Protein AF-0000000066334214 (afdb_homodimer)

InterPro domains:
  IPR030960 3-dehydroquinate synthase, N-terminal domain [PF01761] (126-237)
  IPR035872 2-epi-5-epi-valiolone synthase-like [cd08199] (54-417)
  IPR050071 Dehydroquinate Synthase [PTHR43622] (53-425)
  IPR056179 3-dehydroquinate synthase, C-terminal domain [PF24621] (239-387)

Foldseek 3Di:
DDWFKWWWFDDPNDIDTDGPPDDDPPGDTFPKMWTWDQDPVGIDIDIGHDDDDDAAEAEDAPCLPLVHCCVPPVLPDDPVVSVCVLPDPDAAEEEEEEEQVLCVVCVVSNVVNCVVVRHHYDYHYDHFDLVPQDVVVLVVSLVVCVVVDDDQEPYAYEFEEALRRLQSVLQSCCPRVNHRAYEYEYLFLQCLQPNQQAQWHAGDDPLFGRPDTDRGHHSYYYYYLVSLQPPPLVRNLLNVLLLLLQQQAANVVLLVLLLVCVLVCSVNSLDDDPPDPPPPDDDSSVVSSVSSNVSVNVQCVVQRVCPPVLGSSCQLVQLLRVVVSVDPPPDDSSLSSQLSNLLLLLLCVLVPLDDPVQNVSSVVSSVSNVHANDDPSSDLVSNVVSQVVCCVVVVNFSQHWHGSGRNHIGTDRPRDPVSSVVSVVVSCVVRVPDD/DDWFKWWWFDDPNDIDTDGPVDDDPPGDTFPKMWTWDDDPVGIDIDIGHDDDDDAAEAEDAPCLPLVHCCVPCVLPDDPVVSVCVLPDPDAAEEEEEEEQVLCVVCVVSNVVNCVVVRHHYDYHYDHFDLVPQDVVVLVVSLVVCVVVDDDQEPYAYEFEEALRRLQSVLQSCCPRVNHRAYEYEYLFLQCLQPNQQAQWHAGDDPLFGRPDTDLGHHSYYYYYLVSLQPPPLVRNLLNVLLLLLQQQAANVVLLVLLLVCVLVCSVNSLDDDPPPPPPPDDDSSVVSSVSSNVSVCVQCVVQRVCPPVLGSSCQLVQLLRVVVSVDPPPDDSSLSSQLSNLLLLLLCVLVPLDDPVQNVSSVVSSVSNVHANDDPSSDLVSNVVSQVVCCVVVVNFSQHWHGSGRNHIGTDRPRDSVSSVVSVVVSCVVRVPDD

Sequence (870 aa):
MSDREFRLEHSDCTWSRRRADCMPAGGRLSDAKIYESHTEEGVTWTVVSPIIFSYRVIQSENLLDVRNDTLLLGHISSPEERQTLQNNSTQIKRFIVIDEAVNNLYGSQVKAYFDARKVTYRILPLPTTEQNKSMTLVTLILEEIHKFGIDRRTEPIIAIGGGVCLDVVGLAASLYRRRTPYIRVPTSLLAYIDASVGAKNGVNFMDCKNKLGSYVPPVAALLDRTFLKSLPRRHISNGLAEMMKMALMKHKELFELLEKEGRHLLDSRFQPSSTTQESVCPDAASVCTRLAIESMLEELAPNLWEDELDRLVDFGHIISPELEMKVLPALLHGEAVNIDMAFMVYVAHERGFLSEQEKRRIVVCMQSLDLPVWHSHCSLELILKSLNDRLKHSAGSLRMPLPTALGKARIFNDIEEMVVCQAFKKWSEELCEKPMSDREFRLEHSDCTWSRRRADCMPAGGRLSDAKIYESHTEEGVTWTVVSPIIFSYRVIQSENLLDVRNDTLLLGHISSPEERQTLQNNSTQIKRFIVIDEAVNNLYGSQVKAYFDARKVTYRILPLPTTEQNKSMTLVTLILEEIHKFGIDRRTEPIIAIGGGVCLDVVGLAASLYRRRTPYIRVPTSLLAYIDASVGAKNGVNFMDCKNKLGSYVPPVAALLDRTFLKSLPRRHISNGLAEMMKMALMKHKELFELLEKEGRHLLDSRFQPSSTTQESVCPDAASVCTRLAIESMLEELAPNLWEDELDRLVDFGHIISPELEMKVLPALLHGEAVNIDMAFMVYVAHERGFLSEQEKRRIVVCMQSLDLPVWHSHCSLELILKSLNDRLKHSAGSLRMPLPTALGKARIFNDIEEMVVCQAFKKWSEELCEKP

Structure (mmCIF, N/CA/C/O backbone):
data_AF-0000000066334214-model_v1
#
loop_
_entity.id
_entity.type
_entity.pdbx_description
1 polymer '2-epi-5-epi-valiolone synthase isoform X2'
#
loop_
_atom_site.group_PDB
_atom_site.id
_atom_site.type_symbol
_atom_site.label_atom_id
_atom_site.label_alt_id
_atom_site.label_comp_id
_atom_site.label_asym_id
_atom_site.label_entity_id
_atom_site.label_seq_id
_atom_site.pdbx_PDB_ins_code
_atom_site.Cartn_x
_atom_site.Cartn_y
_atom_site.Cartn_z
_atom_site.occupancy
_atom_site.B_iso_or_equiv
_atom_site.auth_seq_id
_atom_site.auth_comp_id
_atom_site.auth_asym_id
_atom_site.auth_atom_id
_atom_site.pdbx_PDB_model_num
ATOM 1 N N . MET A 1 1 ? 24.156 5.973 22.703 1 47.62 1 MET A N 1
ATOM 2 C CA . MET A 1 1 ? 23.094 6.395 23.625 1 47.62 1 MET A CA 1
ATOM 3 C C . MET A 1 1 ? 21.781 5.699 23.297 1 47.62 1 MET A C 1
ATOM 5 O O . MET A 1 1 ? 21.422 5.543 22.141 1 47.62 1 MET A O 1
ATOM 9 N N . SER A 1 2 ? 21.297 4.973 24.203 1 63.44 2 SER A N 1
ATOM 10 C CA . SER A 1 2 ? 20.188 4.051 24.062 1 63.44 2 SER A CA 1
ATOM 11 C C . SER A 1 2 ? 18.891 4.789 23.719 1 63.44 2 SER A C 1
ATOM 13 O O . SER A 1 2 ? 18.625 5.855 24.281 1 63.44 2 SER A O 1
ATOM 15 N N . ASP A 1 3 ? 18.219 4.488 22.672 1 83.31 3 ASP A N 1
ATOM 16 C CA . ASP A 1 3 ? 16.922 5.043 22.281 1 83.31 3 ASP A CA 1
ATOM 17 C C . ASP A 1 3 ? 15.914 4.914 23.422 1 83.31 3 ASP A C 1
ATOM 19 O O . ASP A 1 3 ? 15.859 3.887 24.094 1 83.31 3 ASP A O 1
ATOM 23 N N . ARG A 1 4 ? 15.391 6.051 23.859 1 91.25 4 ARG A N 1
ATOM 24 C CA . ARG A 1 4 ? 14.266 6.016 24.781 1 91.25 4 ARG A CA 1
ATOM 25 C C . ARG A 1 4 ? 13.008 5.484 24.109 1 91.25 4 ARG A C 1
ATOM 27 O O . ARG A 1 4 ? 12.625 5.965 23.047 1 91.25 4 ARG A O 1
ATOM 34 N N . GLU A 1 5 ? 12.5 4.434 24.734 1 94.88 5 GLU A N 1
ATOM 35 C CA . GLU A 1 5 ? 11.289 3.822 24.203 1 94.88 5 GLU A CA 1
ATOM 36 C C . GLU A 1 5 ? 10.031 4.445 24.797 1 94.88 5 GLU A C 1
ATOM 38 O O . GLU A 1 5 ? 9.953 4.645 26.016 1 94.88 5 GLU A O 1
ATOM 43 N N . PHE A 1 6 ? 9.078 4.793 23.969 1 96.12 6 PHE A N 1
ATOM 44 C CA . PHE A 1 6 ? 7.785 5.32 24.406 1 96.12 6 PHE A CA 1
ATOM 45 C C . PHE A 1 6 ? 6.648 4.426 23.938 1 96.12 6 PHE A C 1
ATOM 47 O O . PHE A 1 6 ? 6.629 3.988 22.781 1 96.12 6 PHE A O 1
ATOM 54 N N . ARG A 1 7 ? 5.75 4.102 24.844 1 95.94 7 ARG A N 1
ATOM 55 C CA . ARG A 1 7 ? 4.492 3.453 24.5 1 95.94 7 ARG A CA 1
ATOM 56 C C . ARG A 1 7 ? 3.398 4.48 24.234 1 95.94 7 ARG A C 1
ATOM 58 O O . ARG A 1 7 ? 3.508 5.637 24.656 1 95.94 7 ARG A O 1
ATOM 65 N N . LEU A 1 8 ? 2.434 4.125 23.562 1 96.94 8 LEU A N 1
ATOM 66 C CA . LEU A 1 8 ? 1.336 5.027 23.219 1 96.94 8 LEU A CA 1
ATOM 67 C C . LEU A 1 8 ? 0.044 4.586 23.906 1 96.94 8 LEU A C 1
ATOM 69 O O . LEU A 1 8 ? -0.318 3.41 23.859 1 96.94 8 LEU A O 1
ATOM 73 N N . GLU A 1 9 ? -0.569 5.508 24.531 1 96 9 GLU A N 1
ATOM 74 C CA . GLU A 1 9 ? -1.808 5.258 25.266 1 96 9 GLU A CA 1
ATOM 75 C C . GLU A 1 9 ? -2.922 6.191 24.797 1 96 9 GLU A C 1
ATOM 77 O O . GLU A 1 9 ? -2.684 7.375 24.562 1 96 9 GLU A O 1
ATOM 82 N N . HIS A 1 10 ? -4.059 5.641 24.656 1 95.81 10 HIS A N 1
ATOM 83 C CA . HIS A 1 10 ? -5.223 6.406 24.219 1 95.81 10 HIS A CA 1
ATOM 84 C C . HIS A 1 10 ? -6.156 6.703 25.391 1 95.81 10 HIS A C 1
ATOM 86 O O . HIS A 1 10 ? -6.645 5.785 26.047 1 95.81 10 HIS A O 1
ATOM 92 N N . SER A 1 11 ? -6.336 7.969 25.688 1 91.88 11 SER A N 1
ATOM 93 C CA . SER A 1 11 ? -7.254 8.438 26.719 1 91.88 11 SER A CA 1
ATOM 94 C C . SER A 1 11 ? -7.887 9.766 26.328 1 91.88 11 SER A C 1
ATOM 96 O O . SER A 1 11 ? -7.211 10.648 25.781 1 91.88 11 SER A O 1
ATOM 98 N N . ASP A 1 12 ? -9.195 9.891 26.516 1 88 12 ASP A N 1
ATOM 99 C CA . ASP A 1 12 ? -9.938 11.125 26.25 1 88 12 ASP A CA 1
ATOM 100 C C . ASP A 1 12 ? -9.766 11.562 24.797 1 88 12 ASP A C 1
ATOM 102 O O . ASP A 1 12 ? -9.375 12.703 24.531 1 88 12 ASP A O 1
ATOM 106 N N . CYS A 1 13 ? -9.836 10.656 23.812 1 89.69 13 CYS A N 1
ATOM 107 C CA . CYS A 1 13 ? -9.867 10.852 22.359 1 89.69 13 CYS A CA 1
ATOM 108 C C . CYS A 1 13 ? -8.508 11.281 21.844 1 89.69 13 CYS A C 1
ATOM 110 O O . CYS A 1 13 ? -8.406 11.859 20.75 1 89.69 13 CYS A O 1
ATOM 112 N N . THR A 1 14 ? -7.5 11.047 22.703 1 92.75 14 THR A N 1
ATOM 113 C CA . THR A 1 14 ? -6.176 11.461 22.25 1 92.75 14 THR A CA 1
ATOM 114 C C . THR A 1 14 ? -5.137 10.383 22.562 1 92.75 14 THR A C 1
ATOM 116 O O . THR A 1 14 ? -5.312 9.602 23.5 1 92.75 14 THR A O 1
ATOM 119 N N . TRP A 1 15 ? -4.137 10.32 21.703 1 95.38 15 TRP A N 1
ATOM 120 C CA . TRP A 1 15 ? -2.986 9.461 21.953 1 95.38 15 TRP A CA 1
ATOM 121 C C . TRP A 1 15 ? -1.84 10.234 22.578 1 95.38 15 TRP A C 1
ATOM 123 O O . TRP A 1 15 ? -1.565 11.375 22.203 1 95.38 15 TRP A O 1
ATOM 133 N N . SER A 1 16 ? -1.214 9.664 23.531 1 94.44 16 SER A N 1
ATOM 134 C CA . SER A 1 16 ? -0.067 10.273 24.188 1 94.44 16 SER A CA 1
ATOM 135 C C . SER A 1 16 ? 1.072 9.273 24.359 1 94.44 16 SER A C 1
ATOM 137 O O . SER A 1 16 ? 0.835 8.078 24.516 1 94.44 16 SER A O 1
ATOM 139 N N . ARG A 1 17 ? 2.23 9.797 24.281 1 93.62 17 ARG A N 1
ATOM 140 C CA . ARG A 1 17 ? 3.387 8.938 24.5 1 93.62 17 ARG A CA 1
ATOM 141 C C . ARG A 1 17 ? 3.799 8.945 25.969 1 93.62 17 ARG A C 1
ATOM 143 O O . ARG A 1 17 ? 3.727 9.984 26.641 1 93.62 17 ARG A O 1
ATOM 150 N N . ARG A 1 18 ? 4.145 7.809 26.422 1 92.88 18 ARG A N 1
ATOM 151 C CA . ARG A 1 18 ? 4.66 7.625 27.781 1 92.88 18 ARG A CA 1
ATOM 152 C C . ARG A 1 18 ? 5.914 6.754 27.766 1 92.88 18 ARG A C 1
ATOM 154 O O . ARG A 1 18 ? 6.02 5.816 26.969 1 92.88 18 ARG A O 1
ATOM 161 N N . ARG A 1 19 ? 6.781 7.09 28.688 1 92 19 ARG A N 1
ATOM 162 C CA . ARG A 1 19 ? 7.969 6.246 28.781 1 92 19 ARG A CA 1
ATOM 163 C C . ARG A 1 19 ? 7.59 4.805 29.109 1 92 19 ARG A C 1
ATOM 165 O O . ARG A 1 19 ? 6.699 4.562 29.922 1 92 19 ARG A O 1
ATOM 172 N N . ALA A 1 20 ? 8.289 3.906 28.547 1 85.31 20 ALA A N 1
ATOM 173 C CA . ALA A 1 20 ? 7.938 2.492 28.656 1 85.31 20 ALA A CA 1
ATOM 174 C C . ALA A 1 20 ? 8.133 1.988 30.078 1 85.31 20 ALA A C 1
ATOM 176 O O . ALA A 1 20 ? 7.477 1.033 30.5 1 85.31 20 ALA A O 1
ATOM 177 N N . ASP A 1 21 ? 8.945 2.654 30.812 1 85 21 ASP A N 1
ATOM 178 C CA . ASP A 1 21 ? 9.258 2.211 32.188 1 85 21 ASP A CA 1
ATOM 179 C C . ASP A 1 21 ? 8.273 2.781 33.188 1 85 21 ASP A C 1
ATOM 181 O O . ASP A 1 21 ? 8.297 2.42 34.375 1 85 21 ASP A O 1
ATOM 185 N N . CYS A 1 22 ? 7.32 3.635 32.688 1 83.88 22 CYS A N 1
ATOM 186 C CA . CYS A 1 22 ? 6.32 4.227 33.562 1 83.88 22 CYS A CA 1
ATOM 187 C C . CYS A 1 22 ? 5.031 3.418 33.531 1 83.88 22 CYS A C 1
ATOM 189 O O . CYS A 1 22 ? 4.746 2.717 32.562 1 83.88 22 CYS A O 1
ATOM 191 N N . MET A 1 23 ? 4.289 3.426 34.625 1 82.56 23 MET A N 1
ATOM 192 C CA . MET A 1 23 ? 3.004 2.738 34.688 1 82.56 23 MET A CA 1
ATOM 193 C C . MET A 1 23 ? 1.98 3.371 33.781 1 82.56 23 MET A C 1
ATOM 195 O O . MET A 1 23 ? 1.922 4.594 33.625 1 82.56 23 MET A O 1
ATOM 199 N N . PRO A 1 24 ? 1.276 2.541 33.25 1 79.81 24 PRO A N 1
ATOM 200 C CA . PRO A 1 24 ? 0.223 3.094 32.375 1 79.81 24 PRO A CA 1
ATOM 201 C C . PRO A 1 24 ? -0.779 3.945 33.156 1 79.81 24 PRO A C 1
ATOM 203 O O . PRO A 1 24 ? -1.002 3.711 34.344 1 79.81 24 PRO A O 1
ATOM 206 N N . ALA A 1 25 ? -1.306 4.969 32.531 1 79 25 ALA A N 1
ATOM 207 C CA . ALA A 1 25 ? -2.229 5.906 33.156 1 79 25 ALA A CA 1
ATOM 208 C C . ALA A 1 25 ? -3.674 5.445 33 1 79 25 ALA A C 1
ATOM 210 O O . ALA A 1 25 ? -4.609 6.199 33.281 1 79 25 ALA A O 1
ATOM 211 N N . GLY A 1 26 ? -3.932 4.137 32.5 1 80.12 26 GLY A N 1
ATOM 212 C CA . GLY A 1 26 ? -5.285 3.605 32.469 1 80.12 26 GLY A CA 1
ATOM 213 C C . GLY A 1 26 ? -5.91 3.656 31.094 1 80.12 26 GLY A C 1
ATOM 214 O O . GLY A 1 26 ? -7.023 3.162 30.891 1 80.12 26 GLY A O 1
ATOM 215 N N . GLY A 1 27 ? -5.344 4.141 30.125 1 90.31 27 GLY A N 1
ATOM 216 C CA . GLY A 1 27 ? -5.922 4.172 28.797 1 90.31 27 GLY A CA 1
ATOM 217 C C . GLY A 1 27 ? -5.617 2.928 27.984 1 90.31 27 GLY A C 1
ATOM 218 O O . GLY A 1 27 ? -5.004 1.984 28.484 1 90.31 27 GLY A O 1
ATOM 219 N N . ARG A 1 28 ? -6.246 2.826 26.766 1 93.12 28 ARG A N 1
ATOM 220 C CA . ARG A 1 28 ? -5.973 1.732 25.844 1 93.12 28 ARG A CA 1
ATOM 221 C C . ARG A 1 28 ? -4.551 1.822 25.297 1 93.12 28 ARG A C 1
ATOM 223 O O . ARG A 1 28 ? -4.145 2.867 24.781 1 93.12 28 ARG A O 1
ATOM 230 N N . LEU A 1 29 ? -3.832 0.771 25.391 1 94.94 29 LEU A N 1
ATOM 231 C CA . LEU A 1 29 ? -2.447 0.739 24.922 1 94.94 29 LEU A CA 1
ATOM 232 C C . LEU A 1 29 ? -2.375 0.319 23.453 1 94.94 29 LEU A C 1
ATOM 234 O O . LEU A 1 29 ? -3.133 -0.548 23.016 1 94.94 29 LEU A O 1
ATOM 238 N N . SER A 1 30 ? -1.458 0.873 22.797 1 95.75 30 SER A N 1
ATOM 239 C CA . SER A 1 30 ? -1.206 0.499 21.406 1 95.75 30 SER A CA 1
ATOM 240 C C . SER A 1 30 ? -0.027 -0.462 21.312 1 95.75 30 SER A C 1
ATOM 242 O O . SER A 1 30 ? 0.83 -0.504 22.188 1 95.75 30 SER A O 1
ATOM 244 N N . ASP A 1 31 ? -0.008 -1.257 20.219 1 95.38 31 ASP A N 1
ATOM 245 C CA . ASP A 1 31 ? 1.153 -2.08 19.891 1 95.38 31 ASP A CA 1
ATOM 246 C C . ASP A 1 31 ? 2.256 -1.247 19.25 1 95.38 31 ASP A C 1
ATOM 248 O O . ASP A 1 31 ? 3.402 -1.693 19.156 1 95.38 31 ASP A O 1
ATOM 252 N N . ALA A 1 32 ? 1.971 -0.025 18.766 1 97.25 32 ALA A N 1
ATOM 253 C CA . ALA A 1 32 ? 2.969 0.855 18.156 1 97.25 32 ALA A CA 1
ATOM 254 C C . ALA A 1 32 ? 3.871 1.472 19.234 1 97.25 32 ALA A C 1
ATOM 256 O O . ALA A 1 32 ? 3.479 1.584 20.391 1 97.25 32 ALA A O 1
ATOM 257 N N . LYS A 1 33 ? 5.062 1.808 18.844 1 97.25 33 LYS A N 1
ATOM 258 C CA . LYS A 1 33 ? 6.051 2.434 19.719 1 97.25 33 LYS A CA 1
ATOM 259 C C . LYS A 1 33 ? 6.777 3.568 19.016 1 97.25 33 LYS A C 1
ATOM 261 O O . LYS A 1 33 ? 6.824 3.604 17.781 1 97.25 33 LYS A O 1
ATOM 266 N N . ILE A 1 34 ? 7.234 4.434 19.781 1 97.44 34 ILE A N 1
ATOM 267 C CA . ILE A 1 34 ? 8.133 5.477 19.297 1 97.44 34 ILE A CA 1
ATOM 268 C C . ILE A 1 34 ? 9.43 5.453 20.094 1 97.44 34 ILE A C 1
ATOM 270 O O . ILE A 1 34 ? 9.414 5.391 21.328 1 97.44 34 ILE A O 1
ATOM 274 N N . TYR A 1 35 ? 10.508 5.387 19.438 1 96.88 35 TYR A N 1
ATOM 275 C CA . TYR A 1 35 ? 11.82 5.543 20.062 1 96.88 35 TYR A CA 1
ATOM 276 C C . TYR A 1 35 ? 12.398 6.922 19.781 1 96.88 35 TYR A C 1
ATOM 278 O O . TYR A 1 35 ? 12.227 7.465 18.688 1 96.88 35 TYR A O 1
ATOM 286 N N . GLU A 1 36 ? 12.984 7.469 20.703 1 95.75 36 GLU A N 1
ATOM 287 C CA . GLU A 1 36 ? 13.578 8.797 20.562 1 95.75 36 GLU A CA 1
ATOM 288 C C . GLU A 1 36 ? 15.055 8.789 20.953 1 95.75 36 GLU A C 1
ATOM 290 O O . GLU A 1 36 ? 15.438 8.148 21.938 1 95.75 36 GLU A O 1
ATOM 295 N N . SER A 1 37 ? 15.836 9.391 20.109 1 93.06 37 SER A N 1
ATOM 296 C CA . SER A 1 37 ? 17.25 9.562 20.422 1 93.06 37 SER A CA 1
ATOM 297 C C . SER A 1 37 ? 17.703 11 20.172 1 93.06 37 SER A C 1
ATOM 299 O O . SER A 1 37 ? 17.219 11.656 19.25 1 93.06 37 SER A O 1
ATOM 301 N N . HIS A 1 38 ? 18.547 11.484 21.016 1 89.25 38 HIS A N 1
ATOM 302 C CA . HIS A 1 38 ? 19.125 12.828 20.922 1 89.25 38 HIS A CA 1
ATOM 303 C C . HIS A 1 38 ? 20.625 12.766 20.688 1 89.25 38 HIS A C 1
ATOM 305 O O . HIS A 1 38 ? 21.344 12.055 21.406 1 89.25 38 HIS A O 1
ATOM 311 N N . THR A 1 39 ? 21.062 13.32 19.609 1 79.25 39 THR A N 1
ATOM 312 C CA . THR A 1 39 ? 22.484 13.461 19.344 1 79.25 39 THR A CA 1
ATOM 313 C C . THR A 1 39 ? 22.859 14.922 19.125 1 79.25 39 THR A C 1
ATOM 315 O O . THR A 1 39 ? 22 15.805 19.188 1 79.25 39 THR A O 1
ATOM 318 N N . GLU A 1 40 ? 24.141 15.172 18.984 1 75.12 40 GLU A N 1
ATOM 319 C CA . GLU A 1 40 ? 24.609 16.531 18.688 1 75.12 40 GLU A CA 1
ATOM 320 C C . GLU A 1 40 ? 24.031 17.031 17.359 1 75.12 40 GLU A C 1
ATOM 322 O O . GLU A 1 40 ? 23.844 18.234 17.188 1 75.12 40 GLU A O 1
ATOM 327 N N . GLU A 1 41 ? 23.641 16.094 16.516 1 73.31 41 GLU A N 1
ATOM 328 C CA . GLU A 1 41 ? 23.172 16.438 15.18 1 73.31 41 GLU A CA 1
ATOM 329 C C . GLU A 1 41 ? 21.672 16.688 15.156 1 73.31 41 GLU A C 1
ATOM 331 O O . GLU A 1 41 ? 21.141 17.281 14.211 1 73.31 41 GLU A O 1
ATOM 336 N N . GLY A 1 42 ? 21.047 16.312 16.234 1 83.06 42 GLY A N 1
ATOM 337 C CA . GLY A 1 42 ? 19.609 16.562 16.25 1 83.06 42 GLY A CA 1
ATOM 338 C C . GLY A 1 42 ? 18.828 15.453 16.938 1 83.06 42 GLY A C 1
ATOM 339 O O . GLY A 1 42 ? 19.359 14.734 17.781 1 83.06 42 GLY A O 1
ATOM 340 N N . VAL A 1 43 ? 17.562 15.531 16.766 1 93.38 43 VAL A N 1
ATOM 341 C CA . VAL A 1 43 ? 16.641 14.594 17.406 1 93.38 43 VAL A CA 1
ATOM 342 C C . VAL A 1 43 ? 16.125 13.594 16.359 1 93.38 43 VAL A C 1
ATOM 344 O O . VAL A 1 43 ? 15.867 13.961 15.219 1 93.38 43 VAL A O 1
ATOM 347 N N . THR A 1 44 ? 16.062 12.297 16.703 1 95.88 44 THR A N 1
ATOM 348 C CA . THR A 1 44 ? 15.531 11.25 15.844 1 95.88 44 THR A CA 1
ATOM 349 C C . THR A 1 44 ? 14.383 10.516 16.531 1 95.88 44 THR A C 1
ATOM 351 O O . THR A 1 44 ? 14.516 10.086 17.688 1 95.88 44 THR A O 1
ATOM 354 N N . TRP A 1 45 ? 13.25 10.492 15.891 1 97.19 45 TRP A N 1
ATOM 355 C CA . TRP A 1 45 ? 12.164 9.609 16.281 1 97.19 45 TRP A CA 1
ATOM 356 C C . TRP A 1 45 ? 12.086 8.391 15.367 1 97.19 45 TRP A C 1
ATOM 358 O O . TRP A 1 45 ? 12.109 8.523 14.141 1 97.19 45 TRP A O 1
ATOM 368 N N . THR A 1 46 ? 12.07 7.207 15.867 1 97.12 46 THR A N 1
ATOM 369 C CA . THR A 1 46 ? 11.789 5.988 15.109 1 97.12 46 THR A CA 1
ATOM 370 C C . THR A 1 46 ? 10.391 5.457 15.438 1 97.12 46 THR A C 1
ATOM 372 O O . THR A 1 46 ? 10.102 5.141 16.594 1 97.12 46 THR A O 1
ATOM 375 N N . VAL A 1 47 ? 9.586 5.441 14.477 1 97.75 47 VAL A N 1
ATOM 376 C CA . VAL A 1 47 ? 8.211 4.973 14.625 1 97.75 47 VAL A CA 1
ATOM 377 C C . VAL A 1 47 ? 8.133 3.496 14.242 1 97.75 47 VAL A C 1
ATOM 379 O O . VAL A 1 47 ? 8.609 3.092 13.18 1 97.75 47 VAL A O 1
ATOM 382 N N . VAL A 1 48 ? 7.609 2.688 15.102 1 97.5 48 VAL A N 1
ATOM 383 C CA . VAL A 1 48 ? 7.359 1.272 14.852 1 97.5 48 VAL A CA 1
ATOM 384 C C . VAL A 1 48 ? 5.863 0.986 14.969 1 97.5 48 VAL A C 1
ATOM 386 O O . VAL A 1 48 ? 5.301 1.007 16.062 1 97.5 48 VAL A O 1
ATOM 389 N N . SER A 1 49 ? 5.246 0.706 13.859 1 97.62 49 SER A N 1
ATOM 390 C CA . SER A 1 49 ? 3.793 0.563 13.797 1 97.62 49 SER A CA 1
ATOM 391 C C . SER A 1 49 ? 3.393 -0.747 13.133 1 97.62 49 SER A C 1
ATOM 393 O O . SER A 1 49 ? 3.617 -0.932 11.93 1 97.62 49 SER A O 1
ATOM 395 N N . PRO A 1 50 ? 2.758 -1.685 13.836 1 96.38 50 PRO A N 1
ATOM 396 C CA . PRO A 1 50 ? 2.273 -2.926 13.234 1 96.38 50 PRO A CA 1
ATOM 397 C C . PRO A 1 50 ? 0.936 -2.75 12.516 1 96.38 50 PRO A C 1
ATOM 399 O O . PRO A 1 50 ? 0.07 -2.01 12.992 1 96.38 50 PRO A O 1
ATOM 402 N N . ILE A 1 51 ? 0.786 -3.318 11.43 1 96.19 51 ILE A N 1
ATOM 403 C CA . ILE A 1 51 ? -0.459 -3.465 10.68 1 96.19 51 ILE A CA 1
ATOM 404 C C . ILE A 1 51 ? -0.777 -4.945 10.484 1 96.19 51 ILE A C 1
ATOM 406 O O . ILE A 1 51 ? 0.102 -5.734 10.133 1 96.19 51 ILE A O 1
ATOM 410 N N . ILE A 1 52 ? -1.974 -5.324 10.742 1 96.19 52 ILE A N 1
ATOM 411 C CA . ILE A 1 52 ? -2.363 -6.723 10.578 1 96.19 52 ILE A CA 1
ATOM 412 C C . ILE A 1 52 ? -3.283 -6.859 9.367 1 96.19 52 ILE A C 1
ATOM 414 O O . ILE A 1 52 ? -4.344 -6.234 9.312 1 96.19 52 ILE A O 1
ATOM 418 N N . PHE A 1 53 ? -2.879 -7.598 8.406 1 96.06 53 PHE A N 1
ATOM 419 C CA . PHE A 1 53 ? -3.752 -7.973 7.305 1 96.06 53 PHE A CA 1
ATOM 420 C C . PHE A 1 53 ? -4.527 -9.242 7.633 1 96.06 53 PHE A C 1
ATOM 422 O O . PHE A 1 53 ? -3.959 -10.203 8.156 1 96.06 53 PHE A O 1
ATOM 429 N N . SER A 1 54 ? -5.758 -9.219 7.406 1 96.62 54 SER A N 1
ATOM 430 C CA . SER A 1 54 ? -6.625 -10.391 7.543 1 96.62 54 SER A CA 1
ATOM 431 C C . SER A 1 54 ? -7.523 -10.555 6.324 1 96.62 54 SER A C 1
ATOM 433 O O . SER A 1 54 ? -8.234 -9.625 5.938 1 96.62 54 SER A O 1
ATOM 435 N N . TYR A 1 55 ? -7.477 -11.641 5.672 1 97.44 55 TYR A N 1
ATOM 436 C CA . TYR A 1 55 ? -8.328 -11.891 4.512 1 97.44 55 TYR A CA 1
ATOM 437 C C . TYR A 1 55 ? -8.727 -13.359 4.43 1 97.44 55 TYR A C 1
ATOM 439 O O . TYR A 1 55 ? -8.094 -14.211 5.055 1 97.44 55 TYR A O 1
ATOM 447 N N . ARG A 1 56 ? -9.742 -13.625 3.654 1 97.06 56 ARG A N 1
ATOM 448 C CA . ARG A 1 56 ? -10.32 -14.961 3.586 1 97.06 56 ARG A CA 1
ATOM 449 C C . ARG A 1 56 ? -10.133 -15.57 2.201 1 97.06 56 ARG A C 1
ATOM 451 O O . ARG A 1 56 ? -10.195 -14.867 1.192 1 97.06 56 ARG A O 1
ATOM 458 N N . VAL A 1 57 ? -9.844 -16.797 2.168 1 98.06 57 VAL A N 1
ATOM 459 C CA . VAL A 1 57 ? -9.883 -17.625 0.97 1 98.06 57 VAL A CA 1
ATOM 460 C C . VAL A 1 57 ? -10.953 -18.703 1.127 1 98.06 57 VAL A C 1
ATOM 462 O O . VAL A 1 57 ? -10.859 -19.562 2.021 1 98.06 57 VAL A O 1
ATOM 465 N N . ILE A 1 58 ? -11.961 -18.688 0.245 1 97.19 58 ILE A N 1
ATOM 466 C CA . ILE A 1 58 ? -13.133 -19.547 0.43 1 97.19 58 ILE A CA 1
ATOM 467 C C . ILE A 1 58 ? -13.344 -20.406 -0.811 1 97.19 58 ILE A C 1
ATOM 469 O O . ILE A 1 58 ? -13.492 -19.891 -1.919 1 97.19 58 ILE A O 1
ATOM 473 N N . GLN A 1 59 ? -13.305 -21.625 -0.646 1 96.56 59 GLN A N 1
ATOM 474 C CA . GLN A 1 59 ? -13.75 -22.547 -1.697 1 96.56 59 GLN A CA 1
ATOM 475 C C . GLN A 1 59 ? -15.25 -22.781 -1.624 1 96.56 59 GLN A C 1
ATOM 477 O O . GLN A 1 59 ? -15.766 -23.25 -0.604 1 96.56 59 GLN A O 1
ATOM 482 N N . SER A 1 60 ? -15.945 -22.375 -2.568 1 94.88 60 SER A N 1
ATOM 483 C CA . SER A 1 60 ? -17.391 -22.516 -2.664 1 94.88 60 SER A CA 1
ATOM 484 C C . SER A 1 60 ? -17.828 -22.781 -4.102 1 94.88 60 SER A C 1
ATOM 486 O O . SER A 1 60 ? -17.422 -22.062 -5.02 1 94.88 60 SER A O 1
ATOM 488 N N . GLU A 1 61 ? -18.625 -23.781 -4.328 1 93.38 61 GLU A N 1
ATOM 489 C CA . GLU A 1 61 ? -19.094 -24.094 -5.676 1 93.38 61 GLU A CA 1
ATOM 490 C C . GLU A 1 61 ? -20.375 -23.344 -5.996 1 93.38 61 GLU A C 1
ATOM 492 O O . GLU A 1 61 ? -21.172 -23.031 -5.094 1 93.38 61 GLU A O 1
ATOM 497 N N . ASN A 1 62 ? -20.562 -23 -7.215 1 95.44 62 ASN A N 1
ATOM 498 C CA . ASN A 1 62 ? -21.781 -22.359 -7.73 1 95.44 62 ASN A CA 1
ATOM 499 C C . ASN A 1 62 ? -22.031 -21.016 -7.062 1 95.44 62 ASN A C 1
ATOM 501 O O . ASN A 1 62 ? -23.109 -20.766 -6.543 1 95.44 62 ASN A O 1
ATOM 505 N N . LEU A 1 63 ? -21.062 -20.203 -7.117 1 97.12 63 LEU A N 1
ATOM 506 C CA . LEU A 1 63 ? -21.094 -18.875 -6.516 1 97.12 63 LEU A CA 1
ATOM 507 C C . LEU A 1 63 ? -22.219 -18.047 -7.105 1 97.12 63 LEU A C 1
ATOM 509 O O . LEU A 1 63 ? -22.734 -17.125 -6.453 1 97.12 63 LEU A O 1
ATOM 513 N N . LEU A 1 64 ? -22.641 -18.359 -8.344 1 98.12 64 LEU A N 1
ATOM 514 C CA . LEU A 1 64 ? -23.625 -17.531 -9.031 1 98.12 64 LEU A CA 1
ATOM 515 C C . LEU A 1 64 ? -25.031 -18.062 -8.82 1 98.12 64 LEU A C 1
ATOM 517 O O . LEU A 1 64 ? -26 -17.547 -9.398 1 98.12 64 LEU A O 1
ATOM 521 N N . ASP A 1 65 ? -25.156 -19.141 -8.078 1 96.81 65 ASP A N 1
ATOM 522 C CA . ASP A 1 65 ? -26.469 -19.562 -7.621 1 96.81 65 ASP A CA 1
ATOM 523 C C . ASP A 1 65 ? -27.047 -18.578 -6.605 1 96.81 65 ASP A C 1
ATOM 525 O O . ASP A 1 65 ? -26.406 -18.266 -5.605 1 96.81 65 ASP A O 1
ATOM 529 N N . VAL A 1 66 ? -28.266 -18.156 -6.777 1 95.62 66 VAL A N 1
ATOM 530 C CA . VAL A 1 66 ? -28.906 -17.125 -5.961 1 95.62 66 VAL A CA 1
ATOM 531 C C . VAL A 1 66 ? -29 -17.609 -4.512 1 95.62 66 VAL A C 1
ATOM 533 O O . VAL A 1 66 ? -29.016 -16.797 -3.584 1 95.62 66 VAL A O 1
ATOM 536 N N . ARG A 1 67 ? -29.125 -18.906 -4.32 1 94.44 67 ARG A N 1
ATOM 537 C CA . ARG A 1 67 ? -29.234 -19.469 -2.979 1 94.44 67 ARG A CA 1
ATOM 538 C C . ARG A 1 67 ? -27.891 -19.469 -2.264 1 94.44 67 ARG A C 1
ATOM 540 O O . ARG A 1 67 ? -27.828 -19.656 -1.046 1 94.44 67 ARG A O 1
ATOM 547 N N . ASN A 1 68 ? -26.688 -19.219 -2.936 1 95.38 68 ASN A N 1
ATOM 548 C CA . ASN A 1 68 ? -25.344 -19.156 -2.365 1 95.38 68 ASN A CA 1
ATOM 549 C C . ASN A 1 68 ? -25 -17.75 -1.896 1 95.38 68 ASN A C 1
ATOM 551 O O . ASN A 1 68 ? -24.891 -16.828 -2.707 1 95.38 68 ASN A O 1
ATOM 555 N N . ASP A 1 69 ? -24.672 -17.531 -0.673 1 93.5 69 ASP A N 1
ATOM 556 C CA . ASP A 1 69 ? -24.469 -16.203 -0.099 1 93.5 69 ASP A CA 1
ATOM 557 C C . ASP A 1 69 ? -23 -15.797 -0.181 1 93.5 69 ASP A C 1
ATOM 559 O O . ASP A 1 69 ? -22.641 -14.656 0.139 1 93.5 69 ASP A O 1
ATOM 563 N N . THR A 1 70 ? -22.141 -16.672 -0.637 1 95.88 70 THR A N 1
ATOM 564 C CA . THR A 1 70 ? -20.703 -16.469 -0.517 1 95.88 70 THR A CA 1
ATOM 565 C C . THR A 1 70 ? -20.25 -15.266 -1.34 1 95.88 70 THR A C 1
ATOM 567 O O . THR A 1 70 ? -19.422 -14.469 -0.885 1 95.88 70 THR A O 1
ATOM 570 N N . LEU A 1 71 ? -20.781 -15.133 -2.555 1 97.12 71 LEU A N 1
ATOM 571 C CA . LEU A 1 71 ? -20.375 -14.031 -3.418 1 97.12 71 LEU A CA 1
ATOM 572 C C . LEU A 1 71 ? -20.703 -12.688 -2.768 1 97.12 71 LEU A C 1
ATOM 574 O O . LEU A 1 71 ? -19.922 -11.734 -2.883 1 97.12 71 LEU A O 1
ATOM 578 N N . LEU A 1 72 ? -21.828 -12.594 -2.072 1 95.19 72 LEU A N 1
ATOM 579 C CA . LEU A 1 72 ? -22.312 -11.328 -1.513 1 95.19 72 LEU A CA 1
ATOM 580 C C . LEU A 1 72 ? -21.75 -11.117 -0.105 1 95.19 72 LEU A C 1
ATOM 582 O O . LEU A 1 72 ? -21.406 -10 0.267 1 95.19 72 LEU A O 1
ATOM 586 N N . LEU A 1 73 ? -21.594 -12.234 0.711 1 94 73 LEU A N 1
ATOM 587 C CA . LEU A 1 73 ? -21.359 -12.07 2.145 1 94 73 LEU A CA 1
ATOM 588 C C . LEU A 1 73 ? -20.078 -12.766 2.578 1 94 73 LEU A C 1
ATOM 590 O O . LEU A 1 73 ? -19.641 -12.617 3.723 1 94 73 LEU A O 1
ATOM 594 N N . GLY A 1 74 ? -19.422 -13.461 1.692 1 94.06 74 GLY A N 1
ATOM 595 C CA . GLY A 1 74 ? -18.281 -14.305 2.051 1 94.06 74 GLY A CA 1
ATOM 596 C C . GLY A 1 74 ? -17.141 -13.531 2.664 1 94.06 74 GLY A C 1
ATOM 597 O O . GLY A 1 74 ? -16.375 -14.078 3.459 1 94.06 74 GLY A O 1
ATOM 598 N N . HIS A 1 75 ? -16.969 -12.211 2.326 1 94.94 75 HIS A N 1
ATOM 599 C CA . HIS A 1 75 ? -15.859 -11.398 2.803 1 94.94 75 HIS A CA 1
ATOM 600 C C . HIS A 1 75 ? -16.062 -10.969 4.25 1 94.94 75 HIS A C 1
ATOM 602 O O . HIS A 1 75 ? -15.141 -10.469 4.895 1 94.94 75 HIS A O 1
ATOM 608 N N . ILE A 1 76 ? -17.281 -11.172 4.789 1 92.81 76 ILE A N 1
ATOM 609 C CA . ILE A 1 76 ? -17.594 -10.75 6.148 1 92.81 76 ILE A CA 1
ATOM 610 C C . ILE A 1 76 ? -17.406 -11.922 7.109 1 92.81 76 ILE A C 1
ATOM 612 O O . ILE A 1 76 ? -18.047 -12.961 6.973 1 92.81 76 ILE A O 1
ATOM 616 N N . SER A 1 77 ? -16.562 -11.766 8.047 1 86.31 77 SER A N 1
ATOM 617 C CA . SER A 1 77 ? -16.25 -12.844 8.984 1 86.31 77 SER A CA 1
ATOM 618 C C . SER A 1 77 ? -17.172 -12.797 10.203 1 86.31 77 SER A C 1
ATOM 620 O O . SER A 1 77 ? -17.562 -13.844 10.734 1 86.31 77 SER A O 1
ATOM 622 N N . SER A 1 78 ? -17.578 -11.648 10.625 1 86.44 78 SER A N 1
ATOM 623 C CA . SER A 1 78 ? -18.375 -11.461 11.828 1 86.44 78 SER A CA 1
ATOM 624 C C . SER A 1 78 ? -19.844 -11.789 11.578 1 86.44 78 SER A C 1
ATOM 626 O O . SER A 1 78 ? -20.484 -11.156 10.727 1 86.44 78 SER A O 1
ATOM 628 N N . PRO A 1 79 ? -20.297 -12.688 12.336 1 84.62 79 PRO A N 1
ATOM 629 C CA . PRO A 1 79 ? -21.719 -12.984 12.188 1 84.62 79 PRO A CA 1
ATOM 630 C C . PRO A 1 79 ? -22.609 -11.766 12.438 1 84.62 79 PRO A C 1
ATOM 632 O O . PRO A 1 79 ? -23.641 -11.594 11.781 1 84.62 79 PRO A O 1
ATOM 635 N N . GLU A 1 80 ? -22.156 -10.938 13.312 1 86.69 80 GLU A N 1
ATOM 636 C CA . GLU A 1 80 ? -22.906 -9.734 13.625 1 86.69 80 GLU A CA 1
ATOM 637 C C . GLU A 1 80 ? -22.938 -8.781 12.43 1 86.69 80 GLU A C 1
ATOM 639 O O . GLU A 1 80 ? -23.984 -8.219 12.102 1 86.69 80 GLU A O 1
ATOM 644 N N . GLU A 1 81 ? -21.797 -8.641 11.852 1 85.06 81 GLU A N 1
ATOM 645 C CA . GLU A 1 81 ? -21.719 -7.77 10.688 1 85.06 81 GLU A CA 1
ATOM 646 C C . GLU A 1 81 ? -22.562 -8.312 9.531 1 85.06 81 GLU A C 1
ATOM 648 O O . GLU A 1 81 ? -23.188 -7.547 8.797 1 85.06 81 GLU A O 1
ATOM 653 N N . ARG A 1 82 ? -22.562 -9.555 9.367 1 85.44 82 ARG A N 1
ATOM 654 C CA . ARG A 1 82 ? -23.344 -10.195 8.32 1 85.44 82 ARG A CA 1
ATOM 655 C C . ARG A 1 82 ? -24.844 -9.945 8.523 1 85.44 82 ARG A C 1
ATOM 657 O O . ARG A 1 82 ? -25.547 -9.625 7.574 1 85.44 82 ARG A O 1
ATOM 664 N N . GLN A 1 83 ? -25.219 -10.102 9.773 1 84.06 83 GLN A N 1
ATOM 665 C CA . GLN A 1 83 ? -26.625 -9.891 10.102 1 84.06 83 GLN A CA 1
ATOM 666 C C . GLN A 1 83 ? -27.031 -8.438 9.875 1 84.06 83 GLN A C 1
ATOM 668 O O . GLN A 1 83 ? -28.125 -8.156 9.391 1 84.06 83 GLN A O 1
ATOM 673 N N . THR A 1 84 ? -26.156 -7.578 10.227 1 82.56 84 THR A N 1
ATOM 674 C CA . THR A 1 84 ? -26.422 -6.152 10.055 1 82.56 84 THR A CA 1
ATOM 675 C C . THR A 1 84 ? -26.594 -5.812 8.578 1 82.56 84 THR A C 1
ATOM 677 O O . THR A 1 84 ? -27.5 -5.047 8.219 1 82.56 84 THR A O 1
ATOM 680 N N . LEU A 1 85 ? -25.766 -6.344 7.773 1 82.25 85 LEU A N 1
ATOM 681 C CA . LEU A 1 85 ? -25.844 -6.078 6.34 1 82.25 85 LEU A CA 1
ATOM 682 C C . LEU A 1 85 ? -27.141 -6.645 5.754 1 82.25 85 LEU A C 1
ATOM 684 O O . LEU A 1 85 ? -27.75 -6.023 4.891 1 82.25 85 LEU A O 1
ATOM 688 N N . GLN A 1 86 ? -27.469 -7.742 6.246 1 79.69 86 GLN A N 1
ATOM 689 C CA . GLN A 1 86 ? -28.656 -8.422 5.73 1 79.69 86 GLN A CA 1
ATOM 690 C C . GLN A 1 86 ? -29.938 -7.703 6.176 1 79.69 86 GLN A C 1
ATOM 692 O O . GLN A 1 86 ? -30.938 -7.715 5.461 1 79.69 86 GLN A O 1
ATOM 697 N N . ASN A 1 87 ? -29.812 -7.074 7.359 1 78.19 87 ASN A N 1
ATOM 698 C CA . ASN A 1 87 ? -31 -6.426 7.926 1 78.19 87 ASN A CA 1
ATOM 699 C C . ASN A 1 87 ? -31.078 -4.957 7.516 1 78.19 87 ASN A C 1
ATOM 701 O O . ASN A 1 87 ? -32.125 -4.316 7.699 1 78.19 87 ASN A O 1
ATOM 705 N N . ASN A 1 88 ? -29.953 -4.523 7.18 1 69.94 88 ASN A N 1
ATOM 706 C CA . ASN A 1 88 ? -29.906 -3.104 6.84 1 69.94 88 ASN A CA 1
ATOM 707 C C . ASN A 1 88 ? -30.812 -2.781 5.652 1 69.94 88 ASN A C 1
ATOM 709 O O . ASN A 1 88 ? -30.859 -3.537 4.68 1 69.94 88 ASN A O 1
ATOM 713 N N . SER A 1 89 ? -31.609 -1.829 5.867 1 63.81 89 SER A N 1
ATOM 714 C CA . SER A 1 89 ? -32.562 -1.35 4.867 1 63.81 89 SER A CA 1
ATOM 715 C C . SER A 1 89 ? -31.844 -0.657 3.713 1 63.81 89 SER A C 1
ATOM 717 O O . SER A 1 89 ? -32.438 -0.403 2.668 1 63.81 89 SER A O 1
ATOM 719 N N . THR A 1 90 ? -30.609 -0.388 3.992 1 70 90 THR A N 1
ATOM 720 C CA . THR A 1 90 ? -29.906 0.302 2.914 1 70 90 THR A CA 1
ATOM 721 C C . THR A 1 90 ? -29.484 -0.681 1.825 1 70 90 THR A C 1
ATOM 723 O O . THR A 1 90 ? -29.172 -1.838 2.113 1 70 90 THR A O 1
ATOM 726 N N . GLN A 1 91 ? -29.656 -0.239 0.698 1 82.38 91 GLN A N 1
ATOM 727 C CA . GLN A 1 91 ? -29.359 -1.062 -0.469 1 82.38 91 GLN A CA 1
ATOM 728 C C . GLN A 1 91 ? -27.859 -1.363 -0.563 1 82.38 91 GLN A C 1
ATOM 730 O O . GLN A 1 91 ? -27.031 -0.458 -0.459 1 82.38 91 GLN A O 1
ATOM 735 N N . ILE A 1 92 ? -27.594 -2.641 -0.613 1 90.25 92 ILE A N 1
ATOM 736 C CA . ILE A 1 92 ? -26.219 -3.096 -0.827 1 90.25 92 ILE A CA 1
ATOM 737 C C . ILE A 1 92 ? -25.766 -2.699 -2.229 1 90.25 92 ILE A C 1
ATOM 739 O O . ILE A 1 92 ? -26.516 -2.811 -3.193 1 90.25 92 ILE A O 1
ATOM 743 N N . LYS A 1 93 ? -24.547 -2.141 -2.277 1 93.06 93 LYS A N 1
ATOM 744 C CA . LYS A 1 93 ? -23.969 -1.713 -3.547 1 93.06 93 LYS A CA 1
ATOM 745 C C . LYS A 1 93 ? -22.719 -2.518 -3.879 1 93.06 93 LYS A C 1
ATOM 747 O O . LYS A 1 93 ? -21.906 -2.795 -2.998 1 93.06 93 LYS A O 1
ATOM 752 N N . ARG A 1 94 ? -22.656 -2.975 -5.16 1 97.38 94 ARG A N 1
ATOM 753 C CA . ARG A 1 94 ? -21.469 -3.695 -5.621 1 97.38 94 ARG A CA 1
ATOM 754 C C . ARG A 1 94 ? -21.031 -3.213 -7 1 97.38 94 ARG A C 1
ATOM 756 O O . ARG A 1 94 ? -21.875 -2.977 -7.871 1 97.38 94 ARG A O 1
ATOM 763 N N . PHE A 1 95 ? -19.797 -2.943 -7.16 1 98.56 95 PHE A N 1
ATOM 764 C CA . PHE A 1 95 ? -19.172 -2.684 -8.453 1 98.56 95 PHE A CA 1
ATOM 765 C C . PHE A 1 95 ? -18.375 -3.898 -8.922 1 98.56 95 PHE A C 1
ATOM 767 O O . PHE A 1 95 ? -17.484 -4.371 -8.227 1 98.56 95 PHE A O 1
ATOM 774 N N . ILE A 1 96 ? -18.672 -4.414 -10.125 1 98.88 96 ILE A N 1
ATOM 775 C CA . ILE A 1 96 ? -18.078 -5.656 -10.609 1 98.88 96 ILE A CA 1
ATOM 776 C C . ILE A 1 96 ? -17.25 -5.375 -11.859 1 98.88 96 ILE A C 1
ATOM 778 O O . ILE A 1 96 ? -17.766 -4.809 -12.836 1 98.88 96 ILE A O 1
ATOM 782 N N . VAL A 1 97 ? -16.016 -5.68 -11.797 1 98.94 97 VAL A N 1
ATOM 783 C CA . VAL A 1 97 ? -15.203 -5.758 -13 1 98.94 97 VAL A CA 1
ATOM 784 C C . VAL A 1 97 ? -15.086 -7.211 -13.453 1 98.94 97 VAL A C 1
ATOM 786 O O . VAL A 1 97 ? -14.68 -8.078 -12.68 1 98.94 97 VAL A O 1
ATOM 789 N N . ILE A 1 98 ? -15.492 -7.492 -14.664 1 98.88 98 ILE A N 1
ATOM 790 C CA . ILE A 1 98 ? -15.5 -8.867 -15.164 1 98.88 98 ILE A CA 1
ATOM 791 C C . ILE A 1 98 ? -14.766 -8.938 -16.5 1 98.88 98 ILE A C 1
ATOM 793 O O . ILE A 1 98 ? -14.914 -8.047 -17.344 1 98.88 98 ILE A O 1
ATOM 797 N N . ASP A 1 99 ? -13.867 -9.906 -16.578 1 98.69 99 ASP A N 1
ATOM 798 C CA . ASP A 1 99 ? -13.219 -10.117 -17.875 1 98.69 99 ASP A CA 1
ATOM 799 C C . ASP A 1 99 ? -14.25 -10.281 -18.984 1 98.69 99 ASP A C 1
ATOM 801 O O . ASP A 1 99 ? -15.258 -10.977 -18.812 1 98.69 99 ASP A O 1
ATOM 805 N N . GLU A 1 100 ? -13.977 -9.727 -20.094 1 98.5 100 GLU A N 1
ATOM 806 C CA . GLU A 1 100 ? -14.922 -9.703 -21.203 1 98.5 100 GLU A CA 1
ATOM 807 C C . GLU A 1 100 ? -15.297 -11.117 -21.641 1 98.5 100 GLU A C 1
ATOM 809 O O . GLU A 1 100 ? -16.469 -11.398 -21.906 1 98.5 100 GLU A O 1
ATOM 814 N N . ALA A 1 101 ? -14.352 -12 -21.781 1 97.62 101 ALA A N 1
ATOM 815 C CA . ALA A 1 101 ? -14.633 -13.375 -22.172 1 97.62 101 ALA A CA 1
ATOM 816 C C . ALA A 1 101 ? -15.523 -14.07 -21.141 1 97.62 101 ALA A C 1
ATOM 818 O O . ALA A 1 101 ? -16.422 -14.836 -21.5 1 97.62 101 ALA A O 1
ATOM 819 N N . VAL A 1 102 ? -15.281 -13.805 -19.891 1 98.5 102 VAL A N 1
ATOM 820 C CA . VAL A 1 102 ? -16.078 -14.375 -18.812 1 98.5 102 VAL A CA 1
ATOM 821 C C . VAL A 1 102 ? -17.484 -13.781 -18.844 1 98.5 102 VAL A C 1
ATOM 823 O O . VAL A 1 102 ? -18.469 -14.484 -18.625 1 98.5 102 VAL A O 1
ATOM 826 N N . ASN A 1 103 ? -17.547 -12.523 -19.078 1 98.75 103 ASN A N 1
ATOM 827 C CA . ASN A 1 103 ? -18.844 -11.859 -19.172 1 98.75 103 ASN A CA 1
ATOM 828 C C . ASN A 1 103 ? -19.688 -12.477 -20.281 1 98.75 103 ASN A C 1
ATOM 830 O O . ASN A 1 103 ? -20.906 -12.602 -20.141 1 98.75 103 ASN A O 1
ATOM 834 N N . ASN A 1 104 ? -19.094 -12.773 -21.375 1 98.44 104 ASN A N 1
ATOM 835 C CA . ASN A 1 104 ? -19.812 -13.383 -22.484 1 98.44 104 ASN A CA 1
ATOM 836 C C . ASN A 1 104 ? -20.406 -14.734 -22.094 1 98.44 104 ASN A C 1
ATOM 838 O O . ASN A 1 104 ? -21.469 -15.125 -22.594 1 98.44 104 ASN A O 1
ATOM 842 N N . LEU A 1 105 ? -19.797 -15.414 -21.234 1 98.25 105 LEU A N 1
ATOM 843 C CA . LEU A 1 105 ? -20.219 -16.75 -20.844 1 98.25 105 LEU A CA 1
ATOM 844 C C . LEU A 1 105 ? -21.156 -16.703 -19.625 1 98.25 105 LEU A C 1
ATOM 846 O O . LEU A 1 105 ? -22.141 -17.438 -19.562 1 98.25 105 LEU A O 1
ATOM 850 N N . TYR A 1 106 ? -20.812 -15.781 -18.641 1 98.19 106 TYR A N 1
ATOM 851 C CA . TYR A 1 106 ? -21.453 -15.867 -17.344 1 98.19 106 TYR A CA 1
ATOM 852 C C . TYR A 1 106 ? -22.156 -14.547 -16.984 1 98.19 106 TYR A C 1
ATOM 854 O O . TYR A 1 106 ? -22.781 -14.438 -15.938 1 98.19 106 TYR A O 1
ATOM 862 N N . GLY A 1 107 ? -22.031 -13.516 -17.766 1 98.38 107 GLY A N 1
ATOM 863 C CA . GLY A 1 107 ? -22.547 -12.188 -17.469 1 98.38 107 GLY A CA 1
ATOM 864 C C . GLY A 1 107 ? -24.016 -12.188 -17.094 1 98.38 107 GLY A C 1
ATOM 865 O O . GLY A 1 107 ? -24.438 -11.492 -16.172 1 98.38 107 GLY A O 1
ATOM 866 N N . SER A 1 108 ? -24.844 -12.945 -17.812 1 98.38 108 SER A N 1
ATOM 867 C CA . SER A 1 108 ? -26.266 -13.023 -17.5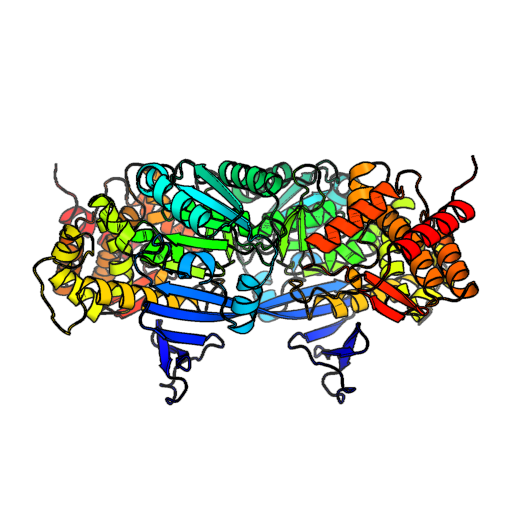31 1 98.38 108 SER A CA 1
ATOM 868 C C . SER A 1 108 ? -26.531 -13.617 -16.156 1 98.38 108 SER A C 1
ATOM 870 O O . SER A 1 108 ? -27.438 -13.172 -15.453 1 98.38 108 SER A O 1
ATOM 872 N N . GLN A 1 109 ? -25.75 -14.625 -15.82 1 98.38 109 GLN A N 1
ATOM 873 C CA . GLN A 1 109 ? -25.922 -15.242 -14.508 1 98.38 109 GLN A CA 1
ATOM 874 C C . GLN A 1 109 ? -25.5 -14.281 -13.398 1 98.38 109 GLN A C 1
ATOM 876 O O . GLN A 1 109 ? -26.094 -14.273 -12.32 1 98.38 109 GLN A O 1
ATOM 881 N N . VAL A 1 110 ? -24.453 -13.5 -13.648 1 98.69 110 VAL A N 1
ATOM 882 C CA . VAL A 1 110 ? -24 -12.516 -12.672 1 98.69 110 VAL A CA 1
ATOM 883 C C . VAL A 1 110 ? -25.109 -11.484 -12.438 1 98.69 110 VAL A C 1
ATOM 885 O O . VAL A 1 110 ? -25.438 -11.164 -11.289 1 98.69 110 VAL A O 1
ATOM 888 N N . LYS A 1 111 ? -25.672 -10.984 -13.492 1 98.44 111 LYS A N 1
ATOM 889 C CA . LYS A 1 111 ? -26.781 -10.031 -13.391 1 98.44 111 LYS A CA 1
ATOM 890 C C . LYS A 1 111 ? -27.953 -10.625 -12.625 1 98.44 111 LYS A C 1
ATOM 892 O O . LYS A 1 111 ? -28.5 -9.984 -11.727 1 98.44 111 LYS A O 1
ATOM 897 N N . ALA A 1 112 ? -28.297 -11.844 -12.977 1 98.5 112 ALA A N 1
ATOM 898 C CA . ALA A 1 112 ? -29.422 -12.516 -12.336 1 98.5 112 ALA A CA 1
ATOM 899 C C . ALA A 1 112 ? -29.188 -12.68 -10.836 1 98.5 112 ALA A C 1
ATOM 901 O O . ALA A 1 112 ? -30.109 -12.523 -10.039 1 98.5 112 ALA A O 1
ATOM 902 N N . TYR A 1 113 ? -27.984 -12.992 -10.5 1 98.44 113 TYR A N 1
ATOM 903 C CA . TYR A 1 113 ? -27.625 -13.172 -9.094 1 98.44 113 TYR A CA 1
ATOM 904 C C . TYR A 1 113 ? -27.859 -11.891 -8.305 1 98.44 113 TYR A C 1
ATOM 906 O O . TYR A 1 113 ? -28.531 -11.922 -7.262 1 98.44 113 TYR A O 1
ATOM 914 N N . PHE A 1 114 ? -27.375 -10.742 -8.789 1 97.88 114 PHE A N 1
ATOM 915 C CA . PHE A 1 114 ? -27.453 -9.484 -8.047 1 97.88 114 PHE A CA 1
ATOM 916 C C . PHE A 1 114 ? -28.875 -8.914 -8.117 1 97.88 114 PHE A C 1
ATOM 918 O O . PHE A 1 114 ? -29.344 -8.297 -7.156 1 97.88 114 PHE A O 1
ATOM 925 N N . ASP A 1 115 ? -29.578 -9.141 -9.258 1 97.69 115 ASP A N 1
ATOM 926 C CA . ASP A 1 115 ? -30.984 -8.727 -9.359 1 97.69 115 ASP A CA 1
ATOM 927 C C . ASP A 1 115 ? -31.844 -9.445 -8.328 1 97.69 115 ASP A C 1
ATOM 929 O O . ASP A 1 115 ? -32.656 -8.812 -7.629 1 97.69 115 ASP A O 1
ATOM 933 N N . ALA A 1 116 ? -31.641 -10.711 -8.258 1 97 116 ALA A N 1
ATOM 934 C CA . ALA A 1 116 ? -32.438 -11.531 -7.359 1 97 116 ALA A CA 1
ATOM 935 C C . ALA A 1 116 ? -32.219 -11.141 -5.906 1 97 116 ALA A C 1
ATOM 937 O O . ALA A 1 116 ? -33.094 -11.273 -5.066 1 97 116 ALA A O 1
ATOM 938 N N . ARG A 1 117 ? -31.109 -10.609 -5.664 1 93.81 117 ARG A N 1
ATOM 939 C CA . ARG A 1 117 ? -30.734 -10.281 -4.289 1 93.81 117 ARG A CA 1
ATOM 940 C C . ARG A 1 117 ? -30.938 -8.789 -4.016 1 93.81 117 ARG A C 1
ATOM 942 O O . ARG A 1 117 ? -30.5 -8.281 -2.979 1 93.81 117 ARG A O 1
ATOM 949 N N . LYS A 1 118 ? -31.438 -8.023 -4.934 1 93.94 118 LYS A N 1
ATOM 950 C CA . LYS A 1 118 ? -31.812 -6.617 -4.832 1 93.94 118 LYS A CA 1
ATOM 951 C C . LYS A 1 118 ? -30.609 -5.746 -4.508 1 93.94 118 LYS A C 1
ATOM 953 O O . LYS A 1 118 ? -30.672 -4.871 -3.643 1 93.94 118 LYS A O 1
ATOM 958 N N . VAL A 1 119 ? -29.516 -6.078 -5.098 1 95.31 119 VAL A N 1
ATOM 959 C CA . VAL A 1 119 ? -28.297 -5.305 -4.961 1 95.31 119 VAL A CA 1
ATOM 960 C C . VAL A 1 119 ? -28.219 -4.246 -6.059 1 95.31 119 VAL A C 1
ATOM 962 O O . VAL A 1 119 ? -28.562 -4.516 -7.211 1 95.31 119 VAL A O 1
ATOM 965 N N . THR A 1 120 ? -27.922 -2.982 -5.684 1 96.19 120 THR A N 1
ATOM 966 C CA . THR A 1 120 ? -27.547 -1.989 -6.684 1 96.19 120 THR A CA 1
ATOM 967 C C . THR A 1 120 ? -26.141 -2.26 -7.207 1 96.19 120 THR A C 1
ATOM 969 O O . THR A 1 120 ? -25.188 -2.336 -6.43 1 96.19 120 THR A O 1
ATOM 972 N N . TYR A 1 121 ? -26.047 -2.459 -8.555 1 97.62 121 TYR A N 1
ATOM 973 C CA . TYR A 1 121 ? -24.734 -2.869 -9.047 1 97.62 121 TYR A CA 1
ATOM 974 C C . TYR A 1 121 ? -24.438 -2.232 -10.398 1 97.62 121 TYR A C 1
ATOM 976 O O . TYR A 1 121 ? -25.328 -1.693 -11.047 1 97.62 121 TYR A O 1
ATOM 984 N N . ARG A 1 122 ? -23.172 -2.219 -10.711 1 98.31 122 ARG A N 1
ATOM 985 C CA . ARG A 1 122 ? -22.656 -1.914 -12.039 1 98.31 122 ARG A CA 1
ATOM 986 C C . ARG A 1 122 ? -21.641 -2.961 -12.477 1 98.31 122 ARG A C 1
ATOM 988 O O . ARG A 1 122 ? -20.734 -3.318 -11.719 1 98.31 122 ARG A O 1
ATOM 995 N N . ILE A 1 123 ? -21.859 -3.537 -13.617 1 98.69 123 ILE A N 1
ATOM 996 C CA . ILE A 1 123 ? -20.922 -4.488 -14.211 1 98.69 123 ILE A CA 1
ATOM 997 C C . ILE A 1 123 ? -20.094 -3.795 -15.297 1 98.69 123 ILE A C 1
ATOM 999 O O . ILE A 1 123 ? -20.656 -3.145 -16.188 1 98.69 123 ILE A O 1
ATOM 1003 N N . LEU A 1 124 ? -18.781 -3.871 -15.18 1 98.81 124 LEU A N 1
ATOM 1004 C CA . LEU A 1 124 ? -17.859 -3.309 -16.156 1 98.81 124 LEU A CA 1
ATOM 1005 C C . LEU A 1 124 ? -17.078 -4.414 -16.859 1 98.81 124 LEU A C 1
ATOM 1007 O O . LEU A 1 124 ? -16.016 -4.824 -16.375 1 98.81 124 LEU A O 1
ATOM 1011 N N . PRO A 1 125 ? -17.578 -4.941 -17.969 1 98.69 125 PRO A N 1
ATOM 1012 C CA . PRO A 1 125 ? -16.781 -5.895 -18.75 1 98.69 125 PRO A CA 1
ATOM 1013 C C . PRO A 1 125 ? -15.586 -5.238 -19.438 1 98.69 125 PRO A C 1
ATOM 1015 O O . PRO A 1 125 ? -15.727 -4.18 -20.062 1 98.69 125 PRO A O 1
ATOM 1018 N N . LEU A 1 126 ? -14.422 -5.773 -19.297 1 98.19 126 LEU A N 1
ATOM 1019 C CA . LEU A 1 126 ? -13.219 -5.246 -19.922 1 98.19 126 LEU A CA 1
ATOM 1020 C C . LEU A 1 126 ? -12.344 -6.379 -20.453 1 98.19 126 LEU A C 1
ATOM 1022 O O . LEU A 1 126 ? -12.227 -7.43 -19.812 1 98.19 126 LEU A O 1
ATOM 1026 N N . PRO A 1 127 ? -11.82 -6.172 -21.641 1 97.44 127 PRO A N 1
ATOM 1027 C CA . PRO A 1 127 ? -10.781 -7.121 -22.031 1 97.44 127 PRO A CA 1
ATOM 1028 C C . PRO A 1 127 ? -9.539 -7.047 -21.141 1 97.44 127 PRO A C 1
ATOM 1030 O O . PRO A 1 127 ? -9 -5.961 -20.922 1 97.44 127 PRO A O 1
ATOM 1033 N N . THR A 1 128 ? -9.125 -8.117 -20.578 1 96.12 128 THR A N 1
ATOM 1034 C CA . THR A 1 128 ? -7.941 -8.156 -19.719 1 96.12 128 THR A CA 1
ATOM 1035 C C . THR A 1 128 ? -6.926 -9.172 -20.234 1 96.12 128 THR A C 1
ATOM 1037 O O . THR A 1 128 ? -7.098 -10.375 -20.062 1 96.12 128 THR A O 1
ATOM 1040 N N . THR A 1 129 ? -5.934 -8.727 -20.828 1 95.44 129 THR A N 1
ATOM 1041 C CA . THR A 1 129 ? -4.82 -9.508 -21.359 1 95.44 129 THR A CA 1
ATOM 1042 C C . THR A 1 129 ? -3.488 -8.977 -20.844 1 95.44 129 THR A C 1
ATOM 1044 O O . THR A 1 129 ? -3.422 -7.863 -20.312 1 95.44 129 THR A O 1
ATOM 1047 N N . GLU A 1 130 ? -2.504 -9.766 -21 1 95.06 130 GLU A N 1
ATOM 1048 C CA . GLU A 1 130 ? -1.184 -9.312 -20.578 1 95.06 130 GLU A CA 1
ATOM 1049 C C . GLU A 1 130 ? -0.746 -8.07 -21.344 1 95.06 130 GLU A C 1
ATOM 1051 O O . GLU A 1 130 ? -0.041 -7.219 -20.812 1 95.06 130 GLU A O 1
ATOM 1056 N N . GLN A 1 131 ? -1.179 -7.934 -22.547 1 93.69 131 GLN A N 1
ATOM 1057 C CA . GLN A 1 131 ? -0.8 -6.828 -23.422 1 93.69 131 GLN A CA 1
ATOM 1058 C C . GLN A 1 131 ? -1.388 -5.508 -22.922 1 93.69 131 GLN A C 1
ATOM 1060 O O . GLN A 1 131 ? -0.765 -4.453 -23.062 1 93.69 131 GLN A O 1
ATOM 1065 N N . ASN A 1 132 ? -2.561 -5.578 -22.344 1 95.81 132 ASN A N 1
ATOM 1066 C CA . ASN A 1 132 ? -3.176 -4.332 -21.922 1 95.81 132 ASN A CA 1
ATOM 1067 C C . ASN A 1 132 ? -3.123 -4.18 -20.391 1 95.81 132 ASN A C 1
ATOM 1069 O O . ASN A 1 132 ? -3.836 -3.352 -19.828 1 95.81 132 ASN A O 1
ATOM 1073 N N . LYS A 1 133 ? -2.42 -5.062 -19.797 1 97.62 133 LYS A N 1
ATOM 1074 C CA . LYS A 1 133 ? -2.191 -4.977 -18.359 1 97.62 133 LYS A CA 1
ATOM 1075 C C . LYS A 1 133 ? -1.324 -3.77 -18 1 97.62 133 LYS A C 1
ATOM 1077 O O . LYS A 1 133 ? -0.117 -3.904 -17.797 1 97.62 133 LYS A O 1
ATOM 1082 N N . SER A 1 134 ? -1.904 -2.619 -17.844 1 97.5 134 SER A N 1
ATOM 1083 C CA . SER A 1 134 ? -1.186 -1.354 -17.719 1 97.5 134 SER A CA 1
ATOM 1084 C C . SER A 1 134 ? -1.908 -0.394 -16.781 1 97.5 134 SER A C 1
ATOM 1086 O O . SER A 1 134 ? -3.041 -0.653 -16.375 1 97.5 134 SER A O 1
ATOM 1088 N N . MET A 1 135 ? -1.262 0.767 -16.578 1 97.62 135 MET A N 1
ATOM 1089 C CA . MET A 1 135 ? -1.863 1.804 -15.75 1 97.62 135 MET A CA 1
ATOM 1090 C C . MET A 1 135 ? -3.051 2.447 -16.453 1 97.62 135 MET A C 1
ATOM 1092 O O . MET A 1 135 ? -3.975 2.941 -15.805 1 97.62 135 MET A O 1
ATOM 1096 N N . THR A 1 136 ? -3.053 2.426 -17.719 1 97.44 136 THR A N 1
ATOM 1097 C CA . THR A 1 136 ? -4.184 2.953 -18.469 1 97.44 136 THR A CA 1
ATOM 1098 C C . THR A 1 136 ? -5.461 2.186 -18.141 1 97.44 136 THR A C 1
ATOM 1100 O O . THR A 1 136 ? -6.512 2.789 -17.906 1 97.44 136 THR A O 1
ATOM 1103 N N . LEU A 1 137 ? -5.328 0.892 -18.125 1 98.31 137 LEU A N 1
ATOM 1104 C CA . LEU A 1 137 ? -6.473 0.058 -17.781 1 98.31 137 LEU A CA 1
ATOM 1105 C C . LEU A 1 137 ? -6.906 0.303 -16.344 1 98.31 137 LEU A C 1
ATOM 1107 O O . LEU A 1 137 ? -8.102 0.385 -16.047 1 98.31 137 LEU A O 1
ATOM 1111 N N . VAL A 1 138 ? -5.98 0.459 -15.43 1 98.69 138 VAL A N 1
ATOM 1112 C CA . VAL A 1 138 ? -6.266 0.738 -14.023 1 98.69 138 VAL A CA 1
ATOM 1113 C C . VAL A 1 138 ? -7.043 2.045 -13.906 1 98.69 138 VAL A C 1
ATOM 1115 O O . VAL A 1 138 ? -8.055 2.113 -13.195 1 98.69 138 VAL A O 1
ATOM 1118 N N . THR A 1 139 ? -6.574 3.062 -14.625 1 97.88 139 THR A N 1
ATOM 1119 C CA . THR A 1 139 ? -7.199 4.379 -14.555 1 97.88 139 THR A CA 1
ATOM 1120 C C . THR A 1 139 ? -8.625 4.332 -15.086 1 97.88 139 THR A C 1
ATOM 1122 O O . THR A 1 139 ? -9.523 4.973 -14.539 1 97.88 139 THR A O 1
ATOM 1125 N N . LEU A 1 140 ? -8.82 3.561 -16.125 1 98.19 140 LEU A N 1
ATOM 1126 C CA . LEU A 1 140 ? -10.156 3.391 -16.672 1 98.19 140 LEU A CA 1
ATOM 1127 C C . LEU A 1 140 ? -11.109 2.795 -15.633 1 98.19 140 LEU A C 1
ATOM 1129 O O . LEU A 1 140 ? -12.234 3.266 -15.477 1 98.19 140 LEU A O 1
ATOM 1133 N N . ILE A 1 141 ? -10.68 1.824 -14.969 1 98.75 141 ILE A N 1
ATOM 1134 C CA . ILE A 1 141 ? -11.484 1.177 -13.938 1 98.75 141 ILE A CA 1
ATOM 1135 C C . ILE A 1 141 ? -11.781 2.17 -12.812 1 98.75 141 ILE A C 1
ATOM 1137 O O . ILE A 1 141 ? -12.922 2.266 -12.352 1 98.75 141 ILE A O 1
ATOM 1141 N N . LEU A 1 142 ? -10.773 2.947 -12.445 1 98.5 142 LEU A N 1
ATOM 1142 C CA . LEU A 1 142 ? -10.906 3.916 -11.359 1 98.5 142 LEU A CA 1
ATOM 1143 C C . LEU A 1 142 ? -11.938 4.98 -11.703 1 98.5 142 LEU A C 1
ATOM 1145 O O . LEU A 1 142 ? -12.719 5.402 -10.844 1 98.5 142 LEU A O 1
ATOM 1149 N N . GLU A 1 143 ? -11.938 5.422 -12.938 1 98.44 143 GLU A N 1
ATOM 1150 C CA . GLU A 1 143 ? -12.914 6.406 -13.375 1 98.44 143 GLU A CA 1
ATOM 1151 C C . GLU A 1 143 ? -14.336 5.879 -13.203 1 98.44 143 GLU A C 1
ATOM 1153 O O . GLU A 1 143 ? -15.219 6.594 -12.719 1 98.44 143 GLU A O 1
ATOM 1158 N N . GLU A 1 144 ? -14.523 4.621 -13.586 1 98.56 144 GLU A N 1
ATOM 1159 C CA . GLU A 1 144 ? -15.852 4.023 -13.492 1 98.56 144 GLU A CA 1
ATOM 1160 C C . GLU A 1 144 ? -16.266 3.807 -12.039 1 98.56 144 GLU A C 1
ATOM 1162 O O . GLU A 1 144 ? -17.438 3.982 -11.688 1 98.56 144 GLU A O 1
ATOM 1167 N N . ILE A 1 145 ? -15.344 3.416 -11.211 1 97.69 145 ILE A N 1
ATOM 1168 C CA . ILE A 1 145 ? -15.602 3.256 -9.789 1 97.69 145 ILE A CA 1
ATOM 1169 C C . ILE A 1 145 ? -16.016 4.598 -9.188 1 97.69 145 ILE A C 1
ATOM 1171 O O . ILE A 1 145 ? -17 4.672 -8.438 1 97.69 145 ILE A O 1
ATOM 1175 N N . HIS A 1 146 ? -15.25 5.602 -9.523 1 96.31 146 HIS A N 1
ATOM 1176 C CA . HIS A 1 146 ? -15.516 6.934 -8.992 1 96.31 146 HIS A CA 1
ATOM 1177 C C . HIS A 1 146 ? -16.906 7.426 -9.398 1 96.31 146 HIS A C 1
ATOM 1179 O O . HIS A 1 146 ? -17.625 7.996 -8.578 1 96.31 146 HIS A O 1
ATOM 1185 N N . LYS A 1 147 ? -17.312 7.191 -10.656 1 96.44 147 LYS A N 1
ATOM 1186 C CA . LYS A 1 147 ? -18.609 7.609 -11.156 1 96.44 147 LYS A CA 1
ATOM 1187 C C . LYS A 1 147 ? -19.734 6.867 -10.453 1 96.44 147 LYS A C 1
ATOM 1189 O O . LYS A 1 147 ? -20.781 7.445 -10.156 1 96.44 147 LYS A O 1
ATOM 1194 N N . PHE A 1 148 ? -19.5 5.605 -10.188 1 95.56 148 PHE A N 1
ATOM 1195 C CA . PHE A 1 148 ? -20.516 4.781 -9.547 1 95.56 148 PHE A CA 1
ATOM 1196 C C . PHE A 1 148 ? -20.672 5.16 -8.078 1 95.56 148 PHE A C 1
ATOM 1198 O O . PHE A 1 148 ? -21.781 5.141 -7.535 1 95.56 148 PHE A O 1
ATOM 1205 N N . GLY A 1 149 ? -19.516 5.496 -7.465 1 91.06 149 GLY A N 1
ATOM 1206 C CA . GLY A 1 149 ? -19.547 5.879 -6.062 1 91.06 149 GLY A CA 1
ATOM 1207 C C . GLY A 1 149 ? -19.719 4.703 -5.121 1 91.06 149 GLY A C 1
ATOM 1208 O O . GLY A 1 149 ? -20.781 4.062 -5.121 1 91.06 149 GLY A O 1
ATOM 1209 N N . ILE A 1 150 ? -18.703 4.312 -4.473 1 90.25 150 ILE A N 1
ATOM 1210 C CA . ILE A 1 150 ? -18.781 3.227 -3.5 1 90.25 150 ILE A CA 1
ATOM 1211 C C . ILE A 1 150 ? -18.266 3.711 -2.146 1 90.25 150 ILE A C 1
ATOM 1213 O O . ILE A 1 150 ? -17.484 4.668 -2.076 1 90.25 150 ILE A O 1
ATOM 1217 N N . ASP A 1 151 ? -18.75 3 -1.152 1 87.38 151 ASP A N 1
ATOM 1218 C CA . ASP A 1 151 ? -18.188 3.242 0.172 1 87.38 151 ASP A CA 1
ATOM 1219 C C . ASP A 1 151 ? -16.797 2.615 0.305 1 87.38 151 ASP A C 1
ATOM 1221 O O . ASP A 1 151 ? -16.594 1.458 -0.072 1 87.38 151 ASP A O 1
ATOM 1225 N N . ARG A 1 152 ? -15.898 3.334 0.83 1 86.56 152 ARG A N 1
ATOM 1226 C CA . ARG A 1 152 ? -14.492 2.943 0.824 1 86.56 152 ARG A CA 1
ATOM 1227 C C . ARG A 1 152 ? -14.227 1.829 1.831 1 86.56 152 ARG A C 1
ATOM 1229 O O . ARG A 1 152 ? -13.164 1.206 1.811 1 86.56 152 ARG A O 1
ATOM 1236 N N . ARG A 1 153 ? -15.18 1.487 2.73 1 86 153 ARG A N 1
ATOM 1237 C CA . ARG A 1 153 ? -14.883 0.52 3.781 1 86 153 ARG A CA 1
ATOM 1238 C C . ARG A 1 153 ? -15.805 -0.691 3.689 1 86 153 ARG A C 1
ATOM 1240 O O . ARG A 1 153 ? -15.422 -1.8 4.066 1 86 153 ARG A O 1
ATOM 1247 N N . THR A 1 154 ? -17 -0.468 3.186 1 87.25 154 THR A N 1
ATOM 1248 C CA . THR A 1 154 ? -17.984 -1.521 3.35 1 87.25 154 THR A CA 1
ATOM 1249 C C . THR A 1 154 ? -18.438 -2.061 1.992 1 87.25 154 THR A C 1
ATOM 1251 O O . THR A 1 154 ? -19.156 -3.061 1.921 1 87.25 154 THR A O 1
ATOM 1254 N N . GLU A 1 155 ? -18.047 -1.457 0.953 1 92.75 155 GLU A N 1
ATOM 1255 C CA . GLU A 1 155 ? -18.484 -1.879 -0.376 1 92.75 155 GLU A CA 1
ATOM 1256 C C . GLU A 1 155 ? -17.297 -2.32 -1.229 1 92.75 155 GLU A C 1
ATOM 1258 O O . GLU A 1 155 ? -16.734 -1.52 -1.981 1 92.75 155 GLU A O 1
ATOM 1263 N N . PRO A 1 156 ? -16.969 -3.574 -1.215 1 97.19 156 PRO A N 1
ATOM 1264 C CA . PRO A 1 156 ? -15.82 -4.062 -1.971 1 97.19 156 PRO A CA 1
ATOM 1265 C C . PRO A 1 156 ? -16.078 -4.105 -3.477 1 97.19 156 PRO A C 1
ATOM 1267 O O . PRO A 1 156 ? -17.203 -4.363 -3.908 1 97.19 156 PRO A O 1
ATOM 1270 N N . ILE A 1 157 ? -15.047 -3.852 -4.227 1 98.62 157 ILE A N 1
ATOM 1271 C CA . ILE A 1 157 ? -15.031 -4.09 -5.668 1 98.62 157 ILE A CA 1
ATOM 1272 C C . ILE A 1 157 ? -14.859 -5.582 -5.941 1 98.62 157 ILE A C 1
ATOM 1274 O O . ILE A 1 157 ? -14.039 -6.246 -5.297 1 98.62 157 ILE A O 1
ATOM 1278 N N . ILE A 1 158 ? -15.609 -6.164 -6.848 1 98.88 158 ILE A N 1
ATOM 1279 C CA . ILE A 1 158 ? -15.508 -7.59 -7.145 1 98.88 158 ILE A CA 1
ATOM 1280 C C . ILE A 1 158 ? -14.852 -7.785 -8.508 1 98.88 158 ILE A C 1
ATOM 1282 O O . ILE A 1 158 ? -15.328 -7.254 -9.516 1 98.88 158 ILE A O 1
ATOM 1286 N N . ALA A 1 159 ? -13.781 -8.453 -8.547 1 98.94 159 ALA A N 1
ATOM 1287 C CA . ALA A 1 159 ? -13.109 -8.836 -9.789 1 98.94 159 ALA A CA 1
ATOM 1288 C C . ALA A 1 159 ? -13.422 -10.281 -10.164 1 98.94 159 ALA A C 1
ATOM 1290 O O . ALA A 1 159 ? -13.203 -11.195 -9.367 1 98.94 159 ALA A O 1
ATOM 1291 N N . ILE A 1 160 ? -13.922 -10.516 -11.328 1 98.88 160 ILE A N 1
ATOM 1292 C CA . ILE A 1 160 ? -14.242 -11.852 -11.828 1 98.88 160 ILE A CA 1
ATOM 1293 C C . ILE A 1 160 ? -13.469 -12.117 -13.117 1 98.88 160 ILE A C 1
ATOM 1295 O O . ILE A 1 160 ? -13.75 -11.5 -14.156 1 98.88 160 ILE A O 1
ATOM 1299 N N . GLY A 1 161 ? -12.508 -12.953 -13.086 1 98.69 161 GLY A N 1
ATOM 1300 C CA . GLY A 1 161 ? -11.719 -13.219 -14.281 1 98.69 161 GLY A CA 1
ATOM 1301 C C . GLY A 1 161 ? -10.422 -13.953 -13.992 1 98.69 161 GLY A C 1
ATOM 1302 O O . GLY A 1 161 ? -10.289 -14.609 -12.961 1 98.69 161 GLY A O 1
ATOM 1303 N N . GLY A 1 162 ? -9.547 -13.984 -14.945 1 98.06 162 GLY A N 1
ATOM 1304 C CA . GLY A 1 162 ? -8.227 -14.57 -14.758 1 98.06 162 GLY A CA 1
ATOM 1305 C C . GLY A 1 162 ? -7.281 -13.695 -13.969 1 98.06 162 GLY A C 1
ATOM 1306 O O . GLY A 1 162 ? -7.711 -12.734 -13.32 1 98.06 162 GLY A O 1
ATOM 1307 N N . GLY A 1 163 ? -6.023 -14.055 -14 1 97.81 163 GLY A N 1
ATOM 1308 C CA . GLY A 1 163 ? -5.02 -13.391 -13.188 1 97.81 163 GLY A CA 1
ATOM 1309 C C . GLY A 1 163 ? -4.832 -11.93 -13.547 1 97.81 163 GLY A C 1
ATOM 1310 O O . GLY A 1 163 ? -4.66 -11.086 -12.664 1 97.81 163 GLY A O 1
ATOM 1311 N N . VAL A 1 164 ? -4.836 -11.641 -14.852 1 97.88 164 VAL A N 1
ATOM 1312 C CA . VAL A 1 164 ? -4.645 -10.266 -15.289 1 97.88 164 VAL A CA 1
ATOM 1313 C C . VAL A 1 164 ? -5.762 -9.383 -14.734 1 97.88 164 VAL A C 1
ATOM 1315 O O . VAL A 1 164 ? -5.504 -8.305 -14.195 1 97.88 164 VAL A O 1
ATOM 1318 N N . CYS A 1 165 ? -7.004 -9.82 -14.836 1 98.69 165 CYS A N 1
ATOM 1319 C CA . CYS A 1 165 ? -8.156 -9.094 -14.312 1 98.69 165 CYS A CA 1
ATOM 1320 C C . CYS A 1 165 ? -8.031 -8.875 -12.805 1 98.69 165 CYS A C 1
ATOM 1322 O O . CYS A 1 165 ? -8.211 -7.762 -12.32 1 98.69 165 CYS A O 1
ATOM 1324 N N . LEU A 1 166 ? -7.691 -9.93 -12.109 1 98.75 166 LEU A N 1
ATOM 1325 C CA . LEU A 1 166 ? -7.582 -9.867 -10.656 1 98.75 166 LEU A CA 1
ATOM 1326 C C . LEU A 1 166 ? -6.48 -8.906 -10.234 1 98.75 166 LEU A C 1
ATOM 1328 O O . LEU A 1 166 ? -6.656 -8.133 -9.289 1 98.75 166 LEU A O 1
ATOM 1332 N N . ASP A 1 167 ? -5.367 -8.898 -10.93 1 98.56 167 ASP A N 1
ATOM 1333 C CA . ASP A 1 167 ? -4.234 -8.039 -10.609 1 98.56 167 ASP A CA 1
ATOM 1334 C C . ASP A 1 167 ? -4.586 -6.566 -10.82 1 98.56 167 ASP A C 1
ATOM 1336 O O . ASP A 1 167 ? -4.316 -5.73 -9.953 1 98.56 167 ASP A O 1
ATOM 1340 N N . VAL A 1 168 ? -5.16 -6.297 -11.969 1 98.81 168 VAL A N 1
ATOM 1341 C CA . VAL A 1 168 ? -5.445 -4.914 -12.344 1 98.81 168 VAL A CA 1
ATOM 1342 C C . VAL A 1 168 ? -6.496 -4.332 -11.398 1 98.81 168 VAL A C 1
ATOM 1344 O O . VAL A 1 168 ? -6.359 -3.197 -10.938 1 98.81 168 VAL A O 1
ATOM 1347 N N . VAL A 1 169 ? -7.504 -5.09 -11.086 1 98.88 169 VAL A N 1
ATOM 1348 C CA . VAL A 1 169 ? -8.562 -4.617 -10.188 1 98.88 169 VAL A CA 1
ATOM 1349 C C . VAL A 1 169 ? -8.008 -4.461 -8.773 1 98.88 169 VAL A C 1
ATOM 1351 O O . VAL A 1 169 ? -8.359 -3.516 -8.07 1 98.88 169 VAL A O 1
ATOM 1354 N N . GLY A 1 170 ? -7.18 -5.422 -8.359 1 98.75 170 GLY A N 1
ATOM 1355 C CA . GLY A 1 170 ? -6.535 -5.293 -7.062 1 98.75 170 GLY A CA 1
ATOM 1356 C C . GLY A 1 170 ? -5.727 -4.016 -6.922 1 98.75 170 GLY A C 1
ATOM 1357 O O . GLY A 1 170 ? -5.785 -3.348 -5.887 1 98.75 170 GLY A O 1
ATOM 1358 N N . LEU A 1 171 ? -4.984 -3.699 -7.977 1 98.88 171 LEU A N 1
ATOM 1359 C CA . LEU A 1 171 ? -4.207 -2.465 -7.938 1 98.88 171 LEU A CA 1
ATOM 1360 C C . LEU A 1 171 ? -5.125 -1.247 -7.902 1 98.88 171 LEU A C 1
ATOM 1362 O O . LEU A 1 171 ? -4.887 -0.307 -7.141 1 98.88 171 LEU A O 1
ATOM 1366 N N . ALA A 1 172 ? -6.164 -1.25 -8.711 1 98.81 172 ALA A N 1
ATOM 1367 C CA . ALA A 1 172 ? -7.133 -0.156 -8.695 1 98.81 172 ALA A CA 1
ATOM 1368 C C . ALA A 1 172 ? -7.723 0.039 -7.301 1 98.81 172 ALA A C 1
ATOM 1370 O O . ALA A 1 172 ? -7.773 1.161 -6.793 1 98.81 172 ALA A O 1
ATOM 1371 N N . ALA A 1 173 ? -8.117 -1.026 -6.703 1 98.62 173 ALA A N 1
ATOM 1372 C CA . ALA A 1 173 ? -8.711 -0.98 -5.371 1 98.62 173 ALA A CA 1
ATOM 1373 C C . ALA A 1 173 ? -7.715 -0.461 -4.34 1 98.62 173 ALA A C 1
ATOM 1375 O O . ALA A 1 173 ? -8.078 0.317 -3.453 1 98.62 173 ALA A O 1
ATOM 1376 N N . SER A 1 174 ? -6.465 -0.893 -4.477 1 98.12 174 SER A N 1
ATOM 1377 C CA . SER A 1 174 ? -5.422 -0.479 -3.545 1 98.12 174 SER A CA 1
ATOM 1378 C C . SER A 1 174 ? -5.164 1.021 -3.635 1 98.12 174 SER A C 1
ATOM 1380 O O . SER A 1 174 ? -4.812 1.657 -2.639 1 98.12 174 SER A O 1
ATOM 1382 N N . LEU A 1 175 ? -5.344 1.58 -4.809 1 98.5 175 LEU A N 1
ATOM 1383 C CA . LEU A 1 175 ? -5.051 2.99 -5.047 1 98.5 175 LEU A CA 1
ATOM 1384 C C . LEU A 1 175 ? -6.238 3.863 -4.656 1 98.5 175 LEU A C 1
ATOM 1386 O O . LEU A 1 175 ? -6.055 4.977 -4.156 1 98.5 175 LEU A O 1
ATOM 1390 N N . TYR A 1 176 ? -7.445 3.396 -4.953 1 97.94 176 TYR A N 1
ATOM 1391 C CA . TYR A 1 176 ? -8.641 4.215 -4.758 1 97.94 176 TYR A CA 1
ATOM 1392 C C . TYR A 1 176 ? -8.898 4.453 -3.273 1 97.94 176 TYR A C 1
ATOM 1394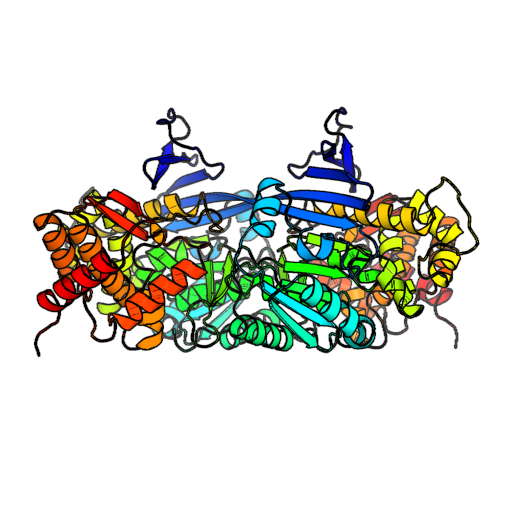 O O . TYR A 1 176 ? -9.148 3.508 -2.52 1 97.94 176 TYR A O 1
ATOM 1402 N N . ARG A 1 177 ? -8.789 5.734 -2.934 1 95.06 177 ARG A N 1
ATOM 1403 C CA . ARG A 1 177 ? -8.898 6.16 -1.542 1 95.06 177 ARG A CA 1
ATOM 1404 C C . ARG A 1 177 ? -7.965 5.359 -0.646 1 95.06 177 ARG A C 1
ATOM 1406 O O . ARG A 1 177 ? -8.305 5.035 0.493 1 95.06 177 ARG A O 1
ATOM 1413 N N . ARG A 1 178 ? -6.797 4.848 -1.262 1 96.62 178 ARG A N 1
ATOM 1414 C CA . ARG A 1 178 ? -5.594 4.312 -0.635 1 96.62 178 ARG A CA 1
ATOM 1415 C C . ARG A 1 178 ? -5.789 2.859 -0.219 1 96.62 178 ARG A C 1
ATOM 1417 O O . ARG A 1 178 ? -4.816 2.152 0.061 1 96.62 178 ARG A O 1
ATOM 1424 N N . ARG A 1 179 ? -7.059 2.373 -0.116 1 95.19 179 ARG A N 1
ATOM 1425 C CA . ARG A 1 179 ? -7.23 0.983 0.292 1 95.19 179 ARG A CA 1
ATOM 1426 C C . ARG A 1 179 ? -8.703 0.579 0.255 1 95.19 179 ARG A C 1
ATOM 1428 O O . ARG A 1 179 ? -9.25 0.112 1.257 1 95.19 179 ARG A O 1
ATOM 1435 N N . THR A 1 180 ? -9.32 0.656 -0.809 1 96.5 180 THR A N 1
ATOM 1436 C CA . THR A 1 180 ? -10.695 0.177 -0.947 1 96.5 180 THR A CA 1
ATOM 1437 C C . THR A 1 180 ? -10.734 -1.349 -0.979 1 96.5 180 THR A C 1
ATOM 1439 O O . THR A 1 180 ? -9.938 -1.98 -1.675 1 96.5 180 THR A O 1
ATOM 1442 N N . PRO A 1 181 ? -11.602 -1.97 -0.182 1 97 181 PRO A N 1
ATOM 1443 C CA . PRO A 1 181 ? -11.648 -3.434 -0.182 1 97 181 PRO A CA 1
ATOM 1444 C C . PRO A 1 181 ? -12.055 -4.012 -1.537 1 97 181 PRO A C 1
ATOM 1446 O O . PRO A 1 181 ? -12.82 -3.381 -2.275 1 97 181 PRO A O 1
ATOM 1449 N N . TYR A 1 182 ? -11.586 -5.191 -1.85 1 98.56 182 TYR A N 1
ATOM 1450 C CA . TYR A 1 182 ? -11.953 -5.867 -3.088 1 98.56 182 TYR A CA 1
ATOM 1451 C C . TYR A 1 182 ? -11.992 -7.379 -2.896 1 98.56 182 TYR A C 1
ATOM 1453 O O . TYR A 1 182 ? -11.508 -7.895 -1.888 1 98.56 182 TYR A O 1
ATOM 1461 N N . ILE A 1 183 ? -12.703 -8.039 -3.783 1 98.75 183 ILE A N 1
ATOM 1462 C CA . ILE A 1 183 ? -12.883 -9.484 -3.779 1 98.75 183 ILE A CA 1
ATOM 1463 C C . ILE A 1 183 ? -12.383 -10.078 -5.094 1 98.75 183 ILE A C 1
ATOM 1465 O O . ILE A 1 183 ? -12.617 -9.516 -6.164 1 98.75 183 ILE A O 1
ATOM 1469 N N . ARG A 1 184 ? -11.664 -11.148 -4.988 1 98.88 184 ARG A N 1
ATOM 1470 C CA . ARG A 1 184 ? -11.203 -11.883 -6.168 1 98.88 184 ARG A CA 1
ATOM 1471 C C . ARG A 1 184 ? -12.07 -13.109 -6.418 1 98.88 184 ARG A C 1
ATOM 1473 O O . ARG A 1 184 ? -12.305 -13.906 -5.508 1 98.88 184 ARG A O 1
ATOM 1480 N N . VAL A 1 185 ? -12.547 -13.266 -7.605 1 98.88 185 VAL A N 1
ATOM 1481 C CA . VAL A 1 185 ? -13.219 -14.469 -8.086 1 98.88 185 VAL A CA 1
ATOM 1482 C C . VAL A 1 185 ? -12.492 -15.023 -9.305 1 98.88 185 VAL A C 1
ATOM 1484 O O . VAL A 1 185 ? -12.852 -14.711 -10.445 1 98.88 185 VAL A O 1
ATOM 1487 N N . PRO A 1 186 ? -11.57 -15.891 -9.047 1 98.75 186 PRO A N 1
ATOM 1488 C CA . PRO A 1 186 ? -10.805 -16.438 -10.172 1 98.75 186 PRO A CA 1
ATOM 1489 C C . PRO A 1 186 ? -11.625 -17.375 -11.039 1 98.75 186 PRO A C 1
ATOM 1491 O O . PRO A 1 186 ? -12.367 -18.219 -10.516 1 98.75 186 PRO A O 1
ATOM 1494 N N . THR A 1 187 ? -11.422 -17.203 -12.359 1 98.56 187 THR A N 1
ATOM 1495 C CA . THR A 1 187 ? -12.18 -18.047 -13.273 1 98.56 187 THR A CA 1
ATOM 1496 C C . THR A 1 187 ? -11.242 -18.922 -14.109 1 98.56 187 THR A C 1
ATOM 1498 O O . THR A 1 187 ? -11.695 -19.688 -14.961 1 98.56 187 THR A O 1
ATOM 1501 N N . SER A 1 188 ? -9.945 -18.828 -13.969 1 98.38 188 SER A N 1
ATOM 1502 C CA . SER A 1 188 ? -8.961 -19.75 -14.539 1 98.38 188 SER A CA 1
ATOM 1503 C C . SER A 1 188 ? -8.234 -20.531 -13.445 1 98.38 188 SER A C 1
ATOM 1505 O O . SER A 1 188 ? -8.188 -20.094 -12.297 1 98.38 188 SER A O 1
ATOM 1507 N N . LEU A 1 189 ? -7.742 -21.672 -13.828 1 98.44 189 LEU A N 1
ATOM 1508 C CA . LEU A 1 189 ? -7.031 -22.5 -12.852 1 98.44 189 LEU A CA 1
ATOM 1509 C C . LEU A 1 189 ? -5.777 -21.781 -12.359 1 98.44 189 LEU A C 1
ATOM 1511 O O . LEU A 1 189 ? -5.438 -21.875 -11.172 1 98.44 189 LEU A O 1
ATOM 1515 N N . LEU A 1 190 ? -5.07 -21.094 -13.25 1 98.19 190 LEU A N 1
ATOM 1516 C CA . LEU A 1 190 ? -3.883 -20.344 -12.859 1 98.19 190 LEU A CA 1
ATOM 1517 C C . LEU A 1 190 ? -4.219 -19.328 -11.781 1 98.19 190 LEU A C 1
ATOM 1519 O O . LEU A 1 190 ? -3.518 -19.234 -10.766 1 98.19 190 LEU A O 1
ATOM 1523 N N . ALA A 1 191 ? -5.23 -18.531 -12.031 1 98.12 191 ALA A N 1
ATOM 1524 C CA . ALA A 1 191 ? -5.648 -17.531 -11.055 1 98.12 191 ALA A CA 1
ATOM 1525 C C . ALA A 1 191 ? -6.121 -18.188 -9.758 1 98.12 191 ALA A C 1
ATOM 1527 O O . ALA A 1 191 ? -5.879 -17.656 -8.672 1 98.12 191 ALA A O 1
ATOM 1528 N N . TYR A 1 192 ? -6.801 -19.328 -9.906 1 98.06 192 TYR A N 1
ATOM 1529 C CA . TYR A 1 192 ? -7.316 -20.094 -8.773 1 98.06 192 TYR A CA 1
ATOM 1530 C C . TYR A 1 192 ? -6.199 -20.438 -7.797 1 98.06 192 TYR A C 1
ATOM 1532 O O . TYR A 1 192 ? -6.371 -20.328 -6.582 1 98.06 192 TYR A O 1
ATOM 1540 N N . ILE A 1 193 ? -5.062 -20.734 -8.281 1 96.62 193 ILE A N 1
ATOM 1541 C CA . ILE A 1 193 ? -3.98 -21.266 -7.465 1 96.62 193 ILE A CA 1
ATOM 1542 C C . ILE A 1 193 ? -3.012 -20.156 -7.094 1 96.62 193 ILE A C 1
ATOM 1544 O O . ILE A 1 193 ? -2.461 -20.141 -5.992 1 96.62 193 ILE A O 1
ATOM 1548 N N . ASP A 1 194 ? -2.768 -19.203 -7.902 1 95.31 194 ASP A N 1
ATOM 1549 C CA . ASP A 1 194 ? -1.671 -18.25 -7.734 1 95.31 194 ASP A CA 1
ATOM 1550 C C . ASP A 1 194 ? -2.195 -16.844 -7.434 1 95.31 194 ASP A C 1
ATOM 1552 O O . ASP A 1 194 ? -2.164 -16.406 -6.285 1 95.31 194 ASP A O 1
ATOM 1556 N N . ALA A 1 195 ? -2.865 -16.172 -8.352 1 92.81 195 ALA A N 1
ATOM 1557 C CA . ALA A 1 195 ? -3.248 -14.766 -8.273 1 92.81 195 ALA A CA 1
ATOM 1558 C C . ALA A 1 195 ? -4.262 -14.539 -7.156 1 92.81 195 ALA A C 1
ATOM 1560 O O . ALA A 1 195 ? -4.32 -13.445 -6.582 1 92.81 195 ALA A O 1
ATOM 1561 N N . SER A 1 196 ? -4.984 -15.492 -6.777 1 93.44 196 SER A N 1
ATOM 1562 C CA . SER A 1 196 ? -6.098 -15.305 -5.855 1 93.44 196 SER A CA 1
ATOM 1563 C C . SER A 1 196 ? -5.621 -15.289 -4.406 1 93.44 196 SER A C 1
ATOM 1565 O O . SER A 1 196 ? -6.227 -14.633 -3.555 1 93.44 196 SER A O 1
ATOM 1567 N N . VAL A 1 197 ? -4.539 -15.945 -4.051 1 93.06 197 VAL A N 1
ATOM 1568 C CA . VAL A 1 197 ? -4.277 -16.25 -2.648 1 93.06 197 VAL A CA 1
ATOM 1569 C C . VAL A 1 197 ? -3.264 -15.266 -2.082 1 93.06 197 VAL A C 1
ATOM 1571 O O . VAL A 1 197 ? -3.096 -15.164 -0.863 1 93.06 197 VAL A O 1
ATOM 1574 N N . GLY A 1 198 ? -2.65 -14.523 -2.826 1 94 198 GLY A N 1
ATOM 1575 C CA . GLY A 1 198 ? -1.61 -13.633 -2.344 1 94 198 GLY A CA 1
ATOM 1576 C C . GLY A 1 198 ? -2.053 -12.18 -2.283 1 94 198 GLY A C 1
ATOM 1577 O O . GLY A 1 198 ? -3.236 -11.875 -2.449 1 94 198 GLY A O 1
ATOM 1578 N N . ALA A 1 199 ? -1.086 -11.328 -1.916 1 97.19 199 ALA A N 1
ATOM 1579 C CA . ALA A 1 199 ? -1.379 -9.914 -1.721 1 97.19 199 ALA A CA 1
ATOM 1580 C C . ALA A 1 199 ? -0.902 -9.086 -2.91 1 97.19 199 ALA A C 1
ATOM 1582 O O . ALA A 1 199 ? -1.259 -7.91 -3.041 1 97.19 199 ALA A O 1
ATOM 1583 N N . LYS A 1 200 ? -0.154 -9.727 -3.836 1 97.06 200 LYS A N 1
ATOM 1584 C CA . LYS A 1 200 ? 0.507 -8.969 -4.895 1 97.06 200 LYS A CA 1
ATOM 1585 C C . LYS A 1 200 ? -0.482 -8.57 -5.988 1 97.06 200 LYS A C 1
ATOM 1587 O O . LYS A 1 200 ? -1.289 -9.398 -6.43 1 97.06 200 LYS A O 1
ATOM 1592 N N . ASN A 1 201 ? -0.464 -7.355 -6.316 1 97.5 201 ASN A N 1
ATOM 1593 C CA . ASN A 1 201 ? -1.089 -6.801 -7.512 1 97.5 201 ASN A CA 1
ATOM 1594 C C . ASN A 1 201 ? -0.078 -6.059 -8.383 1 97.5 201 ASN A C 1
ATOM 1596 O O . ASN A 1 201 ? 1.017 -5.727 -7.922 1 97.5 201 ASN A O 1
ATOM 1600 N N . GLY A 1 202 ? -0.48 -5.844 -9.625 1 97.56 202 GLY A N 1
ATOM 1601 C CA . GLY A 1 202 ? 0.474 -5.066 -10.398 1 97.56 202 GLY A CA 1
ATOM 1602 C C . GLY A 1 202 ? 0.131 -5 -11.875 1 97.56 202 GLY A C 1
ATOM 1603 O O . GLY A 1 202 ? -0.796 -5.672 -12.336 1 97.56 202 GLY A O 1
ATOM 1604 N N . VAL A 1 203 ? 0.85 -4.203 -12.562 1 98.56 203 VAL A N 1
ATOM 1605 C CA . VAL A 1 203 ? 0.729 -4.023 -14 1 98.56 203 VAL A CA 1
ATOM 1606 C C . VAL A 1 203 ? 2.115 -3.879 -14.625 1 98.56 203 VAL A C 1
ATOM 1608 O O . VAL A 1 203 ? 3.098 -3.639 -13.914 1 98.56 203 VAL A O 1
ATOM 1611 N N . ASN A 1 204 ? 2.119 -4.164 -15.875 1 97.88 204 ASN A N 1
ATOM 1612 C CA . ASN A 1 204 ? 3.361 -3.99 -16.625 1 97.88 204 ASN A CA 1
ATOM 1613 C C . ASN A 1 204 ? 3.713 -2.514 -16.797 1 97.88 204 ASN A C 1
ATOM 1615 O O . ASN A 1 204 ? 2.842 -1.649 -16.703 1 97.88 204 ASN A O 1
ATOM 1619 N N . PHE A 1 205 ? 4.941 -2.25 -16.938 1 97.56 205 PHE A N 1
ATOM 1620 C CA . PHE A 1 205 ? 5.449 -0.894 -17.094 1 97.56 205 PHE A CA 1
ATOM 1621 C C . PHE A 1 205 ? 6.754 -0.896 -17.891 1 97.56 205 PHE A C 1
ATOM 1623 O O . PHE A 1 205 ? 7.652 -1.696 -17.609 1 97.56 205 PHE A O 1
ATOM 1630 N N . MET A 1 206 ? 6.863 -0.08 -18.906 1 95.25 206 MET A N 1
ATOM 1631 C CA . MET A 1 206 ? 8.047 0.048 -19.75 1 95.25 206 MET A CA 1
ATOM 1632 C C . MET A 1 206 ? 8.492 -1.313 -20.266 1 95.25 206 MET A C 1
ATOM 1634 O O . MET A 1 206 ? 9.664 -1.669 -20.172 1 95.25 206 MET A O 1
ATOM 1638 N N . ASP A 1 207 ? 7.535 -2.16 -20.656 1 91.31 207 ASP A N 1
ATOM 1639 C CA . ASP A 1 207 ? 7.734 -3.461 -21.281 1 91.31 207 ASP A CA 1
ATOM 1640 C C . ASP A 1 207 ? 8.336 -4.465 -20.297 1 91.31 207 ASP A C 1
ATOM 1642 O O . ASP A 1 207 ? 8.984 -5.43 -20.719 1 91.31 207 ASP A O 1
ATOM 1646 N N . CYS A 1 208 ? 8.141 -4.176 -19.062 1 93.31 208 CYS A N 1
ATOM 1647 C CA . CYS A 1 208 ? 8.539 -5.113 -18.031 1 93.31 208 CYS A CA 1
ATOM 1648 C C . CYS A 1 208 ? 7.332 -5.605 -17.234 1 93.31 208 CYS A C 1
ATOM 1650 O O . CYS A 1 208 ? 6.422 -4.832 -16.953 1 93.31 208 CYS A O 1
ATOM 1652 N N . LYS A 1 209 ? 7.355 -6.809 -16.953 1 94.06 209 LYS A N 1
ATOM 1653 C CA . LYS A 1 209 ? 6.215 -7.457 -16.312 1 94.06 209 LYS A CA 1
ATOM 1654 C C . LYS A 1 209 ? 6.09 -7.027 -14.852 1 94.06 209 LYS A C 1
ATOM 1656 O O . LYS A 1 209 ? 7.07 -7.047 -14.109 1 94.06 209 LYS A O 1
ATOM 1661 N N . ASN A 1 210 ? 4.898 -6.625 -14.453 1 95.81 210 ASN A N 1
ATOM 1662 C CA . ASN A 1 210 ? 4.516 -6.375 -13.07 1 95.81 210 ASN A CA 1
ATOM 1663 C C . ASN A 1 210 ? 5.492 -5.43 -12.375 1 95.81 210 ASN A C 1
ATOM 1665 O O . ASN A 1 210 ? 5.871 -5.656 -11.227 1 95.81 210 ASN A O 1
ATOM 1669 N N . LYS A 1 211 ? 5.852 -4.355 -13.07 1 96.56 211 LYS A N 1
ATOM 1670 C CA . LYS A 1 211 ? 6.852 -3.439 -12.531 1 96.56 211 LYS A CA 1
ATOM 1671 C C . LYS A 1 211 ? 6.223 -2.432 -11.578 1 96.56 211 LYS A C 1
ATOM 1673 O O . LYS A 1 211 ? 6.906 -1.866 -10.719 1 96.56 211 LYS A O 1
ATOM 1678 N N . LEU A 1 212 ? 4.922 -2.156 -11.742 1 98.44 212 LEU A N 1
ATOM 1679 C CA . LEU A 1 212 ? 4.164 -1.316 -10.82 1 98.44 212 LEU A CA 1
ATOM 1680 C C . LEU A 1 212 ? 3.113 -2.135 -10.078 1 98.44 212 LEU A C 1
ATOM 1682 O O . LEU A 1 212 ? 2.473 -3.008 -10.664 1 98.44 212 LEU A O 1
ATOM 1686 N N . GLY A 1 213 ? 3.023 -1.853 -8.789 1 98.38 213 GLY A N 1
ATOM 1687 C CA . GLY A 1 213 ? 2.012 -2.605 -8.062 1 98.38 213 GLY A CA 1
ATOM 1688 C C . GLY A 1 213 ? 1.979 -2.287 -6.578 1 98.38 213 GLY A C 1
ATOM 1689 O O . GLY A 1 213 ? 2.467 -1.238 -6.152 1 98.38 213 GLY A O 1
ATOM 1690 N N . SER A 1 214 ? 1.294 -3.172 -5.785 1 98.12 214 SER A N 1
ATOM 1691 C CA . SER A 1 214 ? 1.155 -3.037 -4.34 1 98.12 214 SER A CA 1
ATOM 1692 C C . SER A 1 214 ? 1.052 -4.402 -3.664 1 98.12 214 SER A C 1
ATOM 1694 O O . SER A 1 214 ? 0.883 -5.422 -4.336 1 98.12 214 SER A O 1
ATOM 1696 N N . TYR A 1 215 ? 1.301 -4.438 -2.336 1 97.62 215 TYR A N 1
ATOM 1697 C CA . TYR A 1 215 ? 1.097 -5.609 -1.495 1 97.62 215 TYR A CA 1
ATOM 1698 C C . TYR A 1 215 ? -0.155 -5.457 -0.638 1 97.62 215 TYR A C 1
ATOM 1700 O O . TYR A 1 215 ? -0.064 -5.281 0.579 1 97.62 215 TYR A O 1
ATOM 1708 N N . VAL A 1 216 ? -1.338 -5.473 -1.261 1 97.44 216 VAL A N 1
ATOM 1709 C CA . VAL A 1 216 ? -2.602 -5.387 -0.537 1 97.44 216 VAL A CA 1
ATOM 1710 C C . VAL A 1 216 ? -3.486 -6.578 -0.9 1 97.44 216 VAL A C 1
ATOM 1712 O O . VAL A 1 216 ? -3.951 -6.691 -2.037 1 97.44 216 VAL A O 1
ATOM 1715 N N . PRO A 1 217 ? -3.699 -7.445 0.038 1 97.94 217 PRO A N 1
ATOM 1716 C CA . PRO A 1 217 ? -4.535 -8.609 -0.267 1 97.94 217 PRO A CA 1
ATOM 1717 C C . PRO A 1 217 ? -6.016 -8.258 -0.384 1 97.94 217 PRO A C 1
ATOM 1719 O O . PRO A 1 217 ? -6.445 -7.203 0.096 1 97.94 217 PRO A O 1
ATOM 1722 N N . PRO A 1 218 ? -6.777 -9.086 -1.118 1 98.31 218 PRO A N 1
ATOM 1723 C CA . PRO A 1 218 ? -8.234 -8.914 -1.087 1 98.31 218 PRO A CA 1
ATOM 1724 C C . PRO A 1 218 ? -8.828 -9.18 0.292 1 98.31 218 PRO A C 1
ATOM 1726 O O . PRO A 1 218 ? -8.172 -9.773 1.149 1 98.31 218 PRO A O 1
ATOM 1729 N N . VAL A 1 219 ? -10.008 -8.68 0.504 1 97.75 219 VAL A N 1
ATOM 1730 C CA . VAL A 1 219 ? -10.695 -9.047 1.738 1 97.75 219 VAL A CA 1
ATOM 1731 C C . VAL A 1 219 ? -11.148 -10.508 1.66 1 97.75 219 VAL A C 1
ATOM 1733 O O . VAL A 1 219 ? -11.289 -11.172 2.686 1 97.75 219 VAL A O 1
ATOM 1736 N N . ALA A 1 220 ? -11.359 -10.961 0.376 1 98.25 220 ALA A N 1
ATOM 1737 C CA . ALA A 1 220 ? -11.695 -12.367 0.178 1 98.25 220 ALA A CA 1
ATOM 1738 C C . ALA A 1 220 ? -11.344 -12.82 -1.238 1 98.25 220 ALA A C 1
ATOM 1740 O O . ALA A 1 220 ? -11.492 -12.047 -2.193 1 98.25 220 ALA A O 1
ATOM 1741 N N . ALA A 1 221 ? -10.875 -13.961 -1.345 1 98.56 221 ALA A N 1
ATOM 1742 C CA . ALA A 1 221 ? -10.797 -14.711 -2.598 1 98.56 221 ALA A CA 1
ATOM 1743 C C . ALA A 1 221 ? -11.805 -15.859 -2.613 1 98.56 221 ALA A C 1
ATOM 1745 O O . ALA A 1 221 ? -11.789 -16.719 -1.724 1 98.56 221 ALA A O 1
ATOM 1746 N N . LEU A 1 222 ? -12.688 -15.883 -3.584 1 98.44 222 LEU A N 1
ATOM 1747 C CA . LEU A 1 222 ? -13.742 -16.891 -3.67 1 98.44 222 LEU A CA 1
ATOM 1748 C C . LEU A 1 222 ? -13.445 -17.891 -4.789 1 98.44 222 LEU A C 1
ATOM 1750 O O . LEU A 1 222 ? -13.586 -17.562 -5.969 1 98.44 222 LEU A O 1
ATOM 1754 N N . LEU A 1 223 ? -13.094 -19.031 -4.402 1 98.25 223 LEU A N 1
ATOM 1755 C CA . LEU A 1 223 ? -12.617 -20.062 -5.324 1 98.25 223 LEU A CA 1
ATOM 1756 C C . LEU A 1 223 ? -13.75 -21.016 -5.707 1 98.25 223 LEU A C 1
ATOM 1758 O O . LEU A 1 223 ? -14.234 -21.781 -4.867 1 98.25 223 LEU A O 1
ATOM 1762 N N . ASP A 1 224 ? -14.164 -20.969 -6.953 1 97.5 224 ASP A N 1
ATOM 1763 C CA . ASP A 1 224 ? -15.234 -21.797 -7.48 1 97.5 224 ASP A CA 1
ATOM 1764 C C . ASP A 1 224 ? -14.758 -22.609 -8.688 1 97.5 224 ASP A C 1
ATOM 1766 O O . ASP A 1 224 ? -14.609 -22.047 -9.781 1 97.5 224 ASP A O 1
ATOM 1770 N N . ARG A 1 225 ? -14.648 -23.875 -8.602 1 95.56 225 ARG A N 1
ATOM 1771 C CA . ARG A 1 225 ? -14.133 -24.734 -9.656 1 95.56 225 ARG A CA 1
ATOM 1772 C C . ARG A 1 225 ? -15.117 -24.828 -10.82 1 95.56 225 ARG A C 1
ATOM 1774 O O . ARG A 1 225 ? -14.742 -25.219 -11.93 1 95.56 225 ARG A O 1
ATOM 1781 N N . THR A 1 226 ? -16.359 -24.469 -10.57 1 96 226 THR A N 1
ATOM 1782 C CA . THR A 1 226 ? -17.359 -24.594 -11.625 1 96 226 THR A CA 1
ATOM 1783 C C . THR A 1 226 ? -17.016 -23.672 -12.797 1 96 226 THR A C 1
ATOM 1785 O O . THR A 1 226 ? -17.391 -23.953 -13.938 1 96 226 THR A O 1
ATOM 1788 N N . PHE A 1 227 ? -16.281 -22.594 -12.547 1 97.75 227 PHE A N 1
ATOM 1789 C CA . PHE A 1 227 ? -15.898 -21.688 -13.625 1 97.75 227 PHE A CA 1
ATOM 1790 C C . PHE A 1 227 ? -14.945 -22.375 -14.594 1 97.75 227 PHE A C 1
ATOM 1792 O O . PHE A 1 227 ? -14.812 -21.953 -15.75 1 97.75 227 PHE A O 1
ATOM 1799 N N . LEU A 1 228 ? -14.25 -23.438 -14.148 1 97.94 228 LEU A N 1
ATOM 1800 C CA . LEU A 1 228 ? -13.242 -24.094 -14.969 1 97.94 228 LEU A CA 1
ATOM 1801 C C . LEU A 1 228 ? -13.891 -24.906 -16.094 1 97.94 228 LEU A C 1
ATOM 1803 O O . LEU A 1 228 ? -13.219 -25.297 -17.047 1 97.94 228 LEU A O 1
ATOM 1807 N N . LYS A 1 229 ? -15.203 -25.141 -15.969 1 96.19 229 LYS A N 1
ATOM 1808 C CA . LYS A 1 229 ? -15.938 -25.938 -16.953 1 96.19 229 LYS A CA 1
ATOM 1809 C C . LYS A 1 229 ? -15.82 -25.328 -18.344 1 96.19 229 LYS A C 1
ATOM 1811 O O . LYS A 1 229 ? -15.805 -26.062 -19.344 1 96.19 229 LYS A O 1
ATOM 1816 N N . SER A 1 230 ? -15.734 -24.094 -18.406 1 96.44 230 SER A N 1
ATOM 1817 C CA . SER A 1 230 ? -15.766 -23.406 -19.688 1 96.44 230 SER A CA 1
ATOM 1818 C C . SER A 1 230 ? -14.359 -23.062 -20.172 1 96.44 230 SER A C 1
ATOM 1820 O O . SER A 1 230 ? -14.188 -22.484 -21.25 1 96.44 230 SER A O 1
ATOM 1822 N N . LEU A 1 231 ? -13.383 -23.406 -19.406 1 96.69 231 LEU A N 1
ATOM 1823 C CA . LEU A 1 231 ? -12.008 -23.031 -19.719 1 96.69 231 LEU A CA 1
ATOM 1824 C C . LEU A 1 231 ? -11.438 -23.922 -20.812 1 96.69 231 LEU A C 1
ATOM 1826 O O . LEU A 1 231 ? -11.555 -25.156 -20.75 1 96.69 231 LEU A O 1
ATOM 1830 N N . PRO A 1 232 ? -10.836 -23.328 -21.844 1 96.25 232 PRO A N 1
ATOM 1831 C CA . PRO A 1 232 ? -10.109 -24.172 -22.797 1 96.25 232 PRO A CA 1
ATOM 1832 C C . PRO A 1 232 ? -9.023 -25.016 -22.141 1 96.25 232 PRO A C 1
ATOM 1834 O O . PRO A 1 232 ? -8.414 -24.594 -21.156 1 96.25 232 PRO A O 1
ATOM 1837 N N . ARG A 1 233 ? -8.766 -26.141 -22.672 1 97.38 233 ARG A N 1
ATOM 1838 C CA . ARG A 1 233 ? -7.809 -27.125 -22.156 1 97.38 233 ARG A CA 1
ATOM 1839 C C . ARG A 1 233 ? -6.453 -26.469 -21.891 1 97.38 233 ARG A C 1
ATOM 1841 O O . ARG A 1 233 ? -5.824 -26.719 -20.859 1 97.38 233 ARG A O 1
ATOM 1848 N N . ARG A 1 234 ? -5.973 -25.562 -22.828 1 97.81 234 ARG A N 1
ATOM 1849 C CA . ARG A 1 234 ? -4.672 -24.906 -22.703 1 97.81 234 ARG A CA 1
ATOM 1850 C C . ARG A 1 234 ? -4.59 -24.094 -21.422 1 97.81 234 ARG A C 1
ATOM 1852 O O . ARG A 1 234 ? -3.529 -24.016 -20.797 1 97.81 234 ARG A O 1
ATOM 1859 N N . HIS A 1 235 ? -5.742 -23.547 -21.031 1 97.81 235 HIS A N 1
ATOM 1860 C CA . HIS A 1 235 ? -5.762 -22.703 -19.844 1 97.81 235 HIS A CA 1
ATOM 1861 C C . HIS A 1 235 ? -5.848 -23.547 -18.578 1 97.81 235 HIS A C 1
ATOM 1863 O O . HIS A 1 235 ? -5.484 -23.078 -17.484 1 97.81 235 HIS A O 1
ATOM 1869 N N . ILE A 1 236 ? -6.355 -24.766 -18.703 1 98.31 236 ILE A N 1
ATOM 1870 C CA . ILE A 1 236 ? -6.25 -25.688 -17.578 1 98.31 236 ILE A CA 1
ATOM 1871 C C . ILE A 1 236 ? -4.793 -26.094 -17.391 1 98.31 236 ILE A C 1
ATOM 1873 O O . ILE A 1 236 ? -4.27 -26.031 -16.266 1 98.31 236 ILE A O 1
ATOM 1877 N N . SER A 1 237 ? -4.191 -26.469 -18.469 1 98.5 237 SER A N 1
ATOM 1878 C CA . SER A 1 237 ? -2.775 -26.828 -18.438 1 98.5 237 SER A CA 1
ATOM 1879 C C . SER A 1 237 ? -1.932 -25.688 -17.891 1 98.5 237 SER A C 1
ATOM 1881 O O . SER A 1 237 ? -1.056 -25.891 -17.047 1 98.5 237 SER A O 1
ATOM 1883 N N . ASN A 1 238 ? -2.23 -24.469 -18.359 1 98.06 238 ASN A N 1
ATOM 1884 C CA . ASN A 1 238 ? -1.555 -23.266 -17.906 1 98.06 238 ASN A CA 1
ATOM 1885 C C . ASN A 1 238 ? -1.562 -23.141 -16.391 1 98.06 238 ASN A C 1
ATOM 1887 O O . ASN A 1 238 ? -0.552 -22.781 -15.781 1 98.06 238 ASN A O 1
ATOM 1891 N N . GLY A 1 239 ? -2.68 -23.484 -15.773 1 98.12 239 GLY A N 1
ATOM 1892 C CA . GLY A 1 239 ? -2.809 -23.406 -14.328 1 98.12 239 GLY A CA 1
ATOM 1893 C C . GLY A 1 239 ? -2.078 -24.516 -13.602 1 98.12 239 GLY A C 1
ATOM 1894 O O . GLY A 1 239 ? -1.629 -24.344 -12.469 1 98.12 239 GLY A O 1
ATOM 1895 N N . LEU A 1 240 ? -1.964 -25.688 -14.266 1 98.31 240 LEU A N 1
ATOM 1896 C CA . LEU A 1 240 ? -1.294 -26.844 -13.68 1 98.31 240 LEU A CA 1
ATOM 1897 C C . LEU A 1 240 ? 0.187 -26.562 -13.453 1 98.31 240 LEU A C 1
ATOM 1899 O O . LEU A 1 240 ? 0.828 -27.203 -12.617 1 98.31 240 LEU A O 1
ATOM 1903 N N . ALA A 1 241 ? 0.702 -25.578 -14.148 1 98.31 241 ALA A N 1
ATOM 1904 C CA . ALA A 1 241 ? 2.094 -25.188 -13.945 1 98.31 241 ALA A CA 1
ATOM 1905 C C . ALA A 1 241 ? 2.334 -24.734 -12.508 1 98.31 241 ALA A C 1
ATOM 1907 O O . ALA A 1 241 ? 3.342 -25.094 -11.898 1 98.31 241 ALA A O 1
ATOM 1908 N N . GLU A 1 242 ? 1.414 -24 -11.961 1 97.56 242 GLU A N 1
ATOM 1909 C CA . GLU A 1 242 ? 1.565 -23.5 -10.594 1 97.56 242 GLU A CA 1
ATOM 1910 C C . GLU A 1 242 ? 1.39 -24.609 -9.57 1 97.56 242 GLU A C 1
ATOM 1912 O O . GLU A 1 242 ? 2.025 -24.609 -8.516 1 97.56 242 GLU A O 1
ATOM 1917 N N . MET A 1 243 ? 0.549 -25.562 -9.906 1 97.38 243 MET A N 1
ATOM 1918 C CA . MET A 1 243 ? 0.43 -26.734 -9.039 1 97.38 243 MET A CA 1
ATOM 1919 C C . MET A 1 243 ? 1.716 -27.562 -9.047 1 97.38 243 MET A C 1
ATOM 1921 O O . MET A 1 243 ? 2.164 -28.031 -8 1 97.38 243 MET A O 1
ATOM 1925 N N . MET A 1 244 ? 2.234 -27.719 -10.258 1 98.19 244 MET A N 1
ATOM 1926 C CA . MET A 1 244 ? 3.5 -28.422 -10.414 1 98.19 244 MET A CA 1
ATOM 1927 C C . MET A 1 244 ? 4.609 -27.75 -9.617 1 98.19 244 MET A C 1
ATOM 1929 O O . MET A 1 244 ? 5.434 -28.422 -9 1 98.19 244 MET A O 1
ATOM 1933 N N . LYS A 1 245 ? 4.629 -26.422 -9.641 1 98.19 245 LYS A N 1
ATOM 1934 C CA . LYS A 1 245 ? 5.59 -25.641 -8.859 1 98.19 245 LYS A CA 1
ATOM 1935 C C . LYS A 1 245 ? 5.555 -26.047 -7.387 1 98.19 245 LYS A C 1
ATOM 1937 O O . LYS A 1 245 ? 6.594 -26.344 -6.797 1 98.19 245 LYS A O 1
ATOM 1942 N N . MET A 1 246 ? 4.383 -26.078 -6.816 1 96.62 246 MET A N 1
ATOM 1943 C CA . MET A 1 246 ? 4.242 -26.406 -5.402 1 96.62 246 MET A CA 1
ATOM 1944 C C . MET A 1 246 ? 4.578 -27.875 -5.145 1 96.62 246 MET A C 1
ATOM 1946 O O . MET A 1 246 ? 5.125 -28.219 -4.094 1 96.62 246 MET A O 1
ATOM 1950 N N . ALA A 1 247 ? 4.223 -28.703 -6.102 1 97.81 247 ALA A N 1
ATOM 1951 C CA . ALA A 1 247 ? 4.535 -30.125 -5.996 1 97.81 247 ALA A CA 1
ATOM 1952 C C . ALA A 1 247 ? 6.039 -30.359 -5.895 1 97.81 247 ALA A C 1
ATOM 1954 O O . ALA A 1 247 ? 6.5 -31.125 -5.051 1 97.81 247 ALA A O 1
ATOM 1955 N N . LEU A 1 248 ? 6.789 -29.672 -6.695 1 98.06 248 LEU A N 1
ATOM 1956 C CA . LEU A 1 248 ? 8.234 -29.859 -6.758 1 98.06 248 LEU A CA 1
ATOM 1957 C C . LEU A 1 248 ? 8.922 -29.219 -5.559 1 98.06 248 LEU A C 1
ATOM 1959 O O . LEU A 1 248 ? 9.914 -29.734 -5.051 1 98.06 248 LEU A O 1
ATOM 1963 N N . MET A 1 249 ? 8.359 -28.156 -5.074 1 97 249 MET A N 1
ATOM 1964 C CA . MET A 1 249 ? 9.039 -27.359 -4.062 1 97 249 MET A CA 1
ATOM 1965 C C . MET A 1 249 ? 8.766 -27.891 -2.664 1 97 249 MET A C 1
ATOM 1967 O O . MET A 1 249 ? 9.609 -27.797 -1.776 1 97 249 MET A O 1
ATOM 1971 N N . LYS A 1 250 ? 7.578 -28.516 -2.5 1 95.25 250 LYS A N 1
ATOM 1972 C CA . LYS A 1 250 ? 7.293 -28.734 -1.085 1 95.25 250 LYS A CA 1
ATOM 1973 C C . LYS A 1 250 ? 6.398 -29.953 -0.887 1 95.25 250 LYS A C 1
ATOM 1975 O O . LYS A 1 250 ? 6.207 -30.406 0.242 1 95.25 250 LYS A O 1
ATOM 1980 N N . HIS A 1 251 ? 5.809 -30.547 -1.97 1 94.81 251 HIS A N 1
ATOM 1981 C CA . HIS A 1 251 ? 4.773 -31.547 -1.715 1 94.81 251 HIS A CA 1
ATOM 1982 C C . HIS A 1 251 ? 4.922 -32.75 -2.646 1 94.81 251 HIS A C 1
ATOM 1984 O O . HIS A 1 251 ? 4.203 -32.844 -3.645 1 94.81 251 HIS A O 1
ATOM 1990 N N . LYS A 1 252 ? 5.57 -33.719 -2.199 1 96.19 252 LYS A N 1
ATOM 1991 C CA . LYS A 1 252 ? 5.812 -34.938 -2.988 1 96.19 252 LYS A CA 1
ATOM 1992 C C . LYS A 1 252 ? 4.5 -35.625 -3.35 1 96.19 252 LYS A C 1
ATOM 1994 O O . LYS A 1 252 ? 4.332 -36.125 -4.473 1 96.19 252 LYS A O 1
ATOM 1999 N N . GLU A 1 253 ? 3.619 -35.625 -2.436 1 95.88 253 GLU A N 1
ATOM 2000 C CA . GLU A 1 253 ? 2.334 -36.281 -2.68 1 95.88 253 GLU A CA 1
ATOM 2001 C C . GLU A 1 253 ? 1.568 -35.562 -3.801 1 95.88 253 GLU A C 1
ATOM 2003 O O . GLU A 1 253 ? 0.896 -36.219 -4.602 1 95.88 253 GLU A O 1
ATOM 2008 N N . LEU A 1 254 ? 1.623 -34.312 -3.779 1 97 254 LEU A N 1
ATOM 2009 C CA . LEU A 1 254 ? 0.981 -33.562 -4.863 1 97 254 LEU A CA 1
ATOM 2010 C C . LEU A 1 254 ? 1.601 -33.938 -6.207 1 97 254 LEU A C 1
ATOM 2012 O O . LEU A 1 254 ? 0.89 -34.062 -7.207 1 97 254 LEU A O 1
ATOM 2016 N N . PHE A 1 255 ? 2.885 -34.125 -6.266 1 97.88 255 PHE A N 1
ATOM 2017 C CA . PHE A 1 255 ? 3.555 -34.531 -7.496 1 97.88 255 PHE A CA 1
ATOM 2018 C C . PHE A 1 255 ? 3.045 -35.875 -7.969 1 97.88 255 PHE A C 1
ATOM 2020 O O . PHE A 1 255 ? 2.719 -36.062 -9.148 1 97.88 255 PHE A O 1
ATOM 2027 N N . GLU A 1 256 ? 2.988 -36.719 -7.004 1 97.88 256 GLU A N 1
ATOM 2028 C CA . GLU A 1 256 ? 2.547 -38.094 -7.332 1 97.88 256 GLU A CA 1
ATOM 2029 C C . GLU A 1 256 ? 1.101 -38.094 -7.816 1 97.88 256 GLU A C 1
ATOM 2031 O O . GLU A 1 256 ? 0.745 -38.844 -8.711 1 97.88 256 GLU A O 1
ATOM 2036 N N . LEU A 1 257 ? 0.341 -37.25 -7.23 1 96.88 257 LEU A N 1
ATOM 2037 C CA . LEU A 1 257 ? -1.045 -37.125 -7.668 1 96.88 257 LEU A CA 1
ATOM 2038 C C . LEU A 1 257 ? -1.119 -36.594 -9.094 1 96.88 257 LEU A C 1
ATOM 2040 O O . LEU A 1 257 ? -1.94 -37.031 -9.891 1 96.88 257 LEU A O 1
ATOM 2044 N N . LEU A 1 258 ? -0.303 -35.625 -9.398 1 97.69 258 LEU A N 1
ATOM 2045 C CA . LEU A 1 258 ? -0.279 -35.062 -10.742 1 97.69 258 LEU A CA 1
ATOM 2046 C C . LEU A 1 258 ? 0.213 -36.094 -11.758 1 97.69 258 LEU A C 1
ATOM 2048 O O . LEU A 1 258 ? -0.277 -36.156 -12.883 1 97.69 258 LEU A O 1
ATOM 2052 N N . GLU A 1 259 ? 1.145 -36.844 -11.328 1 97.44 259 GLU A N 1
ATOM 2053 C CA . GLU A 1 259 ? 1.658 -37.906 -12.188 1 97.44 259 GLU A CA 1
ATOM 2054 C C . GLU A 1 259 ? 0.571 -38.906 -12.508 1 97.44 259 GLU A C 1
ATOM 2056 O O . GLU A 1 259 ? 0.444 -39.344 -13.656 1 97.44 259 GLU A O 1
ATOM 2061 N N . LYS A 1 260 ? -0.166 -39.219 -11.484 1 97.12 260 LYS A N 1
ATOM 2062 C CA . LYS A 1 260 ? -1.151 -40.281 -11.609 1 97.12 260 LYS A CA 1
ATOM 2063 C C . LYS A 1 260 ? -2.438 -39.781 -12.25 1 97.12 260 LYS A C 1
ATOM 2065 O O . LYS A 1 260 ? -3.018 -40.438 -13.117 1 97.12 260 LYS A O 1
ATOM 2070 N N . GLU A 1 261 ? -2.857 -38.594 -11.836 1 96.62 261 GLU A N 1
ATOM 2071 C CA . GLU A 1 261 ? -4.203 -38.125 -12.172 1 96.62 261 GLU A CA 1
ATOM 2072 C C . GLU A 1 261 ? -4.16 -36.906 -13.086 1 96.62 261 GLU A C 1
ATOM 2074 O O . GLU A 1 261 ? -5.203 -36.438 -13.531 1 96.62 261 GLU A O 1
ATOM 2079 N N . GLY A 1 262 ? -3.029 -36.406 -13.422 1 96.62 262 GLY A N 1
ATOM 2080 C CA . GLY A 1 262 ? -2.887 -35.156 -14.102 1 96.62 262 GLY A CA 1
ATOM 2081 C C . GLY A 1 262 ? -3.643 -35.094 -15.422 1 96.62 262 GLY A C 1
ATOM 2082 O O . GLY A 1 262 ? -4.324 -34.094 -15.703 1 96.62 262 GLY A O 1
ATOM 2083 N N . ARG A 1 263 ? -3.531 -36.094 -16.234 1 95.75 263 ARG A N 1
ATOM 2084 C CA . ARG A 1 263 ? -4.207 -36.125 -17.516 1 95.75 263 ARG A CA 1
ATOM 2085 C C . ARG A 1 263 ? -5.723 -36.125 -17.344 1 95.75 263 ARG A C 1
ATOM 2087 O O . ARG A 1 263 ? -6.438 -35.469 -18.094 1 95.75 263 ARG A O 1
ATOM 2094 N N . HIS A 1 264 ? -6.156 -36.906 -16.375 1 95.56 264 HIS A N 1
ATOM 2095 C CA . HIS A 1 264 ? -7.586 -36.906 -16.094 1 95.56 264 HIS A CA 1
ATOM 2096 C C . HIS A 1 264 ? -8.078 -35.562 -15.641 1 95.56 264 HIS A C 1
ATOM 2098 O O . HIS A 1 264 ? -9.164 -35.125 -16.031 1 95.56 264 HIS A O 1
ATOM 2104 N N . LEU A 1 265 ? -7.34 -34.938 -14.805 1 96.81 265 LEU A N 1
ATOM 2105 C CA . LEU A 1 265 ? -7.684 -33.594 -14.328 1 96.81 265 LEU A CA 1
ATOM 2106 C C . LEU A 1 265 ? -7.777 -32.625 -15.492 1 96.81 265 LEU A C 1
ATOM 2108 O O . LEU A 1 265 ? -8.703 -31.812 -15.547 1 96.81 265 LEU A O 1
ATOM 2112 N N . LEU A 1 266 ? -6.797 -32.719 -16.375 1 96.81 266 LEU A N 1
ATOM 2113 C CA . LEU A 1 266 ? -6.777 -31.891 -17.562 1 96.81 266 LEU A CA 1
ATOM 2114 C C . LEU A 1 266 ? -8.016 -32.125 -18.422 1 96.81 266 LEU A C 1
ATOM 2116 O O . LEU A 1 266 ? -8.695 -31.188 -18.828 1 96.81 266 LEU A O 1
ATOM 2120 N N . ASP A 1 267 ? -8.367 -33.344 -18.641 1 95.44 267 ASP A N 1
ATOM 2121 C CA . ASP A 1 267 ? -9.461 -33.719 -19.516 1 95.44 267 ASP A CA 1
ATOM 2122 C C . ASP A 1 267 ? -10.812 -33.375 -18.906 1 95.44 267 ASP A C 1
ATOM 2124 O O . ASP A 1 267 ? -11.75 -33 -19.625 1 95.44 267 ASP A O 1
ATOM 2128 N N . SER A 1 268 ? -10.914 -33.5 -17.609 1 95.88 268 SER A N 1
ATOM 2129 C CA . SER A 1 268 ? -12.188 -33.25 -16.938 1 95.88 268 SER A CA 1
ATOM 2130 C C . SER A 1 268 ? -12.359 -31.781 -16.594 1 95.88 268 SER A C 1
ATOM 2132 O O . SER A 1 268 ? -13.406 -31.375 -16.062 1 95.88 268 SER A O 1
ATOM 2134 N N . ARG A 1 269 ? -11.273 -31.016 -16.844 1 97 269 ARG A N 1
ATOM 2135 C CA . ARG A 1 269 ? -11.258 -29.609 -16.453 1 97 269 ARG A CA 1
ATOM 2136 C C . ARG A 1 269 ? -11.539 -29.438 -14.961 1 97 269 ARG A C 1
ATOM 2138 O O . ARG A 1 269 ? -12.289 -28.547 -14.562 1 97 269 ARG A O 1
ATOM 2145 N N . PHE A 1 270 ? -11.078 -30.453 -14.242 1 96.56 270 PHE A N 1
ATOM 2146 C CA . PHE A 1 270 ? -11.164 -30.469 -12.789 1 96.56 270 PHE A CA 1
ATOM 2147 C C . PHE A 1 270 ? -12.617 -30.594 -12.336 1 96.56 270 PHE A C 1
ATOM 2149 O O . PHE A 1 270 ? -12.969 -30.141 -11.242 1 96.56 270 PHE A O 1
ATOM 2156 N N . GLN A 1 271 ? -13.453 -31.078 -13.211 1 95 271 GLN A N 1
ATOM 2157 C CA . GLN A 1 271 ? -14.836 -31.359 -12.836 1 95 271 GLN A CA 1
ATOM 2158 C C . GLN A 1 271 ? -14.992 -32.812 -12.352 1 95 271 GLN A C 1
ATOM 2160 O O . GLN A 1 271 ? -14.219 -33.688 -12.742 1 95 271 GLN A O 1
ATOM 2165 N N . PRO A 1 272 ? -15.922 -33 -11.469 1 86.44 272 PRO A N 1
ATOM 2166 C CA . PRO A 1 272 ? -16.125 -34.375 -11.008 1 86.44 272 PRO A CA 1
ATOM 2167 C C . PRO A 1 272 ? -16.641 -35.312 -12.117 1 86.44 272 PRO A C 1
ATOM 2169 O O . PRO A 1 272 ? -17.312 -34.844 -13.039 1 86.44 272 PRO A O 1
ATOM 2172 N N . SER A 1 273 ? -16.109 -36.5 -12.242 1 73.31 273 SER A N 1
ATOM 2173 C CA . SER A 1 273 ? -16.609 -37.469 -13.219 1 73.31 273 SER A CA 1
ATOM 2174 C C . SER A 1 273 ? -18.078 -37.812 -12.984 1 73.31 273 SER A C 1
ATOM 2176 O O . SER A 1 273 ? -18.531 -37.844 -11.844 1 73.31 273 SER A O 1
ATOM 2178 N N . SER A 1 274 ? -18.969 -37.531 -14.047 1 60.06 274 SER A N 1
ATOM 2179 C CA . SER A 1 274 ? -20.359 -37.938 -13.961 1 60.06 274 SER A CA 1
ATOM 2180 C C . SER A 1 274 ? -20.5 -39.344 -13.367 1 60.06 274 SER A C 1
ATOM 2182 O O . SER A 1 274 ? -21.484 -39.656 -12.711 1 60.06 274 SER A O 1
ATOM 2184 N N . THR A 1 275 ? -19.656 -40.25 -13.945 1 52.41 275 THR A N 1
ATOM 2185 C CA . THR A 1 275 ? -19.844 -41.656 -13.617 1 52.41 275 THR A CA 1
ATOM 2186 C C . THR A 1 275 ? -19.469 -41.938 -12.156 1 52.41 275 THR A C 1
ATOM 2188 O O . THR A 1 275 ? -19.609 -43.062 -11.672 1 52.41 275 THR A O 1
ATOM 2191 N N . THR A 1 276 ? -18.594 -41.188 -11.758 1 49.28 276 THR A N 1
ATOM 2192 C CA . THR A 1 276 ? -18.078 -41.594 -10.453 1 49.28 276 THR A CA 1
ATOM 2193 C C . THR A 1 276 ? -19.078 -41.281 -9.352 1 49.28 276 THR A C 1
ATOM 2195 O O . THR A 1 276 ? -19.391 -40.125 -9.094 1 49.28 276 THR A O 1
ATOM 2198 N N . GLN A 1 277 ? -20 -42.125 -9.203 1 44.91 277 GLN A N 1
ATOM 2199 C CA . GLN A 1 277 ? -20.938 -42.312 -8.102 1 44.91 277 GLN A CA 1
ATOM 2200 C C . GLN A 1 277 ? -20.422 -41.688 -6.816 1 44.91 277 GLN A C 1
ATOM 2202 O O . GLN A 1 277 ? -19.234 -41.344 -6.719 1 44.91 277 GLN A O 1
ATOM 2207 N N . GLU A 1 278 ? -21.188 -42 -5.656 1 46.06 278 GLU A N 1
ATOM 2208 C CA . GLU A 1 278 ? -21.266 -41.812 -4.207 1 46.06 278 GLU A CA 1
ATOM 2209 C C . GLU A 1 278 ? -19.891 -42 -3.562 1 46.06 278 GLU A C 1
ATOM 2211 O O . GLU A 1 278 ? -19.797 -42.469 -2.42 1 46.06 278 GLU A O 1
ATOM 2216 N N . SER A 1 279 ? -18.859 -42.031 -4.312 1 48.88 279 SER A N 1
ATOM 2217 C CA . SER A 1 279 ? -17.703 -42.469 -3.527 1 48.88 279 SER A CA 1
ATOM 2218 C C . SER A 1 279 ? -17.312 -41.406 -2.498 1 48.88 279 SER A C 1
ATOM 2220 O O . SER A 1 279 ? -17.422 -40.219 -2.758 1 48.88 279 SER A O 1
ATOM 2222 N N . VAL A 1 280 ? -17.344 -41.781 -1.281 1 52 280 VAL A N 1
ATOM 2223 C CA . VAL A 1 280 ? -17.016 -41.156 -0.003 1 52 280 VAL A CA 1
ATOM 2224 C C . VAL A 1 280 ? -15.664 -40.469 -0.106 1 52 280 VAL A C 1
ATOM 2226 O O . VAL A 1 280 ? -15.352 -39.562 0.695 1 52 280 VAL A O 1
ATOM 2229 N N . CYS A 1 281 ? -14.797 -40.781 -1.166 1 56.59 281 CYS A N 1
ATOM 2230 C CA . CYS A 1 281 ? -13.469 -40.188 -1.134 1 56.59 281 CYS A CA 1
ATOM 2231 C C . CYS A 1 281 ? -13.414 -38.906 -1.973 1 56.59 281 CYS A C 1
ATOM 2233 O O . CYS A 1 281 ? -14.023 -38.844 -3.039 1 56.59 281 CYS A O 1
ATOM 2235 N N . PRO A 1 282 ? -12.812 -37.938 -1.47 1 72.81 282 PRO A N 1
ATOM 2236 C CA . PRO A 1 282 ? -12.664 -36.719 -2.252 1 72.81 282 PRO A CA 1
ATOM 2237 C C . PRO A 1 282 ? -12.031 -36.969 -3.621 1 72.81 282 PRO A C 1
ATOM 2239 O O . PRO A 1 282 ? -11.133 -37.781 -3.752 1 72.81 282 PRO A O 1
ATOM 2242 N N . ASP A 1 283 ? -12.57 -36.406 -4.621 1 87.06 283 ASP A N 1
ATOM 2243 C CA . ASP A 1 283 ? -12.039 -36.562 -5.973 1 87.06 283 ASP A CA 1
ATOM 2244 C C . ASP A 1 283 ? -10.672 -35.906 -6.094 1 87.06 283 ASP A C 1
ATOM 2246 O O . ASP A 1 283 ? -10.312 -35.062 -5.273 1 87.06 283 ASP A O 1
ATOM 2250 N N . ALA A 1 284 ? -9.852 -36.312 -7.051 1 92.44 284 ALA A N 1
ATOM 2251 C CA . ALA A 1 284 ? -8.477 -35.875 -7.254 1 92.44 284 ALA A CA 1
ATOM 2252 C C . ALA A 1 284 ? -8.398 -34.375 -7.434 1 92.44 284 ALA A C 1
ATOM 2254 O O . ALA A 1 284 ? -7.465 -33.719 -6.949 1 92.44 284 ALA A O 1
ATOM 2255 N N . ALA A 1 285 ? -9.414 -33.812 -8.102 1 95 285 ALA A N 1
ATOM 2256 C CA . ALA A 1 285 ? -9.438 -32.375 -8.344 1 95 285 ALA A CA 1
ATOM 2257 C C . ALA A 1 285 ? -9.531 -31.609 -7.027 1 95 285 ALA A C 1
ATOM 2259 O O . ALA A 1 285 ? -8.805 -30.625 -6.828 1 95 285 ALA A O 1
ATOM 2260 N N . SER A 1 286 ? -10.391 -32.062 -6.133 1 93.44 286 SER A N 1
ATOM 2261 C CA . SER A 1 286 ? -10.562 -31.406 -4.836 1 93.44 286 SER A CA 1
ATOM 2262 C C . SER A 1 286 ? -9.297 -31.5 -3.99 1 93.44 286 SER A C 1
ATOM 2264 O O . SER A 1 286 ? -8.898 -30.531 -3.344 1 93.44 286 SER A O 1
ATOM 2266 N N . VAL A 1 287 ? -8.719 -32.656 -4.027 1 94.31 287 VAL A N 1
ATOM 2267 C CA . VAL A 1 287 ? -7.52 -32.875 -3.227 1 94.31 287 VAL A CA 1
ATOM 2268 C C . VAL A 1 287 ? -6.383 -32 -3.75 1 94.31 287 VAL A C 1
ATOM 2270 O O . VAL A 1 287 ? -5.699 -31.328 -2.977 1 94.31 287 VAL A O 1
ATOM 2273 N N . CYS A 1 288 ? -6.18 -31.984 -5.062 1 95.88 288 CYS A N 1
ATOM 2274 C CA . CYS A 1 288 ? -5.078 -31.234 -5.672 1 95.88 288 CYS A CA 1
ATOM 2275 C C . CYS A 1 288 ? -5.234 -29.734 -5.438 1 95.88 288 CYS A C 1
ATOM 2277 O O . CYS A 1 288 ? -4.266 -29.062 -5.098 1 95.88 288 CYS A O 1
ATOM 2279 N N . THR A 1 289 ? -6.457 -29.234 -5.613 1 95.56 289 THR A N 1
ATOM 2280 C CA . THR A 1 289 ? -6.672 -27.797 -5.43 1 95.56 289 THR A CA 1
ATOM 2281 C C . THR A 1 289 ? -6.48 -27.406 -3.971 1 95.56 289 THR A C 1
ATOM 2283 O O . THR A 1 289 ? -5.879 -26.375 -3.676 1 95.56 289 THR A O 1
ATOM 2286 N N . ARG A 1 290 ? -6.926 -28.219 -3.092 1 94.25 290 ARG A N 1
ATOM 2287 C CA . ARG A 1 290 ? -6.77 -27.938 -1.67 1 94.25 290 ARG A CA 1
ATOM 2288 C C . ARG A 1 290 ? -5.297 -27.906 -1.272 1 94.25 290 ARG A C 1
ATOM 2290 O O . ARG A 1 290 ? -4.844 -26.984 -0.602 1 94.25 290 ARG A O 1
ATOM 2297 N N . LEU A 1 291 ? -4.57 -28.922 -1.688 1 95.06 291 LEU A N 1
ATOM 2298 C CA . LEU A 1 291 ? -3.152 -29.016 -1.364 1 95.06 291 LEU A CA 1
ATOM 2299 C C . LEU A 1 291 ? -2.395 -27.812 -1.928 1 95.06 291 LEU A C 1
ATOM 2301 O O . LEU A 1 291 ? -1.536 -27.234 -1.252 1 95.06 291 LEU A O 1
ATOM 2305 N N . ALA A 1 292 ? -2.734 -27.484 -3.156 1 95.62 292 ALA A N 1
ATOM 2306 C CA . ALA A 1 292 ? -2.061 -26.359 -3.807 1 95.62 292 ALA A CA 1
ATOM 2307 C C . ALA A 1 292 ? -2.326 -25.062 -3.061 1 95.62 292 ALA A C 1
ATOM 2309 O O . ALA A 1 292 ? -1.399 -24.297 -2.797 1 95.62 292 ALA A O 1
ATOM 2310 N N . ILE A 1 293 ? -3.566 -24.766 -2.676 1 96.38 293 ILE A N 1
ATOM 2311 C CA . ILE A 1 293 ? -3.955 -23.547 -1.993 1 96.38 293 ILE A CA 1
ATOM 2312 C C . ILE A 1 293 ? -3.295 -23.484 -0.618 1 96.38 293 ILE A C 1
ATOM 2314 O O . ILE A 1 293 ? -2.713 -22.469 -0.243 1 96.38 293 ILE A O 1
ATOM 2318 N N . GLU A 1 294 ? -3.359 -24.578 0.085 1 95.75 294 GLU A N 1
ATOM 2319 C CA . GLU A 1 294 ? -2.779 -24.641 1.424 1 95.75 294 GLU A CA 1
ATOM 2320 C C . GLU A 1 294 ? -1.269 -24.422 1.379 1 95.75 294 GLU A C 1
ATOM 2322 O O . GLU A 1 294 ? -0.713 -23.703 2.205 1 95.75 294 GLU A O 1
ATOM 2327 N N . SER A 1 295 ? -0.642 -25.078 0.438 1 95.38 295 SER A N 1
ATOM 2328 C CA . SER A 1 295 ? 0.803 -24.922 0.297 1 95.38 295 SER A CA 1
ATOM 2329 C C . SER A 1 295 ? 1.179 -23.484 -0.014 1 95.38 295 SER A C 1
ATOM 2331 O O . SER A 1 295 ? 2.154 -22.953 0.527 1 95.38 295 SER A O 1
ATOM 2333 N N . MET A 1 296 ? 0.411 -22.891 -0.883 1 96.44 296 MET A N 1
ATOM 2334 C CA . MET A 1 296 ? 0.668 -21.484 -1.232 1 96.44 296 MET A CA 1
ATOM 2335 C C . MET A 1 296 ? 0.456 -20.578 -0.027 1 96.44 296 MET A C 1
ATOM 2337 O O . MET A 1 296 ? 1.262 -19.688 0.228 1 96.44 296 MET A O 1
ATOM 2341 N N . LEU A 1 297 ? -0.608 -20.781 0.731 1 97.31 297 LEU A N 1
ATOM 2342 C CA . LEU A 1 297 ? -0.915 -19.953 1.899 1 97.31 297 LEU A CA 1
ATOM 2343 C C . LEU A 1 297 ? 0.184 -20.078 2.951 1 97.31 297 LEU A C 1
ATOM 2345 O O . LEU A 1 297 ? 0.546 -19.094 3.592 1 97.31 297 LEU A O 1
ATOM 2349 N N . GLU A 1 298 ? 0.729 -21.297 3.121 1 97.06 298 GLU A N 1
ATOM 2350 C CA . GLU A 1 298 ? 1.809 -21.531 4.074 1 97.06 298 GLU A CA 1
ATOM 2351 C C . GLU A 1 298 ? 3.023 -20.672 3.762 1 97.06 298 GLU A C 1
ATOM 2353 O O . GLU A 1 298 ? 3.67 -20.141 4.672 1 97.06 298 GLU A O 1
ATOM 2358 N N . GLU A 1 299 ? 3.273 -20.516 2.504 1 96.88 299 GLU A N 1
ATOM 2359 C CA . GLU A 1 299 ? 4.477 -19.812 2.08 1 96.88 299 GLU A CA 1
ATOM 2360 C C . GLU A 1 299 ? 4.25 -18.312 2.057 1 96.88 299 GLU A C 1
ATOM 2362 O O . GLU A 1 299 ? 5.188 -17.531 2.234 1 96.88 299 GLU A O 1
ATOM 2367 N N . LEU A 1 300 ? 3.016 -17.875 1.877 1 97.31 300 LEU A N 1
ATOM 2368 C CA . LEU A 1 300 ? 2.748 -16.453 1.659 1 97.31 300 LEU A CA 1
ATOM 2369 C C . LEU A 1 300 ? 2.432 -15.758 2.975 1 97.31 300 LEU A C 1
ATOM 2371 O O . LEU A 1 300 ? 2.869 -14.625 3.201 1 97.31 300 LEU A O 1
ATOM 2375 N N . ALA A 1 301 ? 1.713 -16.359 3.885 1 97.81 301 ALA A N 1
ATOM 2376 C CA . ALA A 1 301 ? 1.171 -15.734 5.086 1 97.81 301 ALA A CA 1
ATOM 2377 C C . ALA A 1 301 ? 2.285 -15.148 5.949 1 97.81 301 ALA A C 1
ATOM 2379 O O . ALA A 1 301 ? 2.182 -14.016 6.422 1 97.81 301 ALA A O 1
ATOM 2380 N N . PRO A 1 302 ? 3.43 -15.883 6.152 1 97.31 302 PRO A N 1
ATOM 2381 C CA . PRO A 1 302 ? 4.469 -15.367 7.043 1 97.31 302 PRO A CA 1
ATOM 2382 C C . PRO A 1 302 ? 5.316 -14.281 6.391 1 97.31 302 PRO A C 1
ATOM 2384 O O . PRO A 1 302 ? 6.125 -13.633 7.062 1 97.31 302 PRO A O 1
ATOM 2387 N N . ASN A 1 303 ? 5.164 -14.055 5.078 1 96.69 303 ASN A N 1
ATOM 2388 C CA . ASN A 1 303 ? 6.008 -13.148 4.309 1 96.69 303 ASN A CA 1
ATOM 2389 C C . ASN A 1 303 ? 5.219 -12.445 3.211 1 96.69 303 ASN A C 1
ATOM 2391 O O . ASN A 1 303 ? 5.625 -12.445 2.047 1 96.69 303 ASN A O 1
ATOM 2395 N N . LEU A 1 304 ? 4.113 -11.898 3.678 1 96.75 304 LEU A N 1
ATOM 2396 C CA . LEU A 1 304 ? 3.115 -11.375 2.752 1 96.75 304 LEU A CA 1
ATOM 2397 C C . LEU A 1 304 ? 3.697 -10.25 1.904 1 96.75 304 LEU A C 1
ATOM 2399 O O . LEU A 1 304 ? 3.334 -10.094 0.737 1 96.75 304 LEU A O 1
ATOM 2403 N N . TRP A 1 305 ? 4.609 -9.43 2.428 1 95.75 305 TRP A N 1
ATOM 2404 C CA . TRP A 1 305 ? 5.203 -8.305 1.709 1 95.75 305 TRP A CA 1
ATOM 2405 C C . TRP A 1 305 ? 6.59 -8.664 1.181 1 95.75 305 TRP A C 1
ATOM 2407 O O . TRP A 1 305 ? 7.332 -7.793 0.722 1 95.75 305 TRP A O 1
ATOM 2417 N N . GLU A 1 306 ? 6.973 -9.891 1.324 1 93.94 306 GLU A N 1
ATOM 2418 C CA . GLU A 1 306 ? 8.203 -10.438 0.757 1 93.94 306 GLU A CA 1
ATOM 2419 C C . GLU A 1 306 ? 9.43 -9.727 1.318 1 93.94 306 GLU A C 1
ATOM 2421 O O . GLU A 1 306 ? 10.352 -9.383 0.574 1 93.94 306 GLU A O 1
ATOM 2426 N N . ASP A 1 307 ? 9.445 -9.477 2.539 1 92.31 307 ASP A N 1
ATOM 2427 C CA . ASP A 1 307 ? 10.609 -8.914 3.211 1 92.31 307 ASP A CA 1
ATOM 2428 C C . ASP A 1 307 ? 11.773 -9.914 3.229 1 92.31 307 ASP A C 1
ATOM 2430 O O . ASP A 1 307 ? 12.938 -9.516 3.158 1 92.31 307 ASP A O 1
ATOM 2434 N N . GLU A 1 308 ? 11.391 -11.156 3.451 1 92.38 308 GLU A N 1
ATOM 2435 C CA . GLU A 1 308 ? 12.375 -12.227 3.279 1 92.38 308 GLU A CA 1
ATOM 2436 C C . GLU A 1 308 ? 12.453 -12.672 1.822 1 92.38 308 GLU A C 1
ATOM 2438 O O . GLU A 1 308 ? 11.461 -13.117 1.248 1 92.38 308 GLU A O 1
ATOM 2443 N N . LEU A 1 309 ? 13.602 -12.633 1.283 1 92.25 309 LEU A N 1
ATOM 2444 C CA . LEU A 1 309 ? 13.742 -12.789 -0.161 1 92.25 309 LEU A CA 1
ATOM 2445 C C . LEU A 1 309 ? 13.992 -14.242 -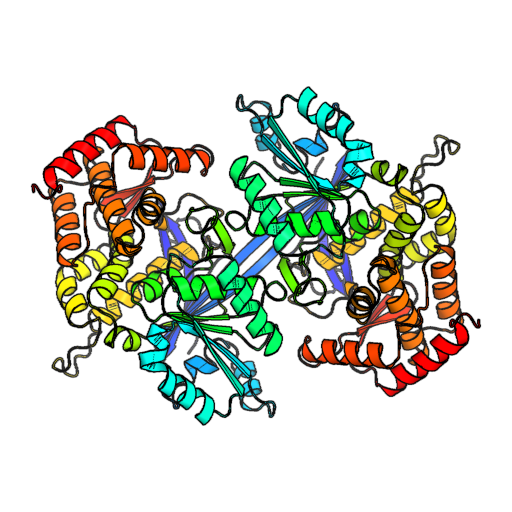0.534 1 92.25 309 LEU A C 1
ATOM 2447 O O . LEU A 1 309 ? 13.883 -14.617 -1.704 1 92.25 309 LEU A O 1
ATOM 2451 N N . ASP A 1 310 ? 14.383 -15.016 0.451 1 93.81 310 ASP A N 1
ATOM 2452 C CA . ASP A 1 310 ? 14.516 -16.438 0.178 1 93.81 310 ASP A CA 1
ATOM 2453 C C . ASP A 1 310 ? 13.148 -17.125 0.145 1 93.81 310 ASP A C 1
ATOM 2455 O O . ASP A 1 310 ? 12.641 -17.562 1.18 1 93.81 310 ASP A O 1
ATOM 2459 N N . ARG A 1 311 ? 12.641 -17.297 -1.035 1 94.44 311 ARG A N 1
ATOM 2460 C CA . ARG A 1 311 ? 11.281 -17.812 -1.186 1 94.44 311 ARG A CA 1
ATOM 2461 C C . ARG A 1 311 ? 11.25 -18.984 -2.162 1 94.44 311 ARG A C 1
ATOM 2463 O O . ARG A 1 311 ? 11.609 -18.828 -3.332 1 94.44 311 ARG A O 1
ATOM 2470 N N . LEU A 1 312 ? 10.672 -20.016 -1.785 1 96.44 312 LEU A N 1
ATOM 2471 C CA . LEU A 1 312 ? 10.562 -21.188 -2.643 1 96.44 312 LEU A CA 1
ATOM 2472 C C . LEU A 1 312 ? 9.586 -20.938 -3.787 1 96.44 312 LEU A C 1
ATOM 2474 O O . LEU A 1 312 ? 9.75 -21.484 -4.879 1 96.44 312 LEU A O 1
ATOM 2478 N N . VAL A 1 313 ? 8.648 -20.047 -3.531 1 95.69 313 VAL A N 1
ATOM 2479 C CA . VAL A 1 313 ? 7.59 -19.797 -4.508 1 95.69 313 VAL A CA 1
ATOM 2480 C C . VAL A 1 313 ? 8.156 -19.016 -5.691 1 95.69 313 VAL A C 1
ATOM 2482 O O . VAL A 1 313 ? 7.473 -18.828 -6.707 1 95.69 313 VAL A O 1
ATOM 2485 N N . ASP A 1 314 ? 9.43 -18.609 -5.602 1 95.56 314 ASP A N 1
ATOM 2486 C CA . ASP A 1 314 ? 10.07 -17.938 -6.727 1 95.56 314 ASP A CA 1
ATOM 2487 C C . ASP A 1 314 ? 10.531 -18.953 -7.777 1 95.56 314 ASP A C 1
ATOM 2489 O O . ASP A 1 314 ? 10.938 -18.578 -8.875 1 95.56 314 ASP A O 1
ATOM 2493 N N . PHE A 1 315 ? 10.438 -20.281 -7.434 1 98 315 PHE A N 1
ATOM 2494 C CA . PHE A 1 315 ? 10.742 -21.312 -8.422 1 98 315 PHE A CA 1
ATOM 2495 C C . PHE A 1 315 ? 9.898 -21.125 -9.672 1 98 315 PHE A C 1
ATOM 2497 O O . PHE A 1 315 ? 8.68 -20.969 -9.586 1 98 315 PHE A O 1
ATOM 2504 N N . GLY A 1 316 ? 10.586 -21.016 -10.766 1 98.12 316 GLY A N 1
ATOM 2505 C CA . GLY A 1 316 ? 9.906 -20.781 -12.023 1 98.12 316 GLY A CA 1
ATOM 2506 C C . GLY A 1 316 ? 9.742 -19.297 -12.352 1 98.12 316 GLY A C 1
ATOM 2507 O O . GLY A 1 316 ? 9.141 -18.953 -13.367 1 98.12 316 GLY A O 1
ATOM 2508 N N . HIS A 1 317 ? 10.289 -18.406 -11.578 1 96.81 317 HIS A N 1
ATOM 2509 C CA . HIS A 1 317 ? 10.086 -16.984 -11.797 1 96.81 317 HIS A CA 1
ATOM 2510 C C . HIS A 1 317 ? 11.414 -16.25 -11.898 1 96.81 317 HIS A C 1
ATOM 2512 O O . HIS A 1 317 ? 11.508 -15.062 -11.555 1 96.81 317 HIS A O 1
ATOM 2518 N N . ILE A 1 318 ? 12.391 -16.922 -12.266 1 96.12 318 ILE A N 1
ATOM 2519 C CA . ILE A 1 318 ? 13.688 -16.281 -12.477 1 96.12 318 ILE A CA 1
ATOM 2520 C C . ILE A 1 318 ? 13.836 -15.875 -13.938 1 96.12 318 ILE A C 1
ATOM 2522 O O . ILE A 1 318 ? 14.148 -14.719 -14.234 1 96.12 318 ILE A O 1
ATOM 2526 N N . ILE A 1 319 ? 13.5 -16.719 -14.852 1 97.56 319 ILE A N 1
ATOM 2527 C CA . ILE A 1 319 ? 13.672 -16.484 -16.281 1 97.56 319 ILE A CA 1
ATOM 2528 C C . ILE A 1 319 ? 12.328 -16.109 -16.906 1 97.56 319 ILE A C 1
ATOM 2530 O O . ILE A 1 319 ? 12.273 -15.32 -17.859 1 97.56 319 ILE A O 1
ATOM 2534 N N . SER A 1 320 ? 11.258 -16.688 -16.375 1 97.88 320 SER A N 1
ATOM 2535 C CA . SER A 1 320 ? 9.945 -16.672 -17.016 1 97.88 320 SER A CA 1
ATOM 2536 C C . SER A 1 320 ? 9.438 -15.25 -17.219 1 97.88 320 SER A C 1
ATOM 2538 O O . SER A 1 320 ? 8.789 -14.953 -18.219 1 97.88 320 SER A O 1
ATOM 2540 N N . PRO A 1 321 ? 9.695 -14.305 -16.281 1 95.25 321 PRO A N 1
ATOM 2541 C CA . PRO A 1 321 ? 9.172 -12.953 -16.516 1 95.25 321 PRO A CA 1
ATOM 2542 C C . PRO A 1 321 ? 9.719 -12.336 -17.797 1 95.25 321 PRO A C 1
ATOM 2544 O O . PRO A 1 321 ? 8.953 -11.789 -18.609 1 95.25 321 PRO A O 1
ATOM 2547 N N . GLU A 1 322 ? 10.984 -12.453 -18.016 1 95.12 322 GLU A N 1
ATOM 2548 C CA . GLU A 1 322 ? 11.594 -11.922 -19.234 1 95.12 322 GLU A CA 1
ATOM 2549 C C . GLU A 1 322 ? 11.133 -12.695 -20.469 1 95.12 322 GLU A C 1
ATOM 2551 O O . GLU A 1 322 ? 10.875 -12.102 -21.516 1 95.12 322 GLU A O 1
ATOM 2556 N N . LEU A 1 323 ? 11.047 -14.008 -20.328 1 97.31 323 LEU A N 1
ATOM 2557 C CA . LEU A 1 323 ? 10.617 -14.852 -21.438 1 97.31 323 LEU A CA 1
ATOM 2558 C C . LEU A 1 323 ? 9.195 -14.5 -21.875 1 97.31 323 LEU A C 1
ATOM 2560 O O . LEU A 1 323 ? 8.922 -14.359 -23.062 1 97.31 323 LEU A O 1
ATOM 2564 N N . GLU A 1 324 ? 8.305 -14.344 -20.859 1 95.56 324 GLU A N 1
ATOM 2565 C CA . GLU A 1 324 ? 6.906 -14.016 -21.125 1 95.56 324 GLU A CA 1
ATOM 2566 C C . GLU A 1 324 ? 6.781 -12.711 -21.906 1 95.56 324 GLU A C 1
ATOM 2568 O O . GLU A 1 324 ? 6.035 -12.641 -22.891 1 95.56 324 GLU A O 1
ATOM 2573 N N . MET A 1 325 ? 7.52 -11.711 -21.531 1 92.81 325 MET A N 1
ATOM 2574 C CA . MET A 1 325 ? 7.438 -10.398 -22.156 1 92.81 325 MET A CA 1
ATOM 2575 C C . MET A 1 325 ? 8.016 -10.438 -23.562 1 92.81 325 MET A C 1
ATOM 2577 O O . MET A 1 325 ? 7.535 -9.734 -24.453 1 92.81 325 MET A O 1
ATOM 2581 N N . LYS A 1 326 ? 8.977 -11.281 -23.766 1 93.5 326 LYS A N 1
ATOM 2582 C CA . LYS A 1 326 ? 9.648 -11.375 -25.047 1 93.5 326 LYS A CA 1
ATOM 2583 C C . LYS A 1 326 ? 8.75 -12.039 -26.094 1 93.5 326 LYS A C 1
ATOM 2585 O O . LYS A 1 326 ? 8.766 -11.664 -27.266 1 93.5 326 LYS A O 1
ATOM 2590 N N . VAL A 1 327 ? 7.973 -12.945 -25.641 1 93.06 327 VAL A N 1
ATOM 2591 C CA . VAL A 1 327 ? 7.258 -13.719 -26.656 1 93.06 327 VAL A CA 1
ATOM 2592 C C . VAL A 1 327 ? 5.754 -13.492 -26.5 1 93.06 327 VAL A C 1
ATOM 2594 O O . VAL A 1 327 ? 4.953 -14.328 -26.938 1 93.06 327 VAL A O 1
ATOM 2597 N N . LEU A 1 328 ? 5.398 -12.492 -25.859 1 85.12 328 LEU A N 1
ATOM 2598 C CA . LEU A 1 328 ? 3.984 -12.141 -25.766 1 85.12 328 LEU A CA 1
ATOM 2599 C C . LEU A 1 328 ? 3.379 -11.961 -27.156 1 85.12 328 LEU A C 1
ATOM 2601 O O . LEU A 1 328 ? 4 -11.359 -28.047 1 85.12 328 LEU A O 1
ATOM 2605 N N . PRO A 1 329 ? 2.24 -12.523 -27.391 1 87.94 329 PRO A N 1
ATOM 2606 C CA . PRO A 1 329 ? 1.366 -13.234 -26.453 1 87.94 329 PRO A CA 1
ATOM 2607 C C . PRO A 1 329 ? 1.432 -14.75 -26.625 1 87.94 329 PRO A C 1
ATOM 2609 O O . PRO A 1 329 ? 0.516 -15.461 -26.203 1 87.94 329 PRO A O 1
ATOM 2612 N N . ALA A 1 330 ? 2.457 -15.25 -27.312 1 92.31 330 ALA A N 1
ATOM 2613 C CA . ALA A 1 330 ? 2.525 -16.656 -27.719 1 92.31 330 ALA A CA 1
ATOM 2614 C C . ALA A 1 330 ? 2.525 -17.578 -26.5 1 92.31 330 ALA A C 1
ATOM 2616 O O . ALA A 1 330 ? 1.895 -18.641 -26.531 1 92.31 330 ALA A O 1
ATOM 2617 N N . LEU A 1 331 ? 3.172 -17.188 -25.453 1 95.38 331 LEU A N 1
ATOM 2618 C CA . LEU A 1 331 ? 3.223 -18 -24.25 1 95.38 331 LEU A CA 1
ATOM 2619 C C . LEU A 1 331 ? 2.309 -17.438 -23.172 1 95.38 331 LEU A C 1
ATOM 2621 O O . LEU A 1 331 ? 2.281 -16.219 -22.938 1 95.38 331 LEU A O 1
ATOM 2625 N N . LEU A 1 332 ? 1.553 -18.312 -22.609 1 96.56 332 LEU A N 1
ATOM 2626 C CA . LEU A 1 332 ? 0.837 -17.969 -21.391 1 96.56 332 LEU A CA 1
ATOM 2627 C C . LEU A 1 332 ? 1.777 -17.969 -20.188 1 96.56 332 LEU A C 1
ATOM 2629 O O . LEU A 1 332 ? 2.893 -18.484 -20.266 1 96.56 332 LEU A O 1
ATOM 2633 N N . HIS A 1 333 ? 1.379 -17.359 -19.125 1 96.69 333 HIS A N 1
ATOM 2634 C CA . HIS A 1 333 ? 2.205 -17.219 -17.922 1 96.69 333 HIS A CA 1
ATOM 2635 C C . HIS A 1 333 ? 2.676 -18.578 -17.422 1 96.69 333 HIS A C 1
ATOM 2637 O O . HIS A 1 333 ? 3.873 -18.781 -17.203 1 96.69 333 HIS A O 1
ATOM 2643 N N . GLY A 1 334 ? 1.715 -19.5 -17.219 1 98.12 334 GLY A N 1
ATOM 2644 C CA . GLY A 1 334 ? 2.059 -20.812 -16.703 1 98.12 334 GLY A CA 1
ATOM 2645 C C . GLY A 1 334 ? 3.01 -21.578 -17.594 1 98.12 334 GLY A C 1
ATOM 2646 O O . GLY A 1 334 ? 3.834 -22.359 -17.125 1 98.12 334 GLY A O 1
ATOM 2647 N N . GLU A 1 335 ? 2.869 -21.359 -18.891 1 98.44 335 GLU A N 1
ATOM 2648 C CA . GLU A 1 335 ? 3.771 -21.984 -19.859 1 98.44 335 GLU A CA 1
ATOM 2649 C C . GLU A 1 335 ? 5.199 -21.469 -19.688 1 98.44 335 GLU A C 1
ATOM 2651 O O . GLU A 1 335 ? 6.145 -22.266 -19.641 1 98.44 335 GLU A O 1
ATOM 2656 N N . ALA A 1 336 ? 5.324 -20.172 -19.562 1 98.25 336 ALA A N 1
ATOM 2657 C CA . ALA A 1 336 ? 6.645 -19.594 -19.344 1 98.25 336 ALA A CA 1
ATOM 2658 C C . ALA A 1 336 ? 7.238 -20.078 -18.016 1 98.25 336 ALA A C 1
ATOM 2660 O O . ALA A 1 336 ? 8.43 -20.375 -17.938 1 98.25 336 ALA A O 1
ATOM 2661 N N . VAL A 1 337 ? 6.438 -20.141 -17.031 1 98.56 337 VAL A N 1
ATOM 2662 C CA . VAL A 1 337 ? 6.855 -20.594 -15.711 1 98.56 337 VAL A CA 1
ATOM 2663 C C . VAL A 1 337 ? 7.363 -22.031 -15.797 1 98.56 337 VAL A C 1
ATOM 2665 O O . VAL A 1 337 ? 8.406 -22.359 -15.227 1 98.56 337 VAL A O 1
ATOM 2668 N N . ASN A 1 338 ? 6.625 -22.828 -16.531 1 98.75 338 ASN A N 1
ATOM 2669 C CA . ASN A 1 338 ? 7.02 -24.219 -16.609 1 98.75 338 ASN A CA 1
ATOM 2670 C C . ASN A 1 338 ? 8.32 -24.391 -17.391 1 98.75 338 ASN A C 1
ATOM 2672 O O . ASN A 1 338 ? 9.125 -25.281 -17.078 1 98.75 338 ASN A O 1
ATOM 2676 N N . ILE A 1 339 ? 8.523 -23.641 -18.438 1 98.5 339 ILE A N 1
ATOM 2677 C CA . ILE A 1 339 ? 9.781 -23.672 -19.172 1 98.5 339 ILE A CA 1
ATOM 2678 C C . ILE A 1 339 ? 10.938 -23.312 -18.234 1 98.5 339 ILE A C 1
ATOM 2680 O O . ILE A 1 339 ? 11.969 -23.984 -18.234 1 98.5 339 ILE A O 1
ATOM 2684 N N . ASP A 1 340 ? 10.727 -22.281 -17.484 1 98.75 340 ASP A N 1
ATOM 2685 C CA . ASP A 1 340 ? 11.695 -21.875 -16.469 1 98.75 340 ASP A CA 1
ATOM 2686 C C . ASP A 1 340 ? 11.953 -23 -15.469 1 98.75 340 ASP A C 1
ATOM 2688 O O . ASP A 1 340 ? 13.109 -23.328 -15.188 1 98.75 340 ASP A O 1
ATOM 2692 N N . MET A 1 341 ? 10.914 -23.641 -15.008 1 98.81 341 MET A N 1
ATOM 2693 C CA . MET A 1 341 ? 11.039 -24.734 -14.047 1 98.81 341 MET A CA 1
ATOM 2694 C C . MET A 1 341 ? 11.781 -25.906 -14.664 1 98.81 341 MET A C 1
ATOM 2696 O O . MET A 1 341 ? 12.648 -26.5 -14.016 1 98.81 341 MET A O 1
ATOM 2700 N N . ALA A 1 342 ? 11.414 -26.234 -15.875 1 98.75 342 ALA A N 1
ATOM 2701 C CA . ALA A 1 342 ? 12.086 -27.344 -16.562 1 98.75 342 ALA A CA 1
ATOM 2702 C C . ALA A 1 342 ? 13.594 -27.094 -16.641 1 98.75 342 ALA A C 1
ATOM 2704 O O . ALA A 1 342 ? 14.383 -28 -16.344 1 98.75 342 ALA A O 1
ATOM 2705 N N . PHE A 1 343 ? 13.969 -25.969 -17.016 1 98.69 343 PHE A N 1
ATOM 2706 C CA . PHE A 1 343 ? 15.383 -25.641 -17.094 1 98.69 343 PHE A CA 1
ATOM 2707 C C . PHE A 1 343 ? 16.047 -25.75 -15.727 1 98.69 343 PHE A C 1
ATOM 2709 O O . PHE A 1 343 ? 17.141 -26.312 -15.602 1 98.69 343 PHE A O 1
ATOM 2716 N N . MET A 1 344 ? 15.383 -25.219 -14.703 1 98.75 344 MET A N 1
ATOM 2717 C CA . MET A 1 344 ? 15.938 -25.25 -13.352 1 98.75 344 MET A CA 1
ATOM 2718 C C . MET A 1 344 ? 16.094 -26.688 -12.867 1 98.75 344 MET A C 1
ATOM 2720 O O . MET A 1 344 ? 17 -26.984 -12.078 1 98.75 344 MET A O 1
ATOM 2724 N N . VAL A 1 345 ? 15.211 -27.547 -13.312 1 98.75 345 VAL A N 1
ATOM 2725 C CA . VAL A 1 345 ? 15.352 -28.969 -13.008 1 98.75 345 VAL A CA 1
ATOM 2726 C C . VAL A 1 345 ? 16.672 -29.5 -13.57 1 98.75 345 VAL A C 1
ATOM 2728 O O . VAL A 1 345 ? 17.359 -30.297 -12.922 1 98.75 345 VAL A O 1
ATOM 2731 N N . TYR A 1 346 ? 17.047 -29.062 -14.781 1 98.75 346 TYR A N 1
ATOM 2732 C CA . TYR A 1 346 ? 18.328 -29.453 -15.359 1 98.75 346 TYR A CA 1
ATOM 2733 C C . TYR A 1 346 ? 19.484 -28.859 -14.57 1 98.75 346 TYR A C 1
ATOM 2735 O O . TYR A 1 346 ? 20.516 -29.5 -14.398 1 98.75 346 TYR A O 1
ATOM 2743 N N . VAL A 1 347 ? 19.344 -27.625 -14.117 1 98.75 347 VAL A N 1
ATOM 2744 C CA . VAL A 1 347 ? 20.359 -27.016 -13.273 1 98.75 347 VAL A CA 1
ATOM 2745 C C . VAL A 1 347 ? 20.531 -27.844 -12 1 98.75 347 VAL A C 1
ATOM 2747 O O . VAL A 1 347 ? 21.672 -28.125 -11.602 1 98.75 347 VAL A O 1
ATOM 2750 N N . ALA A 1 348 ? 19.422 -28.203 -11.367 1 98.75 348 ALA A N 1
ATOM 2751 C CA . ALA A 1 348 ? 19.469 -29.031 -10.156 1 98.75 348 ALA A CA 1
ATOM 2752 C C . ALA A 1 348 ? 20.156 -30.359 -10.422 1 98.75 348 ALA A C 1
ATOM 2754 O O . ALA A 1 348 ? 20.938 -30.844 -9.586 1 98.75 348 ALA A O 1
ATOM 2755 N N . HIS A 1 349 ? 19.859 -30.938 -11.531 1 98.62 349 HIS A N 1
ATOM 2756 C CA . HIS A 1 349 ? 20.484 -32.188 -11.898 1 98.62 349 HIS A CA 1
ATOM 2757 C C . HIS A 1 349 ? 21.984 -32.031 -12.078 1 98.62 349 HIS A C 1
ATOM 2759 O O . HIS A 1 349 ? 22.766 -32.875 -11.602 1 98.62 349 HIS A O 1
ATOM 2765 N N . GLU A 1 350 ? 22.391 -31 -12.789 1 98.19 350 GLU A N 1
ATOM 2766 C CA . GLU A 1 350 ? 23.812 -30.734 -13.047 1 98.19 350 GLU A CA 1
ATOM 2767 C C . GLU A 1 350 ? 24.578 -30.531 -11.742 1 98.19 350 GLU A C 1
ATOM 2769 O O . GLU A 1 350 ? 25.75 -30.875 -11.656 1 98.19 350 GLU A O 1
ATOM 2774 N N . ARG A 1 351 ? 23.922 -30.031 -10.727 1 97.5 351 ARG A N 1
ATOM 2775 C CA . ARG A 1 351 ? 24.547 -29.797 -9.422 1 97.5 351 ARG A CA 1
ATOM 2776 C C . ARG A 1 351 ? 24.516 -31.047 -8.562 1 97.5 351 ARG A C 1
ATOM 2778 O O . ARG A 1 351 ? 25.109 -31.094 -7.488 1 97.5 351 ARG A O 1
ATOM 2785 N N . GLY A 1 352 ? 23.797 -32.031 -8.984 1 97.5 352 GLY A N 1
ATOM 2786 C CA . GLY A 1 352 ? 23.734 -33.312 -8.289 1 97.5 352 GLY A CA 1
ATOM 2787 C C . GLY A 1 352 ? 22.609 -33.406 -7.277 1 97.5 352 GLY A C 1
ATOM 2788 O O . GLY A 1 352 ? 22.594 -34.281 -6.434 1 97.5 352 GLY A O 1
ATOM 2789 N N . PHE A 1 353 ? 21.703 -32.531 -7.363 1 98.06 353 PHE A N 1
ATOM 2790 C CA . PHE A 1 353 ? 20.609 -32.5 -6.395 1 98.06 353 PHE A CA 1
ATOM 2791 C C . PHE A 1 353 ? 19.531 -33.5 -6.777 1 98.06 353 PHE A C 1
ATOM 2793 O O . PHE A 1 353 ? 18.812 -34 -5.91 1 98.06 353 PHE A O 1
ATOM 2800 N N . LEU A 1 354 ? 19.375 -33.781 -8.078 1 98.38 354 LEU A N 1
ATOM 2801 C CA . LEU A 1 354 ? 18.391 -34.719 -8.594 1 98.38 354 LEU A CA 1
ATOM 2802 C C . LEU A 1 354 ? 19.078 -35.844 -9.359 1 98.38 354 LEU A C 1
ATOM 2804 O O . LEU A 1 354 ? 20.047 -35.625 -10.086 1 98.38 354 LEU A O 1
ATOM 2808 N N . SER A 1 355 ? 18.516 -37.062 -9.203 1 98.25 355 SER A N 1
ATOM 2809 C CA . SER A 1 355 ? 18.953 -38.156 -10.039 1 98.25 355 SER A CA 1
ATOM 2810 C C . SER A 1 355 ? 18.422 -38.031 -11.461 1 98.25 355 SER A C 1
ATOM 2812 O O . SER A 1 355 ? 17.5 -37.25 -11.719 1 98.25 355 SER A O 1
ATOM 2814 N N . GLU A 1 356 ? 19.031 -38.781 -12.297 1 98.06 356 GLU A N 1
ATOM 2815 C CA . GLU A 1 356 ? 18.562 -38.812 -13.672 1 98.06 356 GLU A CA 1
ATOM 2816 C C . GLU A 1 356 ? 17.109 -39.281 -13.742 1 98.06 356 GLU A C 1
ATOM 2818 O O . GLU A 1 356 ? 16.312 -38.781 -14.539 1 98.06 356 GLU A O 1
ATOM 2823 N N . GLN A 1 357 ? 16.812 -40.219 -12.922 1 98 357 GLN A N 1
ATOM 2824 C CA . GLN A 1 357 ? 15.453 -40.75 -12.891 1 98 357 GLN A CA 1
ATOM 2825 C C . GLN A 1 357 ? 14.453 -39.688 -12.422 1 98 357 GLN A C 1
ATOM 2827 O O . GLN A 1 357 ? 13.375 -39.562 -13 1 98 357 GLN A O 1
ATOM 2832 N N . GLU A 1 358 ? 14.805 -39.031 -11.414 1 98.12 358 GLU A N 1
ATOM 2833 C CA . GLU A 1 358 ? 13.93 -37.969 -10.914 1 98.12 358 GLU A CA 1
ATOM 2834 C C . GLU A 1 358 ? 13.727 -36.875 -11.953 1 98.12 358 GLU A C 1
ATOM 2836 O O . GLU A 1 358 ? 12.609 -36.406 -12.164 1 98.12 358 GLU A O 1
ATOM 2841 N N . LYS A 1 359 ? 14.82 -36.438 -12.555 1 98.38 359 LYS A N 1
ATOM 2842 C CA . LYS A 1 359 ? 14.742 -35.438 -13.609 1 98.38 359 LYS A CA 1
ATOM 2843 C C . LYS A 1 359 ? 13.789 -35.875 -14.719 1 98.38 359 LYS A C 1
ATOM 2845 O O . LYS A 1 359 ? 12.914 -35.094 -15.125 1 98.38 359 LYS A O 1
ATOM 2850 N N . ARG A 1 360 ? 13.93 -37.062 -15.18 1 97.88 360 ARG A N 1
ATOM 2851 C CA . ARG A 1 360 ? 13.094 -37.594 -16.25 1 97.88 360 ARG A CA 1
ATOM 2852 C C . ARG A 1 360 ? 11.633 -37.688 -15.828 1 97.88 360 ARG A C 1
ATOM 2854 O O . ARG A 1 360 ? 10.734 -37.344 -16.609 1 97.88 360 ARG A O 1
ATOM 2861 N N . ARG A 1 361 ? 11.438 -38.156 -14.609 1 98.06 361 ARG A N 1
ATOM 2862 C CA . ARG A 1 361 ? 10.086 -38.25 -14.07 1 98.06 361 ARG A CA 1
ATOM 2863 C C . ARG A 1 361 ? 9.391 -36.906 -14.055 1 98.06 361 ARG A C 1
ATOM 2865 O O . ARG A 1 361 ? 8.219 -36.781 -14.414 1 98.06 361 ARG A O 1
ATOM 2872 N N . ILE A 1 362 ? 10.109 -35.875 -13.648 1 98.62 362 ILE A N 1
ATOM 2873 C CA . ILE A 1 362 ? 9.555 -34.531 -13.57 1 98.62 362 ILE A CA 1
ATOM 2874 C C . ILE A 1 362 ? 9.211 -34.031 -14.977 1 98.62 362 ILE A C 1
ATOM 2876 O O . ILE A 1 362 ? 8.094 -33.562 -15.219 1 98.62 362 ILE A O 1
ATOM 2880 N N . VAL A 1 363 ? 10.125 -34.156 -15.922 1 98.5 363 VAL A N 1
ATOM 2881 C CA . VAL A 1 363 ? 9.953 -33.625 -17.266 1 98.5 363 VAL A CA 1
ATOM 2882 C C . VAL A 1 363 ? 8.797 -34.344 -17.953 1 98.5 363 VAL A C 1
ATOM 2884 O O . VAL A 1 363 ? 7.953 -33.719 -18.594 1 98.5 363 VAL A O 1
ATOM 2887 N N . VAL A 1 364 ? 8.703 -35.656 -17.797 1 98.31 364 VAL A N 1
ATOM 2888 C CA . VAL A 1 364 ? 7.641 -36.438 -18.391 1 98.31 364 VAL A CA 1
ATOM 2889 C C . VAL A 1 364 ? 6.293 -36.031 -17.797 1 98.31 364 VAL A C 1
ATOM 2891 O O . VAL A 1 364 ? 5.293 -35.938 -18.516 1 98.31 364 VAL A O 1
ATOM 2894 N N . CYS A 1 365 ? 6.277 -35.844 -16.516 1 98.44 365 CYS A N 1
ATOM 2895 C CA . CYS A 1 365 ? 5.047 -35.406 -15.883 1 98.44 365 CYS A CA 1
ATOM 2896 C C . CYS A 1 365 ? 4.602 -34.031 -16.438 1 98.44 365 CYS A C 1
ATOM 2898 O O . CYS A 1 365 ? 3.426 -33.844 -16.75 1 98.44 365 CYS A O 1
ATOM 2900 N N . MET A 1 366 ? 5.551 -33.094 -16.578 1 98.56 366 MET A N 1
ATOM 2901 C CA . MET A 1 366 ? 5.234 -31.797 -17.141 1 98.56 366 MET A CA 1
ATOM 2902 C C . MET A 1 366 ? 4.625 -31.953 -18.531 1 98.56 366 MET A C 1
ATOM 2904 O O . MET A 1 366 ? 3.598 -31.344 -18.844 1 98.56 366 MET A O 1
ATOM 2908 N N . GLN A 1 367 ? 5.23 -32.75 -19.297 1 98.19 367 GLN A N 1
ATOM 2909 C CA . GLN A 1 367 ? 4.766 -32.969 -20.672 1 98.19 367 GLN A CA 1
ATOM 2910 C C . GLN A 1 367 ? 3.383 -33.625 -20.688 1 98.19 367 GLN A C 1
ATOM 2912 O O . GLN A 1 367 ? 2.539 -33.281 -21.516 1 98.19 367 GLN A O 1
ATOM 2917 N N . SER A 1 368 ? 3.135 -34.5 -19.781 1 98 368 SER A N 1
ATOM 2918 C CA . SER A 1 368 ? 1.849 -35.188 -19.719 1 98 368 SER A CA 1
ATOM 2919 C C . SER A 1 368 ? 0.729 -34.219 -19.344 1 98 368 SER A C 1
ATOM 2921 O O . SER A 1 368 ? -0.447 -34.5 -19.578 1 98 368 SER A O 1
ATOM 2923 N N . LEU A 1 369 ? 1.064 -33.156 -18.766 1 98.31 369 LEU A N 1
ATOM 2924 C CA . LEU A 1 369 ? 0.1 -32.125 -18.391 1 98.31 369 LEU A CA 1
ATOM 2925 C C . LEU A 1 369 ? -0.062 -31.109 -19.516 1 98.31 369 LEU A C 1
ATOM 2927 O O . LEU A 1 369 ? -0.652 -30.047 -19.297 1 98.31 369 LEU A O 1
ATOM 2931 N N . ASP A 1 370 ? 0.539 -31.375 -20.656 1 98.19 370 ASP A N 1
ATOM 2932 C CA . ASP A 1 370 ? 0.502 -30.516 -21.828 1 98.19 370 ASP A CA 1
ATOM 2933 C C . ASP A 1 370 ? 1.244 -29.203 -21.578 1 98.19 370 ASP A C 1
ATOM 2935 O O . ASP A 1 370 ? 0.87 -28.156 -22.125 1 98.19 370 ASP A O 1
ATOM 2939 N N . LEU A 1 371 ? 2.217 -29.219 -20.688 1 98.38 371 LEU A N 1
ATOM 2940 C CA . LEU A 1 371 ? 3.027 -28.031 -20.422 1 98.38 371 LEU A CA 1
ATOM 2941 C C . LEU A 1 371 ? 4.301 -28.047 -21.266 1 98.38 371 LEU A C 1
ATOM 2943 O O . LEU A 1 371 ? 4.965 -29.078 -21.375 1 98.38 371 LEU A O 1
ATOM 2947 N N . PRO A 1 372 ? 4.598 -26.922 -21.906 1 98.06 372 PRO A N 1
ATOM 2948 C CA . PRO A 1 372 ? 5.875 -26.875 -22.625 1 98.06 372 PRO A CA 1
ATOM 2949 C C . PRO A 1 372 ? 7.082 -26.938 -21.688 1 98.06 372 PRO A C 1
ATOM 2951 O O . PRO A 1 372 ? 7.047 -26.344 -20.594 1 98.06 372 PRO A O 1
ATOM 2954 N N . VAL A 1 373 ? 8.133 -27.578 -22.125 1 98.38 373 VAL A N 1
ATOM 2955 C CA . VAL A 1 373 ? 9.32 -27.734 -21.297 1 98.38 373 VAL A CA 1
ATOM 2956 C C . VAL A 1 373 ? 10.516 -27.047 -21.969 1 98.38 373 VAL A C 1
ATOM 2958 O O . VAL A 1 373 ? 11.625 -27.062 -21.438 1 98.38 373 VAL A O 1
ATOM 2961 N N . TRP A 1 374 ? 10.266 -26.453 -23.094 1 96.94 374 TRP A N 1
ATOM 2962 C CA . TRP A 1 374 ? 11.297 -25.781 -23.875 1 96.94 374 TRP A CA 1
ATOM 2963 C C . TRP A 1 374 ? 10.688 -24.734 -24.797 1 96.94 374 TRP A C 1
ATOM 2965 O O . TRP A 1 374 ? 9.523 -24.844 -25.188 1 96.94 374 TRP A O 1
ATOM 2975 N N . HIS A 1 375 ? 11.375 -23.703 -25.078 1 96.69 375 HIS A N 1
ATOM 2976 C CA . HIS A 1 375 ? 11.039 -22.703 -26.078 1 96.69 375 HIS A CA 1
ATOM 2977 C C . HIS A 1 375 ? 12.297 -22.078 -26.688 1 96.69 375 HIS A C 1
ATOM 2979 O O . HIS A 1 375 ? 13.266 -21.812 -25.969 1 96.69 375 HIS A O 1
ATOM 2985 N N . SER A 1 376 ? 12.281 -21.781 -27.969 1 95.44 376 SER A N 1
ATOM 2986 C CA . SER A 1 376 ? 13.469 -21.328 -28.688 1 95.44 376 SER A CA 1
ATOM 2987 C C . SER A 1 376 ? 13.922 -19.953 -28.188 1 95.44 376 SER A C 1
ATOM 2989 O O . SER A 1 376 ? 15.109 -19.641 -28.219 1 95.44 376 SER A O 1
ATOM 2991 N N . HIS A 1 377 ? 13.008 -19.188 -27.641 1 96 377 HIS A N 1
ATOM 2992 C CA . HIS A 1 377 ? 13.352 -17.844 -27.203 1 96 377 HIS A CA 1
ATOM 2993 C C . HIS A 1 377 ? 13.914 -17.844 -25.781 1 96 377 HIS A C 1
ATOM 2995 O O . HIS A 1 377 ? 14.375 -16.812 -25.281 1 96 377 HIS A O 1
ATOM 3001 N N . CYS A 1 378 ? 13.828 -18.969 -25.109 1 97.19 378 CYS A N 1
ATOM 3002 C CA . CYS A 1 378 ? 14.555 -19.109 -23.859 1 97.19 378 CYS A CA 1
ATOM 3003 C C . CYS A 1 378 ? 16.016 -19.438 -24.109 1 97.19 378 CYS A C 1
ATOM 3005 O O . CYS A 1 378 ? 16.484 -20.531 -23.781 1 97.19 378 CYS A O 1
ATOM 3007 N N . SER A 1 379 ? 16.75 -18.453 -24.672 1 97.25 379 SER A N 1
ATOM 3008 C CA . SER A 1 379 ? 18.141 -18.609 -25.062 1 97.25 379 SER A CA 1
ATOM 3009 C C . SER A 1 379 ? 19.078 -18.469 -23.875 1 97.25 379 SER A C 1
ATOM 3011 O O . SER A 1 379 ? 18.656 -18.016 -22.797 1 97.25 379 SER A O 1
ATOM 3013 N N . LEU A 1 380 ? 20.25 -18.891 -24.062 1 97.88 380 LEU A N 1
ATOM 3014 C CA . LEU A 1 380 ? 21.25 -18.734 -23 1 97.88 380 LEU A CA 1
ATOM 3015 C C . LEU A 1 380 ? 21.453 -17.25 -22.656 1 97.88 380 LEU A C 1
ATOM 3017 O O . LEU A 1 380 ? 21.625 -16.922 -21.484 1 97.88 380 LEU A O 1
ATOM 3021 N N . GLU A 1 381 ? 21.406 -16.422 -23.656 1 97.62 381 GLU A N 1
ATOM 3022 C CA . GLU A 1 381 ? 21.531 -14.984 -23.438 1 97.62 381 GLU A CA 1
ATOM 3023 C C . GLU A 1 381 ? 20.406 -14.461 -22.531 1 97.62 381 GLU A C 1
ATOM 3025 O O . GLU A 1 381 ? 20.672 -13.703 -21.594 1 97.62 381 GLU A O 1
ATOM 3030 N N . LEU A 1 382 ? 19.234 -14.867 -22.797 1 97.75 382 LEU A N 1
ATOM 3031 C CA . LEU A 1 382 ? 18.094 -14.453 -21.984 1 97.75 382 LEU A CA 1
ATOM 3032 C C . LEU A 1 382 ? 18.234 -14.953 -20.547 1 97.75 382 LEU A C 1
ATOM 3034 O O . LEU A 1 382 ? 17.922 -14.227 -19.594 1 97.75 382 LEU A O 1
ATOM 3038 N N . ILE A 1 383 ? 18.672 -16.188 -20.422 1 98.19 383 ILE A N 1
ATOM 3039 C CA . ILE A 1 383 ? 18.828 -16.812 -19.125 1 98.19 383 ILE A CA 1
ATOM 3040 C C . ILE A 1 383 ? 19.875 -16.047 -18.297 1 98.19 383 ILE A C 1
ATOM 3042 O O . ILE A 1 383 ? 19.609 -15.672 -17.156 1 98.19 383 ILE A O 1
ATOM 3046 N N . LEU A 1 384 ? 20.953 -15.766 -18.906 1 97.38 384 LEU A N 1
ATOM 3047 C CA . LEU A 1 384 ? 22.031 -15.062 -18.203 1 97.38 384 LEU A CA 1
ATOM 3048 C C . LEU A 1 384 ? 21.609 -13.633 -17.859 1 97.38 384 LEU A C 1
ATOM 3050 O O . LEU A 1 384 ? 21.938 -13.125 -16.781 1 97.38 384 LEU A O 1
ATOM 3054 N N . LYS A 1 385 ? 20.938 -13.031 -18.75 1 95.62 385 LYS A N 1
ATOM 3055 C CA . LYS A 1 385 ? 20.391 -11.703 -18.469 1 95.62 385 LYS A CA 1
ATO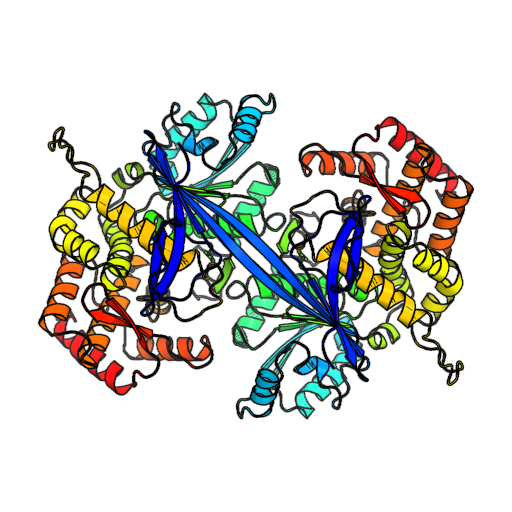M 3056 C C . LYS A 1 385 ? 19.469 -11.734 -17.266 1 95.62 385 LYS A C 1
ATOM 3058 O O . LYS A 1 385 ? 19.547 -10.867 -16.391 1 95.62 385 LYS A O 1
ATOM 3063 N N . SER A 1 386 ? 18.562 -12.703 -17.219 1 95.75 386 SER A N 1
ATOM 3064 C CA . SER A 1 386 ? 17.609 -12.836 -16.125 1 95.75 386 SER A CA 1
ATOM 3065 C C . SER A 1 386 ? 18.312 -13.07 -14.797 1 95.75 386 SER A C 1
ATOM 3067 O O . SER A 1 386 ? 17.922 -12.523 -13.766 1 95.75 386 SER A O 1
ATOM 3069 N N . LEU A 1 387 ? 19.328 -13.891 -14.859 1 95.5 387 LEU A N 1
ATOM 3070 C CA . LEU A 1 387 ? 20.094 -14.18 -13.648 1 95.5 387 LEU A CA 1
ATOM 3071 C C . LEU A 1 387 ? 20.828 -12.938 -13.164 1 95.5 387 LEU A C 1
ATOM 3073 O O . LEU A 1 387 ? 20.906 -12.68 -11.961 1 95.5 387 LEU A O 1
ATOM 3077 N N . ASN A 1 388 ? 21.328 -12.188 -14.086 1 91.69 388 ASN A N 1
ATOM 3078 C CA . ASN A 1 388 ? 22 -10.938 -13.727 1 91.69 388 ASN A CA 1
ATOM 3079 C C . ASN A 1 388 ? 21.031 -9.938 -13.117 1 91.69 388 ASN A C 1
ATOM 3081 O O . ASN A 1 388 ? 21.375 -9.227 -12.172 1 91.69 388 ASN A O 1
ATOM 3085 N N . ASP A 1 389 ? 19.891 -9.906 -13.688 1 87.69 389 ASP A N 1
ATOM 3086 C CA . ASP A 1 389 ? 18.844 -9.031 -13.141 1 87.69 389 ASP A CA 1
ATOM 3087 C C . ASP A 1 389 ? 18.469 -9.453 -11.719 1 87.69 389 ASP A C 1
ATOM 3089 O O . ASP A 1 389 ? 18.281 -8.602 -10.852 1 87.69 389 ASP A O 1
ATOM 3093 N N . ARG A 1 390 ? 18.391 -10.711 -11.547 1 88 390 ARG A N 1
ATOM 3094 C CA . ARG A 1 390 ? 18.094 -11.234 -10.219 1 88 390 ARG A CA 1
ATOM 3095 C C . ARG A 1 390 ? 19.188 -10.852 -9.219 1 88 390 ARG A C 1
ATOM 3097 O O . ARG A 1 390 ? 18.875 -10.453 -8.094 1 88 390 ARG A O 1
ATOM 3104 N N . LEU A 1 391 ? 20.406 -10.906 -9.617 1 85.94 391 LEU A N 1
ATOM 3105 C CA . LEU A 1 391 ? 21.516 -10.531 -8.758 1 85.94 391 LEU A CA 1
ATOM 3106 C C . LEU A 1 391 ? 21.438 -9.055 -8.367 1 85.94 391 LEU A C 1
ATOM 3108 O O . LEU A 1 391 ? 21.641 -8.711 -7.203 1 85.94 391 LEU A O 1
ATOM 3112 N N . LYS A 1 392 ? 21.047 -8.32 -9.281 1 77.62 392 LYS A N 1
ATOM 3113 C CA . LYS A 1 392 ? 20.969 -6.883 -9.062 1 77.62 392 LYS A CA 1
ATOM 3114 C C . LYS A 1 392 ? 19.828 -6.535 -8.109 1 77.62 392 LYS A C 1
ATOM 3116 O O . LYS A 1 392 ? 19.953 -5.613 -7.293 1 77.62 392 LYS A O 1
ATOM 3121 N N . HIS A 1 393 ? 18.781 -7.336 -8.156 1 77.94 393 HIS A N 1
ATOM 3122 C CA . HIS A 1 393 ? 17.578 -6.949 -7.438 1 77.94 393 HIS A CA 1
ATOM 3123 C C . HIS A 1 393 ? 17.406 -7.758 -6.152 1 77.94 393 HIS A C 1
ATOM 3125 O O . HIS A 1 393 ? 16.453 -7.547 -5.398 1 77.94 393 HIS A O 1
ATOM 3131 N N . SER A 1 394 ? 18.281 -8.602 -5.91 1 80.12 394 SER A N 1
ATOM 3132 C CA . SER A 1 394 ? 18.234 -9.43 -4.707 1 80.12 394 SER A CA 1
ATOM 3133 C C . SER A 1 394 ? 19.469 -9.219 -3.846 1 80.12 394 SER A C 1
ATOM 3135 O O . SER A 1 394 ? 20.047 -10.188 -3.332 1 80.12 394 SER A O 1
ATOM 3137 N N . ALA A 1 395 ? 19.906 -7.973 -3.834 1 73.75 395 ALA A N 1
ATOM 3138 C CA . ALA A 1 395 ? 21.016 -7.57 -2.963 1 73.75 395 ALA A CA 1
ATOM 3139 C C . ALA A 1 395 ? 22.281 -8.367 -3.27 1 73.75 395 ALA A C 1
ATOM 3141 O O . ALA A 1 395 ? 22.984 -8.812 -2.355 1 73.75 395 ALA A O 1
ATOM 3142 N N . GLY A 1 396 ? 22.453 -8.812 -4.473 1 79.31 396 GLY A N 1
ATOM 3143 C CA . GLY A 1 396 ? 23.688 -9.445 -4.898 1 79.31 396 GLY A CA 1
ATOM 3144 C C . GLY A 1 396 ? 23.672 -10.953 -4.719 1 79.31 396 GLY A C 1
ATOM 3145 O O . GLY A 1 396 ? 24.734 -11.594 -4.734 1 79.31 396 GLY A O 1
ATOM 3146 N N . SER A 1 397 ? 22.5 -11.5 -4.453 1 88.75 397 SER A N 1
ATOM 3147 C CA . SER A 1 397 ? 22.359 -12.945 -4.309 1 88.75 397 SER A CA 1
ATOM 3148 C C . SER A 1 397 ? 21.359 -13.5 -5.316 1 88.75 397 SER A C 1
ATOM 3150 O O . SER A 1 397 ? 20.328 -12.867 -5.598 1 88.75 397 SER A O 1
ATOM 3152 N N . LEU A 1 398 ? 21.625 -14.672 -5.805 1 91.75 398 LEU A N 1
ATOM 3153 C CA . LEU A 1 398 ? 20.734 -15.289 -6.781 1 91.75 398 LEU A CA 1
ATOM 3154 C C . LEU A 1 398 ? 19.453 -15.766 -6.113 1 91.75 398 LEU A C 1
ATOM 3156 O O . LEU A 1 398 ? 18.375 -15.719 -6.715 1 91.75 398 LEU A O 1
ATOM 3160 N N . ARG A 1 399 ? 19.625 -16.312 -4.855 1 94.5 399 ARG A N 1
ATOM 3161 C CA . ARG A 1 399 ? 18.5 -16.859 -4.105 1 94.5 399 ARG A CA 1
ATOM 3162 C C . ARG A 1 399 ? 17.672 -17.781 -4.977 1 94.5 399 ARG A C 1
ATOM 3164 O O . ARG A 1 399 ? 16.453 -17.625 -5.082 1 94.5 399 ARG A O 1
ATOM 3171 N N . MET A 1 400 ? 18.312 -18.719 -5.602 1 96.81 400 MET A N 1
ATOM 3172 C CA . MET A 1 400 ? 17.703 -19.609 -6.586 1 96.81 400 MET A CA 1
ATOM 3173 C C . MET A 1 400 ? 17.062 -20.812 -5.91 1 96.81 400 MET A C 1
ATOM 3175 O O . MET A 1 400 ? 17.766 -21.625 -5.309 1 96.81 400 MET A O 1
ATOM 3179 N N . PRO A 1 401 ? 15.758 -20.906 -5.965 1 97.94 401 PRO A N 1
ATOM 3180 C CA . PRO A 1 401 ? 15.156 -22.141 -5.477 1 97.94 401 PRO A CA 1
ATOM 3181 C C . PRO A 1 401 ? 15.359 -23.312 -6.426 1 97.94 401 PRO A C 1
ATOM 3183 O O . PRO A 1 401 ? 15.109 -23.203 -7.629 1 97.94 401 PRO A O 1
ATOM 3186 N N . LEU A 1 402 ? 15.852 -24.406 -5.934 1 98.44 402 LEU A N 1
ATOM 3187 C CA . LEU A 1 402 ? 16.047 -25.609 -6.715 1 98.44 402 LEU A CA 1
ATOM 3188 C C . LEU A 1 402 ? 15.539 -26.844 -5.957 1 98.44 402 LEU A C 1
ATOM 3190 O O . LEU A 1 402 ? 15.695 -26.922 -4.738 1 98.44 402 LEU A O 1
ATOM 3194 N N . PRO A 1 403 ? 14.898 -27.734 -6.703 1 98.38 403 PRO A N 1
ATOM 3195 C CA . PRO A 1 403 ? 14.531 -29 -6.051 1 98.38 403 PRO A CA 1
ATOM 3196 C C . PRO A 1 403 ? 15.742 -29.844 -5.691 1 98.38 403 PRO A C 1
ATOM 3198 O O . PRO A 1 403 ? 16.703 -29.938 -6.473 1 98.38 403 PRO A O 1
ATOM 3201 N N . THR A 1 404 ? 15.719 -30.438 -4.504 1 98 404 THR A N 1
ATOM 3202 C CA . THR A 1 404 ? 16.766 -31.344 -4.051 1 98 404 THR A CA 1
ATOM 3203 C C . THR A 1 404 ? 16.266 -32.781 -4.008 1 98 404 THR A C 1
ATOM 3205 O O . THR A 1 404 ? 17.062 -33.719 -3.82 1 98 404 THR A O 1
ATOM 3208 N N . ALA A 1 405 ? 15.07 -32.938 -4.047 1 96.88 405 ALA A N 1
ATOM 3209 C CA . ALA A 1 405 ? 14.305 -34.156 -4.211 1 96.88 405 ALA A CA 1
ATOM 3210 C C . ALA A 1 405 ? 12.867 -33.875 -4.637 1 96.88 405 ALA A C 1
ATOM 3212 O O . ALA A 1 405 ? 12.469 -32.688 -4.723 1 96.88 405 ALA A O 1
ATOM 3213 N N . LEU A 1 406 ? 12.141 -34.906 -4.977 1 96.38 406 LEU A N 1
ATOM 3214 C CA . LEU A 1 406 ? 10.727 -34.688 -5.273 1 96.38 406 LEU A CA 1
ATOM 3215 C C . LEU A 1 406 ? 10 -34.125 -4.051 1 96.38 406 LEU A C 1
ATOM 3217 O O . LEU A 1 406 ? 9.945 -34.781 -3.01 1 96.38 406 LEU A O 1
ATOM 3221 N N . GLY A 1 407 ? 9.539 -32.906 -4.211 1 96.44 407 GLY A N 1
ATOM 3222 C CA . GLY A 1 407 ? 8.781 -32.281 -3.137 1 96.44 407 GLY A CA 1
ATOM 3223 C C . GLY A 1 407 ? 9.656 -31.656 -2.074 1 96.44 407 GLY A C 1
ATOM 3224 O O . GLY A 1 407 ? 9.18 -31.344 -0.98 1 96.44 407 GLY A O 1
ATOM 3225 N N . LYS A 1 408 ? 10.875 -31.531 -2.311 1 96.88 408 LYS A N 1
ATOM 3226 C CA . LYS A 1 408 ? 11.844 -30.891 -1.431 1 96.88 408 LYS A CA 1
ATOM 3227 C C . LYS A 1 408 ? 12.734 -29.922 -2.209 1 96.88 408 LYS A C 1
ATOM 3229 O O . LYS A 1 408 ? 13.148 -30.219 -3.332 1 96.88 408 LYS A O 1
ATOM 3234 N N . ALA A 1 409 ? 12.953 -28.828 -1.589 1 97.88 409 ALA A N 1
ATOM 3235 C CA . ALA A 1 409 ? 13.75 -27.812 -2.287 1 97.88 409 ALA A CA 1
ATOM 3236 C C . ALA A 1 409 ? 14.523 -26.953 -1.3 1 97.88 409 ALA A C 1
ATOM 3238 O O . ALA A 1 409 ? 14.234 -26.938 -0.103 1 97.88 409 ALA A O 1
ATOM 3239 N N . ARG A 1 410 ? 15.508 -26.266 -1.722 1 97.31 410 ARG A N 1
ATOM 3240 C CA . ARG A 1 410 ? 16.297 -25.297 -0.983 1 97.31 410 ARG A CA 1
ATOM 3241 C C . ARG A 1 410 ? 16.641 -24.094 -1.856 1 97.31 410 ARG A C 1
ATOM 3243 O O . ARG A 1 410 ? 16.359 -24.094 -3.057 1 97.31 410 ARG A O 1
ATOM 3250 N N . ILE A 1 411 ? 17.156 -23.078 -1.249 1 96.94 411 ILE A N 1
ATOM 3251 C CA . ILE A 1 411 ? 17.578 -21.875 -1.939 1 96.94 411 ILE A CA 1
ATOM 3252 C C . ILE A 1 411 ? 19.094 -21.844 -2.041 1 96.94 411 ILE A C 1
ATOM 3254 O O . ILE A 1 411 ? 19.797 -22.031 -1.044 1 96.94 411 ILE A O 1
ATOM 3258 N N . PHE A 1 412 ? 19.594 -21.547 -3.193 1 96.81 412 PHE A N 1
ATOM 3259 C CA . PHE A 1 412 ? 21.031 -21.609 -3.424 1 96.81 412 PHE A CA 1
ATOM 3260 C C . PHE A 1 412 ? 21.562 -20.266 -3.916 1 96.81 412 PHE A C 1
ATOM 3262 O O . PHE A 1 412 ? 20.906 -19.594 -4.715 1 96.81 412 PHE A O 1
ATOM 3269 N N . ASN A 1 413 ? 22.688 -19.922 -3.488 1 94.81 413 ASN A N 1
ATOM 3270 C CA . ASN A 1 413 ? 23.328 -18.672 -3.869 1 94.81 413 ASN A CA 1
ATOM 3271 C C . ASN A 1 413 ? 24.672 -18.906 -4.555 1 94.81 413 ASN A C 1
ATOM 3273 O O . ASN A 1 413 ? 25.328 -17.953 -4.973 1 94.81 413 ASN A O 1
ATOM 3277 N N . ASP A 1 414 ? 25.016 -20.109 -4.773 1 93.88 414 ASP A N 1
ATOM 3278 C CA . ASP A 1 414 ? 26.375 -20.422 -5.211 1 93.88 414 ASP A CA 1
ATOM 3279 C C . ASP A 1 414 ? 26.359 -21.203 -6.523 1 93.88 414 ASP A C 1
ATOM 3281 O O . ASP A 1 414 ? 27.266 -21.984 -6.797 1 93.88 414 ASP A O 1
ATOM 3285 N N . ILE A 1 415 ? 25.312 -21.047 -7.273 1 95.38 415 ILE A N 1
ATOM 3286 C CA . ILE A 1 415 ? 25.266 -21.719 -8.562 1 95.38 415 ILE A CA 1
ATOM 3287 C C . ILE A 1 415 ? 26.156 -20.984 -9.562 1 95.38 415 ILE A C 1
ATOM 3289 O O . ILE A 1 415 ? 25.891 -19.844 -9.922 1 95.38 415 ILE A O 1
ATOM 3293 N N . GLU A 1 416 ? 27.156 -21.625 -10 1 95.12 416 GLU A N 1
ATOM 3294 C CA . GLU A 1 416 ? 28.109 -21.031 -10.93 1 95.12 416 GLU A CA 1
ATOM 3295 C C . GLU A 1 416 ? 27.531 -20.938 -12.336 1 95.12 416 GLU A C 1
ATOM 3297 O O . GLU A 1 416 ? 26.734 -21.781 -12.742 1 95.12 416 GLU A O 1
ATOM 3302 N N . GLU A 1 417 ? 28.031 -20 -13.016 1 95.88 417 GLU A N 1
ATOM 3303 C CA . GLU A 1 417 ? 27.609 -19.797 -14.391 1 95.88 417 GLU A CA 1
ATOM 3304 C C . GLU A 1 417 ? 27.891 -21.031 -15.25 1 95.88 417 GLU A C 1
ATOM 3306 O O . GLU A 1 417 ? 27.109 -21.359 -16.156 1 95.88 417 GLU A O 1
ATOM 3311 N N . MET A 1 418 ? 28.953 -21.656 -14.977 1 97 418 MET A N 1
ATOM 3312 C CA . MET A 1 418 ? 29.328 -22.844 -15.742 1 97 418 MET A CA 1
ATOM 3313 C C . MET A 1 418 ? 28.266 -23.938 -15.609 1 97 418 MET A C 1
ATOM 3315 O O . MET A 1 418 ? 27.984 -24.656 -16.578 1 97 418 MET A O 1
ATOM 3319 N N . VAL A 1 419 ? 27.719 -24.094 -14.445 1 98 419 VAL A N 1
ATOM 3320 C CA . VAL A 1 419 ? 26.672 -25.062 -14.211 1 98 419 VAL A CA 1
ATOM 3321 C C . VAL A 1 419 ? 25.438 -24.719 -15.055 1 98 419 VAL A C 1
ATOM 3323 O O . VAL A 1 419 ? 24.812 -25.594 -15.648 1 98 419 VAL A O 1
ATOM 3326 N N . VAL A 1 420 ? 25.125 -23.469 -15.109 1 98.25 420 VAL A N 1
ATOM 3327 C CA . VAL A 1 420 ? 23.984 -22.969 -15.891 1 98.25 420 VAL A CA 1
ATOM 3328 C C . VAL A 1 420 ? 24.219 -23.266 -17.375 1 98.25 420 VAL A C 1
ATOM 3330 O O . VAL A 1 420 ? 23.312 -23.75 -18.062 1 98.25 420 VAL A O 1
ATOM 3333 N N . CYS A 1 421 ? 25.406 -23.047 -17.844 1 98.12 421 CYS A N 1
ATOM 3334 C CA . CYS A 1 421 ? 25.734 -23.266 -19.234 1 98.12 421 CYS A CA 1
ATOM 3335 C C . CYS A 1 421 ? 25.672 -24.75 -19.594 1 98.12 421 CYS A C 1
ATOM 3337 O O . CYS A 1 421 ? 25.156 -25.109 -20.656 1 98.12 421 CYS A O 1
ATOM 3339 N N . GLN A 1 422 ? 26.156 -25.531 -18.719 1 98.31 422 GLN A N 1
ATOM 3340 C CA . GLN A 1 422 ? 26.109 -26.984 -18.953 1 98.31 422 GLN A CA 1
ATOM 3341 C C . GLN A 1 422 ? 24.672 -27.484 -18.938 1 98.31 422 GLN A C 1
ATOM 3343 O O . GLN A 1 422 ? 24.312 -28.328 -19.766 1 98.31 422 GLN A O 1
ATOM 3348 N N . ALA A 1 423 ? 23.953 -27.031 -17.984 1 98.56 423 ALA A N 1
ATOM 3349 C CA . ALA A 1 423 ? 22.547 -27.391 -17.922 1 98.56 423 ALA A CA 1
ATOM 3350 C C . ALA A 1 423 ? 21.812 -26.984 -19.203 1 98.56 423 ALA A C 1
ATOM 3352 O O . ALA A 1 423 ? 20.969 -27.719 -19.719 1 98.56 423 ALA A O 1
ATOM 3353 N N . PHE A 1 424 ? 22.141 -25.828 -19.656 1 98.44 424 PHE A N 1
ATOM 3354 C CA . PHE A 1 424 ? 21.5 -25.328 -20.875 1 98.44 424 PHE A CA 1
ATOM 3355 C C . PHE A 1 424 ? 21.797 -26.234 -22.062 1 98.44 424 PHE A C 1
ATOM 3357 O O . PHE A 1 424 ? 20.906 -26.547 -22.859 1 98.44 424 PHE A O 1
ATOM 3364 N N . LYS A 1 425 ? 23.016 -26.562 -22.188 1 97.56 425 LYS A N 1
ATOM 3365 C CA . LYS A 1 425 ? 23.422 -27.438 -23.281 1 97.56 425 LYS A CA 1
ATOM 3366 C C . LYS A 1 425 ? 22.641 -28.75 -23.234 1 97.56 425 LYS A C 1
ATOM 3368 O O . LYS A 1 425 ? 22.094 -29.188 -24.25 1 97.56 425 LYS A O 1
ATOM 3373 N N . LYS A 1 426 ? 22.578 -29.359 -22.078 1 97.56 426 LYS A N 1
ATOM 3374 C CA . LYS A 1 426 ? 21.891 -30.641 -21.922 1 97.56 426 LYS A CA 1
ATOM 3375 C C . LYS A 1 426 ? 20.391 -30.469 -22.156 1 97.56 426 LYS A C 1
ATOM 3377 O O . LYS A 1 426 ? 19.766 -31.297 -22.828 1 97.56 426 LYS A O 1
ATOM 3382 N N . TRP A 1 427 ? 19.859 -29.469 -21.531 1 98.12 427 TRP A N 1
ATOM 3383 C CA . TRP A 1 427 ? 18.438 -29.156 -21.641 1 98.12 427 TRP A CA 1
ATOM 3384 C C . TRP A 1 427 ? 18.047 -28.953 -23.109 1 98.12 427 TRP A C 1
ATOM 3386 O O . TRP A 1 427 ? 17.047 -29.516 -23.562 1 98.12 427 TRP A O 1
ATOM 3396 N N . SER A 1 428 ? 18.828 -28.156 -23.828 1 96.38 428 SER A N 1
ATOM 3397 C CA . SER A 1 428 ? 18.562 -27.891 -25.25 1 96.38 428 SER A CA 1
ATOM 3398 C C . SER A 1 428 ? 18.719 -29.141 -26.094 1 96.38 428 SER A C 1
ATOM 3400 O O . SER A 1 428 ? 17.922 -29.391 -27 1 96.38 428 SER A O 1
ATOM 3402 N N . GLU A 1 429 ? 19.672 -29.891 -25.859 1 95.31 429 GLU A N 1
ATOM 3403 C CA . GLU A 1 429 ? 19.938 -31.125 -26.609 1 95.31 429 GLU A CA 1
ATOM 3404 C C . GLU A 1 429 ? 18.812 -32.125 -26.406 1 95.31 429 GLU A C 1
ATOM 3406 O O . GLU A 1 429 ? 18.391 -32.812 -27.344 1 95.31 429 GLU A O 1
ATOM 3411 N N . GLU A 1 430 ? 18.359 -32.219 -25.188 1 96 430 GLU A N 1
ATOM 3412 C CA . GLU A 1 430 ? 17.406 -33.25 -24.844 1 96 430 GLU A CA 1
ATOM 3413 C C . GLU A 1 430 ? 15.984 -32.844 -25.219 1 96 430 GLU A C 1
ATOM 3415 O O . GLU A 1 430 ? 15.164 -33.688 -25.578 1 96 430 GLU A O 1
ATOM 3420 N N . LEU A 1 431 ? 15.68 -31.578 -25.047 1 93.81 431 LEU A N 1
ATOM 3421 C CA . LEU A 1 431 ? 14.266 -31.219 -25.109 1 93.81 431 LEU A CA 1
ATOM 3422 C C . LEU A 1 431 ? 13.969 -30.391 -26.359 1 93.81 431 LEU A C 1
ATOM 3424 O O . LEU A 1 431 ? 12.805 -30.219 -26.719 1 93.81 431 LEU A O 1
ATOM 3428 N N . CYS A 1 432 ? 15.078 -29.797 -26.953 1 84.19 432 CYS A N 1
ATOM 3429 C CA . CYS A 1 432 ? 14.844 -29.016 -28.156 1 84.19 432 CYS A CA 1
ATOM 3430 C C . CYS A 1 432 ? 14.188 -29.859 -29.25 1 84.19 432 CYS A C 1
ATOM 3432 O O . CYS A 1 432 ? 14.562 -31.016 -29.438 1 84.19 432 CYS A O 1
ATOM 3434 N N . GLU A 1 433 ? 12.891 -29.703 -29.406 1 66 433 GLU A N 1
ATOM 3435 C CA . GLU A 1 433 ? 12.266 -30.422 -30.5 1 66 433 GLU A CA 1
ATOM 3436 C C . GLU A 1 433 ? 13.047 -30.25 -31.797 1 66 433 GLU A C 1
ATOM 3438 O O . GLU A 1 433 ? 13.406 -29.141 -32.188 1 66 433 GLU A O 1
ATOM 3443 N N . LYS A 1 434 ? 13.953 -31.203 -32.188 1 50.19 434 LYS A N 1
ATOM 3444 C CA . LYS A 1 434 ? 14.531 -31.203 -33.531 1 50.19 434 LYS A CA 1
ATOM 3445 C C . LYS A 1 434 ? 13.477 -30.906 -34.594 1 50.19 434 LYS A C 1
ATOM 3447 O O . LYS A 1 434 ? 12.344 -31.406 -34.5 1 50.19 434 LYS A O 1
ATOM 3452 N N . PRO A 1 435 ? 13.711 -29.766 -35.375 1 40.53 435 PRO A N 1
ATOM 3453 C CA . PRO A 1 435 ? 12.742 -29.656 -36.469 1 40.53 435 PRO A CA 1
ATOM 3454 C C . PRO A 1 435 ? 12.398 -31 -37.094 1 40.53 435 PRO A C 1
ATOM 3456 O O . PRO A 1 435 ? 13.227 -31.922 -37.062 1 40.53 435 PRO A O 1
ATOM 3459 N N . MET B 1 1 ? -19 -23.891 14.391 1 47.5 1 MET B N 1
ATOM 3460 C CA . MET B 1 1 ? -17.797 -24.719 14.5 1 47.5 1 MET B CA 1
ATOM 3461 C C . MET B 1 1 ? -16.547 -23.859 14.531 1 47.5 1 MET B C 1
ATOM 3463 O O . MET B 1 1 ? -16.438 -22.875 13.797 1 47.5 1 MET B O 1
ATOM 3467 N N . SER B 1 2 ? -15.828 -23.953 15.562 1 63.97 2 SER B N 1
ATOM 3468 C CA . SER B 1 2 ? -14.695 -23.109 15.914 1 63.97 2 SER B CA 1
ATOM 3469 C C . SER B 1 2 ? -13.57 -23.219 14.883 1 63.97 2 SER B C 1
ATOM 3471 O O . SER B 1 2 ? -13.281 -24.328 14.398 1 63.97 2 SER B O 1
ATOM 3473 N N . ASP B 1 3 ? -13.102 -22.188 14.289 1 83.44 3 ASP B N 1
ATOM 3474 C CA . ASP B 1 3 ? -11.977 -22.156 13.359 1 83.44 3 ASP B CA 1
ATOM 3475 C C . ASP B 1 3 ? -10.742 -22.828 13.969 1 83.44 3 ASP B C 1
ATOM 3477 O O . ASP B 1 3 ? -10.461 -22.656 15.156 1 83.44 3 ASP B O 1
ATOM 3481 N N . ARG B 1 4 ? -10.234 -23.844 13.297 1 91.5 4 ARG B N 1
ATOM 3482 C CA . ARG B 1 4 ? -8.953 -24.422 13.688 1 91.5 4 ARG B CA 1
ATOM 3483 C C . ARG B 1 4 ? -7.812 -23.453 13.398 1 91.5 4 ARG B C 1
ATOM 3485 O O . ARG B 1 4 ? -7.688 -22.938 12.281 1 91.5 4 ARG B O 1
ATOM 3492 N N . GLU B 1 5 ? -7.094 -23.188 14.477 1 94.94 5 GLU B N 1
ATOM 3493 C CA . GLU B 1 5 ? -5.969 -22.266 14.344 1 94.94 5 GLU B CA 1
ATOM 3494 C C . GLU B 1 5 ? -4.684 -23.016 14 1 94.94 5 GLU B C 1
ATOM 3496 O O . GLU B 1 5 ? -4.383 -24.047 14.602 1 94.94 5 GLU B O 1
ATOM 3501 N N . PHE B 1 6 ? -3.947 -22.531 13.023 1 96.12 6 PHE B N 1
ATOM 3502 C CA . PHE B 1 6 ? -2.654 -23.078 12.641 1 96.12 6 PHE B CA 1
ATOM 3503 C C . PHE B 1 6 ? -1.556 -22.031 12.781 1 96.12 6 PHE B C 1
ATOM 3505 O O . PHE B 1 6 ? -1.731 -20.891 12.375 1 96.12 6 PHE B O 1
ATOM 3512 N N . ARG B 1 7 ? -0.465 -22.422 13.406 1 96.06 7 ARG B N 1
ATOM 3513 C CA . ARG B 1 7 ? 0.752 -21.625 13.422 1 96.06 7 ARG B CA 1
ATOM 3514 C C . ARG B 1 7 ? 1.663 -21.984 12.258 1 96.06 7 ARG B C 1
ATOM 3516 O O . ARG B 1 7 ? 1.533 -23.078 11.68 1 96.06 7 ARG B O 1
ATOM 3523 N N . LEU B 1 8 ? 2.518 -21.172 11.914 1 96.94 8 LEU B N 1
ATOM 3524 C CA . LEU B 1 8 ? 3.432 -21.406 10.797 1 96.94 8 LEU B CA 1
ATOM 3525 C C . LEU B 1 8 ? 4.871 -21.516 11.297 1 96.94 8 LEU B C 1
ATOM 3527 O O . LEU B 1 8 ? 5.328 -20.656 12.07 1 96.94 8 LEU B O 1
ATOM 3531 N N . GLU B 1 9 ? 5.512 -22.531 10.883 1 96.19 9 GLU B N 1
ATOM 3532 C CA . GLU B 1 9 ? 6.891 -22.797 11.273 1 96.19 9 GLU B CA 1
ATOM 3533 C C . GLU B 1 9 ? 7.793 -22.969 10.055 1 96.19 9 GLU B C 1
ATOM 3535 O O . GLU B 1 9 ? 7.395 -23.578 9.062 1 96.19 9 GLU B O 1
ATOM 3540 N N . HIS B 1 10 ? 8.93 -22.406 10.148 1 95.94 10 HIS B N 1
ATOM 3541 C CA . HIS B 1 10 ? 9.898 -22.469 9.062 1 95.94 10 HIS B CA 1
ATOM 3542 C C . HIS B 1 10 ? 11.023 -23.453 9.383 1 95.94 10 HIS B C 1
ATOM 3544 O O . HIS B 1 10 ? 11.719 -23.297 10.391 1 95.94 10 HIS B O 1
ATOM 3550 N N . SER B 1 11 ? 11.141 -24.469 8.578 1 92.25 11 SER B N 1
ATOM 3551 C CA . SER B 1 11 ? 12.203 -25.453 8.695 1 92.25 11 SER B CA 1
ATOM 3552 C C . SER B 1 11 ? 12.625 -25.984 7.324 1 92.25 11 SER B C 1
ATOM 3554 O O . SER B 1 11 ? 11.781 -26.219 6.457 1 92.25 11 SER B O 1
ATOM 3556 N N . ASP B 1 12 ? 13.93 -26.047 7.086 1 88.62 12 ASP B N 1
ATOM 3557 C CA . ASP B 1 12 ? 14.484 -26.578 5.844 1 88.62 12 ASP B CA 1
ATOM 3558 C C . ASP B 1 12 ? 13.969 -25.812 4.637 1 88.62 12 ASP B C 1
ATOM 3560 O O . ASP B 1 12 ? 13.438 -26.406 3.695 1 88.62 12 ASP B O 1
ATOM 3564 N N . CYS B 1 13 ? 13.906 -24.469 4.672 1 90.12 13 CYS B N 1
ATOM 3565 C CA . CYS B 1 13 ? 13.609 -23.5 3.611 1 90.12 13 CYS B CA 1
ATOM 3566 C C . CYS B 1 13 ? 12.133 -23.531 3.25 1 90.12 13 CYS B C 1
ATOM 3568 O O . CYS B 1 13 ? 11.742 -23.094 2.166 1 90.12 13 CYS B O 1
ATOM 3570 N N . THR B 1 14 ? 11.367 -24.141 4.18 1 93 14 THR B N 1
ATOM 3571 C CA . THR B 1 14 ? 9.945 -24.234 3.861 1 93 14 THR B CA 1
ATOM 3572 C C . THR B 1 14 ? 9.094 -23.859 5.07 1 93 14 THR B C 1
ATOM 3574 O O . THR B 1 14 ? 9.523 -24.031 6.215 1 93 14 THR B O 1
ATOM 3577 N N . TRP B 1 15 ? 7.953 -23.266 4.777 1 95.5 15 TRP B N 1
ATOM 3578 C CA . TRP B 1 15 ? 6.961 -22.969 5.809 1 95.5 15 TRP B CA 1
ATOM 3579 C C . TRP B 1 15 ? 5.902 -24.062 5.863 1 95.5 15 TRP B C 1
ATOM 3581 O O . TRP B 1 15 ? 5.445 -24.547 4.824 1 95.5 15 TRP B O 1
ATOM 3591 N N . SER B 1 16 ? 5.535 -24.453 7.016 1 94.56 16 SER B N 1
ATOM 3592 C CA . SER B 1 16 ? 4.492 -25.453 7.211 1 94.56 16 SER B CA 1
ATOM 3593 C C . SER B 1 16 ? 3.514 -25.031 8.297 1 94.56 16 SER B C 1
ATOM 3595 O O . SER B 1 16 ? 3.891 -24.328 9.242 1 94.56 16 SER B O 1
ATOM 3597 N N . ARG B 1 17 ? 2.314 -25.406 8.078 1 93.75 17 ARG B N 1
ATOM 3598 C CA . ARG B 1 17 ? 1.316 -25.125 9.109 1 93.75 17 ARG B CA 1
ATOM 3599 C C . ARG B 1 17 ? 1.216 -26.266 10.109 1 93.75 17 ARG B C 1
ATOM 3601 O O . ARG B 1 17 ? 1.322 -27.438 9.734 1 93.75 17 ARG B O 1
ATOM 3608 N N . ARG B 1 18 ? 1.073 -25.891 11.312 1 93 18 ARG B N 1
ATOM 3609 C CA . ARG B 1 18 ? 0.865 -26.828 12.414 1 93 18 ARG B CA 1
ATOM 3610 C C . ARG B 1 18 ? -0.273 -26.375 13.32 1 93 18 ARG B C 1
ATOM 3612 O O . ARG B 1 18 ? -0.446 -25.172 13.547 1 93 18 ARG B O 1
ATOM 3619 N N . ARG B 1 19 ? -0.995 -27.375 13.828 1 92.19 19 ARG B N 1
ATOM 3620 C CA . ARG B 1 19 ? -2.053 -27 14.766 1 92.19 19 ARG B CA 1
ATOM 3621 C C . ARG B 1 19 ? -1.483 -26.281 15.977 1 92.19 19 ARG B C 1
ATOM 3623 O O . ARG B 1 19 ? -0.426 -26.641 16.484 1 92.19 19 ARG B O 1
ATOM 3630 N N . ALA B 1 20 ? -2.164 -25.297 16.422 1 85.38 20 ALA B N 1
ATOM 3631 C CA . ALA B 1 20 ? -1.669 -24.422 17.484 1 85.38 20 ALA B CA 1
ATOM 3632 C C . ALA B 1 20 ? -1.519 -25.188 18.797 1 85.38 20 ALA B C 1
ATOM 3634 O O . ALA B 1 20 ? -0.699 -24.828 19.641 1 85.38 20 ALA B O 1
ATOM 3635 N N . ASP B 1 21 ? -2.219 -26.266 18.922 1 85.12 21 ASP B N 1
ATOM 3636 C CA . ASP B 1 21 ? -2.211 -27.016 20.172 1 85.12 21 ASP B CA 1
ATOM 3637 C C . ASP B 1 21 ? -1.094 -28.047 20.188 1 85.12 21 ASP B C 1
ATOM 3639 O O . ASP B 1 21 ? -0.847 -28.703 21.203 1 85.12 21 ASP B O 1
ATOM 3643 N N . CYS B 1 22 ? -0.36 -28.156 19.031 1 83.88 22 CYS B N 1
ATOM 3644 C CA . CYS B 1 22 ? 0.738 -29.109 18.938 1 83.88 22 CYS B CA 1
ATOM 3645 C C . CYS B 1 22 ? 2.068 -28.438 19.266 1 83.88 22 CYS B C 1
ATOM 3647 O O . CYS B 1 22 ? 2.215 -27.234 19.125 1 83.88 22 CYS B O 1
ATOM 3649 N N . MET B 1 23 ? 3.023 -29.188 19.781 1 82.81 23 MET B N 1
ATOM 3650 C CA . MET B 1 23 ? 4.359 -28.688 20.094 1 82.81 23 MET B CA 1
ATOM 3651 C C . MET B 1 23 ? 5.102 -28.312 18.812 1 82.81 23 MET B C 1
ATOM 3653 O O . MET B 1 23 ? 5.02 -29 17.812 1 82.81 23 MET B O 1
ATOM 3657 N N . PRO B 1 24 ? 5.766 -27.297 18.953 1 80.19 24 PRO B N 1
ATOM 3658 C CA . PRO B 1 24 ? 6.566 -26.906 17.781 1 80.19 24 PRO B CA 1
ATOM 3659 C C . PRO B 1 24 ? 7.617 -27.953 17.438 1 80.19 24 PRO B C 1
ATOM 3661 O O . PRO B 1 24 ? 8.094 -28.688 18.312 1 80.19 24 PRO B O 1
ATOM 3664 N N . ALA B 1 25 ? 7.91 -28.094 16.156 1 80.06 25 ALA B N 1
ATOM 3665 C CA . ALA B 1 25 ? 8.852 -29.109 15.672 1 80.06 25 ALA B CA 1
ATOM 3666 C C . ALA B 1 25 ? 10.273 -28.547 15.633 1 80.06 25 ALA B C 1
ATOM 3668 O O . ALA B 1 25 ? 11.172 -29.172 15.062 1 80.06 25 ALA B O 1
ATOM 3669 N N . GLY B 1 26 ? 10.539 -27.312 16.25 1 80.69 26 GLY B N 1
ATOM 3670 C CA . GLY B 1 26 ? 11.898 -26.812 16.359 1 80.69 26 GLY B CA 1
ATOM 3671 C C . GLY B 1 26 ? 12.227 -25.75 15.328 1 80.69 26 GLY B C 1
ATOM 3672 O O . GLY B 1 26 ? 13.305 -25.156 15.359 1 80.69 26 GLY B O 1
ATOM 3673 N N . GLY B 1 27 ? 11.422 -25.406 14.453 1 90.5 27 GLY B N 1
ATOM 3674 C CA . GLY B 1 27 ? 11.703 -24.375 13.469 1 90.5 27 GLY B CA 1
ATOM 3675 C C . GLY B 1 27 ? 11.359 -22.969 13.953 1 90.5 27 GLY B C 1
ATOM 3676 O O . GLY B 1 27 ? 10.938 -22.797 15.102 1 90.5 27 GLY B O 1
ATOM 3677 N N . ARG B 1 28 ? 11.742 -21.938 13.156 1 93.5 28 ARG B N 1
ATOM 3678 C CA . ARG B 1 28 ? 11.391 -20.547 13.453 1 93.5 28 ARG B CA 1
ATOM 3679 C C . ARG B 1 28 ? 9.891 -20.328 13.32 1 93.5 28 ARG B C 1
ATOM 3681 O O . ARG B 1 28 ? 9.297 -20.672 12.297 1 93.5 28 ARG B O 1
ATOM 3688 N N . LEU B 1 29 ? 9.305 -19.781 14.305 1 95 29 LEU B N 1
ATOM 3689 C CA . LEU B 1 29 ? 7.863 -19.531 14.312 1 95 29 LEU B CA 1
ATOM 3690 C C . LEU B 1 29 ? 7.539 -18.172 13.727 1 95 29 LEU B C 1
ATOM 3692 O O . LEU B 1 29 ? 8.273 -17.203 13.938 1 95 29 LEU B O 1
ATOM 3696 N N . SER B 1 30 ? 6.469 -18.109 13.078 1 95.88 30 SER B N 1
ATOM 3697 C CA . SER B 1 30 ? 5.977 -16.844 12.539 1 95.88 30 SER B CA 1
ATOM 3698 C C . SER B 1 30 ? 4.895 -16.25 13.43 1 95.88 30 SER B C 1
ATOM 3700 O O . SER B 1 30 ? 4.242 -16.969 14.188 1 95.88 30 SER B O 1
ATOM 3702 N N . ASP B 1 31 ? 4.723 -14.914 13.344 1 95.44 31 ASP B N 1
ATOM 3703 C CA . ASP B 1 31 ? 3.602 -14.242 14 1 95.44 31 ASP B CA 1
ATOM 3704 C C . ASP B 1 31 ? 2.318 -14.406 13.188 1 95.44 31 ASP B C 1
ATOM 3706 O O . ASP B 1 31 ? 1.224 -14.141 13.695 1 95.44 31 ASP B O 1
ATOM 3710 N N . ALA B 1 32 ? 2.375 -14.812 11.906 1 97.25 32 ALA B N 1
ATOM 3711 C CA . ALA B 1 32 ? 1.197 -15.031 11.07 1 97.25 32 ALA B CA 1
ATOM 3712 C C . ALA B 1 32 ? 0.478 -16.312 11.469 1 97.25 32 ALA B C 1
ATOM 3714 O O . ALA B 1 32 ? 1.085 -17.219 12.039 1 97.25 32 ALA B O 1
ATOM 3715 N N . LYS B 1 33 ? -0.791 -16.375 11.211 1 97.31 33 LYS B N 1
ATOM 3716 C CA . LYS B 1 33 ? -1.635 -17.531 11.492 1 97.31 33 LYS B CA 1
ATOM 3717 C C . LYS B 1 33 ? -2.596 -17.797 10.344 1 97.31 33 LYS B C 1
ATOM 3719 O O . LYS B 1 33 ? -2.898 -16.906 9.555 1 97.31 33 LYS B O 1
ATOM 3724 N N . ILE B 1 34 ? -2.965 -19 10.281 1 97.5 34 ILE B N 1
ATOM 3725 C CA . ILE B 1 34 ? -4.039 -19.391 9.375 1 97.5 34 ILE B CA 1
ATOM 3726 C C . ILE B 1 34 ? -5.141 -20.094 10.164 1 97.5 34 ILE B C 1
ATOM 3728 O O . ILE B 1 34 ? -4.863 -20.984 10.984 1 97.5 34 ILE B O 1
ATOM 3732 N N . TYR B 1 35 ? -6.316 -19.672 10.016 1 96.94 35 TYR B N 1
ATOM 3733 C CA . TYR B 1 35 ? -7.484 -20.344 10.562 1 96.94 35 TYR B CA 1
ATOM 3734 C C . TYR B 1 35 ? -8.242 -21.094 9.469 1 96.94 35 TYR B C 1
ATOM 3736 O O . TYR B 1 35 ? -8.352 -20.609 8.336 1 96.94 35 TYR B O 1
ATOM 3744 N N . GLU B 1 36 ? -8.672 -22.203 9.758 1 95.88 36 GLU B N 1
ATOM 3745 C CA . GLU B 1 36 ? -9.398 -23.031 8.805 1 95.88 36 GLU B CA 1
ATOM 3746 C C . GLU B 1 36 ? -10.758 -23.453 9.359 1 95.88 36 GLU B C 1
ATOM 3748 O O . GLU B 1 36 ? -10.867 -23.797 10.531 1 95.88 36 GLU B O 1
ATOM 3753 N N . SER B 1 37 ? -11.75 -23.297 8.539 1 93.25 37 SER B N 1
ATOM 3754 C CA . SER B 1 37 ? -13.086 -23.781 8.891 1 93.25 37 SER B CA 1
ATOM 3755 C C . SER B 1 37 ? -13.703 -24.578 7.746 1 93.25 37 SER B C 1
ATOM 3757 O O . SER B 1 37 ? -13.484 -24.266 6.574 1 93.25 37 SER B O 1
ATOM 3759 N N . HIS B 1 38 ? -14.398 -25.625 8.086 1 89.44 38 HIS B N 1
ATOM 3760 C CA . HIS B 1 38 ? -15.094 -26.469 7.133 1 89.44 38 HIS B CA 1
ATOM 3761 C C . HIS B 1 38 ? -16.609 -26.422 7.34 1 89.44 38 HIS B C 1
ATOM 3763 O O . HIS B 1 38 ? -17.078 -26.547 8.469 1 89.44 38 HIS B O 1
ATOM 3769 N N . THR B 1 39 ? -17.297 -26.016 6.324 1 79.38 39 THR B N 1
ATOM 3770 C CA . THR B 1 39 ? -18.75 -26.062 6.344 1 79.38 39 THR B CA 1
ATOM 3771 C C . THR B 1 39 ? -19.281 -26.891 5.184 1 79.38 39 THR B C 1
ATOM 3773 O O . THR B 1 39 ? -18.516 -27.438 4.391 1 79.38 39 THR B O 1
ATOM 3776 N N . GLU B 1 40 ? -20.594 -27.109 5.168 1 75.44 40 GLU B N 1
ATOM 3777 C CA . GLU B 1 40 ? -21.219 -27.828 4.062 1 75.44 40 GLU B CA 1
ATOM 3778 C C . GLU B 1 40 ? -20.984 -27.125 2.732 1 75.44 40 GLU B C 1
ATOM 3780 O O . GLU B 1 40 ? -20.938 -27.766 1.681 1 75.44 40 GLU B O 1
ATOM 3785 N N . GLU B 1 41 ? -20.703 -25.844 2.812 1 73.25 41 GLU B N 1
ATOM 3786 C CA . GLU B 1 41 ? -20.562 -25.016 1.61 1 73.25 41 GLU B CA 1
ATOM 3787 C C . GLU B 1 41 ? -19.125 -25 1.111 1 73.25 41 GLU B C 1
ATOM 3789 O O . GLU B 1 41 ? -18.859 -24.641 -0.035 1 73.25 41 GLU B O 1
ATOM 3794 N N . GLY B 1 42 ? -18.25 -25.484 1.95 1 83.31 42 GLY B N 1
ATOM 3795 C CA . GLY B 1 42 ? -16.875 -25.5 1.488 1 83.31 42 GLY B CA 1
ATOM 3796 C C . GLY B 1 42 ? -15.867 -25.219 2.59 1 83.31 42 GLY B C 1
ATOM 3797 O O . GLY B 1 42 ? -16.156 -25.453 3.768 1 83.31 42 GLY B O 1
ATOM 3798 N N . VAL B 1 43 ? -14.672 -24.984 2.17 1 93.5 43 VAL B N 1
ATOM 3799 C CA . VAL B 1 43 ? -13.57 -24.75 3.09 1 93.5 43 VAL B CA 1
ATOM 3800 C C . VAL B 1 43 ? -13.188 -23.266 3.082 1 93.5 43 VAL B C 1
ATOM 3802 O O . VAL B 1 43 ? -13.211 -22.625 2.033 1 93.5 43 VAL B O 1
ATOM 3805 N N . THR B 1 44 ? -12.938 -22.672 4.246 1 95.88 44 THR B N 1
ATOM 3806 C CA . THR B 1 44 ? -12.5 -21.281 4.387 1 95.88 44 THR B CA 1
ATOM 3807 C C . THR B 1 44 ? -11.172 -21.203 5.141 1 95.88 44 THR B C 1
ATOM 3809 O O . THR B 1 44 ? -11.023 -21.812 6.207 1 95.88 44 THR B O 1
ATOM 3812 N N . TRP B 1 45 ? -10.195 -20.594 4.516 1 97.25 45 TRP B N 1
ATOM 3813 C CA . TRP B 1 45 ? -8.969 -20.219 5.211 1 97.25 45 TRP B CA 1
ATOM 3814 C C . TRP B 1 45 ? -8.969 -18.719 5.523 1 97.25 45 TRP B C 1
ATOM 3816 O O . TRP B 1 45 ? -9.258 -17.906 4.656 1 97.25 45 TRP B O 1
ATOM 3826 N N . THR B 1 46 ? -8.734 -18.312 6.727 1 97.19 46 THR B N 1
ATOM 3827 C CA . THR B 1 46 ? -8.5 -16.922 7.105 1 97.19 46 THR B CA 1
ATOM 3828 C C . THR B 1 46 ? -7.027 -16.688 7.422 1 97.19 46 THR B C 1
ATOM 3830 O O . THR B 1 46 ? -6.477 -17.328 8.328 1 97.19 46 THR B O 1
ATOM 3833 N N . VAL B 1 47 ? -6.438 -15.891 6.66 1 97.81 47 VAL B N 1
ATOM 3834 C CA . VAL B 1 47 ? -5.023 -15.562 6.824 1 97.81 47 VAL B CA 1
ATOM 3835 C C . VAL B 1 47 ? -4.883 -14.305 7.676 1 97.81 47 VAL B C 1
ATOM 3837 O O . VAL B 1 47 ? -5.523 -13.289 7.402 1 97.81 47 VAL B O 1
ATOM 3840 N N . VAL B 1 48 ? -4.125 -14.367 8.719 1 97.56 48 VAL B N 1
ATOM 3841 C CA . VAL B 1 48 ? -3.795 -13.227 9.57 1 97.56 48 VAL B CA 1
ATOM 3842 C C . VAL B 1 48 ? -2.287 -12.984 9.555 1 97.56 48 VAL B C 1
ATOM 3844 O O . VAL B 1 48 ? -1.52 -13.781 10.102 1 97.56 48 VAL B O 1
ATOM 3847 N N . SER B 1 49 ? -1.884 -11.914 8.938 1 97.62 49 SER B N 1
ATOM 3848 C CA . SER B 1 49 ? -0.467 -11.648 8.719 1 97.62 49 SER B CA 1
ATOM 3849 C C . SER B 1 49 ? -0.088 -10.25 9.188 1 97.62 49 SER B C 1
ATOM 3851 O O . SER B 1 49 ? -0.535 -9.25 8.617 1 97.62 49 SER B O 1
ATOM 3853 N N . PRO B 1 50 ? 0.767 -10.102 10.203 1 96.44 50 PRO B N 1
ATOM 3854 C CA . PRO B 1 50 ? 1.229 -8.781 10.656 1 96.44 50 PRO B CA 1
ATOM 3855 C C . PRO B 1 50 ? 2.363 -8.234 9.797 1 96.44 50 PRO B C 1
ATOM 3857 O O . PRO B 1 50 ? 3.234 -8.984 9.352 1 96.44 50 PRO B O 1
ATOM 3860 N N . ILE B 1 51 ? 2.34 -7.031 9.508 1 96.19 51 ILE B N 1
ATOM 3861 C CA . ILE B 1 51 ? 3.41 -6.258 8.891 1 96.19 51 ILE B CA 1
ATOM 3862 C C . ILE B 1 51 ? 3.822 -5.117 9.82 1 96.19 51 ILE B C 1
ATOM 3864 O O . ILE B 1 51 ? 2.971 -4.422 10.375 1 96.19 51 ILE B O 1
ATOM 3868 N N . ILE B 1 52 ? 5.074 -4.941 10.016 1 96.25 52 ILE B N 1
ATOM 3869 C CA . ILE B 1 52 ? 5.555 -3.869 10.883 1 96.25 52 ILE B CA 1
ATOM 3870 C C . ILE B 1 52 ? 6.215 -2.781 10.039 1 96.25 52 ILE B C 1
ATOM 3872 O O . ILE B 1 52 ? 7.18 -3.047 9.32 1 96.25 52 ILE B O 1
ATOM 3876 N N . PHE B 1 53 ? 5.699 -1.625 10.07 1 96.06 53 PHE B N 1
ATOM 3877 C CA . PHE B 1 53 ? 6.359 -0.465 9.484 1 96.06 53 PHE B CA 1
ATOM 3878 C C . PHE B 1 53 ? 7.305 0.185 10.484 1 96.06 53 PHE B C 1
ATOM 3880 O O . PHE B 1 53 ? 6.949 0.379 11.648 1 96.06 53 PHE B O 1
ATOM 3887 N N . SER B 1 54 ? 8.453 0.449 10.086 1 96.62 54 SER B N 1
ATOM 3888 C CA . SER B 1 54 ? 9.438 1.188 10.867 1 96.62 54 SER B CA 1
ATOM 3889 C C . SER B 1 54 ? 10.086 2.297 10.047 1 96.62 54 SER B C 1
ATOM 3891 O O . SER B 1 54 ? 10.609 2.043 8.961 1 96.62 54 SER B O 1
ATOM 3893 N N . TYR B 1 55 ? 10.008 3.494 10.453 1 97.38 55 TYR B N 1
ATOM 3894 C CA . TYR B 1 55 ? 10.617 4.605 9.734 1 97.38 55 TYR B CA 1
ATOM 3895 C C . TYR B 1 55 ? 11.117 5.672 10.703 1 97.38 55 TYR B C 1
ATOM 3897 O O . TYR B 1 55 ? 10.711 5.703 11.867 1 97.38 55 TYR B O 1
ATOM 3905 N N . ARG B 1 56 ? 11.977 6.531 10.203 1 97.06 56 ARG B N 1
ATOM 3906 C CA . ARG B 1 56 ? 12.648 7.512 11.047 1 97.06 56 ARG B CA 1
ATOM 3907 C C . ARG B 1 56 ? 12.234 8.93 10.672 1 97.06 56 ARG B C 1
ATOM 3909 O O . ARG B 1 56 ? 12.023 9.227 9.492 1 97.06 56 ARG B O 1
ATOM 3916 N N . VAL B 1 57 ? 12.07 9.727 11.625 1 98 57 VAL B N 1
ATOM 3917 C CA . VAL B 1 57 ? 11.938 11.172 11.484 1 98 57 VAL B CA 1
ATOM 3918 C C . VAL B 1 57 ? 13.109 11.867 12.18 1 98 57 VAL B C 1
ATOM 3920 O O . VAL B 1 57 ? 13.289 11.742 13.391 1 98 57 VAL B O 1
ATOM 3923 N N . ILE B 1 58 ? 13.914 12.609 11.398 1 97.19 58 ILE B N 1
ATOM 3924 C CA . ILE B 1 58 ? 15.18 13.133 11.906 1 97.19 58 ILE B CA 1
ATOM 3925 C C . ILE B 1 58 ? 15.211 14.648 11.734 1 97.19 58 ILE B C 1
ATOM 3927 O O . ILE B 1 58 ? 15.094 15.156 10.617 1 97.19 58 ILE B O 1
ATOM 3931 N N . GLN B 1 59 ? 15.312 15.32 12.766 1 96.56 59 GLN B N 1
ATOM 3932 C CA . GLN B 1 59 ? 15.617 16.75 12.695 1 96.56 59 GLN B CA 1
ATOM 3933 C C . GLN B 1 59 ? 17.125 17 12.617 1 96.56 59 GLN B C 1
ATOM 3935 O O . GLN B 1 59 ? 17.875 16.578 13.5 1 96.56 59 GLN B O 1
ATOM 3940 N N . SER B 1 60 ? 17.562 17.5 11.578 1 94.81 60 SER B N 1
ATOM 3941 C CA . SER B 1 60 ? 18.969 17.797 11.328 1 94.81 60 SER B CA 1
ATOM 3942 C C . SER B 1 60 ? 19.125 19.078 10.523 1 94.81 60 SER B C 1
ATOM 3944 O O . SER B 1 60 ? 18.469 19.266 9.508 1 94.81 60 SER B O 1
ATOM 3946 N N . GLU B 1 61 ? 19.953 19.984 10.977 1 93.25 61 GLU B N 1
ATOM 3947 C CA . GLU B 1 61 ? 20.172 21.234 10.266 1 93.25 61 GLU B CA 1
ATOM 3948 C C . GLU B 1 61 ? 21.297 21.094 9.242 1 93.25 61 GLU B C 1
ATOM 3950 O O . GLU B 1 61 ? 22.203 20.297 9.422 1 93.25 61 GLU B O 1
ATOM 3955 N N . ASN B 1 62 ? 21.203 21.812 8.18 1 95.38 62 ASN B N 1
ATOM 3956 C CA . ASN B 1 62 ? 22.219 21.891 7.133 1 95.38 62 ASN B CA 1
ATOM 3957 C C . ASN B 1 62 ? 22.453 20.531 6.488 1 95.38 62 ASN B C 1
ATOM 3959 O O . ASN B 1 62 ? 23.609 20.078 6.41 1 95.38 62 ASN B O 1
ATOM 3963 N N . LEU B 1 63 ? 21.422 19.953 6.035 1 97.06 63 LEU B N 1
ATOM 3964 C CA . LEU B 1 63 ? 21.453 18.625 5.406 1 97.06 63 LEU B CA 1
ATOM 3965 C C . LEU B 1 63 ? 22.359 18.641 4.18 1 97.06 63 LEU B C 1
ATOM 3967 O O . LEU B 1 63 ? 22.906 17.594 3.801 1 97.06 63 LEU B O 1
ATOM 3971 N N . LEU B 1 64 ? 22.547 19.812 3.566 1 98.12 64 LEU B N 1
ATOM 3972 C CA . LEU B 1 64 ? 23.281 19.875 2.311 1 98.12 64 LEU B CA 1
ATOM 3973 C C . LEU B 1 64 ? 24.75 20.203 2.561 1 98.12 64 LEU B C 1
ATOM 3975 O O . LEU B 1 64 ? 25.516 20.391 1.613 1 98.12 64 LEU B O 1
ATOM 3979 N N . ASP B 1 65 ? 25.125 20.344 3.805 1 96.75 65 ASP B N 1
ATOM 3980 C CA . ASP B 1 65 ? 26.531 20.406 4.152 1 96.75 65 ASP B CA 1
ATOM 3981 C C . ASP B 1 65 ? 27.219 19.062 3.945 1 96.75 65 ASP B C 1
ATOM 3983 O O . ASP B 1 65 ? 26.766 18.047 4.473 1 96.75 65 ASP B O 1
ATOM 3987 N N . VAL B 1 66 ? 28.328 19.016 3.26 1 95.62 66 VAL B N 1
ATOM 3988 C CA . VAL B 1 66 ? 29.031 17.797 2.881 1 95.62 66 VAL B CA 1
ATOM 3989 C C . VAL B 1 66 ? 29.453 17.031 4.137 1 95.62 66 VAL B C 1
ATOM 3991 O O . VAL B 1 66 ? 29.562 15.805 4.117 1 95.62 66 VAL B O 1
ATOM 3994 N N . ARG B 1 67 ? 29.734 17.766 5.219 1 94.5 67 ARG B N 1
ATOM 3995 C CA . ARG B 1 67 ? 30.172 17.141 6.465 1 94.5 67 ARG B CA 1
ATOM 3996 C C . ARG B 1 67 ? 29 16.469 7.18 1 94.5 67 ARG B C 1
ATOM 3998 O O . ARG B 1 67 ? 29.203 15.672 8.094 1 94.5 67 ARG B O 1
ATOM 4005 N N . ASN B 1 68 ? 27.672 16.703 6.801 1 95.38 68 ASN B N 1
ATOM 4006 C CA . ASN B 1 68 ? 26.469 16.109 7.383 1 95.38 68 ASN B CA 1
ATOM 4007 C C . ASN B 1 68 ? 26.109 14.805 6.691 1 95.38 68 ASN B C 1
ATOM 4009 O O . ASN B 1 68 ? 25.75 14.797 5.508 1 95.38 68 ASN B O 1
ATOM 4013 N N . ASP B 1 69 ? 26 13.727 7.375 1 93.56 69 ASP B N 1
ATOM 4014 C CA . ASP B 1 69 ? 25.797 12.406 6.785 1 93.56 69 ASP B CA 1
ATOM 4015 C C . ASP B 1 69 ? 24.312 12.055 6.719 1 93.56 69 ASP B C 1
ATOM 4017 O O . ASP B 1 69 ? 23.922 11.031 6.145 1 93.56 69 ASP B O 1
ATOM 4021 N N . THR B 1 70 ? 23.469 12.891 7.262 1 95.81 70 THR B N 1
ATOM 4022 C CA . THR B 1 70 ? 22.062 12.539 7.477 1 95.81 70 THR B CA 1
ATOM 4023 C C . THR B 1 70 ? 21.344 12.32 6.148 1 95.81 70 THR B C 1
ATOM 4025 O O . THR B 1 70 ? 20.562 11.375 6.004 1 95.81 70 THR B O 1
ATOM 4028 N N . LEU B 1 71 ? 21.609 13.188 5.168 1 97.06 71 LEU B N 1
ATOM 4029 C CA . LEU B 1 71 ? 20.938 13.07 3.879 1 97.06 71 LEU B CA 1
ATOM 4030 C C . LEU B 1 71 ? 21.266 11.734 3.221 1 97.06 71 LEU B C 1
ATOM 4032 O O . LEU B 1 71 ? 20.391 11.125 2.594 1 97.06 71 LEU B O 1
ATOM 4036 N N . LEU B 1 72 ? 22.5 11.258 3.357 1 95.19 72 LEU B N 1
ATOM 4037 C CA . LEU B 1 72 ? 22.953 10.055 2.67 1 95.19 72 LEU B CA 1
ATOM 4038 C C . LEU B 1 72 ? 22.688 8.812 3.512 1 95.19 72 LEU B C 1
ATOM 4040 O O . LEU B 1 72 ? 22.312 7.766 2.98 1 95.19 72 LEU B O 1
ATOM 4044 N N . LEU B 1 73 ? 22.797 8.914 4.887 1 94.06 73 LEU B N 1
ATOM 4045 C CA . LEU B 1 73 ? 22.859 7.711 5.715 1 94.06 73 LEU B CA 1
ATOM 4046 C C . LEU B 1 73 ? 21.766 7.723 6.773 1 94.06 73 LEU B C 1
ATOM 4048 O O . LEU B 1 73 ? 21.562 6.73 7.477 1 94.06 73 LEU B O 1
ATOM 4052 N N . GLY B 1 74 ? 21 8.789 6.875 1 94.06 74 GLY B N 1
ATOM 4053 C CA . GLY B 1 74 ? 20.047 8.969 7.969 1 94.06 74 GLY B CA 1
ATOM 4054 C C . GLY B 1 74 ? 18.984 7.891 8.016 1 94.06 74 GLY B C 1
ATOM 4055 O O . GLY B 1 74 ? 18.453 7.574 9.086 1 94.06 74 GLY B O 1
ATOM 4056 N N . HIS B 1 75 ? 18.625 7.266 6.848 1 95 75 HIS B N 1
ATOM 4057 C CA . HIS B 1 75 ? 17.562 6.273 6.77 1 95 75 HIS B CA 1
ATOM 4058 C C . HIS B 1 75 ? 18.016 4.926 7.316 1 95 75 HIS B C 1
ATOM 4060 O O . HIS B 1 75 ? 17.203 4.031 7.543 1 95 75 HIS B O 1
ATOM 4066 N N . ILE B 1 76 ? 19.328 4.766 7.547 1 92.81 76 ILE B N 1
ATOM 4067 C CA . ILE B 1 76 ? 19.891 3.502 8.023 1 92.81 76 ILE B CA 1
ATOM 4068 C C . ILE B 1 76 ? 20 3.533 9.547 1 92.81 76 ILE B C 1
ATOM 4070 O O . ILE B 1 76 ? 20.703 4.379 10.102 1 92.81 76 ILE B O 1
ATOM 4074 N N . SER B 1 77 ? 19.359 2.646 10.195 1 86.38 77 SER B N 1
ATOM 4075 C CA . SER B 1 77 ? 19.359 2.629 11.656 1 86.38 77 SER B CA 1
ATOM 4076 C C . SER B 1 77 ? 20.484 1.763 12.203 1 86.38 77 SER B C 1
ATOM 4078 O O . SER B 1 77 ? 21.078 2.08 13.234 1 86.38 77 SER B O 1
ATOM 4080 N N . SER B 1 78 ? 20.859 0.739 11.523 1 86.5 78 SER B N 1
ATOM 4081 C CA . SER B 1 78 ? 21.859 -0.216 11.977 1 86.5 78 SER B CA 1
ATOM 4082 C C . SER B 1 78 ? 23.266 0.32 11.75 1 86.5 78 SER B C 1
ATOM 4084 O O . SER B 1 78 ? 23.656 0.605 10.617 1 86.5 78 SER B O 1
ATOM 4086 N N . PRO B 1 79 ? 23.969 0.371 12.805 1 84.88 79 PRO B N 1
ATOM 4087 C CA . PRO B 1 79 ? 25.344 0.807 12.633 1 84.88 79 PRO B CA 1
ATOM 4088 C C . PRO B 1 79 ? 26.141 -0.103 11.695 1 84.88 79 PRO B C 1
ATOM 4090 O O . PRO B 1 79 ? 26.984 0.372 10.938 1 84.88 79 PRO B O 1
ATOM 4093 N N . GLU B 1 80 ? 25.797 -1.33 11.727 1 86.75 80 GLU B N 1
ATOM 4094 C CA . GLU B 1 80 ? 26.484 -2.285 10.859 1 86.75 80 GLU B CA 1
ATOM 4095 C C . GLU B 1 80 ? 26.172 -2.016 9.391 1 86.75 80 GLU B C 1
ATOM 4097 O O . GLU B 1 80 ? 27.078 -2.037 8.547 1 86.75 80 GLU B O 1
ATOM 4102 N N . GLU B 1 81 ? 24.938 -1.769 9.164 1 85.19 81 GLU B N 1
ATOM 4103 C CA . GLU B 1 81 ? 24.531 -1.475 7.789 1 85.19 81 GLU B CA 1
ATOM 4104 C C . GLU B 1 81 ? 25.172 -0.177 7.297 1 85.19 81 GLU B C 1
ATOM 4106 O O . GLU B 1 81 ? 25.547 -0.069 6.129 1 85.19 81 GLU B O 1
ATOM 4111 N N . ARG B 1 82 ? 25.266 0.763 8.133 1 85.56 82 ARG B N 1
ATOM 4112 C CA . ARG B 1 82 ? 25.875 2.039 7.789 1 85.56 82 ARG B CA 1
ATOM 4113 C C . ARG B 1 82 ? 27.344 1.854 7.414 1 85.56 82 ARG B C 1
ATOM 4115 O O . ARG B 1 82 ? 27.828 2.43 6.43 1 85.56 82 ARG B O 1
ATOM 4122 N N . GLN B 1 83 ? 27.984 1.048 8.227 1 84.38 83 GLN B N 1
ATOM 4123 C CA . GLN B 1 83 ? 29.406 0.788 7.984 1 84.38 83 GLN B CA 1
ATOM 4124 C C . GLN B 1 83 ? 29.609 0.037 6.672 1 84.38 83 GLN B C 1
ATOM 4126 O O . GLN B 1 83 ? 30.547 0.321 5.926 1 84.38 83 GLN B O 1
ATOM 4131 N N . THR B 1 84 ? 28.734 -0.866 6.43 1 82.62 84 THR B N 1
ATOM 4132 C CA . THR B 1 84 ? 28.812 -1.646 5.199 1 82.62 84 THR B CA 1
ATOM 4133 C C . THR B 1 84 ? 28.656 -0.745 3.979 1 82.62 84 THR B C 1
ATOM 4135 O O . THR B 1 84 ? 29.375 -0.892 2.994 1 82.62 84 THR B O 1
ATOM 4138 N N . LEU B 1 85 ? 27.734 0.135 4.043 1 82.44 85 LEU B N 1
ATOM 4139 C CA . LEU B 1 85 ? 27.5 1.043 2.928 1 82.44 85 LEU B CA 1
ATOM 4140 C C . LEU B 1 85 ? 28.688 1.97 2.715 1 82.44 85 LEU B C 1
ATOM 4142 O O . LEU B 1 85 ? 29.047 2.264 1.574 1 82.44 85 LEU B O 1
ATOM 4146 N N . GLN B 1 86 ? 29.219 2.348 3.783 1 79.81 86 GLN B N 1
ATOM 4147 C CA . GLN B 1 86 ? 30.344 3.287 3.719 1 79.81 86 GLN B CA 1
ATOM 4148 C C . GLN B 1 86 ? 31.609 2.604 3.203 1 79.81 86 GLN B C 1
ATOM 4150 O O . GLN B 1 86 ? 32.438 3.238 2.555 1 79.81 86 GLN B O 1
ATOM 4155 N N . ASN B 1 87 ? 31.672 1.295 3.49 1 78.19 87 ASN B N 1
ATOM 4156 C CA . ASN B 1 87 ? 32.875 0.555 3.123 1 78.19 87 ASN B CA 1
ATOM 4157 C C . ASN B 1 87 ? 32.719 -0.107 1.756 1 78.19 87 ASN B C 1
ATOM 4159 O O . ASN B 1 87 ? 33.719 -0.58 1.183 1 78.19 87 ASN B O 1
ATOM 4163 N N . ASN B 1 88 ? 31.531 -0.239 1.449 1 70.06 88 ASN B N 1
ATOM 4164 C CA . ASN B 1 88 ? 31.281 -0.927 0.187 1 70.06 88 ASN B CA 1
ATOM 4165 C C . ASN B 1 88 ? 31.891 -0.175 -0.991 1 70.06 88 ASN B C 1
ATOM 4167 O O . ASN B 1 88 ? 31.828 1.055 -1.047 1 70.06 88 ASN B O 1
ATOM 4171 N N . SER B 1 89 ? 32.594 -0.889 -1.736 1 63.94 89 SER B N 1
ATOM 4172 C CA . SER B 1 89 ? 33.281 -0.374 -2.922 1 63.94 89 SER B CA 1
ATOM 4173 C C . SER B 1 89 ? 32.281 -0.017 -4.02 1 63.94 89 SER B C 1
ATOM 4175 O O . SER B 1 89 ? 32.656 0.652 -4.992 1 63.94 89 SER B O 1
ATOM 4177 N N . THR B 1 90 ? 31.109 -0.51 -3.781 1 70.38 90 THR B N 1
ATOM 4178 C CA . THR B 1 90 ? 30.141 -0.212 -4.832 1 70.38 90 THR B CA 1
ATOM 4179 C C . THR B 1 90 ? 29.594 1.208 -4.684 1 70.38 90 THR B C 1
ATOM 4181 O O . THR B 1 90 ? 29.469 1.714 -3.568 1 70.38 90 THR B O 1
ATOM 4184 N N . GLN B 1 91 ? 29.5 1.793 -5.758 1 82.5 91 GLN B N 1
ATOM 4185 C CA . GLN B 1 91 ? 29.047 3.18 -5.809 1 82.5 91 GLN B CA 1
ATOM 4186 C C . GLN B 1 91 ? 27.609 3.307 -5.336 1 82.5 91 GLN B C 1
ATOM 4188 O O . GLN B 1 91 ? 26.734 2.553 -5.773 1 82.5 91 GLN B O 1
ATOM 4193 N N . ILE B 1 92 ? 27.453 4.172 -4.352 1 90.38 92 ILE B N 1
ATOM 4194 C CA . ILE B 1 92 ? 26.125 4.496 -3.867 1 90.38 92 ILE B CA 1
ATOM 4195 C C . ILE B 1 92 ? 25.344 5.246 -4.949 1 90.38 92 ILE B C 1
ATOM 4197 O O . ILE B 1 92 ? 25.906 6.113 -5.633 1 90.38 92 ILE B O 1
ATOM 4201 N N . LYS B 1 93 ? 24.109 4.801 -5.145 1 93.12 93 LYS B N 1
ATOM 4202 C CA . LYS B 1 93 ? 23.25 5.422 -6.148 1 93.12 93 LYS B CA 1
ATOM 4203 C C . LYS B 1 93 ? 22.031 6.082 -5.496 1 93.12 93 LYS B C 1
ATOM 4205 O O . LYS B 1 93 ? 21.438 5.527 -4.57 1 93.12 93 LYS B O 1
ATOM 4210 N N . ARG B 1 94 ? 21.766 7.34 -5.953 1 97.38 94 ARG B N 1
ATOM 4211 C CA . ARG B 1 94 ? 20.578 8.047 -5.461 1 97.38 94 ARG B CA 1
ATOM 4212 C C . ARG B 1 94 ? 19.828 8.727 -6.605 1 97.38 94 ARG B C 1
ATOM 4214 O O . ARG B 1 94 ? 20.453 9.297 -7.504 1 97.38 94 ARG B O 1
ATOM 4221 N N . PHE B 1 95 ? 18.547 8.555 -6.641 1 98.56 95 PHE B N 1
ATOM 4222 C CA . PHE B 1 95 ? 17.656 9.289 -7.523 1 98.56 95 PHE B CA 1
ATOM 4223 C C . PHE B 1 95 ? 16.906 10.375 -6.754 1 98.56 95 PHE B C 1
ATOM 4225 O O . PHE B 1 95 ? 16.219 10.078 -5.777 1 98.56 95 PHE B O 1
ATOM 4232 N N . ILE B 1 96 ? 17 11.625 -7.191 1 98.88 96 ILE B N 1
ATOM 4233 C CA . ILE B 1 96 ? 16.453 12.75 -6.453 1 98.88 96 ILE B CA 1
ATOM 4234 C C . ILE B 1 96 ? 15.359 13.43 -7.285 1 98.88 96 ILE B C 1
ATOM 4236 O O . ILE B 1 96 ? 15.602 13.82 -8.43 1 98.88 96 ILE B O 1
ATOM 4240 N N . VAL B 1 97 ? 14.195 13.477 -6.758 1 98.94 97 VAL B N 1
ATOM 4241 C CA . VAL B 1 97 ? 13.156 14.352 -7.297 1 98.94 97 VAL B CA 1
ATOM 4242 C C . VAL B 1 97 ? 13.086 15.633 -6.469 1 98.94 97 VAL B C 1
ATOM 4244 O O . VAL B 1 97 ? 12.93 15.586 -5.246 1 98.94 97 VAL B O 1
ATOM 4247 N N . ILE B 1 98 ? 13.273 16.75 -7.105 1 98.88 98 ILE B N 1
ATOM 4248 C CA . ILE B 1 98 ? 13.312 18.031 -6.395 1 98.88 98 ILE B CA 1
ATOM 4249 C C . ILE B 1 98 ? 12.328 19 -7.035 1 98.88 98 ILE B C 1
ATOM 4251 O O . ILE B 1 98 ? 12.219 19.078 -8.266 1 98.88 98 ILE B O 1
ATOM 4255 N N . ASP B 1 99 ? 11.523 19.625 -6.18 1 98.69 99 ASP B N 1
ATOM 4256 C CA . ASP B 1 99 ? 10.648 20.672 -6.703 1 98.69 99 ASP B CA 1
ATOM 4257 C C . ASP B 1 99 ? 11.445 21.703 -7.496 1 98.69 99 ASP B C 1
ATOM 4259 O O . ASP B 1 99 ? 12.523 22.125 -7.07 1 98.69 99 ASP B O 1
ATOM 4263 N N . GLU B 1 100 ? 10.898 22.141 -8.547 1 98.5 100 GLU B N 1
ATOM 4264 C CA . GLU B 1 100 ? 11.602 23.047 -9.461 1 98.5 100 GLU B CA 1
ATOM 4265 C C . GLU B 1 100 ? 12.016 24.328 -8.758 1 98.5 100 GLU B C 1
ATOM 4267 O O . GLU B 1 100 ? 13.125 24.828 -8.961 1 98.5 100 GLU B O 1
ATOM 4272 N N . ALA B 1 101 ? 11.141 24.938 -8 1 97.62 101 ALA B N 1
ATOM 4273 C CA . ALA B 1 101 ? 11.469 26.156 -7.27 1 97.62 101 ALA B CA 1
ATOM 4274 C C . ALA B 1 101 ? 12.609 25.922 -6.281 1 97.62 101 ALA B C 1
ATOM 4276 O O . ALA B 1 101 ? 13.477 26.781 -6.113 1 97.62 101 ALA B O 1
ATOM 4277 N N . VAL B 1 102 ? 12.602 24.781 -5.645 1 98.5 102 VAL B N 1
ATOM 4278 C CA . VAL B 1 102 ? 13.656 24.438 -4.699 1 98.5 102 VAL B CA 1
ATOM 4279 C C . VAL B 1 102 ? 14.961 24.188 -5.449 1 98.5 102 VAL B C 1
ATOM 4281 O O . VAL B 1 102 ? 16.031 24.578 -4.984 1 98.5 102 VAL B O 1
ATOM 4284 N N . ASN B 1 103 ? 14.852 23.547 -6.543 1 98.75 103 ASN B N 1
ATOM 4285 C CA . ASN B 1 103 ? 16.031 23.312 -7.363 1 98.75 103 ASN B CA 1
ATOM 4286 C C . ASN B 1 103 ? 16.703 24.625 -7.773 1 98.75 103 ASN B C 1
ATOM 4288 O O . ASN B 1 103 ? 17.922 24.719 -7.828 1 98.75 103 ASN B O 1
ATOM 4292 N N . ASN B 1 104 ? 15.922 25.578 -8.125 1 98.44 104 ASN B N 1
ATOM 4293 C CA . ASN B 1 104 ? 16.453 26.875 -8.508 1 98.44 104 ASN B CA 1
ATOM 4294 C C . ASN B 1 104 ? 17.25 27.516 -7.371 1 98.44 104 ASN B C 1
ATOM 4296 O O . ASN B 1 104 ? 18.203 28.25 -7.613 1 98.44 104 ASN B O 1
ATOM 4300 N N . LEU B 1 105 ? 16.891 27.266 -6.191 1 98.25 105 LEU B N 1
ATOM 4301 C CA . LEU B 1 105 ? 17.5 27.891 -5.023 1 98.25 105 LEU B CA 1
ATOM 4302 C C . LEU B 1 105 ? 18.641 27.031 -4.496 1 98.25 105 LEU B C 1
ATOM 4304 O O . LEU B 1 105 ? 19.688 27.562 -4.098 1 98.25 105 LEU B O 1
ATOM 4308 N N . TYR B 1 106 ? 18.422 25.656 -4.492 1 98.19 106 TYR B N 1
ATOM 4309 C CA . TYR B 1 106 ? 19.328 24.797 -3.736 1 98.19 106 TYR B CA 1
ATOM 4310 C C . TYR B 1 106 ? 19.953 23.734 -4.637 1 98.19 106 TYR B C 1
ATOM 4312 O O . TYR B 1 106 ? 20.781 22.938 -4.191 1 98.19 106 TYR B O 1
ATOM 4320 N N . GLY B 1 107 ? 19.578 23.641 -5.887 1 98.38 107 GLY B N 1
ATOM 4321 C CA . GLY B 1 107 ? 20.016 22.594 -6.789 1 98.38 107 GLY B CA 1
ATOM 4322 C C . GLY B 1 107 ? 21.531 22.453 -6.855 1 98.38 107 GLY B C 1
ATOM 4323 O O . GLY B 1 107 ? 22.047 21.328 -6.875 1 98.38 107 GLY B O 1
ATOM 4324 N N . SER B 1 108 ? 22.25 23.562 -6.906 1 98.38 108 SER B N 1
ATOM 4325 C CA . SER B 1 108 ? 23.703 23.547 -6.969 1 98.38 108 SER B CA 1
ATOM 4326 C C . SER B 1 108 ? 24.312 22.922 -5.715 1 98.38 108 SER B C 1
ATOM 4328 O O . SER B 1 108 ? 25.297 22.188 -5.789 1 98.38 108 SER B O 1
ATOM 4330 N N . GLN B 1 109 ? 23.703 23.25 -4.578 1 98.38 109 GLN B N 1
ATOM 4331 C CA . GLN B 1 109 ? 24.188 22.688 -3.324 1 98.38 109 GLN B CA 1
ATOM 4332 C C . GLN B 1 109 ? 23.922 21.188 -3.258 1 98.38 109 GLN B C 1
ATOM 4334 O O . GLN B 1 109 ? 24.719 20.422 -2.713 1 98.38 109 GLN B O 1
ATOM 4339 N N . VAL B 1 110 ? 22.781 20.766 -3.793 1 98.69 110 VAL B N 1
ATOM 4340 C CA . VAL B 1 110 ? 22.453 19.344 -3.83 1 98.69 110 VAL B CA 1
ATOM 4341 C C . VAL B 1 110 ? 23.469 18.594 -4.676 1 98.69 110 VAL B C 1
ATOM 4343 O O . VAL B 1 110 ? 24 17.562 -4.258 1 98.69 110 VAL B O 1
ATOM 4346 N N . LYS B 1 111 ? 23.75 19.125 -5.824 1 98.44 111 LYS B N 1
ATOM 4347 C CA . LYS B 1 111 ? 24.766 18.516 -6.699 1 98.44 111 LYS B CA 1
ATOM 4348 C C . LYS B 1 111 ? 26.125 18.438 -6.008 1 98.44 111 LYS B C 1
ATOM 4350 O O . LYS B 1 111 ? 26.781 17.406 -6.039 1 98.44 111 LYS B O 1
ATOM 4355 N N . ALA B 1 112 ? 26.5 19.531 -5.383 1 98.5 112 ALA B N 1
ATOM 4356 C CA . ALA B 1 112 ? 27.797 19.594 -4.707 1 98.5 112 ALA B CA 1
ATOM 4357 C C . ALA B 1 112 ? 27.891 18.562 -3.596 1 98.5 112 ALA B C 1
ATOM 4359 O O . ALA B 1 112 ? 28.938 17.953 -3.395 1 98.5 112 ALA B O 1
ATOM 4360 N N . TYR B 1 113 ? 26.797 18.391 -2.896 1 98.44 113 TYR B N 1
ATOM 4361 C CA . TYR B 1 113 ? 26.75 17.422 -1.806 1 98.44 113 TYR B CA 1
ATOM 4362 C C . TYR B 1 113 ? 27.031 16.016 -2.312 1 98.44 113 TYR B C 1
ATOM 4364 O O . TYR B 1 113 ? 27.906 15.32 -1.777 1 98.44 113 TYR B O 1
ATOM 4372 N N . PHE B 1 114 ? 26.359 15.586 -3.385 1 97.81 114 PHE B N 1
ATOM 4373 C CA . PHE B 1 114 ? 26.469 14.219 -3.873 1 97.81 114 PHE B CA 1
ATOM 4374 C C . PHE B 1 114 ? 27.781 14.023 -4.633 1 97.81 114 PHE B C 1
ATOM 4376 O O . PHE B 1 114 ? 28.375 12.945 -4.59 1 97.81 114 PHE B O 1
ATOM 4383 N N . ASP B 1 115 ? 28.25 15.102 -5.328 1 97.69 115 ASP B N 1
ATOM 4384 C CA . ASP B 1 115 ? 29.547 15.023 -5.988 1 97.69 115 ASP B CA 1
ATOM 4385 C C . ASP B 1 115 ? 30.672 14.805 -4.977 1 97.69 115 ASP B C 1
ATOM 4387 O O . ASP B 1 115 ? 31.531 13.945 -5.172 1 97.69 115 ASP B O 1
ATOM 4391 N N . ALA B 1 116 ? 30.609 15.57 -3.943 1 97 116 ALA B N 1
ATOM 4392 C CA . ALA B 1 116 ? 31.656 15.508 -2.93 1 97 116 ALA B CA 1
ATOM 4393 C C . ALA B 1 116 ? 31.688 14.141 -2.258 1 97 116 ALA B C 1
ATOM 4395 O O . ALA B 1 116 ? 32.75 13.68 -1.815 1 97 116 ALA B O 1
ATOM 4396 N N . ARG B 1 117 ? 30.609 13.508 -2.277 1 93.88 117 ARG B N 1
ATOM 4397 C CA . ARG B 1 117 ? 30.516 12.227 -1.588 1 93.88 117 ARG B CA 1
ATOM 4398 C C . ARG B 1 117 ? 30.609 11.062 -2.57 1 93.88 117 ARG B C 1
ATOM 4400 O O . ARG B 1 117 ? 30.359 9.914 -2.211 1 93.88 117 ARG B O 1
ATOM 4407 N N . LYS B 1 118 ? 30.844 11.305 -3.824 1 94 118 LYS B N 1
ATOM 4408 C CA . LYS B 1 118 ? 31.094 10.344 -4.895 1 94 118 LYS B CA 1
ATOM 4409 C C . LYS B 1 118 ? 29.906 9.406 -5.094 1 94 118 LYS B C 1
ATOM 4411 O O . LYS B 1 118 ? 30.078 8.195 -5.219 1 94 118 LYS B O 1
ATOM 4416 N N . VAL B 1 119 ? 28.766 9.961 -4.988 1 95.31 119 VAL B N 1
ATOM 4417 C CA . VAL B 1 119 ? 27.516 9.242 -5.23 1 95.31 119 VAL B CA 1
ATOM 4418 C C . VAL B 1 119 ? 27.125 9.367 -6.699 1 95.31 119 VAL B C 1
ATOM 4420 O O . VAL B 1 119 ? 27.25 10.438 -7.293 1 95.31 119 VAL B O 1
ATOM 4423 N N . THR B 1 120 ? 26.781 8.219 -7.344 1 96.19 120 THR B N 1
ATOM 4424 C CA . THR B 1 120 ? 26.125 8.289 -8.641 1 96.19 120 THR B CA 1
ATOM 4425 C C . THR B 1 120 ? 24.672 8.727 -8.484 1 96.19 120 THR B C 1
ATOM 4427 O O . THR B 1 120 ? 23.906 8.102 -7.738 1 96.19 120 THR B O 1
ATOM 4430 N N . TYR B 1 121 ? 24.312 9.852 -9.164 1 97.62 121 TYR B N 1
ATOM 4431 C CA . TYR B 1 121 ? 22.984 10.367 -8.898 1 97.62 121 TYR B CA 1
ATOM 4432 C C . TYR B 1 121 ? 22.359 10.938 -10.172 1 97.62 121 TYR B C 1
ATOM 4434 O O . TYR B 1 121 ? 23.047 11.148 -11.164 1 97.62 121 TYR B O 1
ATOM 4442 N N . ARG B 1 122 ? 21.062 11.039 -10.125 1 98.31 122 ARG B N 1
ATOM 4443 C CA . ARG B 1 122 ? 20.25 11.789 -11.086 1 98.31 122 ARG B CA 1
ATOM 4444 C C . ARG B 1 122 ? 19.281 12.711 -10.367 1 98.31 122 ARG B C 1
ATOM 4446 O O . ARG B 1 122 ? 18.594 12.297 -9.438 1 98.31 122 ARG B O 1
ATOM 4453 N N . ILE B 1 123 ? 19.312 13.961 -10.703 1 98.69 123 ILE B N 1
ATOM 4454 C CA . ILE B 1 123 ? 18.359 14.945 -10.172 1 98.69 123 ILE B CA 1
ATOM 4455 C C . ILE B 1 123 ? 17.281 15.227 -11.211 1 98.69 123 ILE B C 1
ATOM 4457 O O . ILE B 1 123 ? 17.578 15.523 -12.375 1 98.69 123 ILE B O 1
ATOM 4461 N N . LEU B 1 124 ? 16.031 15.07 -10.812 1 98.81 124 LEU B N 1
ATOM 4462 C CA . LEU B 1 124 ? 14.883 15.344 -11.656 1 98.81 124 LEU B CA 1
ATOM 4463 C C . LEU B 1 124 ? 14.07 16.516 -11.117 1 98.81 124 LEU B C 1
ATOM 4465 O O . LEU B 1 124 ? 13.18 16.328 -10.289 1 98.81 124 LEU B O 1
ATOM 4469 N N . PRO B 1 125 ? 14.391 17.75 -11.531 1 98.69 125 PRO B N 1
ATOM 4470 C CA . PRO B 1 125 ? 13.555 18.891 -11.156 1 98.69 125 PRO B CA 1
ATOM 4471 C C . PRO B 1 125 ? 12.188 18.859 -11.836 1 98.69 125 PRO B C 1
ATOM 4473 O O . PRO B 1 125 ? 12.102 18.641 -13.055 1 98.69 125 PRO B O 1
ATOM 4476 N N . LEU B 1 126 ? 11.141 18.984 -11.117 1 98.25 126 LEU B N 1
ATOM 4477 C CA . LEU B 1 126 ? 9.789 19 -11.664 1 98.25 126 LEU B CA 1
ATOM 4478 C C . LEU B 1 126 ? 8.93 20.062 -10.961 1 98.25 126 LEU B C 1
ATOM 4480 O O . LEU B 1 126 ? 9.047 20.25 -9.75 1 98.25 126 LEU B O 1
ATOM 4484 N N . PRO B 1 127 ? 8.156 20.766 -11.742 1 97.56 127 PRO B N 1
ATOM 4485 C CA . PRO B 1 127 ? 7.156 21.594 -11.062 1 97.56 127 PRO B CA 1
ATOM 4486 C C . PRO B 1 127 ? 6.125 20.75 -10.305 1 97.56 127 PRO B C 1
ATOM 4488 O O . PRO B 1 127 ? 5.547 19.828 -10.867 1 97.56 127 PRO B O 1
ATOM 4491 N N . THR B 1 128 ? 5.938 20.984 -9.055 1 96.25 128 THR B N 1
ATOM 4492 C CA . THR B 1 128 ? 4.965 20.266 -8.242 1 96.25 128 THR B CA 1
ATOM 4493 C C . THR B 1 128 ? 3.961 21.219 -7.609 1 96.25 128 THR B C 1
ATOM 4495 O O . THR B 1 128 ? 4.27 21.891 -6.617 1 96.25 128 THR B O 1
ATOM 4498 N N . THR B 1 129 ? 2.84 21.297 -8.109 1 95.56 129 THR B N 1
ATOM 4499 C CA . THR B 1 129 ? 1.72 22.094 -7.641 1 95.56 129 THR B CA 1
ATOM 4500 C C . THR B 1 129 ? 0.475 21.234 -7.449 1 95.56 129 THR B C 1
ATOM 4502 O O . THR B 1 129 ? 0.416 20.109 -7.93 1 95.56 129 THR B O 1
ATOM 4505 N N . GLU B 1 130 ? -0.448 21.781 -6.762 1 95.06 130 GLU B N 1
ATOM 4506 C CA . GLU B 1 130 ? -1.689 21.047 -6.566 1 95.06 130 GLU B CA 1
ATOM 4507 C C . GLU B 1 130 ? -2.387 20.766 -7.895 1 95.06 130 GLU B C 1
ATOM 4509 O O . GLU B 1 130 ? -3.047 19.75 -8.062 1 95.06 130 GLU B O 1
ATOM 4514 N N . GLN B 1 131 ? -2.221 21.609 -8.844 1 93.81 131 GLN B N 1
ATOM 4515 C CA . GLN B 1 131 ? -2.867 21.5 -10.148 1 93.81 131 GLN B CA 1
ATOM 4516 C C . GLN B 1 131 ? -2.32 20.328 -10.938 1 93.81 131 GLN B C 1
ATOM 4518 O O . GLN B 1 131 ? -3.055 19.672 -11.695 1 93.81 131 GLN B O 1
ATOM 4523 N N . ASN B 1 132 ? -1.059 20.062 -10.758 1 95.81 132 ASN B N 1
ATOM 4524 C CA . ASN B 1 132 ? -0.488 18.969 -11.547 1 95.81 132 ASN B CA 1
ATOM 4525 C C . ASN B 1 132 ? -0.243 17.719 -10.688 1 95.81 132 ASN B C 1
ATOM 4527 O O . ASN B 1 132 ? 0.495 16.828 -11.086 1 95.81 132 ASN B O 1
ATOM 4531 N N . LYS B 1 133 ? -0.723 17.781 -9.508 1 97.62 133 LYS B N 1
ATOM 4532 C CA . LYS B 1 133 ? -0.665 16.625 -8.617 1 97.62 133 LYS B CA 1
ATOM 4533 C C . LYS B 1 133 ? -1.55 15.5 -9.125 1 97.62 133 LYS B C 1
ATOM 4535 O O . LYS B 1 133 ? -2.672 15.32 -8.648 1 97.62 133 LYS B O 1
ATOM 4540 N N . SER B 1 134 ? -1.049 14.664 -10 1 97.56 134 SER B N 1
ATOM 4541 C CA . SER B 1 134 ? -1.843 13.68 -10.727 1 97.56 134 SER B CA 1
ATOM 4542 C C . SER B 1 134 ? -1.037 12.422 -11.008 1 97.56 134 SER B C 1
ATOM 4544 O O . SER B 1 134 ? 0.176 12.391 -10.789 1 97.56 134 SER B O 1
ATOM 4546 N N . MET B 1 135 ? -1.739 11.445 -11.617 1 97.69 135 MET B N 1
ATOM 4547 C CA . MET B 1 135 ? -1.08 10.195 -11.992 1 97.69 135 MET B CA 1
ATOM 4548 C C . MET B 1 135 ? -0.127 10.414 -13.164 1 97.69 135 MET B C 1
ATOM 4550 O O . MET B 1 135 ? 0.856 9.688 -13.312 1 97.69 135 MET B O 1
ATOM 4554 N N . THR B 1 136 ? -0.385 11.375 -13.93 1 97.5 136 THR B N 1
ATOM 4555 C CA . THR B 1 136 ? 0.516 11.703 -15.031 1 97.5 136 THR B CA 1
ATOM 4556 C C . THR B 1 136 ? 1.899 12.078 -14.508 1 97.5 136 THR B C 1
ATOM 4558 O O . THR B 1 136 ? 2.91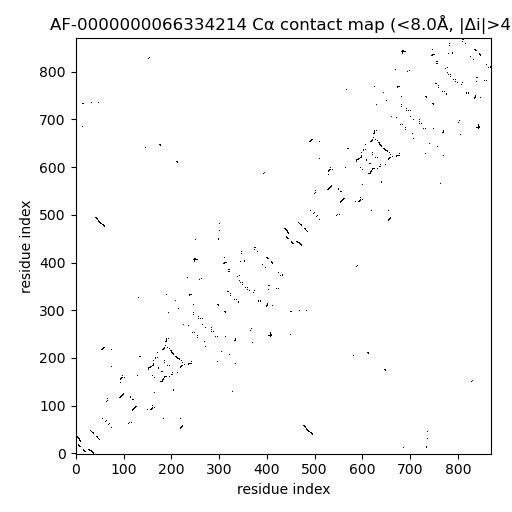4 11.602 -15.023 1 97.5 136 THR B O 1
ATOM 4561 N N . LEU B 1 137 ? 1.894 12.898 -13.508 1 98.31 137 LEU B N 1
ATOM 4562 C CA . LEU B 1 137 ? 3.158 13.297 -12.891 1 98.31 137 LEU B CA 1
ATOM 4563 C C . LEU B 1 137 ? 3.852 12.094 -12.258 1 98.31 137 LEU B C 1
ATOM 4565 O O . LEU B 1 137 ? 5.066 11.938 -12.375 1 98.31 137 LEU B O 1
ATOM 4569 N N . VAL B 1 138 ? 3.117 11.227 -11.609 1 98.69 138 VAL B N 1
ATOM 4570 C CA . VAL B 1 138 ? 3.656 10.016 -10.992 1 98.69 138 VAL B CA 1
ATOM 4571 C C . VAL B 1 138 ? 4.316 9.141 -12.055 1 98.69 138 VAL B C 1
ATOM 4573 O O . VAL B 1 138 ? 5.438 8.664 -11.867 1 98.69 138 VAL B O 1
ATOM 4576 N N . THR B 1 139 ? 3.615 8.969 -13.172 1 97.94 139 THR B N 1
ATOM 4577 C CA . THR B 1 139 ? 4.113 8.117 -14.242 1 97.94 139 THR B CA 1
ATOM 4578 C C . THR B 1 139 ? 5.402 8.68 -14.828 1 97.94 139 THR B C 1
ATOM 4580 O O . THR B 1 139 ? 6.328 7.934 -15.148 1 97.94 139 THR B O 1
ATOM 4583 N N . LEU B 1 140 ? 5.453 9.969 -14.945 1 98.19 140 LEU B N 1
ATOM 4584 C CA . LEU B 1 140 ? 6.66 10.617 -15.438 1 98.19 140 LEU B CA 1
ATOM 4585 C C . LEU B 1 140 ? 7.852 10.32 -14.531 1 98.19 140 LEU B C 1
ATOM 4587 O O . LEU B 1 140 ? 8.938 10 -15.016 1 98.19 140 LEU B O 1
ATOM 4591 N N . ILE B 1 141 ? 7.664 10.422 -13.297 1 98.75 141 ILE B N 1
ATOM 4592 C CA . ILE B 1 141 ? 8.719 10.148 -12.32 1 98.75 141 ILE B CA 1
ATOM 4593 C C . ILE B 1 141 ? 9.141 8.68 -12.422 1 98.75 141 ILE B C 1
ATOM 4595 O O . ILE B 1 141 ? 10.336 8.375 -12.438 1 98.75 141 ILE B O 1
ATOM 4599 N N . LEU B 1 142 ? 8.172 7.801 -12.578 1 98.5 142 LEU B N 1
ATOM 4600 C CA . LEU B 1 142 ? 8.43 6.367 -12.641 1 98.5 142 LEU B CA 1
ATOM 4601 C C . LEU B 1 142 ? 9.266 6.023 -13.875 1 98.5 142 LEU B C 1
ATOM 4603 O O . LEU B 1 142 ? 10.148 5.172 -13.805 1 98.5 142 LEU B O 1
ATOM 4607 N N . GLU B 1 143 ? 8.961 6.652 -14.977 1 98.44 143 GLU B N 1
ATOM 4608 C CA . GLU B 1 143 ? 9.742 6.422 -16.188 1 98.44 143 GLU B CA 1
ATOM 4609 C C . GLU B 1 143 ? 11.211 6.77 -15.984 1 98.44 143 GLU B C 1
ATOM 4611 O O . GLU B 1 143 ? 12.094 6.02 -16.391 1 98.44 143 GLU B O 1
ATOM 4616 N N . GLU B 1 144 ? 11.438 7.898 -15.305 1 98.56 144 GLU B N 1
ATOM 4617 C CA . GLU B 1 144 ? 12.805 8.344 -15.078 1 98.56 144 GLU B CA 1
ATOM 4618 C C . GLU B 1 144 ? 13.523 7.434 -14.078 1 98.56 144 GLU B C 1
ATOM 4620 O O . GLU B 1 144 ? 14.711 7.16 -14.227 1 98.56 144 GLU B O 1
ATOM 4625 N N . ILE B 1 145 ? 12.828 6.984 -13.078 1 97.75 145 ILE B N 1
ATOM 4626 C CA . ILE B 1 145 ? 13.383 6.047 -12.109 1 97.75 145 ILE B CA 1
ATOM 4627 C C . ILE B 1 145 ? 13.789 4.754 -12.82 1 97.75 145 ILE B C 1
ATOM 4629 O O . ILE B 1 145 ? 14.875 4.23 -12.594 1 97.75 145 ILE B O 1
ATOM 4633 N N . HIS B 1 146 ? 12.875 4.281 -13.633 1 96.44 146 HIS B N 1
ATOM 4634 C CA . HIS B 1 146 ? 13.109 3.035 -14.344 1 96.44 146 HIS B CA 1
ATOM 4635 C C . HIS B 1 146 ? 14.336 3.143 -15.25 1 96.44 146 HIS B C 1
ATOM 4637 O O . HIS B 1 146 ? 15.148 2.221 -15.305 1 96.44 146 HIS B O 1
ATOM 4643 N N . LYS B 1 147 ? 14.5 4.273 -15.953 1 96.5 147 LYS B N 1
ATOM 4644 C CA . LYS B 1 147 ? 15.633 4.496 -16.844 1 96.5 147 LYS B CA 1
ATOM 4645 C C . LYS B 1 147 ? 16.938 4.559 -16.078 1 96.5 147 LYS B C 1
ATOM 4647 O O . LYS B 1 147 ? 17.969 4.059 -16.531 1 96.5 147 LYS B O 1
ATOM 4652 N N . PHE B 1 148 ? 16.891 5.172 -14.914 1 95.69 148 PHE B N 1
ATOM 4653 C CA . PHE B 1 148 ? 18.078 5.328 -14.094 1 95.69 148 PHE B CA 1
ATOM 4654 C C . PHE B 1 148 ? 18.484 3.992 -13.484 1 95.69 148 PHE B C 1
ATOM 4656 O O . PHE B 1 148 ? 19.688 3.705 -13.352 1 95.69 148 PHE B O 1
ATOM 4663 N N . GLY B 1 149 ? 17.453 3.209 -13.109 1 91.19 149 GLY B N 1
ATOM 4664 C CA . GLY B 1 149 ? 17.734 1.911 -12.516 1 91.19 149 GLY B CA 1
ATOM 4665 C C . GLY B 1 149 ? 18.203 2.006 -11.078 1 91.19 149 GLY B C 1
ATOM 4666 O O . GLY B 1 149 ? 19.281 2.545 -10.812 1 91.19 149 GLY B O 1
ATOM 4667 N N . ILE B 1 150 ? 17.375 1.652 -10.172 1 90.38 150 ILE B N 1
ATOM 4668 C CA . ILE B 1 150 ? 17.75 1.649 -8.758 1 90.38 150 ILE B CA 1
ATOM 4669 C C . ILE B 1 150 ? 17.484 0.271 -8.164 1 90.38 150 ILE B C 1
ATOM 4671 O O . ILE B 1 150 ? 16.656 -0.49 -8.68 1 90.38 150 ILE B O 1
ATOM 4675 N N . ASP B 1 151 ? 18.219 0.041 -7.098 1 87.62 151 ASP B N 1
ATOM 4676 C CA . ASP B 1 151 ? 17.922 -1.157 -6.324 1 87.62 151 ASP B CA 1
ATOM 4677 C C . ASP B 1 151 ? 16.656 -0.963 -5.484 1 87.62 151 ASP B C 1
ATOM 4679 O O . ASP B 1 151 ? 16.5 0.054 -4.805 1 87.62 151 ASP B O 1
ATOM 4683 N N . ARG B 1 152 ? 15.789 -1.888 -5.523 1 87 152 ARG B N 1
ATOM 4684 C CA . ARG B 1 152 ? 14.461 -1.73 -4.949 1 87 152 ARG B CA 1
ATOM 4685 C C . ARG B 1 152 ? 14.508 -1.806 -3.426 1 87 152 ARG B C 1
ATOM 4687 O O . ARG B 1 152 ? 13.523 -1.504 -2.752 1 87 152 ARG B O 1
ATOM 4694 N N . ARG B 1 153 ? 15.648 -2.162 -2.797 1 86.31 153 ARG B N 1
ATOM 4695 C CA . ARG B 1 153 ? 15.664 -2.354 -1.351 1 86.31 153 ARG B CA 1
ATOM 4696 C C . ARG B 1 153 ? 16.656 -1.403 -0.685 1 86.31 153 ARG B C 1
ATOM 4698 O O . ARG B 1 153 ? 16.469 -1.002 0.464 1 86.31 153 ARG B O 1
ATOM 4705 N N . THR B 1 154 ? 17.703 -1.071 -1.403 1 87.38 154 THR B N 1
ATOM 4706 C CA . THR B 1 154 ? 18.797 -0.409 -0.711 1 87.38 154 THR B CA 1
ATOM 4707 C C . THR B 1 154 ? 19.016 1.003 -1.252 1 87.38 154 THR B C 1
ATOM 4709 O O . THR B 1 154 ? 19.781 1.778 -0.694 1 87.38 154 THR B O 1
ATOM 4712 N N . GLU B 1 155 ? 18.375 1.344 -2.287 1 92.88 155 GLU B N 1
ATOM 4713 C CA . GLU B 1 155 ? 18.562 2.654 -2.898 1 92.88 155 GLU B CA 1
ATOM 4714 C C . GLU B 1 155 ? 17.281 3.473 -2.871 1 92.88 155 GLU B C 1
ATOM 4716 O O . GLU B 1 155 ? 16.5 3.461 -3.832 1 92.88 155 GLU B O 1
ATOM 4721 N N . PRO B 1 156 ? 17.094 4.258 -1.858 1 97.19 156 PRO B N 1
ATOM 4722 C CA . PRO B 1 156 ? 15.852 5.039 -1.737 1 97.19 156 PRO B CA 1
ATOM 4723 C C . PRO B 1 156 ? 15.797 6.215 -2.711 1 97.19 156 PRO B C 1
ATOM 4725 O O . PRO B 1 156 ? 16.828 6.812 -3.021 1 97.19 156 PRO B O 1
ATOM 4728 N N . ILE B 1 157 ? 14.625 6.516 -3.164 1 98.69 157 ILE B N 1
ATOM 4729 C CA . ILE B 1 157 ? 14.336 7.746 -3.893 1 98.69 157 ILE B CA 1
ATOM 4730 C C . ILE B 1 157 ? 14.25 8.914 -2.912 1 98.69 157 ILE B C 1
ATOM 4732 O O . ILE B 1 157 ? 13.648 8.789 -1.843 1 98.69 157 ILE B O 1
ATOM 4736 N N . ILE B 1 158 ? 14.852 10.047 -3.203 1 98.88 158 ILE B N 1
ATOM 4737 C CA . ILE B 1 158 ? 14.82 11.188 -2.301 1 98.88 158 ILE B CA 1
ATOM 4738 C C . ILE B 1 158 ? 13.922 12.281 -2.877 1 98.88 158 ILE B C 1
ATOM 4740 O O . ILE B 1 158 ? 14.133 12.734 -4.004 1 98.88 158 ILE B O 1
ATOM 4744 N N . ALA B 1 159 ? 12.938 12.648 -2.188 1 98.94 159 ALA B N 1
ATOM 4745 C CA . ALA B 1 159 ? 12.062 13.766 -2.545 1 98.94 159 ALA B CA 1
ATOM 4746 C C . ALA B 1 159 ? 12.43 15.023 -1.765 1 98.94 159 ALA B C 1
ATOM 4748 O O . ALA B 1 159 ? 12.469 15.008 -0.532 1 98.94 159 ALA B O 1
ATOM 4749 N N . ILE B 1 160 ? 12.711 16.094 -2.422 1 98.88 160 ILE B N 1
ATOM 4750 C CA . ILE B 1 160 ? 13.039 17.375 -1.801 1 98.88 160 ILE B CA 1
ATOM 4751 C C . ILE B 1 160 ? 12.055 18.453 -2.262 1 98.88 160 ILE B C 1
ATOM 4753 O O . ILE B 1 160 ? 12.055 18.844 -3.428 1 98.88 160 ILE B O 1
ATOM 4757 N N . GLY B 1 161 ? 11.203 18.891 -1.414 1 98.69 161 GLY B N 1
ATOM 4758 C CA . GLY B 1 161 ? 10.219 19.875 -1.807 1 98.69 161 GLY B CA 1
ATOM 4759 C C . GLY B 1 161 ? 9.078 20.016 -0.811 1 98.69 161 GLY B C 1
ATOM 4760 O O . GLY B 1 161 ? 9.227 19.672 0.361 1 98.69 161 GLY B O 1
ATOM 4761 N N . GLY B 1 162 ? 8.039 20.672 -1.209 1 98.06 162 GLY B N 1
ATOM 4762 C CA . GLY B 1 162 ? 6.848 20.797 -0.382 1 98.06 162 GLY B CA 1
ATOM 4763 C C . GLY B 1 162 ? 6.004 19.547 -0.347 1 98.06 162 GLY B C 1
ATOM 4764 O O . GLY B 1 162 ? 6.461 18.469 -0.75 1 98.06 162 GLY B O 1
ATOM 4765 N N . GLY B 1 163 ? 4.805 19.688 0.163 1 97.81 163 GLY B N 1
ATOM 4766 C CA . GLY B 1 163 ? 3.924 18.547 0.384 1 97.81 163 GLY B CA 1
ATOM 4767 C C . GLY B 1 163 ? 3.535 17.844 -0.899 1 97.81 163 GLY B C 1
ATOM 4768 O O . GLY B 1 163 ? 3.465 16.609 -0.938 1 97.81 163 GLY B O 1
ATOM 4769 N N . VAL B 1 164 ? 3.246 18.625 -1.937 1 97.88 164 VAL B N 1
ATOM 4770 C CA . VAL B 1 164 ? 2.84 18.031 -3.203 1 97.88 164 VAL B CA 1
ATOM 4771 C C . VAL B 1 164 ? 3.963 17.141 -3.74 1 97.88 164 VAL B C 1
ATOM 4773 O O . VAL B 1 164 ? 3.721 16 -4.156 1 97.88 164 VAL B O 1
ATOM 4776 N N . CYS B 1 165 ? 5.191 17.625 -3.738 1 98.69 165 CYS B N 1
ATOM 4777 C CA . CYS B 1 165 ? 6.352 16.859 -4.188 1 98.69 165 CYS B CA 1
ATOM 4778 C C . CYS B 1 165 ? 6.512 15.578 -3.377 1 98.69 165 CYS B C 1
ATOM 4780 O O . CYS B 1 165 ? 6.684 14.5 -3.945 1 98.69 165 CYS B O 1
ATOM 4782 N N . LEU B 1 166 ? 6.426 15.719 -2.078 1 98.81 166 LEU B N 1
ATOM 4783 C CA . LEU B 1 166 ? 6.609 14.578 -1.188 1 98.81 166 LEU B CA 1
ATOM 4784 C C . LEU B 1 166 ? 5.531 13.523 -1.422 1 98.81 166 LEU B C 1
ATOM 4786 O O . LEU B 1 166 ? 5.82 12.328 -1.44 1 98.81 166 LEU B O 1
ATOM 4790 N N . ASP B 1 167 ? 4.305 13.945 -1.64 1 98.56 167 ASP B N 1
ATOM 4791 C CA . ASP B 1 167 ? 3.188 13.031 -1.853 1 98.56 167 ASP B CA 1
ATOM 4792 C C . ASP B 1 167 ? 3.35 12.258 -3.158 1 98.56 167 ASP B C 1
ATOM 4794 O O . ASP B 1 167 ? 3.188 11.031 -3.186 1 98.56 167 ASP B O 1
ATOM 4798 N N . VAL B 1 168 ? 3.652 12.992 -4.207 1 98.81 168 VAL B N 1
ATOM 4799 C CA . VAL B 1 168 ? 3.725 12.391 -5.535 1 98.81 168 VAL B CA 1
ATOM 4800 C C . VAL B 1 168 ? 4.887 11.398 -5.59 1 98.81 168 VAL B C 1
ATOM 4802 O O . VAL B 1 168 ? 4.742 10.297 -6.117 1 98.81 168 VAL B O 1
ATOM 4805 N N . VAL B 1 169 ? 6.004 11.758 -5.027 1 98.88 169 VAL B N 1
ATOM 4806 C CA . VAL B 1 169 ? 7.168 10.875 -5.031 1 98.88 169 VAL B CA 1
ATOM 4807 C C . VAL B 1 169 ? 6.898 9.664 -4.145 1 98.88 169 VAL B C 1
ATOM 4809 O O . VAL B 1 169 ? 7.297 8.547 -4.48 1 98.88 169 VAL B O 1
ATOM 4812 N N . GLY B 1 170 ? 6.27 9.898 -2.99 1 98.75 170 GLY B N 1
ATOM 4813 C CA . GLY B 1 170 ? 5.895 8.781 -2.141 1 98.75 170 GLY B CA 1
ATOM 4814 C C . GLY B 1 170 ? 5.016 7.766 -2.848 1 98.75 170 GLY B C 1
ATOM 4815 O O . GLY B 1 170 ? 5.219 6.559 -2.705 1 98.75 170 GLY B O 1
ATOM 4816 N N . LEU B 1 171 ? 4.047 8.281 -3.598 1 98.88 171 LEU B N 1
ATOM 4817 C CA . LEU B 1 171 ? 3.184 7.367 -4.336 1 98.88 171 LEU B CA 1
ATOM 4818 C C . LEU B 1 171 ? 3.971 6.629 -5.418 1 98.88 171 LEU B C 1
ATOM 4820 O O . LEU B 1 171 ? 3.805 5.422 -5.594 1 98.88 171 LEU B O 1
ATOM 4824 N N . ALA B 1 172 ? 4.82 7.336 -6.133 1 98.81 172 ALA B N 1
ATOM 4825 C CA . ALA B 1 172 ? 5.664 6.699 -7.145 1 98.81 172 ALA B CA 1
ATOM 4826 C C . ALA B 1 172 ? 6.5 5.578 -6.531 1 98.81 172 ALA B C 1
ATOM 4828 O O . ALA B 1 172 ? 6.551 4.469 -7.062 1 98.81 172 ALA B O 1
ATOM 4829 N N . ALA B 1 173 ? 7.105 5.871 -5.438 1 98.62 173 ALA B N 1
ATOM 4830 C CA . ALA B 1 173 ? 7.953 4.898 -4.758 1 98.62 173 ALA B CA 1
ATOM 4831 C C . ALA B 1 173 ? 7.145 3.691 -4.293 1 98.62 173 ALA B C 1
ATOM 4833 O O . ALA B 1 173 ? 7.598 2.551 -4.398 1 98.62 173 ALA B O 1
ATOM 4834 N N . SER B 1 174 ? 5.945 3.957 -3.801 1 98.19 174 SER B N 1
ATOM 4835 C CA . SER B 1 174 ? 5.082 2.889 -3.309 1 98.19 174 SER B CA 1
ATOM 4836 C C . SER B 1 174 ? 4.668 1.949 -4.438 1 98.19 174 SER B C 1
ATOM 4838 O O . SER B 1 174 ? 4.473 0.753 -4.215 1 98.19 174 SER B O 1
ATOM 4840 N N . LEU B 1 175 ? 4.551 2.477 -5.633 1 98.5 175 LEU B N 1
ATOM 4841 C CA . LEU B 1 175 ? 4.082 1.702 -6.777 1 98.5 175 LEU B CA 1
ATOM 4842 C C . LEU B 1 175 ? 5.238 0.947 -7.43 1 98.5 175 LEU B C 1
ATOM 4844 O O . LEU B 1 175 ? 5.055 -0.171 -7.914 1 98.5 175 LEU B O 1
ATOM 4848 N N . TYR B 1 176 ? 6.395 1.587 -7.512 1 98 176 TYR B N 1
ATOM 4849 C CA . TYR B 1 176 ? 7.52 1.013 -8.242 1 98 176 TYR B CA 1
ATOM 4850 C C . TYR B 1 176 ? 8.055 -0.228 -7.535 1 98 176 TYR B C 1
ATOM 4852 O O . TYR B 1 176 ? 8.547 -0.145 -6.41 1 98 176 TYR B O 1
ATOM 4860 N N . ARG B 1 177 ? 7.898 -1.335 -8.258 1 95.19 177 ARG B N 1
ATOM 4861 C CA . ARG B 1 177 ? 8.25 -2.645 -7.715 1 95.19 177 ARG B CA 1
ATOM 4862 C C . ARG B 1 177 ? 7.598 -2.867 -6.355 1 95.19 177 ARG B C 1
ATOM 4864 O O . ARG B 1 177 ? 8.195 -3.473 -5.461 1 95.19 177 ARG B O 1
ATOM 4871 N N . ARG B 1 178 ? 6.383 -2.18 -6.121 1 96.69 178 ARG B N 1
ATOM 4872 C CA . ARG B 1 178 ? 5.387 -2.412 -5.082 1 96.69 178 ARG B CA 1
ATOM 4873 C C . ARG B 1 178 ? 5.793 -1.751 -3.771 1 96.69 178 ARG B C 1
ATOM 4875 O O . ARG B 1 178 ? 4.969 -1.59 -2.869 1 96.69 178 ARG B O 1
ATOM 4882 N N . ARG B 1 179 ? 7.105 -1.383 -3.6 1 95.25 179 ARG B N 1
ATOM 4883 C CA . ARG B 1 179 ? 7.48 -0.766 -2.33 1 95.25 179 ARG B CA 1
ATOM 4884 C C . ARG B 1 179 ? 8.938 -0.329 -2.342 1 95.25 179 ARG B C 1
ATOM 4886 O O . ARG B 1 179 ? 9.703 -0.683 -1.444 1 95.25 179 ARG B O 1
ATOM 4893 N N . THR B 1 180 ? 9.328 0.45 -3.232 1 96.62 180 THR B N 1
ATOM 4894 C CA . THR B 1 180 ? 10.68 0.997 -3.236 1 96.62 180 THR B CA 1
ATOM 4895 C C . THR B 1 180 ? 10.852 2.025 -2.123 1 96.62 180 THR B C 1
ATOM 4897 O O . THR B 1 180 ? 9.984 2.887 -1.928 1 96.62 180 THR B O 1
ATOM 4900 N N . PRO B 1 181 ? 11.914 1.924 -1.325 1 97.06 181 PRO B N 1
ATOM 4901 C CA . PRO B 1 181 ? 12.094 2.889 -0.239 1 97.06 181 PRO B CA 1
ATOM 4902 C C . PRO B 1 181 ? 12.273 4.32 -0.743 1 97.06 181 PRO B C 1
ATOM 4904 O O . PRO B 1 181 ? 12.805 4.531 -1.834 1 97.06 181 PRO B O 1
ATOM 4907 N N . TYR B 1 182 ? 11.852 5.289 0.039 1 98.56 182 TYR B N 1
ATOM 4908 C CA . TYR B 1 182 ? 12.031 6.691 -0.311 1 98.56 182 TYR B CA 1
ATOM 4909 C C . TYR B 1 182 ? 12.242 7.543 0.936 1 98.56 182 TYR B C 1
ATOM 4911 O O . TYR B 1 182 ? 12.023 7.078 2.057 1 98.56 182 TYR B O 1
ATOM 4919 N N . ILE B 1 183 ? 12.812 8.711 0.726 1 98.75 183 ILE B N 1
ATOM 4920 C CA . ILE B 1 183 ? 13.125 9.672 1.776 1 98.75 183 ILE B CA 1
ATOM 4921 C C . ILE B 1 183 ? 12.422 10.992 1.493 1 98.75 183 ILE B C 1
ATOM 4923 O O . ILE B 1 183 ? 12.383 11.453 0.348 1 98.75 183 ILE B O 1
ATOM 4927 N N . ARG B 1 184 ? 11.852 11.555 2.508 1 98.88 184 ARG B N 1
ATOM 4928 C CA . ARG B 1 184 ? 11.227 12.875 2.406 1 98.88 184 ARG B CA 1
ATOM 4929 C C . ARG B 1 184 ? 12.133 13.953 2.992 1 98.88 184 ARG B C 1
ATOM 4931 O O . ARG B 1 184 ? 12.625 13.812 4.113 1 98.88 184 ARG B O 1
ATOM 4938 N N . VAL B 1 185 ? 12.375 14.984 2.262 1 98.88 185 VAL B N 1
ATOM 4939 C CA . VAL B 1 185 ? 13.047 16.203 2.725 1 98.88 185 VAL B CA 1
ATOM 4940 C C . VAL B 1 185 ? 12.141 17.406 2.516 1 98.88 185 VAL B C 1
ATOM 4942 O O . VAL B 1 185 ? 12.234 18.094 1.494 1 98.88 185 VAL B O 1
ATOM 4945 N N . PRO B 1 186 ? 11.375 17.688 3.516 1 98.75 186 PRO B N 1
ATOM 4946 C CA . PRO B 1 186 ? 10.453 18.812 3.371 1 98.75 186 PRO B CA 1
ATOM 4947 C C . PRO B 1 186 ? 11.164 20.172 3.367 1 98.75 186 PRO B C 1
ATOM 4949 O O . PRO B 1 186 ? 12.07 20.391 4.176 1 98.75 186 PRO B O 1
ATOM 4952 N N . THR B 1 187 ? 10.688 21.016 2.441 1 98.56 187 THR B N 1
ATOM 4953 C CA . THR B 1 187 ? 11.32 22.328 2.342 1 98.56 187 THR B CA 1
ATOM 4954 C C . THR B 1 187 ? 10.32 23.438 2.66 1 98.56 187 THR B C 1
ATOM 4956 O O . THR B 1 187 ? 10.656 24.625 2.607 1 98.56 187 THR B O 1
ATOM 4959 N N . SER B 1 188 ? 9.078 23.141 2.953 1 98.38 188 SER B N 1
ATOM 4960 C CA . SER B 1 188 ? 8.078 24.078 3.473 1 98.38 188 SER B CA 1
ATOM 4961 C C . SER B 1 188 ? 7.664 23.719 4.895 1 98.38 188 SER B C 1
ATOM 4963 O O . SER B 1 188 ? 7.816 22.562 5.309 1 98.38 188 SER B O 1
ATOM 4965 N N . LEU B 1 189 ? 7.215 24.703 5.598 1 98.38 189 LEU B N 1
ATOM 4966 C CA . LEU B 1 189 ? 6.797 24.453 6.973 1 98.38 189 LEU B CA 1
ATOM 4967 C C . LEU B 1 189 ? 5.609 23.5 7.016 1 98.38 189 LEU B C 1
ATOM 4969 O O . LEU B 1 189 ? 5.527 22.641 7.891 1 98.38 189 LEU B O 1
ATOM 4973 N N . LEU B 1 190 ? 4.672 23.656 6.074 1 98.12 190 LEU B N 1
ATOM 4974 C CA . LEU B 1 190 ? 3.527 22.75 6.008 1 98.12 190 LEU B CA 1
ATOM 4975 C C . LEU B 1 190 ? 3.982 21.297 5.855 1 98.12 190 LEU B C 1
ATOM 4977 O O . LEU B 1 190 ? 3.498 20.422 6.566 1 98.12 190 LEU B O 1
ATOM 4981 N N . ALA B 1 191 ? 4.844 21.062 4.91 1 98.12 191 ALA B N 1
ATOM 4982 C CA . ALA B 1 191 ? 5.355 19.719 4.688 1 98.12 191 ALA B CA 1
ATOM 4983 C C . ALA B 1 191 ? 6.145 19.219 5.898 1 98.12 191 ALA B C 1
ATOM 4985 O O . ALA B 1 191 ? 6.086 18.031 6.242 1 98.12 191 ALA B O 1
ATOM 4986 N N . TYR B 1 192 ? 6.891 20.141 6.52 1 98.06 192 TYR B N 1
ATOM 4987 C CA . TYR B 1 192 ? 7.691 19.844 7.703 1 98.06 192 TYR B CA 1
ATOM 4988 C C . TYR B 1 192 ? 6.832 19.234 8.805 1 98.06 192 TYR B C 1
ATOM 4990 O O . TYR B 1 192 ? 7.242 18.281 9.453 1 98.06 192 TYR B O 1
ATOM 4998 N N . ILE B 1 193 ? 5.652 19.688 8.945 1 96.62 193 ILE B N 1
ATOM 4999 C CA . ILE B 1 193 ? 4.809 19.328 10.078 1 96.62 193 ILE B CA 1
ATOM 5000 C C . ILE B 1 193 ? 3.842 18.219 9.672 1 96.62 193 ILE B C 1
ATOM 5002 O O . ILE B 1 193 ? 3.539 17.328 10.469 1 96.62 193 ILE B O 1
ATOM 5006 N N . ASP B 1 194 ? 3.35 18.188 8.508 1 95.19 194 ASP B N 1
ATOM 5007 C CA . ASP B 1 194 ? 2.225 17.328 8.125 1 95.19 194 ASP B CA 1
ATOM 5008 C C . ASP B 1 194 ? 2.668 16.234 7.164 1 95.19 194 ASP B C 1
ATOM 5010 O O . ASP B 1 194 ? 2.816 15.078 7.562 1 95.19 194 ASP B O 1
ATOM 5014 N N . ALA B 1 195 ? 3.076 16.547 5.949 1 93 195 ALA B N 1
ATOM 5015 C CA . ALA B 1 195 ? 3.338 15.594 4.867 1 93 195 ALA B CA 1
ATOM 5016 C C . ALA B 1 195 ? 4.527 14.703 5.199 1 93 195 ALA B C 1
ATOM 5018 O O . ALA B 1 195 ? 4.602 13.562 4.742 1 93 195 ALA B O 1
ATOM 5019 N N . SER B 1 196 ? 5.398 15.117 6.008 1 93.44 196 SER B N 1
ATOM 5020 C CA . SER B 1 196 ? 6.652 14.406 6.227 1 93.44 196 SER B CA 1
ATOM 5021 C C . SER B 1 196 ? 6.477 13.258 7.219 1 93.44 196 SER B C 1
ATOM 5023 O O . SER B 1 196 ? 7.168 12.242 7.129 1 93.44 196 SER B O 1
ATOM 5025 N N . VAL B 1 197 ? 5.566 13.32 8.156 1 93.06 197 VAL B N 1
ATOM 5026 C CA . VAL B 1 197 ? 5.625 12.445 9.32 1 93.06 197 VAL B CA 1
ATOM 5027 C C . VAL B 1 197 ? 4.656 11.281 9.133 1 93.06 197 VAL B C 1
ATOM 5029 O O . VAL B 1 197 ? 4.723 10.289 9.867 1 93.06 197 VAL B O 1
ATOM 5032 N N . GLY B 1 198 ? 3.836 11.297 8.234 1 93.94 198 GLY B N 1
ATOM 5033 C CA . GLY B 1 198 ? 2.834 10.258 8.078 1 93.94 198 GLY B CA 1
ATOM 5034 C C . GLY B 1 198 ? 3.143 9.297 6.938 1 93.94 198 GLY B C 1
ATOM 5035 O O . GLY B 1 198 ? 4.234 9.336 6.367 1 93.94 198 GLY B O 1
ATOM 5036 N N . ALA B 1 199 ? 2.193 8.375 6.73 1 97.12 199 ALA B N 1
ATOM 5037 C CA . ALA B 1 199 ? 2.389 7.332 5.73 1 97.12 199 ALA B CA 1
ATOM 5038 C C . ALA B 1 199 ? 1.604 7.637 4.457 1 97.12 199 ALA B C 1
ATOM 5040 O O . ALA B 1 199 ? 1.818 7.004 3.424 1 97.12 199 ALA B O 1
ATOM 5041 N N . LYS B 1 200 ? 0.745 8.672 4.508 1 97.06 200 LYS B N 1
ATOM 5042 C CA . LYS B 1 200 ? -0.188 8.906 3.408 1 97.06 200 LYS B CA 1
ATOM 5043 C C . LYS B 1 200 ? 0.514 9.562 2.223 1 97.06 200 LYS B C 1
ATOM 5045 O O . LYS B 1 200 ? 1.282 10.516 2.396 1 97.06 200 LYS B O 1
ATOM 5050 N N . ASN B 1 201 ? 0.319 9.016 1.108 1 97.44 201 ASN B N 1
ATOM 5051 C CA . ASN B 1 201 ? 0.628 9.617 -0.186 1 97.44 201 ASN B CA 1
ATOM 5052 C C . ASN B 1 201 ? -0.605 9.68 -1.083 1 97.44 201 ASN B C 1
ATOM 5054 O O . ASN B 1 201 ? -1.607 9.008 -0.816 1 97.44 201 ASN B O 1
ATOM 5058 N N . GLY B 1 202 ? -0.488 10.516 -2.104 1 97.56 202 GLY B N 1
ATOM 5059 C CA . GLY B 1 202 ? -1.65 10.5 -2.979 1 97.56 202 GLY B CA 1
ATOM 5060 C C . GLY B 1 202 ? -1.618 11.586 -4.031 1 97.56 202 GLY B C 1
ATOM 5061 O O . GLY B 1 202 ? -0.749 12.461 -4.004 1 97.56 202 GLY B O 1
ATOM 5062 N N . VAL B 1 203 ? -2.527 11.5 -4.918 1 98.56 203 VAL B N 1
ATOM 5063 C CA . VAL B 1 203 ? -2.717 12.477 -5.992 1 98.56 203 VAL B CA 1
ATOM 5064 C C . VAL B 1 203 ? -4.211 12.711 -6.215 1 98.56 203 VAL B C 1
ATOM 5066 O O . VAL B 1 203 ? -5.047 11.93 -5.75 1 98.56 203 VAL B O 1
ATOM 5069 N N . ASN B 1 204 ? -4.441 13.844 -6.789 1 97.81 204 ASN B N 1
ATOM 5070 C CA . ASN B 1 204 ? -5.82 14.172 -7.141 1 97.81 204 ASN B CA 1
ATOM 5071 C C . ASN B 1 204 ? -6.332 13.297 -8.281 1 97.81 204 ASN B C 1
ATOM 5073 O O . ASN B 1 204 ? -5.539 12.742 -9.055 1 97.81 204 ASN B O 1
ATOM 5077 N N . PHE B 1 205 ? -7.582 13.102 -8.328 1 97.56 205 PHE B N 1
ATOM 5078 C CA . PHE B 1 205 ? -8.234 12.289 -9.344 1 97.56 205 PHE B CA 1
ATOM 5079 C C . PHE B 1 205 ? -9.664 12.758 -9.578 1 97.56 205 PHE B C 1
ATOM 5081 O O . PHE B 1 205 ? -10.414 12.984 -8.617 1 97.56 205 PHE B O 1
ATOM 5088 N N . MET B 1 206 ? -10.055 12.969 -10.812 1 95.25 206 MET B N 1
ATOM 5089 C CA . MET B 1 206 ? -11.391 13.398 -11.203 1 95.25 206 MET B CA 1
ATOM 5090 C C . MET B 1 206 ? -11.805 14.648 -10.422 1 95.25 206 MET B C 1
ATOM 5092 O O . 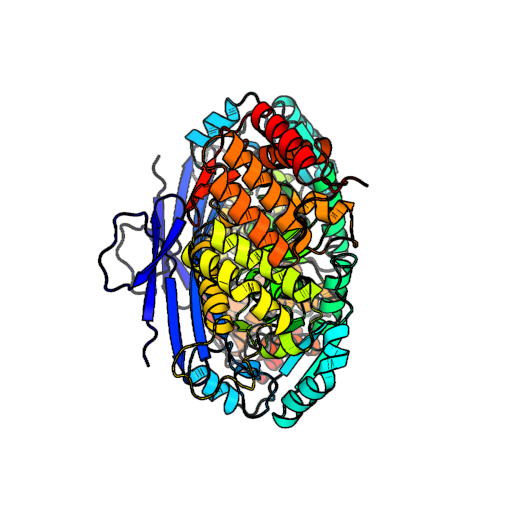MET B 1 206 ? -12.898 14.695 -9.852 1 95.25 206 MET B O 1
ATOM 5096 N N . ASP B 1 207 ? -10.867 15.578 -10.227 1 91.38 207 ASP B N 1
ATOM 5097 C CA . ASP B 1 207 ? -11.07 16.891 -9.609 1 91.38 207 ASP B CA 1
ATOM 5098 C C . ASP B 1 207 ? -11.367 16.75 -8.117 1 91.38 207 ASP B C 1
ATOM 5100 O O . ASP B 1 207 ? -11.992 17.641 -7.523 1 91.38 207 ASP B O 1
ATOM 5104 N N . CYS B 1 208 ? -10.961 15.656 -7.594 1 93.25 208 CYS B N 1
ATOM 5105 C CA . CYS B 1 208 ? -11.055 15.453 -6.152 1 93.25 208 CYS B CA 1
ATOM 5106 C C . CYS B 1 208 ? -9.672 15.312 -5.531 1 93.25 208 CYS B C 1
ATOM 5108 O O . CYS B 1 208 ? -8.789 14.672 -6.109 1 93.25 208 CYS B O 1
ATOM 5110 N N . LYS B 1 209 ? -9.523 15.891 -4.438 1 94.06 209 LYS B N 1
ATOM 5111 C CA . LYS B 1 209 ? -8.227 15.938 -3.773 1 94.06 209 LYS B CA 1
ATOM 5112 C C . LYS B 1 209 ? -7.84 14.578 -3.203 1 94.06 209 LYS B C 1
ATOM 5114 O O . LYS B 1 209 ? -8.641 13.938 -2.523 1 94.06 209 LYS B O 1
ATOM 5119 N N . ASN B 1 210 ? -6.637 14.133 -3.492 1 95.81 210 ASN B N 1
ATOM 5120 C CA . ASN B 1 210 ? -6 12.969 -2.887 1 95.81 210 ASN B CA 1
ATOM 5121 C C . ASN B 1 210 ? -6.898 11.742 -2.959 1 95.81 210 ASN B C 1
ATOM 5123 O O . ASN B 1 210 ? -7.012 10.984 -1.989 1 95.81 210 ASN B O 1
ATOM 5127 N N . LYS B 1 211 ? -7.492 11.516 -4.125 1 96.5 211 LYS B N 1
ATOM 5128 C CA . LYS B 1 211 ? -8.445 10.422 -4.27 1 96.5 211 LYS B CA 1
ATOM 5129 C C . LYS B 1 211 ? -7.723 9.102 -4.543 1 96.5 211 LYS B C 1
ATOM 5131 O O . LYS B 1 211 ? -8.266 8.031 -4.281 1 96.5 211 LYS B O 1
ATOM 5136 N N . LEU B 1 212 ? -6.516 9.172 -5.121 1 98.44 212 LEU B N 1
ATOM 5137 C CA . LEU B 1 212 ? -5.668 8 -5.316 1 98.44 212 LEU B CA 1
ATOM 5138 C C . LEU B 1 212 ? -4.418 8.078 -4.449 1 98.44 212 LEU B C 1
ATOM 5140 O O . LEU B 1 212 ? -3.832 9.156 -4.297 1 98.44 212 LEU B O 1
ATOM 5144 N N . GLY B 1 213 ? -4.09 6.93 -3.865 1 98.31 213 GLY B N 1
ATOM 5145 C CA . GLY B 1 213 ? -2.887 6.977 -3.051 1 98.31 213 GLY B CA 1
ATOM 5146 C C . GLY B 1 213 ? -2.58 5.66 -2.363 1 98.31 213 GLY B C 1
ATOM 5147 O O . GLY B 1 213 ? -3.057 4.605 -2.789 1 98.31 213 GLY B O 1
ATOM 5148 N N . SER B 1 214 ? -1.673 5.707 -1.338 1 98.12 214 SER B N 1
ATOM 5149 C CA . SER B 1 214 ? -1.254 4.547 -0.558 1 98.12 214 SER B CA 1
ATOM 5150 C C . SER B 1 214 ? -0.889 4.941 0.869 1 98.12 214 SER B C 1
ATOM 5152 O O . SER B 1 214 ? -0.771 6.129 1.178 1 98.12 214 SER B O 1
ATOM 5154 N N . TYR B 1 215 ? -0.841 3.945 1.781 1 97.62 215 TYR B N 1
ATOM 5155 C CA . TYR B 1 215 ? -0.375 4.109 3.154 1 97.62 215 TYR B CA 1
ATOM 5156 C C . TYR B 1 215 ? 1.01 3.498 3.334 1 97.62 215 TYR B C 1
ATOM 5158 O O . TYR B 1 215 ? 1.163 2.484 4.02 1 97.62 215 TYR B O 1
ATOM 5166 N N . VAL B 1 216 ? 2.035 4.062 2.695 1 97.44 216 VAL B N 1
ATOM 5167 C CA . VAL B 1 216 ? 3.408 3.59 2.838 1 97.44 216 VAL B CA 1
ATOM 5168 C C . VAL B 1 216 ? 4.301 4.73 3.318 1 97.44 216 VAL B C 1
ATOM 5170 O O . VAL B 1 216 ? 4.531 5.699 2.588 1 97.44 216 VAL B O 1
ATOM 5173 N N . PRO B 1 217 ? 4.781 4.633 4.512 1 97.94 217 PRO B N 1
ATOM 5174 C CA . PRO B 1 217 ? 5.637 5.707 5.02 1 97.94 217 PRO B CA 1
ATOM 5175 C C . PRO B 1 217 ? 7.023 5.703 4.383 1 97.94 217 PRO B C 1
ATOM 5177 O O . PRO B 1 217 ? 7.445 4.695 3.814 1 97.94 217 PRO B O 1
ATOM 5180 N N . PRO B 1 218 ? 7.691 6.859 4.387 1 98.31 218 PRO B N 1
ATOM 5181 C CA . PRO B 1 218 ? 9.102 6.859 3.986 1 98.31 218 PRO B CA 1
ATOM 5182 C C . PRO B 1 218 ? 9.984 6.059 4.941 1 98.31 218 PRO B C 1
ATOM 5184 O O . PRO B 1 218 ? 9.578 5.766 6.066 1 98.31 218 PRO B O 1
ATOM 5187 N N . VAL B 1 219 ? 11.125 5.668 4.457 1 97.75 219 VAL B N 1
ATOM 5188 C CA . VAL B 1 219 ? 12.078 5.047 5.375 1 97.75 219 VAL B CA 1
ATOM 5189 C C . VAL B 1 219 ? 12.641 6.105 6.324 1 97.75 219 VAL B C 1
ATOM 5191 O O . VAL B 1 219 ? 13.047 5.789 7.445 1 97.75 219 VAL B O 1
ATOM 5194 N N . ALA B 1 220 ? 12.633 7.383 5.805 1 98.25 220 ALA B N 1
ATOM 5195 C CA . ALA B 1 220 ? 13.047 8.484 6.668 1 98.25 220 ALA B CA 1
ATOM 5196 C C . ALA B 1 220 ? 12.469 9.812 6.184 1 98.25 220 ALA B C 1
ATOM 5198 O O . ALA B 1 220 ? 12.344 10.039 4.977 1 98.25 220 ALA B O 1
ATOM 5199 N N . ALA B 1 221 ? 12.102 10.594 7.074 1 98.56 221 ALA B N 1
ATOM 5200 C CA . ALA B 1 221 ? 11.844 12.016 6.855 1 98.56 221 ALA B CA 1
ATOM 5201 C C . ALA B 1 221 ? 12.922 12.875 7.504 1 98.56 221 ALA B C 1
ATOM 5203 O O . ALA B 1 221 ? 13.172 12.766 8.703 1 98.56 221 ALA B O 1
ATOM 5204 N N . LEU B 1 222 ? 13.586 13.703 6.727 1 98.44 222 LEU B N 1
ATOM 5205 C CA . LEU B 1 222 ? 14.688 14.531 7.215 1 98.44 222 LEU B CA 1
ATOM 5206 C C . LEU B 1 222 ? 14.258 15.992 7.32 1 98.44 222 LEU B C 1
ATOM 5208 O O . LEU B 1 222 ? 14.125 16.672 6.301 1 98.44 222 LEU B O 1
ATOM 5212 N N . LEU B 1 223 ? 14.102 16.422 8.492 1 98.25 223 LEU B N 1
ATOM 5213 C CA . LEU B 1 223 ? 13.555 17.75 8.781 1 98.25 223 LEU B CA 1
ATOM 5214 C C . LEU B 1 223 ? 14.664 18.75 9.023 1 98.25 223 LEU B C 1
ATOM 5216 O O . LEU B 1 223 ? 15.375 18.672 10.023 1 98.25 223 LEU B O 1
ATOM 5220 N N . ASP B 1 224 ? 14.82 19.703 8.109 1 97.5 224 ASP B N 1
ATOM 5221 C CA . ASP B 1 224 ? 15.828 20.75 8.188 1 97.5 224 ASP B CA 1
ATOM 5222 C C . ASP B 1 224 ? 15.195 22.125 8.125 1 97.5 224 ASP B C 1
ATOM 5224 O O . ASP B 1 224 ? 14.773 22.578 7.051 1 97.5 224 ASP B O 1
ATOM 5228 N N . ARG B 1 225 ? 15.219 22.875 9.156 1 95.56 225 ARG B N 1
ATOM 5229 C CA . ARG B 1 225 ? 14.586 24.188 9.242 1 95.56 225 ARG B CA 1
ATOM 5230 C C . ARG B 1 225 ? 15.312 25.203 8.375 1 95.56 225 ARG B C 1
ATOM 5232 O O . ARG B 1 225 ? 14.766 26.266 8.055 1 95.56 225 ARG B O 1
ATOM 5239 N N . THR B 1 226 ? 16.531 24.891 8.016 1 96 226 THR B N 1
ATOM 5240 C CA . THR B 1 226 ? 17.312 25.859 7.234 1 96 226 THR B CA 1
ATOM 5241 C C . THR B 1 226 ? 16.656 26.109 5.879 1 96 226 THR B C 1
ATOM 5243 O O . THR B 1 226 ? 16.812 27.188 5.297 1 96 226 THR B O 1
ATOM 5246 N N . PHE B 1 227 ? 15.883 25.156 5.375 1 97.75 227 PHE B N 1
ATOM 5247 C CA . PHE B 1 227 ? 15.211 25.328 4.094 1 97.75 227 PHE B CA 1
ATOM 5248 C C . PHE B 1 227 ? 14.148 26.422 4.188 1 97.75 227 PHE B C 1
ATOM 5250 O O . PHE B 1 227 ? 13.75 26.984 3.17 1 97.75 227 PHE B O 1
ATOM 5257 N N . LEU B 1 228 ? 13.664 26.719 5.414 1 97.94 228 LEU B N 1
ATOM 5258 C CA . LEU B 1 228 ? 12.57 27.672 5.59 1 97.94 228 LEU B CA 1
ATOM 5259 C C . LEU B 1 228 ? 13.047 29.094 5.363 1 97.94 228 LEU B C 1
ATOM 5261 O O . LEU B 1 228 ? 12.242 30 5.184 1 97.94 228 LEU B O 1
ATOM 5265 N N . LYS B 1 229 ? 14.375 29.281 5.34 1 96 229 LYS B N 1
ATOM 5266 C CA . LYS B 1 229 ? 14.969 30.594 5.168 1 96 229 LYS B CA 1
ATOM 5267 C C . LYS B 1 229 ? 14.516 31.234 3.859 1 96 229 LYS B C 1
ATOM 5269 O O . LYS B 1 229 ? 14.367 32.469 3.777 1 96 229 LYS B O 1
ATOM 5274 N N . SER B 1 230 ? 14.305 30.469 2.92 1 96.38 230 SER B N 1
ATOM 5275 C CA . SER B 1 230 ? 14.008 30.984 1.587 1 96.38 230 SER B CA 1
ATOM 5276 C C . SER B 1 230 ? 12.508 30.969 1.309 1 96.38 230 SER B C 1
ATOM 5278 O O . SER B 1 230 ? 12.07 31.391 0.234 1 96.38 230 SER B O 1
ATOM 5280 N N . LEU B 1 231 ? 11.75 30.531 2.242 1 96.62 231 LEU B N 1
ATOM 5281 C CA . LEU B 1 231 ? 10.312 30.391 2.035 1 96.62 231 LEU B CA 1
ATOM 5282 C C . LEU B 1 231 ? 9.617 31.75 2.123 1 96.62 231 LEU B C 1
ATOM 5284 O O . LEU B 1 231 ? 9.859 32.5 3.059 1 96.62 231 LEU B O 1
ATOM 5288 N N . PRO B 1 232 ? 8.758 32.062 1.173 1 96.12 232 PRO B N 1
ATOM 5289 C CA . PRO B 1 232 ? 7.934 33.25 1.346 1 96.12 232 PRO B CA 1
ATOM 5290 C C . PRO B 1 232 ? 7.09 33.219 2.617 1 96.12 232 PRO B C 1
ATOM 5292 O O . PRO B 1 232 ? 6.656 32.156 3.039 1 96.12 232 PRO B O 1
ATOM 5295 N N . ARG B 1 233 ? 6.832 34.344 3.164 1 97.25 233 ARG B N 1
ATOM 5296 C CA . ARG B 1 233 ? 6.098 34.5 4.414 1 97.25 233 ARG B CA 1
ATOM 5297 C C . ARG B 1 233 ? 4.77 33.75 4.371 1 97.25 233 ARG B C 1
ATOM 5299 O O . ARG B 1 233 ? 4.391 33.094 5.336 1 97.25 233 ARG B O 1
ATOM 5306 N N . ARG B 1 234 ? 4.027 33.812 3.191 1 97.75 234 ARG B N 1
ATOM 5307 C CA . ARG B 1 234 ? 2.725 33.156 3.045 1 97.75 234 ARG B CA 1
ATOM 5308 C C . ARG B 1 234 ? 2.828 31.672 3.273 1 97.75 234 ARG B C 1
ATOM 5310 O O . ARG B 1 234 ? 1.91 31.047 3.822 1 97.75 234 ARG B O 1
ATOM 5317 N N . HIS B 1 235 ? 3.979 31.125 2.875 1 97.75 235 HIS B N 1
ATOM 5318 C CA . HIS B 1 235 ? 4.16 29.688 2.992 1 97.75 235 HIS B CA 1
ATOM 5319 C C . HIS B 1 235 ? 4.578 29.297 4.406 1 97.75 235 HIS B C 1
ATOM 5321 O O . HIS B 1 235 ? 4.402 28.141 4.816 1 97.75 235 HIS B O 1
ATOM 5327 N N . ILE B 1 236 ? 5.16 30.234 5.129 1 98.31 236 ILE B N 1
ATOM 5328 C CA . ILE B 1 236 ? 5.371 30 6.551 1 98.31 236 ILE B CA 1
ATOM 5329 C C . ILE B 1 236 ? 4.027 29.984 7.273 1 98.31 236 ILE B C 1
ATOM 5331 O O . ILE B 1 236 ? 3.734 29.047 8.031 1 98.31 236 ILE B O 1
ATOM 5335 N N . SER B 1 237 ? 3.25 30.984 6.992 1 98.5 237 SER B N 1
ATOM 5336 C CA . SER B 1 237 ? 1.907 31.062 7.559 1 98.5 237 SER B CA 1
ATOM 5337 C C . SER B 1 237 ? 1.093 29.812 7.215 1 98.5 237 SER B C 1
ATOM 5339 O O . SER B 1 237 ? 0.431 29.25 8.086 1 98.5 237 SER B O 1
ATOM 5341 N N . ASN B 1 238 ? 1.176 29.406 5.965 1 98.06 238 ASN B N 1
ATOM 5342 C CA . ASN B 1 238 ? 0.497 28.203 5.477 1 98.06 238 ASN B CA 1
ATOM 5343 C C . ASN B 1 238 ? 0.802 27 6.344 1 98.06 238 ASN B C 1
ATOM 5345 O O . ASN B 1 238 ? -0.093 26.203 6.652 1 98.06 238 ASN B O 1
ATOM 5349 N N . GLY B 1 239 ? 2.053 26.875 6.77 1 98.12 239 GLY B N 1
ATOM 5350 C CA . GLY B 1 239 ? 2.465 25.75 7.598 1 98.12 239 GLY B CA 1
ATOM 5351 C C . GLY B 1 239 ? 2.004 25.859 9.039 1 98.12 239 GLY B C 1
ATOM 5352 O O . GLY B 1 239 ? 1.776 24.859 9.703 1 98.12 239 GLY B O 1
ATOM 5353 N N . LEU B 1 240 ? 1.869 27.125 9.516 1 98.25 240 LEU B N 1
ATOM 5354 C CA . LEU B 1 240 ? 1.44 27.375 10.891 1 98.25 240 LEU B CA 1
ATOM 5355 C C . LEU B 1 240 ? 0.016 26.875 11.117 1 98.25 240 LEU B C 1
ATOM 5357 O O . LEU B 1 240 ? -0.38 26.609 12.25 1 98.25 240 LEU B O 1
ATOM 5361 N N . ALA B 1 241 ? -0.725 26.703 10.039 1 98.31 241 ALA B N 1
ATOM 5362 C CA . ALA B 1 241 ? -2.078 26.172 10.148 1 98.31 241 ALA B CA 1
ATOM 5363 C C . ALA B 1 241 ? -2.062 24.781 10.773 1 98.31 241 ALA B C 1
ATOM 5365 O O . ALA B 1 241 ? -2.891 24.453 11.633 1 98.31 241 ALA B O 1
ATOM 5366 N N . GLU B 1 242 ? -1.121 23.969 10.383 1 97.56 242 GLU B N 1
ATOM 5367 C CA . GLU B 1 242 ? -1.041 22.609 10.898 1 97.56 242 GLU B CA 1
ATOM 5368 C C . GLU B 1 242 ? -0.562 22.594 12.344 1 97.56 242 GLU B C 1
ATOM 5370 O O . GLU B 1 242 ? -0.97 21.734 13.133 1 97.56 242 GLU B O 1
ATOM 5375 N N . MET B 1 243 ? 0.285 23.531 12.688 1 97.31 243 MET B N 1
ATOM 5376 C CA . MET B 1 243 ? 0.681 23.656 14.086 1 97.31 243 MET B CA 1
ATOM 5377 C C . MET B 1 243 ? -0.502 24.094 14.953 1 97.31 243 MET B C 1
ATOM 5379 O O . MET B 1 243 ? -0.688 23.578 16.047 1 97.31 243 MET B O 1
ATOM 5383 N N . MET B 1 244 ? -1.236 25.047 14.406 1 98.19 244 MET B N 1
ATOM 5384 C CA . MET B 1 244 ? -2.434 25.516 15.094 1 98.19 244 MET B CA 1
ATOM 5385 C C . MET B 1 244 ? -3.42 24.375 15.305 1 98.19 244 MET B C 1
ATOM 5387 O O . MET B 1 244 ? -4.039 24.266 16.359 1 98.19 244 MET B O 1
ATOM 5391 N N . LYS B 1 245 ? -3.564 23.516 14.305 1 98.12 245 LYS B N 1
ATOM 5392 C CA . LYS B 1 245 ? -4.418 22.328 14.406 1 98.12 245 LYS B CA 1
ATOM 5393 C C . LYS B 1 245 ? -4.051 21.5 15.625 1 98.12 245 LYS B C 1
ATOM 5395 O O . LYS B 1 245 ? -4.918 21.156 16.438 1 98.12 245 LYS B O 1
ATOM 5400 N N . MET B 1 246 ? -2.789 21.203 15.781 1 96.5 246 MET B N 1
ATOM 5401 C CA . MET B 1 246 ? -2.334 20.375 16.891 1 96.5 246 MET B CA 1
ATOM 5402 C C . MET B 1 246 ? -2.477 21.109 18.219 1 96.5 246 MET B C 1
ATOM 5404 O O . MET B 1 246 ? -2.771 20.5 19.25 1 96.5 246 MET B O 1
ATOM 5408 N N . ALA B 1 247 ? -2.24 22.406 18.172 1 97.75 247 ALA B N 1
ATOM 5409 C CA . ALA B 1 247 ? -2.395 23.234 19.375 1 97.75 247 ALA B CA 1
ATOM 5410 C C . ALA B 1 247 ? -3.822 23.156 19.906 1 97.75 247 ALA B C 1
ATOM 5412 O O . ALA B 1 247 ? -4.035 22.984 21.109 1 97.75 247 ALA B O 1
ATOM 5413 N N . LEU B 1 248 ? -4.785 23.234 19.031 1 98 248 LEU B N 1
ATOM 5414 C CA . LEU B 1 248 ? -6.188 23.266 19.422 1 98 248 LEU B CA 1
ATOM 5415 C C . LEU B 1 248 ? -6.672 21.875 19.828 1 98 248 LEU B C 1
ATOM 5417 O O . LEU B 1 248 ? -7.496 21.75 20.75 1 98 248 LEU B O 1
ATOM 5421 N N . MET B 1 249 ? -6.125 20.875 19.219 1 97 249 MET B N 1
ATOM 5422 C CA . MET B 1 249 ? -6.66 19.531 19.406 1 97 249 MET B CA 1
ATOM 5423 C C . MET B 1 249 ? -6.051 18.859 20.625 1 97 249 MET B C 1
ATOM 5425 O O . MET B 1 249 ? -6.703 18.047 21.281 1 97 249 MET B O 1
ATOM 5429 N N . LYS B 1 250 ? -4.797 19.266 20.953 1 95.19 250 LYS B N 1
ATOM 5430 C CA . LYS B 1 250 ? -4.195 18.359 21.938 1 95.19 250 LYS B CA 1
ATOM 5431 C C . LYS B 1 250 ? -3.188 19.094 22.812 1 95.19 250 LYS B C 1
ATOM 5433 O O . LYS B 1 250 ? -2.734 18.578 23.828 1 95.19 250 LYS B O 1
ATOM 5438 N N . HIS B 1 251 ? -2.781 20.344 22.469 1 94.75 251 HIS B N 1
ATOM 5439 C CA . HIS B 1 251 ? -1.629 20.906 23.156 1 94.75 251 HIS B CA 1
ATOM 5440 C C . HIS B 1 251 ? -1.847 22.375 23.5 1 94.75 251 HIS B C 1
ATOM 5442 O O . HIS B 1 251 ? -1.338 23.266 22.812 1 94.75 251 HIS B O 1
ATOM 5448 N N . LYS B 1 252 ? -2.305 22.625 24.672 1 96.12 252 LYS B N 1
ATOM 5449 C CA . LYS B 1 252 ? -2.586 23.984 25.125 1 96.12 252 LYS B CA 1
ATOM 5450 C C . LYS B 1 252 ? -1.316 24.828 25.141 1 96.12 252 LYS B C 1
ATOM 5452 O O . LYS B 1 252 ? -1.338 26 24.766 1 96.12 252 LYS B O 1
ATOM 5457 N N . GLU B 1 253 ? -0.263 24.234 25.547 1 95.81 253 GLU B N 1
ATOM 5458 C CA . GLU B 1 253 ? 1.001 24.953 25.609 1 95.81 253 GLU B CA 1
ATOM 5459 C C . GLU B 1 253 ? 1.456 25.422 24.234 1 95.81 253 GLU B C 1
ATOM 5461 O O . GLU B 1 253 ? 2.014 26.5 24.094 1 95.81 253 GLU B O 1
ATOM 5466 N N . LEU B 1 254 ? 1.28 24.562 23.297 1 97 254 LEU B N 1
ATOM 5467 C CA . LEU B 1 254 ? 1.618 24.953 21.938 1 97 254 LEU B CA 1
ATOM 5468 C C . LEU B 1 254 ? 0.777 26.141 21.484 1 97 254 LEU B C 1
ATOM 5470 O O . LEU B 1 254 ? 1.28 27.047 20.812 1 97 254 LEU B O 1
ATOM 5474 N N . PHE B 1 255 ? -0.471 26.188 21.844 1 97.88 255 PHE B N 1
ATOM 5475 C CA . PHE B 1 255 ? -1.335 27.328 21.516 1 97.88 255 PHE B CA 1
ATOM 5476 C C . PHE B 1 255 ? -0.808 28.609 22.141 1 97.88 255 PHE B C 1
ATOM 5478 O O . PHE B 1 255 ? -0.71 29.641 21.453 1 97.88 255 PHE B O 1
ATOM 5485 N N . GLU B 1 256 ? -0.481 28.453 23.359 1 97.88 256 GLU B N 1
ATOM 5486 C CA . GLU B 1 256 ? 0.008 29.625 24.078 1 97.88 256 GLU B CA 1
ATOM 5487 C C . GLU B 1 256 ? 1.321 30.125 23.484 1 97.88 256 GLU B C 1
ATOM 5489 O O . GLU B 1 256 ? 1.561 31.328 23.438 1 97.88 256 GLU B O 1
ATOM 5494 N N . LEU B 1 257 ? 2.104 29.203 23.078 1 96.88 257 LEU B N 1
ATOM 5495 C CA . LEU B 1 257 ? 3.355 29.578 22.438 1 96.88 257 LEU B CA 1
ATOM 5496 C C . LEU B 1 257 ? 3.092 30.297 21.125 1 96.88 257 LEU B C 1
ATOM 5498 O O . LEU B 1 257 ? 3.771 31.281 20.797 1 96.88 257 LEU B O 1
ATOM 5502 N N . LEU B 1 258 ? 2.146 29.828 20.375 1 97.69 258 LEU B N 1
ATOM 5503 C CA . LEU B 1 258 ? 1.799 30.469 19.109 1 97.69 258 LEU B CA 1
ATOM 5504 C C . LEU B 1 258 ? 1.208 31.859 19.344 1 97.69 258 LEU B C 1
ATOM 5506 O O . LEU B 1 258 ? 1.461 32.781 18.562 1 97.69 258 LEU B O 1
ATOM 5510 N N . GLU B 1 259 ? 0.456 31.922 20.344 1 97.44 259 GLU B N 1
ATOM 5511 C CA . GLU B 1 259 ? -0.12 33.219 20.703 1 97.44 259 GLU B CA 1
ATOM 5512 C C . GLU B 1 259 ? 0.968 34.25 21.047 1 97.44 259 GLU B C 1
ATOM 5514 O O . GLU B 1 259 ? 0.898 35.406 20.625 1 97.44 259 GLU B O 1
ATOM 5519 N N . LYS B 1 260 ? 1.917 33.719 21.766 1 97.12 260 LYS B N 1
ATOM 5520 C CA . LYS B 1 260 ? 2.953 34.625 22.281 1 97.12 260 LYS B CA 1
ATOM 5521 C C . LYS B 1 260 ? 4.027 34.875 21.234 1 97.12 260 LYS B C 1
ATOM 5523 O O . LYS B 1 260 ? 4.477 36.031 21.078 1 97.12 260 LYS B O 1
ATOM 5528 N N . GLU B 1 261 ? 4.418 33.844 20.531 1 96.56 261 GLU B N 1
ATOM 5529 C CA . GLU B 1 261 ? 5.617 33.906 19.703 1 96.56 261 GLU B CA 1
ATOM 5530 C C . GLU B 1 261 ? 5.273 33.781 18.219 1 96.56 261 GLU B C 1
ATOM 5532 O O . GLU B 1 261 ? 6.152 33.906 17.359 1 96.56 261 GLU B O 1
ATOM 5537 N N . GLY B 1 262 ? 4.059 33.625 17.875 1 96.56 262 GLY B N 1
ATOM 5538 C CA . GLY B 1 262 ? 3.664 33.281 16.516 1 96.56 262 GLY B CA 1
ATOM 5539 C C . GLY B 1 262 ? 4.125 34.281 15.484 1 96.56 262 GLY B C 1
ATOM 5540 O O . GLY B 1 262 ? 4.633 33.938 14.422 1 96.56 262 GLY B O 1
ATOM 5541 N N . ARG B 1 263 ? 3.943 35.562 15.75 1 95.62 263 ARG B N 1
ATOM 5542 C CA . ARG B 1 263 ? 4.34 36.594 14.828 1 95.62 263 ARG B CA 1
ATOM 5543 C C . ARG B 1 263 ? 5.852 36.625 14.633 1 95.62 263 ARG B C 1
ATOM 5545 O O . ARG B 1 263 ? 6.336 36.812 13.516 1 95.62 263 ARG B O 1
ATOM 5552 N N . HIS B 1 264 ? 6.543 36.438 15.719 1 95.44 264 HIS B N 1
ATOM 5553 C CA . HIS B 1 264 ? 8 36.375 15.633 1 95.44 264 HIS B CA 1
ATOM 5554 C C . HIS B 1 264 ? 8.445 35.188 14.789 1 95.44 264 HIS B C 1
ATOM 5556 O O . HIS B 1 264 ? 9.383 35.312 13.992 1 95.44 264 HIS B O 1
ATOM 5562 N N . LEU B 1 265 ? 7.84 34.094 15.016 1 96.75 265 LEU B N 1
ATOM 5563 C CA . LEU B 1 265 ? 8.148 32.906 14.242 1 96.75 265 LEU B CA 1
ATOM 5564 C C . LEU B 1 265 ? 7.91 33.125 12.75 1 96.75 265 LEU B C 1
ATOM 5566 O O . LEU B 1 265 ? 8.727 32.719 11.922 1 96.75 265 LEU B O 1
ATOM 5570 N N . LEU B 1 266 ? 6.781 33.75 12.477 1 96.75 266 LEU B N 1
ATOM 5571 C CA . LEU B 1 266 ? 6.434 34.094 11.102 1 96.75 266 LEU B CA 1
ATOM 5572 C C . LEU B 1 266 ? 7.484 35 10.492 1 96.75 266 LEU B C 1
ATOM 5574 O O . LEU B 1 266 ? 7.98 34.75 9.391 1 96.75 266 LEU B O 1
ATOM 5578 N N . ASP B 1 267 ? 7.902 36 11.172 1 95.25 267 ASP B N 1
ATOM 5579 C CA . ASP B 1 267 ? 8.82 37.031 10.688 1 95.25 267 ASP B CA 1
ATOM 5580 C C . ASP B 1 267 ? 10.234 36.469 10.523 1 95.25 267 ASP B C 1
ATOM 5582 O O . ASP B 1 267 ? 10.961 36.844 9.602 1 95.25 267 ASP B O 1
ATOM 5586 N N . SER B 1 268 ? 10.617 35.594 11.422 1 95.75 268 SER B N 1
ATOM 5587 C CA . SER B 1 268 ? 11.969 35.062 11.406 1 95.75 268 SER B CA 1
ATOM 5588 C C . SER B 1 268 ? 12.078 33.844 10.484 1 95.75 268 SER B C 1
ATOM 5590 O O . SER B 1 268 ? 13.164 33.281 10.312 1 95.75 268 SER B O 1
ATOM 5592 N N . ARG B 1 269 ? 10.898 33.406 9.992 1 96.88 269 ARG B N 1
ATOM 5593 C CA . ARG B 1 269 ? 10.836 32.188 9.18 1 96.88 269 ARG B CA 1
ATOM 5594 C C . ARG B 1 269 ? 11.398 31 9.945 1 96.88 269 ARG B C 1
ATOM 5596 O O . ARG B 1 269 ? 12.125 30.188 9.375 1 96.88 269 ARG B O 1
ATOM 5603 N N . PHE B 1 270 ? 11.195 31.078 11.242 1 96.5 270 PHE B N 1
ATOM 5604 C CA . PHE B 1 270 ? 11.578 30 12.156 1 96.5 270 PHE B CA 1
ATOM 5605 C C . PHE B 1 270 ? 13.094 29.891 12.234 1 96.5 270 PHE B C 1
ATOM 5607 O O . PHE B 1 270 ? 13.625 28.812 12.516 1 96.5 270 PHE B O 1
ATOM 5614 N N . GLN B 1 271 ? 13.773 30.938 11.875 1 94.81 271 GLN B N 1
ATOM 5615 C CA . GLN B 1 271 ? 15.219 30.984 12.039 1 94.81 271 GLN B CA 1
ATOM 5616 C C . GLN B 1 271 ? 15.602 31.578 13.391 1 94.81 271 GLN B C 1
ATOM 5618 O O . GLN B 1 271 ? 14.852 32.375 13.953 1 94.81 271 GLN B O 1
ATOM 5623 N N . PRO B 1 272 ? 16.719 31.156 13.914 1 86.06 272 PRO B N 1
ATOM 5624 C CA . PRO B 1 272 ? 17.141 31.734 15.188 1 86.06 272 PRO B CA 1
ATOM 5625 C C . PRO B 1 272 ? 17.5 33.219 15.07 1 86.06 272 PRO B C 1
ATOM 5627 O O . PRO B 1 272 ? 17.922 33.656 14.008 1 86.06 272 PRO B O 1
ATOM 5630 N N . SER B 1 273 ? 17.062 34.062 15.992 1 72.88 273 SER B N 1
ATOM 5631 C CA . SER B 1 273 ? 17.422 35.469 16 1 72.88 273 SER B CA 1
ATOM 5632 C C . SER B 1 273 ? 18.922 35.656 16.094 1 72.88 273 SER B C 1
ATOM 5634 O O . SER B 1 273 ? 19.625 34.875 16.734 1 72.88 273 SER B O 1
ATOM 5636 N N . SER B 1 274 ? 19.547 36.344 15.031 1 59.72 274 SER B N 1
ATOM 5637 C CA . SER B 1 274 ? 20.969 36.688 15.102 1 59.72 274 SER B CA 1
ATOM 5638 C C . SER B 1 274 ? 21.344 37.188 16.5 1 59.72 274 SER B C 1
ATOM 5640 O O . SER B 1 274 ? 22.469 37 16.938 1 59.72 274 SER B O 1
ATOM 5642 N N . THR B 1 275 ? 20.484 38.156 16.984 1 52 275 THR B N 1
ATOM 5643 C CA . THR B 1 275 ? 20.875 38.844 18.203 1 52 275 THR B CA 1
ATOM 5644 C C . THR B 1 275 ? 20.812 37.906 19.406 1 52 275 THR B C 1
ATOM 5646 O O . THR B 1 275 ? 21.172 38.281 20.516 1 52 275 THR B O 1
ATOM 5649 N N . THR B 1 276 ? 19.969 37.031 19.297 1 49.03 276 THR B N 1
ATOM 5650 C CA . THR B 1 276 ? 19.766 36.281 20.531 1 49.03 276 THR B CA 1
ATOM 5651 C C . THR B 1 276 ? 20.938 35.344 20.797 1 49.03 276 THR B C 1
ATOM 5653 O O . THR B 1 276 ? 21.172 34.406 20.016 1 49.03 276 THR B O 1
ATOM 5656 N N . GLN B 1 277 ? 21.938 35.875 21.328 1 44.53 277 GLN B N 1
ATOM 5657 C CA . GLN B 1 277 ? 23.109 35.25 21.969 1 44.53 277 GLN B CA 1
ATOM 5658 C C . GLN B 1 277 ? 22.797 33.844 22.422 1 44.53 277 GLN B C 1
ATOM 5660 O O . GLN B 1 277 ? 21.625 33.438 22.484 1 44.53 277 GLN B O 1
ATOM 5665 N N . GLU B 1 278 ? 23.797 33.25 23.234 1 45.69 278 GLU B N 1
ATOM 5666 C CA . GLU B 1 278 ? 24.156 32.062 24.016 1 45.69 278 GLU B CA 1
ATOM 5667 C C . GLU B 1 278 ? 22.984 31.578 24.844 1 45.69 278 GLU B C 1
ATOM 5669 O O . GLU B 1 278 ? 23.172 31 25.922 1 45.69 278 GLU B O 1
ATOM 5674 N N . SER B 1 279 ? 21.812 32.062 24.609 1 48.47 279 SER B N 1
ATOM 5675 C CA . SER B 1 279 ? 20.906 31.641 25.672 1 48.47 279 SER B CA 1
ATOM 5676 C C . SER B 1 279 ? 20.625 30.141 25.609 1 48.47 279 SER B C 1
ATOM 5678 O O . SER B 1 279 ? 20.562 29.562 24.516 1 48.47 279 SER B O 1
ATOM 5680 N N . VAL B 1 280 ? 20.953 29.469 26.625 1 51.38 280 VAL B N 1
ATOM 5681 C CA . VAL B 1 280 ? 20.844 28.078 27.031 1 51.38 280 VAL B CA 1
ATOM 5682 C C . VAL B 1 280 ? 19.438 27.562 26.719 1 51.38 280 VAL B C 1
ATOM 5684 O O . VAL B 1 280 ? 19.219 26.344 26.656 1 51.38 280 VAL B O 1
ATOM 5687 N N . CYS B 1 281 ? 18.406 28.469 26.469 1 55.56 281 CYS B N 1
ATOM 5688 C CA . CYS B 1 281 ? 17.062 27.922 26.328 1 55.56 281 CYS B CA 1
ATOM 5689 C C . CYS B 1 281 ? 16.719 27.688 24.859 1 55.56 281 CYS B C 1
ATOM 5691 O O . CYS B 1 281 ? 17.094 28.5 24 1 55.56 281 CYS B O 1
ATOM 5693 N N . PRO B 1 282 ? 16.156 26.609 24.562 1 72.06 282 PRO B N 1
ATOM 5694 C CA . PRO B 1 282 ? 15.734 26.359 23.188 1 72.06 282 PRO B CA 1
ATOM 5695 C C . PRO B 1 282 ? 14.867 27.484 22.625 1 72.06 282 PRO B C 1
ATOM 5697 O O . PRO B 1 282 ? 14.039 28.047 23.344 1 72.06 282 PRO B O 1
ATOM 5700 N N . ASP B 1 283 ? 15.148 27.938 21.484 1 86.81 283 ASP B N 1
ATOM 5701 C CA . ASP B 1 283 ? 14.367 28.984 20.844 1 86.81 283 ASP B CA 1
ATOM 5702 C C . ASP B 1 283 ? 12.945 28.516 20.531 1 86.81 283 ASP B C 1
ATOM 5704 O O . ASP B 1 283 ? 12.688 27.312 20.5 1 86.81 283 ASP B O 1
ATOM 5708 N N . ALA B 1 284 ? 12 29.438 20.422 1 92.31 284 ALA B N 1
ATOM 5709 C CA . ALA B 1 284 ? 10.57 29.172 20.25 1 92.31 284 ALA B CA 1
ATOM 5710 C C . ALA B 1 284 ? 10.328 28.297 19.016 1 92.31 284 ALA B C 1
ATOM 5712 O O . ALA B 1 284 ? 9.453 27.422 19.031 1 92.31 284 ALA B O 1
ATOM 5713 N N . ALA B 1 285 ? 11.125 28.531 17.984 1 95 285 ALA B N 1
ATOM 5714 C CA . ALA B 1 285 ? 10.977 27.766 16.75 1 95 285 ALA B CA 1
ATOM 5715 C C . ALA B 1 285 ? 11.258 26.281 16.984 1 95 285 ALA B C 1
ATOM 5717 O O . ALA B 1 285 ? 10.5 25.422 16.516 1 95 285 ALA B O 1
ATOM 5718 N N . SER B 1 286 ? 12.32 25.984 17.703 1 93.38 286 SER B N 1
ATOM 5719 C CA . SER B 1 286 ? 12.695 24.609 18 1 93.38 286 SER B CA 1
ATOM 5720 C C . SER B 1 286 ? 11.641 23.922 18.875 1 93.38 286 SER B C 1
ATOM 5722 O O . SER B 1 286 ? 11.289 22.766 18.641 1 93.38 286 SER B O 1
ATOM 5724 N N . VAL B 1 287 ? 11.172 24.641 19.812 1 94.19 287 VAL B N 1
ATOM 5725 C CA . VAL B 1 287 ? 10.18 24.078 20.734 1 94.19 287 VAL B CA 1
ATOM 5726 C C . VAL B 1 287 ? 8.883 23.797 19.984 1 94.19 287 VAL B C 1
ATOM 5728 O O . VAL B 1 287 ? 8.312 22.703 20.094 1 94.19 287 VAL B O 1
ATOM 5731 N N . CYS B 1 288 ? 8.422 24.734 19.172 1 95.81 288 CYS B N 1
ATOM 5732 C CA . CYS B 1 288 ? 7.16 24.609 18.453 1 95.81 288 CYS B CA 1
ATOM 5733 C C . CYS B 1 288 ? 7.219 23.469 17.453 1 95.81 288 CYS B C 1
ATOM 5735 O O . CYS B 1 288 ? 6.277 22.672 17.344 1 95.81 288 CYS B O 1
ATOM 5737 N N . THR B 1 289 ? 8.328 23.375 16.719 1 95.56 289 THR B N 1
ATOM 5738 C CA . THR B 1 289 ? 8.438 22.328 15.719 1 95.56 289 THR B CA 1
ATOM 5739 C C . THR B 1 289 ? 8.508 20.953 16.391 1 95.56 289 THR B C 1
ATOM 5741 O O . THR B 1 289 ? 7.887 20 15.922 1 95.56 289 THR B O 1
ATOM 5744 N N . ARG B 1 290 ? 9.203 20.875 17.453 1 94.19 290 ARG B N 1
ATOM 5745 C CA . ARG B 1 290 ? 9.312 19.609 18.172 1 94.19 290 ARG B CA 1
ATOM 5746 C C . ARG B 1 290 ? 7.957 19.156 18.703 1 94.19 290 ARG B C 1
ATOM 5748 O O . ARG B 1 290 ? 7.566 18 18.531 1 94.19 290 ARG B O 1
ATOM 5755 N N . LEU B 1 291 ? 7.258 20.062 19.344 1 95 291 LEU B N 1
ATOM 5756 C CA . LEU B 1 291 ? 5.949 19.75 19.906 1 95 291 LEU B CA 1
ATOM 5757 C C . LEU B 1 291 ? 4.984 19.312 18.797 1 95 291 LEU B C 1
ATOM 5759 O O . LEU B 1 291 ? 4.234 18.344 18.969 1 95 291 LEU B O 1
ATOM 5763 N N . ALA B 1 292 ? 5.043 20.047 17.719 1 95.62 292 ALA B N 1
ATOM 5764 C CA . ALA B 1 292 ? 4.152 19.734 16.609 1 95.62 292 ALA B CA 1
ATOM 5765 C C . ALA B 1 292 ? 4.441 18.344 16.047 1 95.62 292 ALA B C 1
ATOM 5767 O O . ALA B 1 292 ? 3.52 17.547 15.82 1 95.62 292 ALA B O 1
ATOM 5768 N N . ILE B 1 293 ? 5.695 17.984 15.812 1 96.31 293 ILE B N 1
ATOM 5769 C CA . ILE B 1 293 ? 6.102 16.703 15.242 1 96.31 293 ILE B CA 1
ATOM 5770 C C . ILE B 1 293 ? 5.73 15.578 16.203 1 96.31 293 ILE B C 1
ATOM 5772 O O . ILE B 1 293 ? 5.145 14.57 15.789 1 96.31 293 ILE B O 1
ATOM 5776 N N . GLU B 1 294 ? 6.047 15.773 17.453 1 95.62 294 GLU B N 1
ATOM 5777 C CA . GLU B 1 294 ? 5.762 14.75 18.453 1 95.62 294 GLU B CA 1
ATOM 5778 C C . GLU B 1 294 ? 4.262 14.5 18.578 1 95.62 294 GLU B C 1
ATOM 5780 O O . GLU B 1 294 ? 3.822 13.352 18.672 1 95.62 294 GLU B O 1
ATOM 5785 N N . SER B 1 295 ? 3.516 15.57 18.594 1 95.25 295 SER B N 1
ATOM 5786 C CA . SER B 1 295 ? 2.066 15.438 18.688 1 95.25 295 SER B CA 1
ATOM 5787 C C . SER B 1 295 ? 1.503 14.688 17.484 1 95.25 295 SER B C 1
ATOM 5789 O O . SER B 1 295 ? 0.613 13.844 17.625 1 95.25 295 SER B O 1
ATOM 5791 N N . MET B 1 296 ? 2.016 15.023 16.344 1 96.31 296 MET B N 1
ATOM 5792 C CA . MET B 1 296 ? 1.567 14.344 15.125 1 96.31 296 MET B CA 1
ATOM 5793 C C . MET B 1 296 ? 1.936 12.867 15.164 1 96.31 296 MET B C 1
ATOM 5795 O O . MET B 1 296 ? 1.118 12.016 14.812 1 96.31 296 MET B O 1
ATOM 5799 N N . LEU B 1 297 ? 3.143 12.531 15.57 1 97.31 297 LEU B N 1
ATOM 5800 C CA . LEU B 1 297 ? 3.602 11.148 15.633 1 97.31 297 LEU B CA 1
ATOM 5801 C C . LEU B 1 297 ? 2.756 10.336 16.609 1 97.31 297 LEU B C 1
ATOM 5803 O O . LEU B 1 297 ? 2.441 9.172 16.344 1 97.31 297 LEU B O 1
ATOM 5807 N N . GLU B 1 298 ? 2.373 10.961 17.734 1 97 298 GLU B N 1
ATOM 5808 C CA . GLU B 1 298 ? 1.536 10.305 18.734 1 97 298 GLU B CA 1
ATOM 5809 C C . GLU B 1 298 ? 0.21 9.852 18.141 1 97 298 GLU B C 1
ATOM 5811 O O . GLU B 1 298 ? -0.281 8.766 18.438 1 97 298 GLU B O 1
ATOM 5816 N N . GLU B 1 299 ? -0.301 10.672 17.297 1 96.81 299 GLU B N 1
ATOM 5817 C CA . GLU B 1 299 ? -1.625 10.414 16.734 1 96.81 299 GLU B CA 1
ATOM 5818 C C . GLU B 1 299 ? -1.547 9.453 15.547 1 96.81 299 GLU B C 1
ATOM 5820 O O . GLU B 1 299 ? -2.494 8.719 15.273 1 96.81 299 GLU B O 1
ATOM 5825 N N . LEU B 1 300 ? -0.432 9.422 14.867 1 97.31 300 LEU B N 1
ATOM 5826 C CA . LEU B 1 300 ? -0.348 8.68 13.609 1 97.31 300 LEU B CA 1
ATOM 5827 C C . LEU B 1 300 ? 0.161 7.266 13.852 1 97.31 300 LEU B C 1
ATOM 5829 O O . LEU B 1 300 ? -0.323 6.312 13.234 1 97.31 300 LEU B O 1
ATOM 5833 N N . ALA B 1 301 ? 1.11 7.059 14.734 1 97.81 301 ALA B N 1
ATOM 5834 C CA . ALA B 1 301 ? 1.826 5.797 14.914 1 97.81 301 ALA B CA 1
ATOM 5835 C C . ALA B 1 301 ? 0.862 4.66 15.242 1 97.81 301 ALA B C 1
ATOM 5837 O O . ALA B 1 301 ? 0.955 3.574 14.672 1 97.81 301 ALA B O 1
ATOM 5838 N N . PRO B 1 302 ? -0.148 4.875 16.156 1 97.31 302 PRO B N 1
ATOM 5839 C CA . PRO B 1 302 ? -1.026 3.768 16.531 1 97.31 302 PRO B CA 1
ATOM 5840 C C . PRO B 1 302 ? -2.084 3.461 15.477 1 97.31 302 PRO B C 1
ATOM 5842 O O . PRO B 1 302 ? -2.787 2.453 15.57 1 97.31 302 PRO B O 1
ATOM 5845 N N . ASN B 1 303 ? -2.221 4.316 14.461 1 96.69 303 ASN B N 1
ATOM 5846 C CA . ASN B 1 303 ? -3.285 4.219 13.461 1 96.69 303 ASN B CA 1
ATOM 5847 C C . ASN B 1 303 ? -2.801 4.656 12.086 1 96.69 303 ASN B C 1
ATOM 5849 O O . ASN B 1 303 ? -3.432 5.492 11.438 1 96.69 303 ASN B O 1
ATOM 5853 N N . LEU B 1 304 ? -1.685 4.051 11.742 1 96.81 304 LEU B N 1
ATOM 5854 C CA . LEU B 1 304 ? -0.948 4.496 10.562 1 96.81 304 LEU B CA 1
ATOM 5855 C C . LEU B 1 304 ? -1.791 4.34 9.305 1 96.81 304 LEU B C 1
ATOM 5857 O O . LEU B 1 304 ? -1.691 5.152 8.383 1 96.81 304 LEU B O 1
ATOM 5861 N N . TRP B 1 305 ? -2.645 3.32 9.203 1 95.81 305 TRP B N 1
ATOM 5862 C CA . TRP B 1 305 ? -3.469 3.068 8.023 1 95.81 305 TRP B CA 1
ATOM 5863 C C . TRP B 1 305 ? -4.895 3.562 8.242 1 95.81 305 TRP B C 1
ATOM 5865 O O . TRP B 1 305 ? -5.793 3.262 7.453 1 95.81 305 TRP B O 1
ATOM 5875 N N . GLU B 1 306 ? -5.121 4.223 9.328 1 93.94 306 GLU B N 1
ATOM 5876 C CA . GLU B 1 306 ? -6.383 4.891 9.625 1 93.94 306 GLU B CA 1
ATOM 5877 C C . GLU B 1 306 ? -7.531 3.887 9.695 1 93.94 306 GLU B C 1
ATOM 5879 O O . GLU B 1 306 ? -8.609 4.137 9.156 1 93.94 306 GLU B O 1
ATOM 5884 N N . ASP B 1 307 ? -7.324 2.803 10.297 1 92.25 307 ASP B N 1
ATOM 5885 C CA . ASP B 1 307 ? -8.375 1.821 10.531 1 92.25 307 ASP B CA 1
ATOM 5886 C C . ASP B 1 307 ? -9.414 2.355 11.516 1 92.25 307 ASP B C 1
ATOM 5888 O O . ASP B 1 307 ? -10.602 2.037 11.414 1 92.25 307 ASP B O 1
ATOM 5892 N N . GLU B 1 308 ? -8.883 3.043 12.508 1 92.31 308 GLU B N 1
ATOM 5893 C CA . GLU B 1 308 ? -9.789 3.781 13.391 1 92.31 308 GLU B CA 1
ATOM 5894 C C . GLU B 1 308 ? -10.117 5.152 12.812 1 92.31 308 GLU B C 1
ATOM 5896 O O . GLU B 1 308 ? -9.227 5.969 12.586 1 92.31 308 GLU B O 1
ATOM 5901 N N . LEU B 1 309 ? -11.359 5.418 12.68 1 91.94 309 LEU B N 1
ATOM 5902 C CA . LEU B 1 309 ? -11.773 6.582 11.898 1 91.94 309 LEU B CA 1
ATOM 5903 C C . LEU B 1 309 ? -11.961 7.797 12.805 1 91.94 309 LEU B C 1
ATOM 5905 O O . LEU B 1 309 ? -12.062 8.93 12.32 1 91.94 309 LEU B O 1
ATOM 5909 N N . ASP B 1 310 ? -12.062 7.555 14.086 1 93.62 310 ASP B N 1
ATOM 5910 C CA . ASP B 1 310 ? -12.117 8.688 15.008 1 93.62 310 ASP B CA 1
ATOM 5911 C C . ASP B 1 310 ? -10.727 9.281 15.219 1 93.62 310 ASP B C 1
ATOM 5913 O O . ASP B 1 310 ? -9.984 8.836 16.094 1 93.62 310 ASP B O 1
ATOM 5917 N N . ARG B 1 311 ? -10.477 10.328 14.5 1 94.75 311 ARG B N 1
ATOM 5918 C CA . ARG B 1 311 ? -9.141 10.906 14.531 1 94.75 311 ARG B CA 1
ATOM 5919 C C . ARG B 1 311 ? -9.195 12.406 14.789 1 94.75 311 ARG B C 1
ATOM 5921 O O . ARG B 1 311 ? -9.805 13.156 14.008 1 94.75 311 ARG B O 1
ATOM 5928 N N . LEU B 1 312 ? -8.453 12.859 15.695 1 96.38 312 LEU B N 1
ATOM 5929 C CA . LEU B 1 312 ? -8.406 14.281 16.016 1 96.38 312 LEU B CA 1
ATOM 5930 C C . LEU B 1 312 ? -7.711 15.062 14.906 1 96.38 312 LEU B C 1
ATOM 5932 O O . LEU B 1 312 ? -8.047 16.234 14.664 1 96.38 312 LEU B O 1
ATOM 5936 N N . VAL B 1 313 ? -6.832 14.375 14.195 1 95.62 313 VAL B N 1
ATOM 5937 C CA . VAL B 1 313 ? -6.023 15.055 13.18 1 95.62 313 VAL B CA 1
ATOM 5938 C C . VAL B 1 313 ? -6.883 15.367 11.961 1 95.62 313 VAL B C 1
ATOM 5940 O O . VAL B 1 313 ? -6.438 16.062 11.047 1 95.62 313 VAL B O 1
ATOM 5943 N N . ASP B 1 314 ? -8.148 14.922 11.992 1 95.5 314 ASP B N 1
ATOM 5944 C CA . ASP B 1 314 ? -9.055 15.266 10.898 1 95.5 314 ASP B CA 1
ATOM 5945 C C . ASP B 1 314 ? -9.625 16.672 11.086 1 95.5 314 ASP B C 1
ATOM 5947 O O . ASP B 1 314 ? -10.281 17.203 10.188 1 95.5 314 ASP B O 1
ATOM 5951 N N . PHE B 1 315 ? -9.352 17.281 12.273 1 97.94 315 PHE B N 1
ATOM 5952 C CA . PHE B 1 315 ? -9.75 18.672 12.484 1 97.94 315 PHE B CA 1
ATOM 5953 C C . PHE B 1 315 ? -9.195 19.562 11.383 1 97.94 315 PHE B C 1
ATOM 5955 O O . PHE B 1 315 ? -8 19.516 11.078 1 97.94 315 PHE B O 1
ATOM 5962 N N . GLY B 1 316 ? -10.086 20.25 10.75 1 98.06 316 GLY B N 1
ATOM 5963 C CA . GLY B 1 316 ? -9.703 21.109 9.641 1 98.06 316 GLY B CA 1
ATOM 5964 C C . GLY B 1 316 ? -9.75 20.406 8.297 1 98.06 316 GLY B C 1
ATOM 5965 O O . GLY B 1 316 ? -9.414 21 7.27 1 98.06 316 GLY B O 1
ATOM 5966 N N . HIS B 1 317 ? -10.195 19.188 8.234 1 96.81 317 HIS B N 1
ATOM 5967 C CA . HIS B 1 317 ? -10.18 18.438 6.984 1 96.81 317 HIS B CA 1
ATOM 5968 C C . HIS B 1 317 ? -11.57 17.906 6.645 1 96.81 317 HIS B C 1
ATOM 5970 O O . HIS B 1 317 ? -11.703 16.859 6.008 1 96.81 317 HIS B O 1
ATOM 5976 N N . ILE B 1 318 ? -12.531 18.547 7.105 1 96.12 318 ILE B N 1
ATOM 5977 C CA . ILE B 1 318 ? -13.898 18.156 6.773 1 96.12 318 ILE B CA 1
ATOM 5978 C C . ILE B 1 318 ? -14.383 18.969 5.566 1 96.12 318 ILE B C 1
ATOM 5980 O O . ILE B 1 318 ? -14.859 18.391 4.586 1 96.12 318 ILE B O 1
ATOM 5984 N N . ILE B 1 319 ? -14.172 20.234 5.547 1 97.5 319 ILE B N 1
ATOM 5985 C CA . ILE B 1 319 ? -14.648 21.141 4.504 1 97.5 319 ILE B CA 1
ATOM 5986 C C . ILE B 1 319 ? -13.5 21.484 3.557 1 97.5 319 ILE B C 1
ATOM 5988 O O . ILE B 1 319 ? -13.719 21.688 2.357 1 97.5 319 ILE B O 1
ATOM 5992 N N . SER B 1 320 ? -12.297 21.562 4.094 1 97.81 320 SER B N 1
ATOM 5993 C CA . SER B 1 320 ? -11.148 22.156 3.422 1 97.81 320 SER B CA 1
ATOM 5994 C C . SER B 1 320 ? -10.828 21.422 2.123 1 97.81 320 SER B C 1
ATOM 5996 O O . SER B 1 320 ? -10.43 22.047 1.136 1 97.81 320 SER B O 1
ATOM 5998 N N . PRO B 1 321 ? -10.984 20.062 2.074 1 95.25 321 PRO B N 1
ATOM 5999 C CA . PRO B 1 321 ? -10.648 19.422 0.806 1 95.25 321 PRO B CA 1
ATOM 6000 C C . PRO B 1 321 ? -11.492 19.922 -0.359 1 95.25 321 PRO B C 1
ATOM 6002 O O . PRO B 1 321 ? -10.961 20.234 -1.429 1 95.25 321 PRO B O 1
ATOM 6005 N N . GLU B 1 322 ? -12.758 20.047 -0.156 1 95.12 322 GLU B N 1
ATOM 6006 C CA . GLU B 1 322 ? -13.641 20.562 -1.201 1 95.12 322 GLU B CA 1
ATOM 6007 C C . GLU B 1 322 ? -13.367 22.031 -1.493 1 95.12 322 GLU B C 1
ATOM 6009 O O . GLU B 1 322 ? -13.383 22.453 -2.65 1 95.12 322 GLU B O 1
ATOM 6014 N N . LEU B 1 323 ? -13.133 22.797 -0.436 1 97.31 323 LEU B N 1
ATOM 6015 C CA . LEU B 1 323 ? -12.859 24.219 -0.59 1 97.31 323 LEU B CA 1
ATOM 6016 C C . LEU B 1 323 ? -11.586 24.438 -1.408 1 97.31 323 LEU B C 1
ATOM 6018 O O . LEU B 1 323 ? -11.57 25.266 -2.32 1 97.31 323 LEU B O 1
ATOM 6022 N N . GLU B 1 324 ? -10.531 23.656 -1.071 1 95.5 324 GLU B N 1
ATOM 6023 C CA . GLU B 1 324 ? -9.25 23.766 -1.761 1 95.5 324 GLU B CA 1
ATOM 6024 C C . GLU B 1 324 ? -9.406 23.516 -3.258 1 95.5 324 GLU B C 1
ATOM 6026 O O . GLU B 1 324 ? -8.875 24.266 -4.078 1 95.5 324 GLU B O 1
ATOM 6031 N N . MET B 1 325 ? -10.148 22.516 -3.613 1 92.75 325 MET B N 1
ATOM 6032 C CA . MET B 1 325 ? -10.32 22.125 -5.012 1 92.75 325 MET B CA 1
ATOM 6033 C C . MET B 1 325 ? -11.156 23.156 -5.758 1 92.75 325 MET B C 1
ATOM 6035 O O . MET B 1 325 ? -10.93 23.422 -6.941 1 92.75 325 MET B O 1
ATOM 6039 N N . LYS B 1 326 ? -12.055 23.781 -5.047 1 93.5 326 LYS B N 1
ATOM 6040 C CA . LYS B 1 326 ? -12.953 24.75 -5.66 1 93.5 326 LYS B CA 1
ATOM 6041 C C . LYS B 1 326 ? -12.219 26.047 -5.992 1 93.5 326 LYS B C 1
ATOM 6043 O O . LYS B 1 326 ? -12.516 26.688 -7 1 93.5 326 LYS B O 1
ATOM 6048 N N . VAL B 1 327 ? -11.305 26.359 -5.188 1 93.12 327 VAL B N 1
ATOM 6049 C CA . VAL B 1 327 ? -10.734 27.688 -5.363 1 93.12 327 VAL B CA 1
ATOM 6050 C C . VAL B 1 327 ? -9.258 27.578 -5.754 1 93.12 327 VAL B C 1
ATOM 6052 O O . VAL B 1 327 ? -8.484 28.516 -5.566 1 93.12 327 VAL B O 1
ATOM 6055 N N . LEU B 1 328 ? -8.875 26.469 -6.184 1 85.19 328 LEU B N 1
ATOM 6056 C CA . LEU B 1 328 ? -7.516 26.312 -6.684 1 85.19 328 LEU B CA 1
ATOM 6057 C C . LEU B 1 328 ? -7.23 27.281 -7.816 1 85.19 328 LEU B C 1
ATOM 6059 O O . LEU B 1 328 ? -8.078 27.5 -8.688 1 85.19 328 LEU B O 1
ATOM 6063 N N . PRO B 1 329 ? -6.105 27.938 -7.781 1 87.81 329 PRO B N 1
ATOM 6064 C CA . PRO B 1 329 ? -4.992 27.766 -6.84 1 87.81 329 PRO B CA 1
ATOM 6065 C C . PRO B 1 329 ? -4.941 28.891 -5.793 1 87.81 329 PRO B C 1
ATOM 6067 O O . PRO B 1 329 ? -3.896 29.109 -5.176 1 87.81 329 PRO B O 1
ATOM 6070 N N . ALA B 1 330 ? -6.027 29.641 -5.656 1 92.38 330 ALA B N 1
ATOM 6071 C CA . ALA B 1 330 ? -6.035 30.859 -4.848 1 92.38 330 ALA B CA 1
ATOM 6072 C C . ALA B 1 330 ? -5.719 30.547 -3.389 1 92.38 330 ALA B C 1
ATOM 6074 O O . ALA B 1 330 ? -5.004 31.297 -2.727 1 92.38 330 ALA B O 1
ATOM 6075 N N . LEU B 1 331 ? -6.195 29.453 -2.895 1 95.38 331 LEU B N 1
ATOM 6076 C CA . LEU B 1 331 ? -5.938 29.078 -1.508 1 95.38 331 LEU B CA 1
ATOM 6077 C C . LEU B 1 331 ? -4.879 27.969 -1.43 1 95.38 331 LEU B C 1
ATOM 6079 O O . LEU B 1 331 ? -4.926 27.016 -2.193 1 95.38 331 LEU B O 1
ATOM 6083 N N . LEU B 1 332 ? -3.953 28.219 -0.572 1 96.5 332 LEU B N 1
ATOM 6084 C CA . LEU B 1 332 ? -3.039 27.141 -0.208 1 96.5 332 LEU B CA 1
ATOM 6085 C C . LEU B 1 332 ? -3.711 26.141 0.74 1 96.5 332 LEU B C 1
ATOM 6087 O O . LEU B 1 332 ? -4.766 26.438 1.305 1 96.5 332 LEU B O 1
ATOM 6091 N N . HIS B 1 333 ? -3.146 25 0.877 1 96.69 333 HIS B N 1
ATOM 6092 C CA . HIS B 1 333 ? -3.719 23.922 1.692 1 96.69 333 HIS B CA 1
ATOM 6093 C C . HIS B 1 333 ? -3.951 24.391 3.125 1 96.69 333 HIS B C 1
ATOM 6095 O O . HIS B 1 333 ? -5.059 24.266 3.652 1 96.69 333 HIS B O 1
ATOM 6101 N N . GLY B 1 334 ? -2.893 24.938 3.754 1 98.12 334 GLY B N 1
ATOM 6102 C CA . GLY B 1 334 ? -3.002 25.375 5.137 1 98.12 334 GLY B CA 1
ATOM 6103 C C . GLY B 1 334 ? -4.043 26.469 5.332 1 98.12 334 GLY B C 1
ATOM 6104 O O . GLY B 1 334 ? -4.676 26.547 6.387 1 98.12 334 GLY B O 1
ATOM 6105 N N . GLU B 1 335 ? -4.188 27.312 4.316 1 98.44 335 GLU B N 1
ATOM 6106 C CA . GLU B 1 335 ? -5.207 28.344 4.363 1 98.44 335 GLU B CA 1
ATOM 6107 C C . GLU B 1 335 ? -6.609 27.75 4.375 1 98.44 335 GLU B C 1
ATOM 6109 O O . GLU B 1 335 ? -7.453 28.141 5.188 1 98.44 335 GLU B O 1
ATOM 6114 N N . ALA B 1 336 ? -6.828 26.797 3.506 1 98.25 336 ALA B N 1
ATOM 6115 C CA . ALA B 1 336 ? -8.125 26.125 3.48 1 98.25 336 ALA B CA 1
ATOM 6116 C C . ALA B 1 336 ? -8.391 25.391 4.793 1 98.25 336 ALA B C 1
ATOM 6118 O O . ALA B 1 336 ? -9.508 25.422 5.316 1 98.25 336 ALA B O 1
ATOM 6119 N N . VAL B 1 337 ? -7.398 24.766 5.297 1 98.56 337 VAL B N 1
ATOM 6120 C CA . VAL B 1 337 ? -7.492 24.047 6.559 1 98.56 337 VAL B CA 1
ATOM 6121 C C . VAL B 1 337 ? -7.879 25 7.684 1 98.56 337 VAL B C 1
ATOM 6123 O O . VAL B 1 337 ? -8.75 24.688 8.5 1 98.56 337 VAL B O 1
ATOM 6126 N N . ASN B 1 338 ? -7.234 26.141 7.664 1 98.75 338 ASN B N 1
ATOM 6127 C CA . ASN B 1 338 ? -7.504 27.078 8.742 1 98.75 338 ASN B CA 1
ATOM 6128 C C . ASN B 1 338 ? -8.914 27.656 8.648 1 98.75 338 ASN B C 1
ATOM 6130 O O . ASN B 1 338 ? -9.555 27.922 9.664 1 98.75 338 ASN B O 1
ATOM 6134 N N . ILE B 1 339 ? -9.398 27.922 7.461 1 98.5 339 ILE B N 1
ATOM 6135 C CA . ILE B 1 339 ? -10.766 28.375 7.277 1 98.5 339 ILE B CA 1
ATOM 6136 C C . ILE B 1 339 ? -11.742 27.328 7.828 1 98.5 339 ILE B C 1
ATOM 6138 O O . ILE B 1 339 ? -12.688 27.672 8.539 1 98.5 339 ILE B O 1
ATOM 6142 N N . ASP B 1 340 ? -11.477 26.125 7.496 1 98.75 340 ASP B N 1
ATOM 6143 C CA . ASP B 1 340 ? -12.25 25 8.023 1 98.75 340 ASP B CA 1
ATOM 6144 C C . ASP B 1 340 ? -12.203 24.969 9.547 1 98.75 340 ASP B C 1
ATOM 6146 O O . ASP B 1 340 ? -13.242 24.859 10.211 1 98.75 340 ASP B O 1
ATOM 6150 N N . MET B 1 341 ? -11.031 25.125 10.094 1 98.81 341 MET B N 1
ATOM 6151 C CA . MET B 1 341 ? -10.859 25.125 11.547 1 98.81 341 MET B CA 1
ATOM 6152 C C . MET B 1 341 ? -11.602 26.281 12.195 1 98.81 341 MET B C 1
ATOM 6154 O O . MET B 1 341 ? -12.258 26.109 13.227 1 98.81 341 MET B O 1
ATOM 6158 N N . ALA B 1 342 ? -11.461 27.438 11.602 1 98.75 342 ALA B N 1
ATOM 6159 C CA . ALA B 1 342 ? -12.148 28.609 12.133 1 98.75 342 ALA B CA 1
ATOM 6160 C C . ALA B 1 342 ? -13.656 28.375 12.203 1 98.75 342 ALA B C 1
ATOM 6162 O O . ALA B 1 342 ? -14.289 28.672 13.219 1 98.75 342 ALA B O 1
ATOM 6163 N N . PHE B 1 343 ? -14.203 27.875 11.195 1 98.69 343 PHE B N 1
ATOM 6164 C CA . PHE B 1 343 ? -15.633 27.578 11.18 1 98.69 343 PHE B CA 1
ATOM 6165 C C . PHE B 1 343 ? -15.984 26.578 12.273 1 98.69 343 PHE B C 1
ATOM 6167 O O . PHE B 1 343 ? -16.969 26.75 12.984 1 98.69 343 PHE B O 1
ATOM 6174 N N . MET B 1 344 ? -15.188 25.516 12.383 1 98.75 344 MET B N 1
ATOM 6175 C CA . MET B 1 344 ? -15.453 24.484 13.375 1 98.75 344 MET B CA 1
ATOM 6176 C C . MET B 1 344 ? -15.375 25.047 14.789 1 98.75 344 MET B C 1
ATOM 6178 O O . MET B 1 344 ? -16.062 24.562 15.688 1 98.75 344 MET B O 1
ATOM 6182 N N . VAL B 1 345 ? -14.523 26.031 14.977 1 98.81 345 VAL B N 1
ATOM 6183 C CA . VAL B 1 345 ? -14.461 26.719 16.266 1 98.81 345 VAL B CA 1
ATOM 6184 C C . VAL B 1 345 ? -15.82 27.359 16.562 1 98.81 345 VAL B C 1
ATOM 6186 O O . VAL B 1 345 ? -16.281 27.328 17.703 1 98.81 345 VAL B O 1
ATOM 6189 N N . TYR B 1 346 ? -16.469 27.953 15.555 1 98.69 346 TYR B N 1
ATOM 6190 C CA . TYR B 1 346 ? -17.797 28.516 15.734 1 98.69 346 TYR B CA 1
ATOM 6191 C C . TYR B 1 346 ? -18.828 27.422 16.016 1 98.69 346 TYR B C 1
ATOM 6193 O O . TYR B 1 346 ? -19.734 27.625 16.812 1 98.69 346 TYR B O 1
ATOM 6201 N N . VAL B 1 347 ? -18.703 26.297 15.352 1 98.75 347 VAL B N 1
ATOM 6202 C CA . VAL B 1 347 ? -19.578 25.172 15.633 1 98.75 347 VAL B CA 1
ATOM 6203 C C . VAL B 1 347 ? -19.422 24.734 17.094 1 98.75 347 VAL B C 1
ATOM 6205 O O . VAL B 1 347 ? -20.406 24.516 17.797 1 98.75 347 VAL B O 1
ATOM 6208 N N . ALA B 1 348 ? -18.172 24.609 17.547 1 98.75 348 ALA B N 1
ATOM 6209 C CA . ALA B 1 348 ? -17.906 24.234 18.922 1 98.75 348 ALA B CA 1
ATOM 6210 C C . ALA B 1 348 ? -18.5 25.234 19.906 1 98.75 348 ALA B C 1
ATOM 6212 O O . ALA B 1 348 ? -19.047 24.859 20.953 1 98.75 348 ALA B O 1
ATOM 6213 N N . HIS B 1 349 ? -18.375 26.484 19.578 1 98.56 349 HIS B N 1
ATOM 6214 C CA . HIS B 1 349 ? -18.953 27.531 20.422 1 98.56 349 HIS B CA 1
ATOM 6215 C C . HIS B 1 349 ? -20.469 27.406 20.484 1 98.56 349 HIS B C 1
ATOM 6217 O O . HIS B 1 349 ? -21.062 27.531 21.562 1 98.56 349 HIS B O 1
ATOM 6223 N N . GLU B 1 350 ? -21.094 27.219 19.328 1 98.19 350 GLU B N 1
ATOM 6224 C CA . GLU B 1 350 ? -22.547 27.109 19.266 1 98.19 350 GLU B CA 1
ATOM 6225 C C . GLU B 1 350 ? -23.062 25.938 20.094 1 98.19 350 GLU B C 1
ATOM 6227 O O . GLU B 1 350 ? -24.156 25.984 20.656 1 98.19 350 GLU B O 1
ATOM 6232 N N . ARG B 1 351 ? -22.266 24.906 20.219 1 97.5 351 ARG B N 1
ATOM 6233 C CA . ARG B 1 351 ? -22.625 23.719 20.984 1 97.5 351 ARG B CA 1
ATOM 6234 C C . ARG B 1 351 ? -22.312 23.906 22.469 1 97.5 351 ARG B C 1
ATOM 6236 O O . ARG B 1 351 ? -22.672 23.062 23.297 1 97.5 351 ARG B O 1
ATOM 6243 N N . GLY B 1 352 ? -21.609 24.938 22.797 1 97.44 352 GLY B N 1
ATOM 6244 C CA . GLY B 1 352 ? -21.297 25.25 24.188 1 97.44 352 GLY B CA 1
ATOM 6245 C C . GLY B 1 352 ? -19.984 24.641 24.656 1 97.44 352 GLY B C 1
ATOM 6246 O O . GLY B 1 352 ? -19.703 24.594 25.844 1 97.44 352 GLY B O 1
ATOM 6247 N N . PHE B 1 353 ? -19.188 24.219 23.75 1 98.06 353 PHE B N 1
ATOM 6248 C CA . PHE B 1 353 ? -17.938 23.578 24.125 1 98.06 353 PHE B CA 1
ATOM 6249 C C . PHE B 1 353 ? -16.859 24.625 24.422 1 98.06 353 PHE B C 1
ATOM 6251 O O . PHE B 1 353 ? -15.953 24.375 25.219 1 98.06 353 PHE B O 1
ATOM 6258 N N . LEU B 1 354 ? -16.953 25.797 23.797 1 98.38 354 LEU B N 1
ATOM 6259 C CA . LEU B 1 354 ? -16.016 26.891 23.969 1 98.38 354 LEU B CA 1
ATOM 6260 C C . LEU B 1 354 ? -16.719 28.141 24.469 1 98.38 354 LEU B C 1
ATOM 6262 O O . LEU B 1 354 ? -17.844 28.438 24.047 1 98.38 354 LEU B O 1
ATOM 6266 N N . SER B 1 355 ? -16.031 28.875 25.359 1 98.19 355 SER B N 1
ATOM 6267 C CA . SER B 1 355 ? -16.531 30.188 25.766 1 98.19 355 SER B CA 1
ATOM 6268 C C . SER B 1 355 ? -16.297 31.219 24.656 1 98.19 355 SER B C 1
ATOM 6270 O O . SER B 1 355 ? -15.531 30.984 23.734 1 98.19 355 SER B O 1
ATOM 6272 N N . GLU B 1 356 ? -17 32.281 24.797 1 98 356 GLU B N 1
ATOM 6273 C CA . GLU B 1 356 ? -16.812 33.375 23.859 1 98 356 GLU B CA 1
ATOM 6274 C C . GLU B 1 356 ? -15.367 33.875 23.875 1 98 356 GLU B C 1
ATOM 6276 O O . GLU B 1 356 ? -14.812 34.188 22.828 1 98 356 GLU B O 1
ATOM 6281 N N . GLN B 1 357 ? -14.828 33.906 25.031 1 97.94 357 GLN B N 1
ATOM 6282 C CA . GLN B 1 357 ? -13.445 34.344 25.188 1 97.94 357 GLN B CA 1
ATOM 6283 C C . GLN B 1 357 ? -12.477 33.406 24.484 1 97.94 357 GLN B C 1
ATOM 6285 O O . GLN B 1 357 ? -11.555 33.844 23.797 1 97.94 357 GLN B O 1
ATOM 6290 N N . GLU B 1 358 ? -12.68 32.156 24.688 1 98.06 358 GLU B N 1
ATOM 6291 C CA . GLU B 1 358 ? -11.82 31.188 24.047 1 98.06 358 GLU B CA 1
ATOM 6292 C C . GLU B 1 358 ? -11.938 31.266 22.516 1 98.06 358 GLU B C 1
ATOM 6294 O O . GLU B 1 358 ? -10.93 31.219 21.812 1 98.06 358 GLU B O 1
ATOM 6299 N N . LYS B 1 359 ? -13.164 31.312 22.031 1 98.38 359 LYS B N 1
ATOM 6300 C CA . LYS B 1 359 ? -13.391 31.453 20.594 1 98.38 359 LYS B CA 1
ATOM 6301 C C . LYS B 1 359 ? -12.648 32.656 20.031 1 98.38 359 LYS B C 1
ATOM 6303 O O . LYS B 1 359 ? -11.945 32.531 19.031 1 98.38 359 LYS B O 1
ATOM 6308 N N . ARG B 1 360 ? -12.766 33.781 20.672 1 97.88 360 ARG B N 1
ATOM 6309 C CA . ARG B 1 360 ? -12.117 35.031 20.234 1 97.88 360 ARG B CA 1
ATOM 6310 C C . ARG B 1 360 ? -10.602 34.875 20.266 1 97.88 360 ARG B C 1
ATOM 6312 O O . ARG B 1 360 ? -9.914 35.344 19.344 1 97.88 360 ARG B O 1
ATOM 6319 N N . ARG B 1 361 ? -10.117 34.312 21.328 1 98.06 361 ARG B N 1
ATOM 6320 C CA . ARG B 1 361 ? -8.68 34.094 21.484 1 98.06 361 ARG B CA 1
ATOM 6321 C C . ARG B 1 361 ? -8.125 33.25 20.328 1 98.06 361 ARG B C 1
ATOM 6323 O O . ARG B 1 361 ? -7.066 33.562 19.781 1 98.06 361 ARG B O 1
ATOM 6330 N N . ILE B 1 362 ? -8.836 32.219 19.969 1 98.62 362 ILE B N 1
ATOM 6331 C CA . ILE B 1 362 ? -8.406 31.328 18.906 1 98.62 362 ILE B CA 1
ATOM 6332 C C . ILE B 1 362 ? -8.398 32.062 17.578 1 98.62 362 ILE B C 1
ATOM 6334 O O . ILE B 1 362 ? -7.406 32.062 16.844 1 98.62 362 ILE B O 1
ATOM 6338 N N . VAL B 1 363 ? -9.477 32.781 17.25 1 98.5 363 VAL B N 1
ATOM 6339 C CA . VAL B 1 363 ? -9.625 33.469 15.969 1 98.5 363 VAL B CA 1
ATOM 6340 C C . VAL B 1 363 ? -8.57 34.562 15.844 1 98.5 363 VAL B C 1
ATOM 6342 O O . VAL B 1 363 ? -7.938 34.719 14.797 1 98.5 363 VAL B O 1
ATOM 6345 N N . VAL B 1 364 ? -8.336 35.281 16.906 1 98.31 364 VAL B N 1
ATOM 6346 C CA . VAL B 1 364 ? -7.344 36.375 16.906 1 98.31 364 VAL B CA 1
ATOM 6347 C C . VAL B 1 364 ? -5.949 35.781 16.703 1 98.31 364 VAL B C 1
ATOM 6349 O O . VAL B 1 364 ? -5.129 36.344 15.977 1 98.31 364 VAL B O 1
ATOM 6352 N N . CYS B 1 365 ? -5.688 34.688 17.344 1 98.44 365 CYS B N 1
ATOM 6353 C CA . CYS B 1 365 ? -4.398 34.031 17.172 1 98.44 365 CYS B CA 1
ATOM 6354 C C . CYS B 1 365 ? -4.203 33.594 15.727 1 98.44 365 CYS B C 1
ATOM 6356 O O . CYS B 1 365 ? -3.139 33.812 15.148 1 98.44 365 CYS B O 1
ATOM 6358 N N . MET B 1 366 ? -5.246 33 15.133 1 98.56 366 MET B N 1
ATOM 6359 C CA . MET B 1 366 ? -5.176 32.594 13.727 1 98.56 366 MET B CA 1
ATOM 6360 C C . MET B 1 366 ? -4.848 33.812 12.836 1 98.56 366 MET B C 1
ATOM 6362 O O . MET B 1 366 ? -3.967 33.719 11.984 1 98.56 366 MET B O 1
ATOM 6366 N N . GLN B 1 367 ? -5.52 34.844 13.086 1 98.19 367 GLN B N 1
ATOM 6367 C CA . GLN B 1 367 ? -5.324 36.062 12.289 1 98.19 367 GLN B CA 1
ATOM 6368 C C . GLN B 1 367 ? -3.918 36.625 12.484 1 98.19 367 GLN B C 1
ATOM 6370 O O . GLN B 1 367 ? -3.297 37.094 11.531 1 98.19 367 GLN B O 1
ATOM 6375 N N . SER B 1 368 ? -3.412 36.562 13.664 1 97.94 368 SER B N 1
ATOM 6376 C CA . SER B 1 368 ? -2.08 37.062 13.961 1 97.94 368 SER B CA 1
ATOM 6377 C C . SER B 1 368 ? -1.002 36.25 13.25 1 97.94 368 SER B C 1
ATOM 6379 O O . SER B 1 368 ? 0.122 36.75 13.07 1 97.94 368 SER B O 1
ATOM 6381 N N . LEU B 1 369 ? -1.316 35.094 12.875 1 98.25 369 LEU B N 1
ATOM 6382 C CA . LEU B 1 369 ? -0.396 34.25 12.148 1 98.25 369 LEU B CA 1
ATOM 6383 C C . LEU B 1 369 ? -0.558 34.406 10.641 1 98.25 369 LEU B C 1
ATOM 6385 O O . LEU B 1 369 ? -0.039 33.625 9.859 1 98.25 369 LEU B O 1
ATOM 6389 N N . ASP B 1 370 ? -1.346 35.406 10.242 1 98.12 370 ASP B N 1
ATOM 6390 C CA . ASP B 1 370 ? -1.629 35.719 8.844 1 98.12 370 ASP B CA 1
ATOM 6391 C C . ASP B 1 370 ? -2.424 34.594 8.172 1 98.12 370 ASP B C 1
ATOM 6393 O O . ASP B 1 370 ? -2.264 34.375 6.977 1 98.12 370 ASP B O 1
ATOM 6397 N N . LEU B 1 371 ? -3.193 33.844 8.938 1 98.44 371 LEU B N 1
ATOM 6398 C CA . LEU B 1 371 ? -4.043 32.781 8.383 1 98.44 371 LEU B CA 1
ATOM 6399 C C . LEU B 1 371 ? -5.449 33.312 8.125 1 98.44 371 LEU B C 1
ATOM 6401 O O . LEU B 1 371 ? -6.023 34.031 8.961 1 98.44 371 LEU B O 1
ATOM 6405 N N . PRO B 1 372 ? -5.969 33.031 6.941 1 98 372 PRO B N 1
ATOM 6406 C CA . PRO B 1 372 ? -7.359 33.438 6.723 1 98 372 PRO B CA 1
ATOM 6407 C C . PRO B 1 372 ? -8.344 32.656 7.594 1 98 372 PRO B C 1
ATOM 6409 O O . PRO B 1 372 ? -8.141 31.453 7.832 1 98 372 PRO B O 1
ATOM 6412 N N . VAL B 1 373 ? -9.391 33.312 8.016 1 98.38 373 VAL B N 1
ATOM 6413 C CA . VAL B 1 373 ? -10.375 32.656 8.898 1 98.38 373 VAL B CA 1
ATOM 6414 C C . VAL B 1 373 ? -11.727 32.625 8.203 1 98.38 373 VAL B C 1
ATOM 6416 O O . VAL B 1 373 ? -12.703 32.125 8.766 1 98.38 373 VAL B O 1
ATOM 6419 N N . TRP B 1 374 ? -11.773 33.094 6.996 1 96.94 374 TRP B N 1
ATOM 6420 C CA . TRP B 1 374 ? -13 33.156 6.207 1 96.94 374 TRP B CA 1
ATOM 6421 C C . TRP B 1 374 ? -12.688 33.219 4.715 1 96.94 374 TRP B C 1
ATOM 6423 O O . TRP B 1 374 ? -11.617 33.688 4.316 1 96.94 374 TRP B O 1
ATOM 6433 N N . HIS B 1 375 ? -13.508 32.688 3.898 1 96.62 375 HIS B N 1
ATOM 6434 C CA . HIS B 1 375 ? -13.477 32.812 2.445 1 96.62 375 HIS B CA 1
ATOM 6435 C C . HIS B 1 375 ? -14.883 32.719 1.856 1 96.62 375 HIS B C 1
ATOM 6437 O O . HIS B 1 375 ? -15.703 31.906 2.307 1 96.62 375 HIS B O 1
ATOM 6443 N N . SER B 1 376 ? -15.164 33.5 0.823 1 95.38 376 SER B N 1
ATOM 6444 C CA . SER B 1 376 ? -16.516 33.594 0.27 1 95.38 376 SER B CA 1
ATOM 6445 C C . SER B 1 376 ? -16.969 32.281 -0.346 1 95.38 376 SER B C 1
ATOM 6447 O O . SER B 1 376 ? -18.156 31.984 -0.361 1 95.38 376 SER B O 1
ATOM 6449 N N . HIS B 1 377 ? -16.031 31.469 -0.762 1 96 377 HIS B N 1
ATOM 6450 C CA . HIS B 1 377 ? -16.406 30.219 -1.424 1 96 377 HIS B CA 1
ATOM 6451 C C . HIS B 1 377 ? -16.672 29.109 -0.409 1 96 377 HIS B C 1
ATOM 6453 O O . HIS B 1 377 ? -17.125 28.031 -0.774 1 96 377 HIS B O 1
ATOM 6459 N N . CYS B 1 378 ? -16.344 29.359 0.835 1 97.19 378 CYS B N 1
ATOM 6460 C CA . CYS B 1 378 ? -16.797 28.453 1.883 1 97.19 378 CYS B CA 1
ATOM 6461 C C . CYS B 1 378 ? -18.25 28.719 2.254 1 97.19 378 CYS B C 1
ATOM 6463 O O . CYS B 1 378 ? -18.531 29.141 3.373 1 97.19 378 CYS B O 1
ATOM 6465 N N . SER B 1 379 ? -19.141 28.422 1.315 1 97.25 379 SER B N 1
ATOM 6466 C CA . SER B 1 379 ? -20.578 28.688 1.451 1 97.25 379 SER B CA 1
ATOM 6467 C C . SER B 1 379 ? -21.266 27.609 2.291 1 97.25 379 SER B C 1
ATOM 6469 O O . SER B 1 379 ? -20.688 26.547 2.547 1 97.25 379 SER B O 1
ATOM 6471 N N . LEU B 1 380 ? -22.422 27.922 2.717 1 97.88 380 LEU B N 1
ATOM 6472 C CA . LEU B 1 380 ? -23.188 26.938 3.463 1 97.88 380 LEU B CA 1
ATOM 6473 C C . LEU B 1 380 ? -23.438 25.688 2.621 1 97.88 380 LEU B C 1
ATOM 6475 O O . LEU B 1 380 ? -23.422 24.562 3.139 1 97.88 380 LEU B O 1
ATOM 6479 N N . GLU B 1 381 ? -23.672 25.891 1.355 1 97.62 381 GLU B N 1
ATOM 6480 C CA . GLU B 1 381 ? -23.891 24.781 0.44 1 97.62 381 GLU B CA 1
ATOM 6481 C C . GLU B 1 381 ? -22.656 23.859 0.397 1 97.62 381 GLU B C 1
ATOM 6483 O O . GLU B 1 381 ? -22.797 22.641 0.464 1 97.62 381 GLU B O 1
ATOM 6488 N N . LEU B 1 382 ? -21.531 24.438 0.299 1 97.69 382 LEU B N 1
ATOM 6489 C CA . LEU B 1 382 ? -20.297 23.656 0.27 1 97.69 382 LEU B CA 1
ATOM 6490 C C . LEU B 1 382 ? -20.094 22.891 1.578 1 97.69 382 LEU B C 1
ATOM 6492 O O . LEU B 1 382 ? -19.672 21.734 1.572 1 97.69 382 LEU B O 1
ATOM 6496 N N . ILE B 1 383 ? -20.391 23.578 2.67 1 98.19 383 ILE B N 1
ATOM 6497 C CA . ILE B 1 383 ? -20.219 22.984 3.996 1 98.19 383 ILE B CA 1
ATOM 6498 C C . ILE B 1 383 ? -21.141 21.781 4.137 1 98.19 383 ILE B C 1
ATOM 6500 O O . ILE B 1 383 ? -20.703 20.703 4.535 1 98.19 383 ILE B O 1
ATOM 6504 N N . LEU B 1 384 ? -22.328 21.938 3.771 1 97.31 384 LEU B N 1
ATOM 6505 C CA . LEU B 1 384 ? -23.297 20.859 3.896 1 97.31 384 LEU B CA 1
ATOM 6506 C C . LEU B 1 384 ? -22.953 19.703 2.957 1 97.31 384 LEU B C 1
ATOM 6508 O O . LEU B 1 384 ? -23.109 18.531 3.318 1 97.31 384 LEU B O 1
ATOM 6512 N N . LYS B 1 385 ? -22.531 20.047 1.808 1 95.5 385 LYS B N 1
ATOM 6513 C CA . LYS B 1 385 ? -22.078 19 0.883 1 95.5 385 LYS B CA 1
ATOM 6514 C C . LYS B 1 385 ? -20.922 18.203 1.48 1 95.5 385 LYS B C 1
ATOM 6516 O O . LYS B 1 385 ? -20.906 16.984 1.4 1 95.5 385 LYS B O 1
ATOM 6521 N N . SER B 1 386 ? -19.953 18.891 2.057 1 95.62 386 SER B N 1
ATOM 6522 C CA . SER B 1 386 ? -18.797 18.25 2.656 1 95.62 386 SER B CA 1
ATOM 6523 C C . SER B 1 386 ? -19.188 17.344 3.812 1 95.62 386 SER B C 1
ATOM 6525 O O . SER B 1 386 ? -18.656 16.25 3.963 1 95.62 386 SER B O 1
ATOM 6527 N N . LEU B 1 387 ? -20.109 17.828 4.594 1 95.44 387 LEU B N 1
ATOM 6528 C CA . LEU B 1 387 ? -20.578 17.031 5.723 1 95.44 387 LEU B CA 1
ATOM 6529 C C . LEU B 1 387 ? -21.328 15.789 5.242 1 95.44 387 LEU B C 1
ATOM 6531 O O . LEU B 1 387 ? -21.172 14.711 5.824 1 95.44 387 LEU B O 1
ATOM 6535 N N . ASN B 1 388 ? -22.062 15.953 4.203 1 91.56 388 ASN B N 1
ATOM 6536 C CA . ASN B 1 388 ? -22.766 14.805 3.627 1 91.56 388 ASN B CA 1
ATOM 6537 C C . ASN B 1 388 ? -21.781 13.781 3.059 1 91.56 388 ASN B C 1
ATOM 6539 O O . ASN B 1 388 ? -22 12.57 3.188 1 91.56 388 ASN B O 1
ATOM 6543 N N . ASP B 1 389 ? -20.797 14.297 2.441 1 87.5 389 ASP B N 1
ATOM 6544 C CA . ASP B 1 389 ? -19.75 13.406 1.919 1 87.5 389 ASP B CA 1
ATOM 6545 C C . ASP B 1 389 ? -19.062 12.648 3.047 1 87.5 389 ASP B C 1
ATOM 6547 O O . ASP B 1 389 ? -18.766 11.461 2.91 1 87.5 389 ASP B O 1
ATOM 6551 N N . ARG B 1 390 ? -18.828 13.352 4.082 1 87.88 390 ARG B N 1
ATOM 6552 C CA . ARG B 1 390 ? -18.219 12.719 5.246 1 87.88 390 ARG B CA 1
ATOM 6553 C C . ARG B 1 390 ? -19.109 11.617 5.805 1 87.88 390 ARG B C 1
ATOM 6555 O O . ARG B 1 390 ? -18.625 10.539 6.16 1 87.88 390 ARG B O 1
ATOM 6562 N N . LEU B 1 391 ? -20.375 11.836 5.855 1 85.69 391 LEU B N 1
ATOM 6563 C CA . LEU B 1 391 ? -21.328 10.844 6.332 1 85.69 391 LEU B CA 1
ATOM 6564 C C . LEU B 1 391 ? -21.297 9.594 5.457 1 85.69 391 LEU B 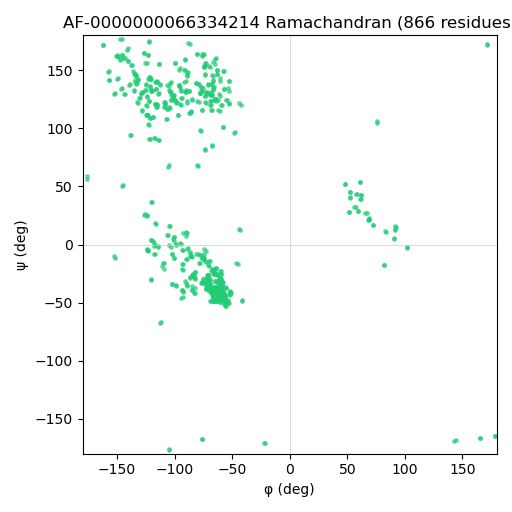C 1
ATOM 6566 O O . LEU B 1 391 ? -21.312 8.469 5.965 1 85.69 391 LEU B O 1
ATOM 6570 N N . LYS B 1 392 ? -21.172 9.844 4.254 1 77.38 392 LYS B N 1
ATOM 6571 C CA . LYS B 1 392 ? -21.188 8.742 3.295 1 77.38 392 LYS B CA 1
ATOM 6572 C C . LYS B 1 392 ? -19.906 7.906 3.408 1 77.38 392 LYS B C 1
ATOM 6574 O O . LYS B 1 392 ? -19.953 6.684 3.246 1 77.38 392 LYS B O 1
ATOM 6579 N N . HIS B 1 393 ? -18.828 8.57 3.77 1 77.56 393 HIS B N 1
ATOM 6580 C CA . HIS B 1 393 ? -17.531 7.895 3.691 1 77.56 393 HIS B CA 1
ATOM 6581 C C . HIS B 1 393 ? -17.047 7.461 5.07 1 77.56 393 HIS B C 1
ATOM 6583 O O . HIS B 1 393 ? -16.016 6.816 5.195 1 77.56 393 HIS B O 1
ATOM 6589 N N . SER B 1 394 ? -17.766 7.758 6.039 1 79.75 394 SER B N 1
ATOM 6590 C CA . SER B 1 394 ? -17.406 7.395 7.402 1 79.75 394 SER B CA 1
ATOM 6591 C C . SER B 1 394 ? -18.469 6.496 8.039 1 79.75 394 SER B C 1
ATOM 6593 O O . SER B 1 394 ? -18.828 6.684 9.195 1 79.75 394 SER B O 1
ATOM 6595 N N . ALA B 1 395 ? -19.016 5.625 7.188 1 73.25 395 ALA B N 1
ATOM 6596 C CA . ALA B 1 395 ? -19.953 4.609 7.648 1 73.25 395 ALA B CA 1
ATOM 6597 C C . ALA B 1 395 ? -21.172 5.246 8.312 1 73.25 395 ALA B C 1
ATOM 6599 O O . ALA B 1 395 ? -21.625 4.781 9.359 1 73.25 395 ALA B O 1
ATOM 6600 N N . GLY B 1 396 ? -21.531 6.422 7.93 1 79 396 GLY B N 1
ATOM 6601 C CA . GLY B 1 396 ? -22.766 7.043 8.391 1 79 396 GLY B CA 1
ATOM 6602 C C . GLY B 1 396 ? -22.578 7.887 9.641 1 79 396 GLY B C 1
ATOM 6603 O O . GLY B 1 396 ? -23.547 8.195 10.336 1 79 396 GLY B O 1
ATOM 6604 N N . SER B 1 397 ? -21.328 8.18 9.977 1 88.5 397 SER B N 1
ATOM 6605 C CA . SER B 1 397 ? -21.016 9.031 11.125 1 88.5 397 SER B CA 1
ATOM 6606 C C . SER B 1 397 ? -20.203 10.25 10.711 1 88.5 397 SER B C 1
ATOM 6608 O O . SER B 1 397 ? -19.328 10.156 9.836 1 88.5 397 SER B O 1
ATOM 6610 N N . LEU B 1 398 ? -20.453 11.344 11.344 1 91.62 398 LEU B N 1
ATOM 6611 C CA . LEU B 1 398 ? -19.719 12.57 11.023 1 91.62 398 LEU B CA 1
ATOM 6612 C C . LEU B 1 398 ? -18.297 12.508 11.531 1 91.62 398 LEU B C 1
ATOM 6614 O O . LEU B 1 398 ? -17.375 13.031 10.898 1 91.62 398 LEU B O 1
ATOM 6618 N N . ARG B 1 399 ? -18.156 11.891 12.766 1 94.38 399 ARG B N 1
ATOM 6619 C CA . ARG B 1 399 ? -16.844 11.797 13.406 1 94.38 399 ARG B CA 1
ATOM 6620 C C . ARG B 1 399 ? -16.125 13.141 13.383 1 94.38 399 ARG B C 1
ATOM 6622 O O . ARG B 1 399 ? -14.977 13.227 12.938 1 94.38 399 ARG B O 1
ATOM 6629 N N . MET B 1 400 ? -16.781 14.148 13.836 1 96.75 400 MET B N 1
ATOM 6630 C CA . MET B 1 400 ? -16.312 15.523 13.758 1 96.75 400 MET B CA 1
ATOM 6631 C C . MET B 1 400 ? -15.445 15.875 14.961 1 96.75 400 MET B C 1
ATOM 6633 O O . MET B 1 400 ? -15.93 15.891 16.094 1 96.75 400 MET B O 1
ATOM 6637 N N . PRO B 1 401 ? -14.172 16.109 14.734 1 97.88 401 PRO B N 1
ATOM 6638 C CA . PRO B 1 401 ? -13.367 16.609 15.852 1 97.88 401 PRO B CA 1
ATOM 6639 C C . PRO B 1 401 ? -13.656 18.062 16.172 1 97.88 401 PRO B C 1
ATOM 6641 O O . PRO B 1 401 ? -13.664 18.922 15.281 1 97.88 401 PRO B O 1
ATOM 6644 N N . LEU B 1 402 ? -13.938 18.359 17.391 1 98.44 402 LEU B N 1
ATOM 6645 C CA . LEU B 1 402 ? -14.172 19.734 17.844 1 98.44 402 LEU B CA 1
ATOM 6646 C C . LEU B 1 402 ? -13.414 20 19.141 1 98.44 402 LEU B C 1
ATOM 6648 O O . LEU B 1 402 ? -13.312 19.141 20 1 98.44 402 LEU B O 1
ATOM 6652 N N . PRO B 1 403 ? -12.875 21.219 19.219 1 98.31 403 PRO B N 1
ATOM 6653 C CA . PRO B 1 403 ? -12.266 21.594 20.5 1 98.31 403 PRO B CA 1
ATOM 6654 C C . PRO B 1 403 ? -13.297 21.766 21.609 1 98.31 403 PRO B C 1
ATOM 6656 O O . PRO B 1 403 ? -14.375 22.328 21.391 1 98.31 403 PRO B O 1
ATOM 6659 N N . THR B 1 404 ? -12.961 21.266 22.797 1 97.94 404 THR B N 1
ATOM 6660 C CA . THR B 1 404 ? -13.812 21.422 23.969 1 97.94 404 THR B CA 1
ATOM 6661 C C . THR B 1 404 ? -13.18 22.375 24.969 1 97.94 404 THR B C 1
ATOM 6663 O O . THR B 1 404 ? -13.828 22.766 25.953 1 97.94 404 THR B O 1
ATOM 6666 N N . ALA B 1 405 ? -12.008 22.625 24.828 1 96.81 405 ALA B N 1
ATOM 6667 C CA . ALA B 1 405 ? -11.172 23.625 25.5 1 96.81 405 ALA B CA 1
ATOM 6668 C C . ALA B 1 405 ? -9.891 23.875 24.703 1 96.81 405 ALA B C 1
ATOM 6670 O O . ALA B 1 405 ? -9.633 23.219 23.703 1 96.81 405 ALA B O 1
ATOM 6671 N N . LEU B 1 406 ? -9.148 24.891 25.141 1 96.25 406 LEU B N 1
ATOM 6672 C CA . LEU B 1 406 ? -7.859 25.094 24.484 1 96.25 406 LEU B CA 1
ATOM 6673 C C . LEU B 1 406 ? -6.957 23.875 24.688 1 96.25 406 LEU B C 1
ATOM 6675 O O . LEU B 1 406 ? -6.625 23.531 25.828 1 96.25 406 LEU B O 1
ATOM 6679 N N . GLY B 1 407 ? -6.66 23.234 23.578 1 96.31 407 GLY B N 1
ATOM 6680 C CA . GLY B 1 407 ? -5.758 22.094 23.641 1 96.31 407 GLY B CA 1
ATOM 6681 C C . GLY B 1 407 ? -6.461 20.797 24.016 1 96.31 407 GLY B C 1
ATOM 6682 O O . GLY B 1 407 ? -5.809 19.812 24.359 1 96.31 407 GLY B O 1
ATOM 6683 N N . LYS B 1 408 ? -7.703 20.781 24.031 1 96.81 408 LYS B N 1
ATOM 6684 C CA . LYS B 1 408 ? -8.531 19.609 24.297 1 96.81 408 LYS B CA 1
ATOM 6685 C C . LYS B 1 408 ? -9.641 19.484 23.266 1 96.81 408 LYS B C 1
ATOM 6687 O O . LYS B 1 408 ? -10.242 20.484 22.859 1 96.81 408 LYS B O 1
ATOM 6692 N N . ALA B 1 409 ? -9.836 18.266 22.875 1 97.81 409 ALA B N 1
ATOM 6693 C CA . ALA B 1 409 ? -10.844 18.047 21.844 1 97.81 409 ALA B CA 1
ATOM 6694 C C . ALA B 1 409 ? -11.492 16.672 21.969 1 97.81 409 ALA B C 1
ATOM 6696 O O . ALA B 1 409 ? -10.969 15.805 22.672 1 97.81 409 ALA B O 1
ATOM 6697 N N . ARG B 1 410 ? -12.586 16.453 21.375 1 97.19 410 ARG B N 1
ATOM 6698 C CA . ARG B 1 410 ? -13.305 15.195 21.281 1 97.19 410 ARG B CA 1
ATOM 6699 C C . ARG B 1 410 ? -13.922 15.031 19.891 1 97.19 410 ARG B C 1
ATOM 6701 O O . ARG B 1 410 ? -13.891 15.953 19.078 1 97.19 410 ARG B O 1
ATOM 6708 N N . ILE B 1 411 ? -14.367 13.852 19.609 1 96.88 411 ILE B N 1
ATOM 6709 C CA . ILE B 1 411 ? -15.031 13.539 18.344 1 96.88 411 ILE B CA 1
ATOM 6710 C C . ILE B 1 411 ? -16.547 13.445 18.562 1 96.88 411 ILE B C 1
ATOM 6712 O O . ILE B 1 411 ? -17 12.758 19.484 1 96.88 411 ILE B O 1
ATOM 6716 N N . PHE B 1 412 ? -17.297 14.094 17.734 1 96.75 412 PHE B N 1
ATOM 6717 C CA . PHE B 1 412 ? -18.734 14.164 17.922 1 96.75 412 PHE B CA 1
ATOM 6718 C C . PHE B 1 412 ? -19.469 13.602 16.719 1 96.75 412 PHE B C 1
ATOM 6720 O O . PHE B 1 412 ? -19.062 13.828 15.57 1 96.75 412 PHE B O 1
ATOM 6727 N N . ASN B 1 413 ? -20.516 12.945 16.953 1 94.69 413 ASN B N 1
ATOM 6728 C CA . ASN B 1 413 ? -21.328 12.352 15.906 1 94.69 413 ASN B CA 1
ATOM 6729 C C . ASN B 1 413 ? -22.75 12.891 15.922 1 94.69 413 ASN B C 1
ATOM 6731 O O . ASN B 1 413 ? -23.578 12.523 15.078 1 94.69 413 ASN B O 1
ATOM 6735 N N . ASP B 1 414 ? -23.031 13.812 16.75 1 93.81 414 ASP B N 1
ATOM 6736 C CA . ASP B 1 414 ? -24.406 14.219 16.984 1 93.81 414 ASP B CA 1
ATOM 6737 C C . ASP B 1 414 ? -24.594 15.719 16.75 1 93.81 414 ASP B C 1
ATOM 6739 O O . ASP B 1 414 ? -25.438 16.359 17.375 1 93.81 414 ASP B O 1
ATOM 6743 N N . ILE B 1 415 ? -23.75 16.281 15.938 1 95.5 415 ILE B N 1
ATOM 6744 C CA . ILE B 1 415 ? -23.906 17.703 15.625 1 95.5 415 ILE B CA 1
ATOM 6745 C C . ILE B 1 415 ? -25.047 17.891 14.633 1 95.5 415 ILE B C 1
ATOM 6747 O O . ILE B 1 415 ? -24.969 17.422 13.492 1 95.5 415 ILE B O 1
ATOM 6751 N N . GLU B 1 416 ? -26.031 18.531 15.031 1 95.12 416 GLU B N 1
ATOM 6752 C CA . GLU B 1 416 ? -27.219 18.75 14.203 1 95.12 416 GLU B CA 1
ATOM 6753 C C . GLU B 1 416 ? -26.938 19.797 13.125 1 95.12 416 GLU B C 1
ATOM 6755 O O . GLU B 1 416 ? -26.172 20.734 13.336 1 95.12 416 GLU B O 1
ATOM 6760 N N . GLU B 1 417 ? -27.656 19.656 12.094 1 95.81 417 GLU B N 1
ATOM 6761 C CA . GLU B 1 417 ? -27.531 20.594 10.977 1 95.81 417 GLU B CA 1
ATOM 6762 C C . GLU B 1 417 ? -27.859 22.016 11.414 1 95.81 417 GLU B C 1
ATOM 6764 O O . GLU B 1 417 ? -27.25 22.969 10.945 1 95.81 417 GLU B O 1
ATOM 6769 N N . MET B 1 418 ? -28.797 22.125 12.281 1 96.94 418 MET B N 1
ATOM 6770 C CA . MET B 1 418 ? -29.203 23.438 12.758 1 96.94 418 MET B CA 1
ATOM 6771 C C . MET B 1 418 ? -28.047 24.156 13.445 1 96.94 418 MET B C 1
ATOM 6773 O O . MET B 1 418 ? -27.891 25.375 13.312 1 96.94 418 MET B O 1
ATOM 6777 N N . VAL B 1 419 ? -27.266 23.438 14.188 1 97.94 419 VAL B N 1
ATOM 6778 C CA . VAL B 1 419 ? -26.094 24 14.859 1 97.94 419 VAL B CA 1
ATOM 6779 C C . VAL B 1 419 ? -25.094 24.516 13.812 1 97.94 419 VAL B C 1
ATOM 6781 O O . VAL B 1 419 ? -24.531 25.594 13.969 1 97.94 419 VAL B O 1
ATOM 6784 N N . VAL B 1 420 ? -24.922 23.766 12.781 1 98.19 420 VAL B N 1
ATOM 6785 C CA . VAL B 1 420 ? -24.016 24.125 11.695 1 98.19 420 VAL B CA 1
ATOM 6786 C C . VAL B 1 420 ? -24.516 25.406 11.023 1 98.19 420 VAL B C 1
ATOM 6788 O O . VAL B 1 420 ? -23.719 26.328 10.758 1 98.19 420 VAL B O 1
ATOM 6791 N N . CYS B 1 421 ? -25.781 25.5 10.797 1 98.12 421 CYS B N 1
ATOM 6792 C CA . CYS B 1 421 ? -26.375 26.672 10.148 1 98.12 421 CYS B CA 1
ATOM 6793 C C . CYS B 1 421 ? -26.234 27.906 11.023 1 98.12 421 CYS B C 1
ATOM 6795 O O . CYS B 1 421 ? -25.922 29 10.531 1 98.12 421 CYS B O 1
ATOM 6797 N N . GLN B 1 422 ? -26.484 27.734 12.266 1 98.31 422 GLN B N 1
ATOM 6798 C CA . GLN B 1 422 ? -26.344 28.859 13.188 1 98.31 422 GLN B CA 1
ATOM 6799 C C . GLN B 1 422 ? -24.891 29.312 13.289 1 98.31 422 GLN B C 1
ATOM 6801 O O . GLN B 1 422 ? -24.625 30.516 13.32 1 98.31 422 GLN B O 1
ATOM 6806 N N . ALA B 1 423 ? -24.031 28.375 13.398 1 98.5 423 ALA B N 1
ATOM 6807 C CA . ALA B 1 423 ? -22.609 28.688 13.422 1 98.5 423 ALA B CA 1
ATOM 6808 C C . ALA B 1 423 ? -22.203 29.438 12.156 1 98.5 423 ALA B C 1
ATOM 6810 O O . ALA B 1 423 ? -21.422 30.391 12.227 1 98.5 423 ALA B O 1
ATOM 6811 N N . PHE B 1 424 ? -22.719 29 11.07 1 98.44 424 PHE B N 1
ATOM 6812 C CA . PHE B 1 424 ? -22.375 29.641 9.805 1 98.44 424 PHE B CA 1
ATOM 6813 C C . PHE B 1 424 ? -22.828 31.094 9.789 1 98.44 424 PHE B C 1
ATOM 6815 O O . PHE B 1 424 ? -22.094 31.984 9.336 1 98.44 424 PHE B O 1
ATOM 6822 N N . LYS B 1 425 ? -24.016 31.297 10.203 1 97.56 425 LYS B N 1
ATOM 6823 C CA . LYS B 1 425 ? -24.547 32.656 10.258 1 97.56 425 LYS B CA 1
ATOM 6824 C C . LYS B 1 425 ? -23.656 33.562 11.117 1 97.56 425 LYS B C 1
ATOM 6826 O O . LYS B 1 425 ? -23.297 34.656 10.688 1 97.56 425 LYS B O 1
ATOM 6831 N N . LYS B 1 426 ? -23.312 33.094 12.281 1 97.56 426 LYS B N 1
ATOM 6832 C CA . LYS B 1 426 ? -22.484 33.875 13.195 1 97.56 426 LYS B CA 1
ATOM 6833 C C . LYS B 1 426 ? -21.094 34.094 12.625 1 97.56 426 LYS B C 1
ATOM 6835 O O . LYS B 1 426 ? -20.547 35.188 12.695 1 97.56 426 LYS B O 1
ATOM 6840 N N . TRP B 1 427 ? -20.531 33 12.164 1 98.06 427 TRP B N 1
ATOM 6841 C CA . TRP B 1 427 ? -19.203 33.031 11.57 1 98.06 427 TRP B CA 1
ATOM 6842 C C . TRP B 1 427 ? -19.125 34.031 10.43 1 98.06 427 TRP B C 1
ATOM 6844 O O . TRP B 1 427 ? -18.203 34.844 10.359 1 98.06 427 TRP B O 1
ATOM 6854 N N . SER B 1 428 ? -20.109 33.969 9.531 1 96.31 428 SER B N 1
ATOM 6855 C CA . SER B 1 428 ? -20.156 34.875 8.383 1 96.31 428 SER B CA 1
ATOM 6856 C C . SER B 1 428 ? -20.359 36.312 8.82 1 96.31 428 SER B C 1
ATOM 6858 O O . SER B 1 428 ? -19.75 37.219 8.266 1 96.31 428 SER B O 1
ATOM 6860 N N . GLU B 1 429 ? -21.172 36.562 9.727 1 95.31 429 GLU B N 1
ATOM 6861 C CA . GLU B 1 429 ? -21.469 37.906 10.211 1 95.31 429 GLU B CA 1
ATOM 6862 C C . GLU B 1 429 ? -20.25 38.531 10.891 1 95.31 429 GLU B C 1
ATOM 6864 O O . GLU B 1 429 ? -19.969 39.688 10.703 1 95.31 429 GLU B O 1
ATOM 6869 N N . GLU B 1 430 ? -19.562 37.688 11.609 1 95.94 430 GLU B N 1
ATOM 6870 C CA . GLU B 1 430 ? -18.469 38.219 12.422 1 95.94 430 GLU B CA 1
ATOM 6871 C C . GLU B 1 430 ? -17.188 38.344 11.594 1 95.94 430 GLU B C 1
ATOM 6873 O O . GLU B 1 430 ? -16.375 39.25 11.844 1 95.94 430 GLU B O 1
ATOM 6878 N N . LEU B 1 431 ? -16.969 37.406 10.68 1 93.88 431 LEU B N 1
ATOM 6879 C CA . LEU B 1 431 ? -15.641 37.344 10.086 1 93.88 431 LEU B CA 1
ATOM 6880 C C . LEU B 1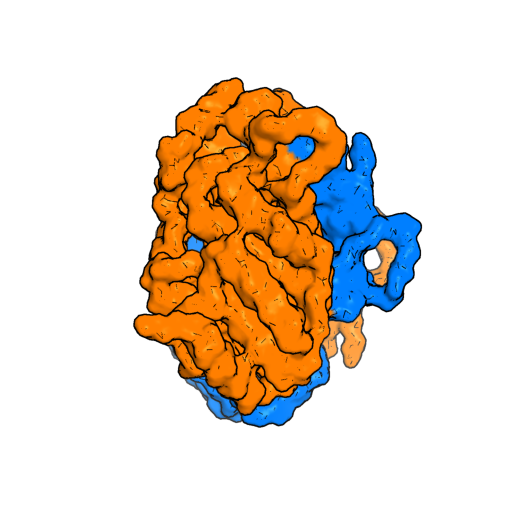 431 ? -15.688 37.812 8.625 1 93.88 431 LEU B C 1
ATOM 6882 O O . LEU B 1 431 ? -14.641 38.062 8.023 1 93.88 431 LEU B O 1
ATOM 6886 N N . CYS B 1 432 ? -16.922 37.75 8.023 1 84.06 432 CYS B N 1
ATOM 6887 C CA . CYS B 1 432 ? -17.016 38.156 6.629 1 84.06 432 CYS B CA 1
ATOM 6888 C C . CYS B 1 432 ? -16.531 39.594 6.457 1 84.06 432 CYS B C 1
ATOM 6890 O O . CYS B 1 432 ? -16.844 40.469 7.273 1 84.06 432 CYS B O 1
ATOM 6892 N N . GLU B 1 433 ? -15.305 39.75 5.988 1 65.75 433 GLU B N 1
ATOM 6893 C CA . GLU B 1 433 ? -14.859 41.094 5.715 1 65.75 433 GLU B CA 1
ATOM 6894 C C . GLU B 1 433 ? -15.898 41.875 4.906 1 65.75 433 GLU B C 1
ATOM 6896 O O . GLU B 1 433 ? -16.406 41.375 3.895 1 65.75 433 GLU B O 1
ATOM 6901 N N . LYS B 1 434 ? -16.781 42.688 5.566 1 50.12 434 LYS B N 1
ATOM 6902 C CA . LYS B 1 434 ? -17.625 43.625 4.82 1 50.12 434 LYS B CA 1
ATOM 6903 C C . LYS B 1 434 ? -16.812 44.344 3.746 1 50.12 434 LYS B C 1
ATOM 6905 O O . LYS B 1 434 ? -15.648 44.719 3.977 1 50.12 434 LYS B O 1
ATOM 6910 N N . PRO B 1 435 ? -17.297 44.188 2.408 1 41.22 435 PRO B N 1
ATOM 6911 C CA . PRO B 1 435 ? -16.562 45.031 1.46 1 41.22 435 PRO B CA 1
ATOM 6912 C C . PRO B 1 435 ? -16.25 46.406 2.018 1 41.22 435 PRO B C 1
ATOM 6914 O O . PRO B 1 435 ? -17.016 46.938 2.846 1 41.22 435 PRO B O 1
#

Radius of gyration: 28.88 Å; Cα contacts (8 Å, |Δi|>4): 1748; chains: 2; bounding box: 66×88×71 Å

Organism: Danio rerio (NCBI:txid7955)

Solvent-accessible surface area (backbone atoms only — not comparable to full-atom values): 44504 Å² total; per-residue (Å²): 131,78,60,45,52,25,36,34,33,39,51,81,74,37,50,40,73,40,55,63,91,51,79,80,90,77,47,56,71,46,90,18,37,37,30,38,39,80,54,97,65,34,44,35,39,39,39,38,26,71,43,73,47,64,28,34,39,33,40,34,68,54,52,60,40,72,91,41,55,51,73,83,48,57,61,53,83,48,67,65,59,48,50,47,60,72,64,42,84,62,72,50,56,42,45,33,42,26,22,35,74,50,34,75,77,42,37,69,47,52,50,49,29,38,57,75,66,60,40,49,70,48,79,46,68,39,85,58,42,81,89,61,36,30,65,67,50,28,51,54,52,44,53,54,48,61,74,67,59,67,37,54,81,81,32,42,38,34,22,38,19,39,42,54,35,38,16,36,47,41,34,34,25,35,25,41,70,32,52,24,41,27,33,32,31,33,40,32,47,37,12,54,54,50,57,42,74,46,22,67,24,31,23,35,44,94,86,31,72,54,36,32,24,34,66,55,54,41,36,18,20,45,42,28,62,64,48,27,70,77,48,54,59,70,49,42,24,28,14,46,33,59,45,48,46,47,11,38,44,62,28,41,66,54,39,51,45,42,61,74,42,29,54,56,36,48,73,45,38,49,46,80,61,86,80,60,64,88,63,88,61,79,52,70,47,59,51,52,51,48,52,41,42,51,54,47,47,37,58,35,42,70,38,59,78,50,81,64,71,80,40,58,83,48,45,27,57,62,38,14,57,62,46,34,60,71,42,59,78,80,47,53,70,29,34,26,23,31,25,31,36,44,49,44,48,35,35,22,34,69,72,62,37,34,53,72,66,54,49,51,53,51,53,51,41,42,46,59,40,70,34,50,60,61,58,86,77,69,32,69,67,53,44,53,50,28,50,51,50,37,22,59,65,45,85,70,33,56,48,39,40,34,46,51,42,83,15,29,32,45,71,41,69,77,80,49,69,66,50,50,52,52,19,46,53,52,46,47,69,71,56,47,76,73,130,131,80,61,46,51,25,36,35,32,36,52,82,73,38,50,40,72,40,56,61,90,54,78,78,90,77,47,55,69,47,92,16,37,39,30,38,40,79,54,98,65,34,45,37,39,37,40,37,26,70,44,72,47,64,29,35,41,31,40,32,68,53,52,60,39,73,90,41,57,52,75,83,47,57,63,53,82,47,68,67,58,48,50,46,61,71,64,41,86,62,72,50,56,41,45,34,43,28,22,34,73,52,34,74,76,44,38,69,46,52,51,50,29,37,56,75,66,61,40,49,68,49,80,45,69,39,85,59,41,80,90,60,36,31,65,67,50,27,50,54,53,45,54,52,48,63,72,67,58,68,38,56,81,81,33,42,37,36,23,37,18,40,42,53,35,38,18,37,47,41,34,32,26,35,26,40,69,32,52,24,42,27,33,31,30,32,38,32,48,37,12,54,54,49,57,43,73,46,24,68,24,30,21,35,45,95,87,32,72,53,36,31,24,34,67,56,54,42,36,18,20,45,40,28,61,64,47,27,69,76,48,55,60,68,48,42,24,27,13,46,34,58,45,48,47,48,11,38,41,61,27,41,66,54,39,53,44,42,62,72,42,28,53,58,37,47,75,46,36,50,46,81,62,85,80,62,66,88,64,88,63,80,52,70,49,60,50,52,53,50,53,42,42,52,55,48,46,37,57,35,42,70,38,60,77,49,81,64,72,81,40,57,83,48,45,28,57,62,39,15,55,61,46,34,60,71,42,58,78,79,49,52,69,29,35,27,23,30,25,31,36,42,49,44,46,34,34,21,34,68,72,63,36,34,53,72,66,54,48,50,52,51,52,52,41,40,45,60,40,70,35,48,61,60,58,86,78,70,34,70,68,52,45,52,51,29,50,50,50,38,22,59,63,44,84,69,35,56,48,39,41,35,47,49,42,82,15,29,32,44,71,41,69,77,78,50,67,67,49,50,53,52,18,47,52,51,47,46,68,72,55,48,76,73,130

Nearest PDB structures (foldseek):
  4p53-assembly1_A-2  TM=9.805E-01  e=9.804E-40  Streptomyces hygroscopicus subsp. jinggangensis 5008
  3okf-assembly1_A  TM=8.541E-01  e=3.219E-26  Vibrio cholerae O1 biovar El Tor str. N16961
  3okf-assembly1_B  TM=8.592E-01  e=3.291E-25  Vibrio cholerae O1 biovar El Tor str. N16961
  6c5c-assembly1_A  TM=7.834E-01  e=2.872E-24  Candida albicans SC5314
  5hvn-assembly1_A-2  TM=8.562E-01  e=3.166E-22  Francisella tularensis subsp. tularensis SCHU S4

Secondary structure (DSSP, 8-state):
-PPEEEEEEEETTEEEEEETTSPP-SSEEEEEEEEEEEETTEEEEEEEEEEEEEEEEEEES-TTSTT--HHHHTT---HHHHHHHHH-SSPPEEEEEEEHHHHHHHHHHHHHHHHHTT-EEEEEEE---GGG-SHHHHHHHHHHHHHH---TTT--EEEEESHHHHHHHHHHHHHBTTT--EEEEE-SHHIIIIITTSSEEEEEETTEEEEEEEE---SEEEE-GGGGGGS-HHHHHHHHHHHHHHHHHH-HHHHHHHHHHHHHHHHHTTPPPSS--S-SSPPHHHHHHHHHHHHHHHHHGGGTT--S---GGGTT-SSHHHHHHHTTTTS-HHHHHHHHHHHHHHHHHHTTSS-HHHHHHHHHHHHHTT-----TTS-HHHHHHHHHHHHHHTTT---EEEEEETTEEEEES---HHHHHHHHHHHHHHHS---/-PPEEEEEEEETTEEEEEETTSPP-SSEEEEEEEEEEEETTEEEEEEEEEEEEEEEEEEES-TTSTT--HHHHTT---HHHHHHHHH-SSPPEEEEEEEHHHHHHHHHHHHHHHHHTT-EEEEEEE---STT-SHHHHHHHHHHHHHH---TTT--EEEEESHHHHHHHHHHHHHBTTT--EEEEE-SHHIIIIITTSSEEEEEETTEEEEEEEE---SEEEE-GGGGGGS-HHHHHHHHHHHHHHHHHH-HHHHHHHHHHHHHHHHHTTPPPSS--S-SSPPHHHHHHHHHHHHHHHHHGGGTT--S---GGGTT-SSHHHHHHHTTTTS-HHHHHHHHHHHHHHHHHHTTSS-HHHHHHHHHHHHHTT-----TTS-HHHHHHHHHHHHHHTTT---EEEEEETTEEEEES---HHHHHHHHHHHHHHHS---

pLDDT: mean 93.73, std 9.13, range [40.53, 98.94]